Protein 5V75 (pdb70)

Secondary structure (DSSP, 8-state):
--EEEEESS--HHHHHHHHHH-SSSPP-TT-EEEEEEESSGGGHHHHHHHHHHHS--EEEEEEE-SS-EEEEEEESSHHHHHHHHHHHHHHHT--GGGSPPPEEEEEEEE-S--HHHHHHHHHT--SSPPPTT-EEEEEEEESGGGHHHHHHHHHHHSS-EEEEEE-SSSSEEEEEEE-HHHHHHHHHHHHHHHHT-/--EEEEESS--HHHHHHHHHH-SSS---TT-EEEEEEESSGGGHHHHHHHHHHHS--EEEEEEE-SS-EEEEEEESSHHHHHHHHHHHHHHHT--GGGSPPPEEEEEEEE-S--HHHHHHHHHT-SSSPPPTT-EEEEEEEESGGGHHHHHHHHHHHSS-EEEEEE-SSSSEEEEEEE-HHHHHHHHHHHHHHHHTS--/-EEEEEEEESS--HHHHHHHHHH-SSSPP-TT-EEEEEEEESGGGHHHHHHHHHHHS--EEEEEEE-SS-EEEEEEESSHHHHHHHHHHHHHHHT--GGGSPPPEEEEEEEE-S--HHHHHHHHHT-SSSPPPTTSEEEEEEEESGGGHHHHHHHHHHHSS-EEEEEE-SSSSEEEEEEE-HHHHHHHHHHHHHHHHT--/--EEEEESS--HHHHHHHHHH-SSS---TT-EEEEEEESSGGGHHHHHHHHHHHS--EEEEEEE-SS-EEEEEEESSHHHHHHHHHHHHHHHT--GGGSPPPEEEEEEEE-S--HHHHHHHHHT--SSPPPTT-EEEEEEEESGGGHHHHHHHHHHHS--EEEEEE--SSSEEEEEEE-HHHHHHHHHHHHHHHHT----/--EEEEESS--HHHHHHHHHH-SSS---TT-EEEEEEESSGGGHHHHHHHHHHHS--EEEEEEE-SS-EEEEEEESSHHHHHHHHHHHHHHHT--GGGSPPPEEEEEEEE-S--HHHHHHHHHT--SSPPPTT-EEEEEEEESSTTHHHHHHHHHHHS--EEEEEE--SSSEEEEEEE-HHHHHHHHHHHHHHHHH----/--EEEEESS--HHHHHHHHHH-SSS---TT-EEEEEEESSGGGHHHHHHHHHHHS--EEEEEEE-SS-EEEEEEESSHHHHHHHHHHHHHHHT--GGGSPPPEEEEEEEE-S--HHHHHHHHHT-SSSPPPTT-EEEEEEEESGGGHHHHHHHHHHHS--EEEEEE--SSSEEEEEEE-HHHHHHHHHHHHHHHHT----

Nearest PDB structures (foldseek):
  5lsr-assembly1_B  TM=9.954E-01  e=5.213E-28  Synechococcus elongatus PCC 7942 = FACHB-805
  5suh-assembly1_A-2  TM=9.629E-01  e=1.949E-21  Mycolicibacterium smegmatis MC2 155
  5l39-assembly1_C  TM=9.479E-01  e=2.916E-21  Mycolicibacterium smegmatis MC2 155
  5l39-assembly1_D  TM=9.718E-01  e=1.736E-20  Mycolicibacterium smegmatis MC2 155
  5suh-assembly1_C-2  TM=9.676E-01  e=3.669E-20  Mycolicibacterium smegmatis MC2 155

CATH classification: 3.30.70.1710 (+1 more: 3.30.70.1710)

GO terms:
  GO:0031469 bacterial microcompartment (C, EXP)

Sequence (1196 aa):
LRTYIFLDALQPQLATFIGKTARGFLPVPGQASLWVEIAPGIAINRVTDAALKATKVQPAVQVVERAYGLLEVHHFDQGEVLAAGSTILDKLEVREEGRLKPQVMTHQIIRAVEAYQTQIINRNSQGMMILPGESLFILETQPAGYAVLAANEAEKAANVHLVNVTPYGAFGRLYLAGSEAEIDAAAEAAEAAIRSVLRTYIFLDALQPQLATFIGKTARGFLPVPGQASLWVEIAPGIAINRVTDAALKATKVQPAVQVVERAYGLLEVHHFDQGEVLAAGSTILDKLEVREEGRLKPQVMTHQIIRAVEAYQTQIINRNSQGMMILPGESLFILETQPAGYAVLAANEAEKAANVHLVNVTPYGAFGRLYLAGSEAEIDAAAEAAEAAIRSVSGITLRTYIFLDALQPQLATFIGKTARGFLPVPGQASLWVEIAPGIAINRVTDAALKATKVQPAVQVVERAYGLLEVHHFDQGEVLAAGSTILDKLEVREEGRLKPQVMTHQIIRAVEAYQTQIINRNSQGMMILPGESLFILETQPAGYAVLAANEAEKAANVHLVNVTPYGAFGRLYLAGSEAEIDAAAEAAEAAIRSVSLRTYIFLDALQPQLATFIGKTARGFLPVPGQASLWVEIAPGIAINRVTDAALKATKVQPAVQVVERAYGLLEVHHFDQGEVLAAGSTILDKLEVREEGRLKPQVMTHQIIRAVEAYQTQIINRNSQGMMILPGESLFILETQPAGYAVLAANEAEKAANVHLVNVTPYGAFGRLYLAGSEAEIDAAAEAAEAAIRSVSGVLRTYIFLDALQPQLATFIGKTARGFLPVPGQASLWVEIAPGIAINRVTDAALKATKVQPAVQVVERAYGLLEVHHFDQGEVLAAGSTILDKLEVREEGRLKPQVMTHQIIRAVEAYQTQIINRNSQGMMILPGESLFILETQPAGYAVLAANEAEKAANVHLVNVTPYGAFGRLYLAGSEAEIDAAAEAAEAAIRSVSGVLRTYIFLDALQPQLATFIGKTARGFLPVPGQASLWVEIAPGIAINRVTDAALKATKVQPAVQVVERAYGLLEVHHFDQGEVLAAGSTILDKLEVREEGRLKPQVMTHQIIRAVEAYQTQIINRNSQGMMILPGESLFILETQPAGYAVLAANEAEKAANVHLVNVTPYGAFGRLYLAGSEAEIDAAAEAAEAAIRSVSGV

InterPro domains:
  IPR000249 Bacterial microcompartment domain [PF00936] (142-199)
  IPR000249 Bacterial microcompartment domain [SM00877] (138-208)
  IPR037233 CcmK-like superfamily [G3DSA:3.30.70.1710] (2-104)
  IPR037233 CcmK-like superfamily [G3DSA:3.30.70.1710] (105-212)
  IPR037233 CcmK-like superfamily [SSF143414] (138-201)
  IPR044870 Bacterial microcompartment (BMC) circularly permuted domain [PS51931] (4-106)
  IPR044870 Bacterial microcompartment (BMC) circularly permuted domain [PS51931] (107-211)
  IPR060394 CsoS1D-like, N-terminal domain [PF27545] (5-101)

Solvent-accessible surface area: 38196 Å² total; per-residue (Å²): 46,34,0,9,17,44,2,63,36,3,41,51,16,0,1,11,11,7,4,10,41,20,127,9,1,7,6,17,34,36,16,0,0,2,3,0,1,9,52,47,0,0,11,0,0,84,1,0,23,10,0,14,95,59,20,143,1,35,0,1,10,9,41,42,26,60,20,48,1,2,0,0,0,0,46,128,79,87,40,36,0,84,46,0,0,60,36,0,23,104,105,45,155,62,197,66,136,47,47,89,134,12,100,44,65,14,104,52,48,6,151,48,2,62,20,59,0,0,2,0,6,0,48,65,10,88,0,1,0,0,31,42,52,40,4,0,1,0,0,0,0,67,4,0,0,0,0,0,16,0,2,2,47,0,17,126,55,13,119,9,44,4,0,17,6,43,13,104,9,22,36,0,21,0,24,1,0,8,63,77,75,51,0,64,42,0,5,121,21,0,32,46,12,2,158,92,25,43,29,0,12,13,53,4,73,36,4,44,51,16,0,1,10,10,7,2,11,45,13,130,3,1,3,6,16,33,36,17,0,0,2,4,0,2,8,53,52,0,0,15,0,0,96,1,0,18,13,0,12,95,59,20,152,0,36,0,0,10,6,36,45,25,60,21,48,1,1,0,0,0,1,48,126,72,81,38,44,0,91,50,0,0,61,37,1,17,109,79,51,161,48,206,86,126,53,20,91,101,7,121,45,83,10,94,58,53,6,146,24,1,60,19,60,0,0,1,0,7,0,42,68,10,86,0,2,0,0,30,40,52,39,3,0,1,0,0,0,0,69,2,0,0,0,0,0,16,0,1,2,41,0,21,132,56,10,124,8,45,3,0,21,6,38,12,94,10,19,40,0,24,0,24,1,0,8,66,76,77,54,0,62,44,0,5,130,24,0,30,51,13,0,150,88,10,50,50,98,68,8,22,0,8,15,51,2,55,36,4,40,51,15,0,1,9,10,7,2,10,43,14,131,2,1,7,10,18,33,36,24,0,0,0,4,0,1,0,22,26,0,0,2,0,0,80,0,0,23,13,0,12,94,61,21,146,1,38,0,0,10,7,38,44,27,57,19,49,0,1,0,0,0,3,48,127,73,85,39,38,0,82,46,0,0,58,40,0,18,109,107,24,161,56,156,74,104,51,27,71,112,2,122,27,82,20,86,51,48,6,167,48,1,62,20,40,0,0,1,0,8,1,46,60,13,91,0,1,0,0,28,40,50,39,3,0,0,0,2,1,0,76,4,0,0,0,1,0,16,0,2,1,50,0,20,120,55,13,120,6,43,5,0,16,6,40,11,101,9,23,45,0,20,0,24,2,0,9,62,58,71,53,0,53,44,0,4,123,25,0,24,59,14,0,140,92,5,59,37,31,0,8,12,44,4,62,28,2,35,51,13,0,0,1,9,5,0,16,46,6,125,2,14,6,0,12,28,37,16,0,0,0,5,0,0,5,60,80,1,4,25,0,2,92,2,0,18,14,0,7,94,63,19,146,1,33,0,0,14,10,42,42,19,129,57,52,0,0,0,0,0,0,48,127,77,82,40,37,0,82,46,0,0,54,39,0,16,101,104,49,162,48,201,66,97,26,18,59,91,3,104,24,73,25,91,12,56,6,154,46,1,61,23,58,0,4,13,0,7,0,43,78,10,96,0,2,0,0,27,39,49,36,4,0,0,0,0,9,0,65,2,0,0,0,0,1,14,0,2,0,52,0,23,116,56,16,112,3,35,4,0,16,6,40,11,102,12,53,64,0,38,0,21,2,0,6,54,65,74,49,0,70,46,0,5,125,20,0,33,60,11,0,154,90,8,50,32,115,37,28,0,10,14,46,3,58,29,3,42,48,15,0,0,1,6,5,0,17,46,6,118,2,8,6,0,15,29,37,16,0,0,0,4,0,1,5,53,80,3,1,18,0,1,83,2,0,22,15,0,15,97,62,17,152,1,34,0,0,13,8,38,45,37,110,55,51,1,2,0,0,0,0,52,125,76,85,37,50,0,92,42,0,0,56,35,0,18,109,108,48,155,54,179,64,88,36,18,64,86,3,104,37,68,32,103,12,40,5,135,48,1,60,24,61,0,3,8,1,12,0,49,71,8,94,0,2,0,0,29,40,49,38,4,0,1,0,1,15,0,69,4,0,0,0,0,1,13,0,2,0,46,0,23,85,59,9,131,5,41,4,0,15,6,44,11,101,7,50,68,0,48,0,28,2,0,8,66,88,74,56,0,67,43,0,5,121,22,0,29,41,12,0,144,90,6,49,27,114,40,28,0,10,15,48,2,60,32,3,37,47,15,0,0,0,8,6,0,14,46,8,123,2,12,6,0,9,34,46,5,0,0,2,4,0,1,5,58,81,2,3,26,0,2,95,5,0,21,16,0,9,97,59,21,146,1,26,0,0,13,11,46,37,26,107,59,55,2,2,1,0,0,0,32,127,78,77,35,38,0,84,45,0,0,71,39,0,22,110,104,48,153,51,178,73,88,28,17,63,96,5,100,41,90,24,104,15,39,4,85,48,1,63,24,60,0,3,16,0,9,0,48,71,10,97,0,2,0,0,28,39,51,36,4,0,1,0,0,10,0,47,3,0,0,0,0,1,15,0,2,1,47,0,23,86,58,13,112,4,35,4,0,23,7,37,12,85,11,49,66,0,44,0,23,3,0,6,53,98,76,52,0,55,43,0,5,119,22,0,34,38,9,0,151,92,7,58,23,127

Radius of gyration: 29.25 Å; Cα contacts (8 Å, |Δi|>4): 3402; chains: 6; bounding box: 65×68×71 Å

Organism: Haliangium ochraceum (strain DSM 14365 / JCM 11303 / SMP-2) (NCBI:txid502025)

Structure (mmCIF, N/CA/C/O backbone):
data_5V75
#
_entry.id   5V75
#
_cell.length_a   68.117
_cell.length_b   126.106
_cell.length_c   139.841
_cell.angle_alpha   90.00
_cell.angle_beta   90.00
_cell.angle_gamma   90.00
#
_symmetry.space_group_name_H-M   'P 2 21 21'
#
loop_
_entity.id
_entity.type
_entity.pdbx_description
1 polymer 'Microcompartments protein'
2 water water
#
loop_
_atom_site.group_PDB
_atom_site.id
_atom_site.type_symbol
_atom_site.label_atom_id
_atom_site.label_alt_id
_atom_site.label_comp_id
_atom_site.label_asym_id
_atom_site.label_entity_id
_atom_site.label_seq_id
_atom_site.pdbx_PDB_ins_code
_atom_site.Cartn_x
_atom_site.Cartn_y
_atom_site.Cartn_z
_atom_site.occupancy
_atom_site.B_iso_or_equiv
_atom_site.auth_seq_id
_atom_site.auth_comp_id
_atom_site.auth_asym_id
_atom_site.auth_atom_id
_atom_site.pdbx_PDB_model_num
ATOM 1 N N . LEU A 1 5 ? 24.221 18.217 99.416 1.00 34.64 5 LEU A N 1
ATOM 2 C CA . LEU A 1 5 ? 25.050 17.147 98.875 1.00 35.74 5 LEU A CA 1
ATOM 3 C C . LEU A 1 5 ? 24.964 17.117 97.352 1.00 40.29 5 LEU A C 1
ATOM 4 O O . LEU A 1 5 ? 24.009 16.585 96.786 1.00 39.67 5 LEU A O 1
ATOM 20 N N . ARG A 1 6 ? 25.972 17.689 96.691 1.00 38.31 6 ARG A N 1
ATOM 21 C CA . ARG A 1 6 ? 25.959 17.779 95.235 1.00 33.79 6 ARG A CA 1
ATOM 22 C C . ARG A 1 6 ? 26.461 16.489 94.593 1.00 38.95 6 ARG A C 1
ATOM 23 O O . ARG A 1 6 ? 25.762 15.876 93.779 1.00 41.07 6 ARG A O 1
ATOM 44 N N . THR A 1 7 ? 27.671 16.061 94.945 1.00 37.44 7 THR A N 1
ATOM 45 C CA . THR A 1 7 ? 28.251 14.839 94.408 1.00 39.81 7 THR A CA 1
ATOM 46 C C . THR A 1 7 ? 28.584 13.877 95.537 1.00 36.23 7 THR A C 1
ATOM 47 O O . THR A 1 7 ? 29.105 14.280 96.582 1.00 28.55 7 THR A O 1
ATOM 58 N N . TYR A 1 8 ? 28.276 12.603 95.310 1.00 31.73 8 TYR A N 1
ATOM 59 C CA . TYR A 1 8 ? 28.726 11.518 96.173 1.00 33.12 8 TYR A CA 1
ATOM 60 C C . TYR A 1 8 ? 28.948 10.307 95.283 1.00 35.04 8 TYR A C 1
ATOM 61 O O . TYR A 1 8 ? 28.002 9.837 94.644 1.00 32.43 8 TYR A O 1
ATOM 79 N N . ILE A 1 9 ? 30.182 9.811 95.222 1.00 31.83 9 ILE A N 1
ATOM 80 C CA . ILE A 1 9 ? 30.486 8.680 94.351 1.00 31.42 9 ILE A CA 1
ATOM 81 C C . ILE A 1 9 ? 31.740 7.983 94.861 1.00 27.42 9 ILE A C 1
ATOM 82 O O . ILE A 1 9 ? 32.732 8.628 95.212 1.00 24.41 9 ILE A O 1
ATOM 98 N N . PHE A 1 10 ? 31.690 6.655 94.867 1.00 22.10 10 PHE A N 1
ATOM 99 C CA . PHE A 1 10 ? 32.765 5.804 95.357 1.00 22.01 10 PHE A CA 1
ATOM 100 C C . PHE A 1 10 ? 33.429 5.088 94.186 1.00 22.74 10 PHE A C 1
ATOM 101 O O . PHE A 1 10 ? 32.746 4.458 93.372 1.00 26.68 10 PHE A O 1
ATOM 118 N N . LEU A 1 11 ? 34.754 5.188 94.105 1.00 22.24 11 LEU A N 1
ATOM 119 C CA . LEU A 1 11 ? 35.548 4.481 93.106 1.00 23.45 11 LEU A CA 1
ATOM 120 C C . LEU A 1 11 ? 36.278 3.335 93.794 1.00 19.04 11 LEU A C 1
ATOM 121 O O . LEU A 1 11 ? 37.114 3.567 94.674 1.00 20.67 11 LEU A O 1
ATOM 137 N N . ASP A 1 12 ? 35.972 2.099 93.384 1.00 18.32 12 ASP A N 1
ATOM 138 C CA . ASP A 1 12 ? 36.500 0.937 94.095 1.00 18.02 12 ASP A CA 1
ATOM 139 C C . ASP A 1 12 ? 38.019 0.856 93.990 1.00 15.88 12 ASP A C 1
ATOM 140 O O . ASP A 1 12 ? 38.690 0.438 94.940 1.00 16.41 12 ASP A O 1
ATOM 149 N N . ALA A 1 13 ? 38.581 1.247 92.849 1.00 19.43 13 ALA A N 1
ATOM 150 C CA . ALA A 1 13 ? 40.029 1.252 92.683 1.00 18.18 13 ALA A CA 1
ATOM 151 C C . ALA A 1 13 ? 40.393 2.292 91.638 1.00 16.04 13 ALA A C 1
ATOM 152 O O . ALA A 1 13 ? 39.834 2.287 90.539 1.00 16.47 13 ALA A O 1
ATOM 159 N N . LEU A 1 14 ? 41.322 3.178 91.987 1.00 14.59 14 LEU A N 1
ATOM 160 C CA . LEU A 1 14 ? 41.742 4.217 91.057 1.00 13.91 14 LEU A CA 1
ATOM 161 C C . LEU A 1 14 ? 42.552 3.618 89.918 1.00 11.45 14 LEU A C 1
ATOM 162 O O . LEU A 1 14 ? 43.517 2.881 90.142 1.00 12.18 14 LEU A O 1
ATOM 178 N N . GLN A 1 15 ? 42.160 3.948 88.694 1.00 13.15 15 GLN A N 1
ATOM 179 C CA . GLN A 1 15 ? 42.926 3.547 87.535 1.00 14.17 15 GLN A CA 1
ATOM 180 C C . GLN A 1 15 ? 44.210 4.373 87.453 1.00 15.81 15 GLN A C 1
ATOM 181 O O . GLN A 1 15 ? 44.296 5.463 88.022 1.00 13.11 15 GLN A O 1
ATOM 195 N N . PRO A 1 16 ? 45.232 3.864 86.758 1.00 14.11 16 PRO A N 1
ATOM 196 C CA . PRO A 1 16 ? 46.555 4.511 86.847 1.00 13.34 16 PRO A CA 1
ATOM 197 C C . PRO A 1 16 ? 46.588 5.952 86.358 1.00 13.65 16 PRO A C 1
ATOM 198 O O . PRO A 1 16 ? 47.189 6.805 87.024 1.00 12.45 16 PRO A O 1
ATOM 209 N N . GLN A 1 17 ? 45.970 6.261 85.217 1.00 12.37 17 GLN A N 1
ATOM 210 C CA . GLN A 1 17 ? 46.061 7.624 84.698 1.00 10.62 17 GLN A CA 1
ATOM 211 C C . GLN A 1 17 ? 45.286 8.604 85.568 1.00 9.45 17 GLN A C 1
ATOM 212 O O . GLN A 1 17 ? 45.755 9.722 85.823 1.00 11.91 17 GLN A O 1
ATOM 226 N N . LEU A 1 18 ? 44.099 8.210 86.034 1.00 11.69 18 LEU A N 1
ATOM 227 C CA . LEU A 1 18 ? 43.327 9.088 86.905 1.00 14.35 18 LEU A CA 1
ATOM 228 C C . LEU A 1 18 ? 44.082 9.367 88.197 1.00 14.66 18 LEU A C 1
ATOM 229 O O . LEU A 1 18 ? 44.224 10.525 88.609 1.00 12.66 18 LEU A O 1
ATOM 245 N N . ALA A 1 19 ? 44.578 8.314 88.854 1.00 11.88 19 ALA A N 1
ATOM 246 C CA . ALA A 1 19 ? 45.375 8.508 90.060 1.00 12.80 19 ALA A CA 1
ATOM 247 C C . ALA A 1 19 ? 46.570 9.408 89.785 1.00 14.55 19 ALA A C 1
ATOM 248 O O . ALA A 1 19 ? 46.887 10.299 90.584 1.00 13.06 19 ALA A O 1
ATOM 255 N N . THR A 1 20 ? 47.249 9.188 88.657 1.00 12.48 20 THR A N 1
ATOM 256 C CA . THR A 1 20 ? 48.411 10.001 88.320 1.00 13.67 20 THR A CA 1
ATOM 257 C C . THR A 1 20 ? 48.005 11.438 88.030 1.00 14.35 20 THR A C 1
ATOM 258 O O . THR A 1 20 ? 48.701 12.379 88.433 1.00 12.66 20 THR A O 1
ATOM 269 N N . PHE A 1 21 ? 46.880 11.629 87.341 1.00 13.01 21 PHE A N 1
ATOM 270 C CA . PHE A 1 21 ? 46.396 12.977 87.069 1.00 16.84 21 PHE A CA 1
ATOM 271 C C . PHE A 1 21 ? 46.068 13.709 88.365 1.00 17.05 21 PHE A C 1
ATOM 272 O O . PHE A 1 21 ? 46.427 14.880 88.540 1.00 16.50 21 PHE A O 1
ATOM 289 N N . ILE A 1 22 ? 45.365 13.036 89.281 1.00 13.68 22 ILE A N 1
ATOM 290 C CA . ILE A 1 22 ? 45.119 13.612 90.600 1.00 18.33 22 ILE A CA 1
ATOM 291 C C . ILE A 1 22 ? 46.438 13.976 91.268 1.00 15.06 22 ILE A C 1
ATOM 292 O O . ILE A 1 22 ? 46.566 15.037 91.891 1.00 18.57 22 ILE A O 1
ATOM 308 N N . GLY A 1 23 ? 47.438 13.101 91.153 1.00 14.26 23 GLY A N 1
ATOM 309 C CA . GLY A 1 23 ? 48.713 13.360 91.799 1.00 15.65 23 GLY A CA 1
ATOM 310 C C . GLY A 1 23 ? 49.453 14.538 91.195 1.00 19.51 23 GLY A C 1
ATOM 311 O O . GLY A 1 23 ? 50.134 15.283 91.902 1.00 17.63 23 GLY A O 1
ATOM 315 N N . LYS A 1 24 ? 49.339 14.717 89.879 1.00 17.81 24 LYS A N 1
ATOM 316 C CA . LYS A 1 24 ? 50.046 15.807 89.218 1.00 19.18 24 LYS A CA 1
ATOM 317 C C . LYS A 1 24 ? 49.398 17.160 89.475 1.00 18.99 24 LYS A C 1
ATOM 318 O O . LYS A 1 24 ? 50.071 18.189 89.339 1.00 21.48 24 LYS A O 1
ATOM 337 N N . THR A 1 25 ? 48.121 17.188 89.843 1.00 17.02 25 THR A N 1
ATOM 338 C CA . THR A 1 25 ? 47.346 18.419 89.825 1.00 22.46 25 THR A CA 1
ATOM 339 C C . THR A 1 25 ? 46.721 18.790 91.161 1.00 22.69 25 THR A C 1
ATOM 340 O O . THR A 1 25 ? 46.590 19.983 91.444 1.00 22.85 25 THR A O 1
ATOM 351 N N . ALA A 1 26 ? 46.343 17.819 91.987 1.00 25.65 26 ALA A N 1
ATOM 352 C CA . ALA A 1 26 ? 45.619 18.113 93.213 1.00 22.89 26 ALA A CA 1
ATOM 353 C C . ALA A 1 26 ? 46.554 18.658 94.291 1.00 19.93 26 ALA A C 1
ATOM 354 O O . ALA A 1 26 ? 47.774 18.475 94.255 1.00 20.61 26 ALA A O 1
ATOM 361 N N . ARG A 1 27 ? 45.954 19.343 95.258 1.00 20.71 27 ARG A N 1
ATOM 362 C CA . ARG A 1 27 ? 46.660 19.869 96.421 1.00 24.34 27 ARG A CA 1
ATOM 363 C C . ARG A 1 27 ? 46.200 19.067 97.629 1.00 24.86 27 ARG A C 1
ATOM 364 O O . ARG A 1 27 ? 45.072 19.232 98.106 1.00 26.16 27 ARG A O 1
ATOM 385 N N . GLY A 1 28 ? 47.066 18.193 98.104 1.00 22.10 28 GLY A N 1
ATOM 386 C CA . GLY A 1 28 ? 46.722 17.287 99.183 1.00 23.91 28 GLY A CA 1
ATOM 387 C C . GLY A 1 28 ? 47.653 16.091 99.168 1.00 15.73 28 GLY A C 1
ATOM 388 O O . GLY A 1 28 ? 48.784 16.174 98.688 1.00 18.58 28 GLY A O 1
ATOM 392 N N . PHE A 1 29 ? 47.151 14.985 99.696 1.00 20.63 29 PHE A N 1
ATOM 393 C CA . PHE A 1 29 ? 47.942 13.775 99.849 1.00 19.30 29 PHE A CA 1
ATOM 394 C C . PHE A 1 29 ? 47.680 12.862 98.662 1.00 17.16 29 PHE A C 1
ATOM 395 O O . PHE A 1 29 ? 46.545 12.427 98.441 1.00 19.50 29 PHE A O 1
ATOM 412 N N . LEU A 1 30 ? 48.729 12.596 97.898 1.00 17.42 30 LEU A N 1
ATOM 413 C CA . LEU A 1 30 ? 48.565 11.970 96.598 1.00 22.44 30 LEU A CA 1
ATOM 414 C C . LEU A 1 30 ? 47.985 10.569 96.757 1.00 18.17 30 LEU A C 1
ATOM 415 O O . LEU A 1 30 ? 48.407 9.819 97.647 1.00 19.39 30 LEU A O 1
ATOM 431 N N . PRO A 1 31 ? 47.021 10.184 95.929 1.00 14.90 31 PRO A N 1
ATOM 432 C CA . PRO A 1 31 ? 46.640 8.777 95.840 1.00 15.22 31 PRO A CA 1
ATOM 433 C C . PRO A 1 31 ? 47.537 8.048 94.851 1.00 18.27 31 PRO A C 1
ATOM 434 O O . PRO A 1 31 ? 48.224 8.654 94.026 1.00 19.40 31 PRO A O 1
ATOM 445 N N . VAL A 1 32 ? 47.525 6.727 94.949 1.00 17.66 32 VAL A N 1
ATOM 446 C CA . VAL A 1 32 ? 48.269 5.892 94.013 1.00 15.40 32 VAL A CA 1
ATOM 447 C C . VAL A 1 32 ? 47.268 4.951 93.344 1.00 16.37 32 VAL A C 1
ATOM 448 O O . VAL A 1 32 ? 46.183 4.695 93.883 1.00 15.96 32 VAL A O 1
ATOM 461 N N . PRO A 1 33 ? 47.603 4.441 92.163 1.00 13.95 33 PRO A N 1
ATOM 462 C CA . PRO A 1 33 ? 46.684 3.517 91.486 1.00 16.93 33 PRO A CA 1
ATOM 463 C C . PRO A 1 33 ? 46.307 2.347 92.383 1.00 12.72 33 PRO A C 1
ATOM 464 O O . PRO A 1 33 ? 47.113 1.859 93.177 1.00 15.55 33 PRO A O 1
ATOM 475 N N . GLY A 1 34 ? 45.058 1.906 92.257 1.00 14.45 34 GLY A N 1
ATOM 476 C CA . GLY A 1 34 ? 44.560 0.776 93.005 1.00 15.15 34 GLY A CA 1
ATOM 477 C C . GLY A 1 34 ? 43.870 1.125 94.306 1.00 19.62 34 GLY A C 1
ATOM 478 O O . GLY A 1 34 ? 43.110 0.302 94.828 1.00 19.02 34 GLY A O 1
ATOM 482 N N . GLN A 1 35 ? 44.108 2.314 94.849 1.00 17.08 35 GLN A N 1
ATOM 483 C CA . GLN A 1 35 ? 43.441 2.712 96.078 1.00 13.14 35 GLN A CA 1
ATOM 484 C C . GLN A 1 35 ? 41.974 3.025 95.821 1.00 15.45 35 GLN A C 1
ATOM 485 O O . GLN A 1 35 ? 41.597 3.539 94.764 1.00 14.33 35 GLN A O 1
ATOM 499 N N . ALA A 1 36 ? 41.140 2.707 96.808 1.00 17.99 36 ALA A N 1
ATOM 500 C CA . ALA A 1 36 ? 39.751 3.134 96.779 1.00 13.30 36 ALA A CA 1
ATOM 501 C C . ALA A 1 36 ? 39.672 4.638 97.009 1.00 13.99 36 ALA A C 1
ATOM 502 O O . ALA A 1 36 ? 40.505 5.224 97.704 1.00 14.29 36 ALA A O 1
ATOM 509 N N . SER A 1 37 ? 38.657 5.265 96.417 1.00 14.84 37 SER A N 1
ATOM 510 C CA . SER A 1 37 ? 38.594 6.723 96.358 1.00 21.17 37 SER A CA 1
ATOM 511 C C . SER A 1 37 ? 37.143 7.177 96.402 1.00 20.31 37 SER A C 1
ATOM 512 O O . SER A 1 37 ? 36.343 6.790 95.545 1.00 19.72 37 SER A O 1
ATOM 520 N N . LEU A 1 38 ? 36.815 8.007 97.390 1.00 18.06 38 LEU A N 1
ATOM 521 C CA . LEU A 1 38 ? 35.476 8.556 97.564 1.00 19.57 38 LEU A CA 1
ATOM 522 C C . LEU A 1 38 ? 35.507 10.056 97.308 1.00 22.79 38 LEU A C 1
ATOM 523 O O . LEU A 1 38 ? 36.388 10.756 97.816 1.00 20.41 38 LEU A O 1
ATOM 539 N N . TRP A 1 39 ? 34.535 10.546 96.542 1.00 18.47 39 TRP A N 1
ATOM 540 C CA . TRP A 1 39 ? 34.446 11.954 96.177 1.00 25.63 39 TRP A CA 1
ATOM 541 C C . TRP A 1 39 ? 33.126 12.524 96.677 1.00 27.21 39 TRP A C 1
ATOM 542 O O . TRP A 1 39 ? 32.064 11.937 96.441 1.00 30.05 39 TRP A O 1
ATOM 563 N N . VAL A 1 40 ? 33.196 13.666 97.363 1.00 30.03 40 VAL A N 1
ATOM 564 C CA . VAL A 1 40 ? 32.027 14.312 97.954 1.00 27.45 40 VAL A CA 1
ATOM 565 C C . VAL A 1 40 ? 32.075 15.796 97.614 1.00 27.67 40 VAL A C 1
ATOM 566 O O . VAL A 1 40 ? 33.050 16.482 97.946 1.00 24.76 40 VAL A O 1
ATOM 579 N N . GLU A 1 41 ? 31.030 16.286 96.951 1.00 27.69 41 GLU A N 1
ATOM 580 C CA . GLU A 1 41 ? 30.861 17.702 96.663 1.00 35.03 41 GLU A CA 1
ATOM 581 C C . GLU A 1 41 ? 29.626 18.199 97.399 1.00 34.68 41 GLU A C 1
ATOM 582 O O . GLU A 1 41 ? 28.623 17.483 97.491 1.00 33.98 41 GLU A O 1
ATOM 594 N N . ILE A 1 42 ? 29.697 19.420 97.928 1.00 33.35 42 ILE A N 1
ATOM 595 C CA . ILE A 1 42 ? 28.586 20.018 98.661 1.00 32.71 42 ILE A CA 1
ATOM 596 C C . ILE A 1 42 ? 28.564 21.518 98.400 1.00 34.87 42 ILE A C 1
ATOM 597 O O . ILE A 1 42 ? 29.495 22.091 97.830 1.00 35.66 42 ILE A O 1
ATOM 613 N N . ALA A 1 43 ? 27.474 22.153 98.825 1.00 38.57 43 ALA A N 1
ATOM 614 C CA . ALA A 1 43 ? 27.377 23.593 98.958 1.00 38.16 43 ALA A CA 1
ATOM 615 C C . ALA A 1 43 ? 26.821 23.900 100.341 1.00 35.01 43 ALA A C 1
ATOM 616 O O . ALA A 1 43 ? 25.975 23.149 100.843 1.00 32.82 43 ALA A O 1
ATOM 623 N N . PRO A 1 44 ? 27.274 24.983 100.996 1.00 36.62 44 PRO A N 1
ATOM 624 C CA . PRO A 1 44 ? 28.268 25.963 100.542 1.00 39.34 44 PRO A CA 1
ATOM 625 C C . PRO A 1 44 ? 29.691 25.407 100.522 1.00 40.35 44 PRO A C 1
ATOM 626 O O . PRO A 1 44 ? 29.980 24.411 101.186 1.00 32.80 44 PRO A O 1
ATOM 637 N N . GLY A 1 45 ? 30.569 26.063 99.762 1.00 38.85 45 GLY A N 1
ATOM 638 C CA . GLY A 1 45 ? 31.897 25.515 99.536 1.00 37.51 45 GLY A CA 1
ATOM 639 C C . GLY A 1 45 ? 32.689 25.322 100.816 1.00 39.70 45 GLY A C 1
ATOM 640 O O . GLY A 1 45 ? 33.200 24.232 101.085 1.00 33.86 45 GLY A O 1
ATOM 644 N N . ILE A 1 46 ? 32.804 26.379 101.624 1.00 39.86 46 ILE A N 1
ATOM 645 C CA . ILE A 1 46 ? 33.679 26.323 102.790 1.00 39.58 46 ILE A CA 1
ATOM 646 C C . ILE A 1 46 ? 33.256 25.232 103.762 1.00 31.44 46 ILE A C 1
ATOM 647 O O . ILE A 1 46 ? 34.084 24.743 104.539 1.00 29.30 46 ILE A O 1
ATOM 663 N N . ALA A 1 47 ? 31.982 24.836 103.742 1.00 31.24 47 ALA A N 1
ATOM 664 C CA . ALA A 1 47 ? 31.475 23.849 104.688 1.00 28.78 47 ALA A CA 1
ATOM 665 C C . ALA A 1 47 ? 32.037 22.452 104.453 1.00 33.64 47 ALA A C 1
ATOM 666 O O . ALA A 1 47 ? 31.771 21.554 105.260 1.00 25.44 47 ALA A O 1
ATOM 673 N N . ILE A 1 48 ? 32.794 22.241 103.374 1.00 29.45 48 ILE A N 1
ATOM 674 C CA . ILE A 1 48 ? 33.394 20.931 103.139 1.00 26.97 48 ILE A CA 1
ATOM 675 C C . ILE A 1 48 ? 34.363 20.579 104.258 1.00 26.43 48 ILE A C 1
ATOM 676 O O . ILE A 1 48 ? 34.594 19.398 104.545 1.00 20.61 48 ILE A O 1
ATOM 692 N N . ASN A 1 49 ? 34.944 21.590 104.907 1.00 25.05 49 ASN A N 1
ATOM 693 C CA . ASN A 1 49 ? 35.872 21.334 106.003 1.00 22.87 49 ASN A CA 1
ATOM 694 C C . ASN A 1 49 ? 35.225 20.510 107.109 1.00 19.55 49 ASN A C 1
ATOM 695 O O . ASN A 1 49 ? 35.912 19.736 107.786 1.00 21.35 49 ASN A O 1
ATOM 706 N N . ARG A 1 50 ? 33.915 20.666 107.317 1.00 26.04 50 ARG A N 1
ATOM 707 C CA . ARG A 1 50 ? 33.222 19.850 108.310 1.00 21.39 50 ARG A CA 1
ATOM 708 C C . ARG A 1 50 ? 33.181 18.392 107.883 1.00 23.04 50 ARG A C 1
ATOM 709 O O . ARG A 1 50 ? 33.322 17.487 108.715 1.00 23.58 50 ARG A O 1
ATOM 730 N N . VAL A 1 51 ? 32.966 18.154 106.590 1.00 21.33 51 VAL A N 1
ATOM 731 C CA . VAL A 1 51 ? 32.940 16.796 106.061 1.00 25.13 51 VAL A CA 1
ATOM 732 C C . VAL A 1 51 ? 34.311 16.150 106.197 1.00 21.76 51 VAL A C 1
ATOM 733 O O . VAL A 1 51 ? 34.444 15.033 106.709 1.00 24.68 51 VAL A O 1
ATOM 746 N N . THR A 1 52 ? 35.351 16.845 105.736 1.00 22.02 52 THR A N 1
ATOM 747 C CA . THR A 1 52 ? 36.708 16.321 105.838 1.00 19.23 52 THR A CA 1
ATOM 748 C C . THR A 1 52 ? 37.032 15.929 107.274 1.00 20.52 52 THR A C 1
ATOM 749 O O . THR A 1 52 ? 37.480 14.809 107.542 1.00 17.51 52 THR A O 1
ATOM 760 N N . ASP A 1 53 ? 36.803 16.846 108.215 1.00 16.11 53 ASP A N 1
ATOM 761 C CA . ASP A 1 53 ? 37.139 16.579 109.609 1.00 21.62 53 ASP A CA 1
ATOM 762 C C . ASP A 1 53 ? 36.442 15.323 110.119 1.00 18.98 53 ASP A C 1
ATOM 763 O O . ASP A 1 53 ? 37.044 14.514 110.835 1.00 19.58 53 ASP A O 1
ATOM 772 N N . ALA A 1 54 ? 35.172 15.136 109.757 1.00 19.26 54 ALA A N 1
ATOM 773 C CA . ALA A 1 54 ? 34.441 13.961 110.217 1.00 20.28 54 ALA A CA 1
ATOM 774 C C . ALA A 1 54 ? 35.080 12.682 109.691 1.00 19.03 54 ALA A C 1
ATOM 775 O O . ALA A 1 54 ? 35.277 11.718 110.440 1.00 19.38 54 ALA A O 1
ATOM 782 N N . ALA A 1 55 ? 35.419 12.660 108.400 1.00 22.92 55 ALA A N 1
ATOM 783 C CA . ALA A 1 55 ? 36.006 11.462 107.808 1.00 20.75 55 ALA A CA 1
ATOM 784 C C . ALA A 1 55 ? 37.368 11.153 108.415 1.00 19.53 55 ALA A C 1
ATOM 785 O O . ALA A 1 55 ? 37.681 9.992 108.700 1.00 21.47 55 ALA A O 1
ATOM 792 N N . LEU A 1 56 ? 38.193 12.182 108.625 1.00 15.98 56 LEU A N 1
ATOM 793 C CA . LEU A 1 56 ? 39.550 11.956 109.109 1.00 14.63 56 LEU A CA 1
ATOM 794 C C . LEU A 1 56 ? 39.570 11.550 110.575 1.00 17.46 56 LEU A C 1
ATOM 795 O O . LEU A 1 56 ? 40.442 10.780 110.990 1.00 18.59 56 LEU A O 1
ATOM 811 N N . LYS A 1 57 ? 38.639 12.068 111.376 1.00 19.43 57 LYS A N 1
ATOM 812 C CA . LYS A 1 57 ? 38.582 11.694 112.782 1.00 20.55 57 LYS A CA 1
ATOM 813 C C . LYS A 1 57 ? 38.072 10.271 112.973 1.00 21.18 57 LYS A C 1
ATOM 814 O O . LYS A 1 57 ? 38.347 9.659 114.009 1.00 21.55 57 LYS A O 1
ATOM 833 N N . ALA A 1 58 ? 37.349 9.730 111.993 1.00 25.78 58 ALA A N 1
ATOM 834 C CA . ALA A 1 58 ? 36.710 8.428 112.132 1.00 22.84 58 ALA A CA 1
ATOM 835 C C . ALA A 1 58 ? 37.474 7.289 111.470 1.00 24.00 58 ALA A C 1
ATOM 836 O O . ALA A 1 58 ? 37.264 6.130 111.845 1.00 23.71 58 ALA A O 1
ATOM 843 N N . THR A 1 59 ? 38.344 7.576 110.501 1.00 21.09 59 THR A N 1
ATOM 844 C CA . THR A 1 59 ? 38.979 6.532 109.709 1.00 21.41 59 THR A CA 1
ATOM 845 C C . THR A 1 59 ? 40.437 6.896 109.458 1.00 23.34 59 THR A C 1
ATOM 846 O O . THR A 1 59 ? 40.921 7.955 109.869 1.00 21.95 59 THR A O 1
ATOM 857 N N . LYS A 1 60 ? 41.136 6.002 108.763 1.00 22.06 60 LYS A N 1
ATOM 858 C CA . LYS A 1 60 ? 42.529 6.204 108.399 1.00 20.95 60 LYS A CA 1
ATOM 859 C C . LYS A 1 60 ? 42.690 6.728 106.977 1.00 18.16 60 LYS A C 1
ATOM 860 O O . LYS A 1 60 ? 43.809 6.732 106.458 1.00 19.06 60 LYS A O 1
ATOM 879 N N . VAL A 1 61 ? 41.602 7.176 106.340 1.00 14.09 61 VAL A N 1
ATOM 880 C CA . VAL A 1 61 ? 41.701 7.653 104.965 1.00 15.27 61 VAL A CA 1
ATOM 881 C C . VAL A 1 61 ? 42.584 8.896 104.904 1.00 16.30 61 VAL A C 1
ATOM 882 O O . VAL A 1 61 ? 42.786 9.612 105.894 1.00 16.00 61 VAL A O 1
ATOM 895 N N . GLN A 1 62 ? 43.106 9.155 103.707 1.00 17.30 62 GLN A N 1
ATOM 896 C CA . GLN A 1 62 ? 43.886 10.339 103.421 1.00 17.95 62 GLN A CA 1
ATOM 897 C C . GLN A 1 62 ? 43.185 11.170 102.354 1.00 16.40 62 GLN A C 1
ATOM 898 O O . GLN A 1 62 ? 42.627 10.609 101.404 1.00 16.98 62 GLN A O 1
ATOM 912 N N . PRO A 1 63 ? 43.181 12.503 102.482 1.00 15.07 63 PRO A N 1
ATOM 913 C CA . PRO A 1 63 ? 42.494 13.323 101.481 1.00 17.31 63 PRO A CA 1
ATOM 914 C C . PRO A 1 63 ? 43.409 13.783 100.358 1.00 18.52 63 PRO A C 1
ATOM 915 O O . PRO A 1 63 ? 44.443 14.413 100.602 1.00 20.00 63 PRO A O 1
ATOM 926 N N . ALA A 1 64 ? 43.038 13.469 99.118 1.00 16.25 64 ALA A N 1
ATOM 927 C CA . ALA A 1 64 ? 43.762 13.989 97.968 1.00 15.12 64 ALA A CA 1
ATOM 928 C C . ALA A 1 64 ? 43.288 15.377 97.573 1.00 18.22 64 ALA A C 1
ATOM 929 O O . ALA A 1 64 ? 44.050 16.128 96.954 1.00 20.72 64 ALA A O 1
ATOM 936 N N . VAL A 1 65 ? 42.055 15.731 97.921 1.00 14.48 65 VAL A N 1
ATOM 937 C CA . VAL A 1 65 ? 41.412 16.930 97.398 1.00 18.84 65 VAL A CA 1
ATOM 938 C C . VAL A 1 65 ? 40.530 17.530 98.481 1.00 21.63 65 VAL A C 1
ATOM 939 O O . VAL A 1 65 ? 39.694 16.837 99.067 1.00 19.29 65 VAL A O 1
ATOM 952 N N . GLN A 1 66 ? 40.721 18.820 98.750 1.00 22.85 66 GLN A N 1
ATOM 953 C CA . GLN A 1 66 ? 39.683 19.641 99.373 1.00 21.62 66 GLN A CA 1
ATOM 954 C C . GLN A 1 66 ? 39.736 20.994 98.673 1.00 20.46 66 GLN A C 1
ATOM 955 O O . GLN A 1 66 ? 40.571 21.840 99.008 1.00 26.00 66 GLN A O 1
ATOM 969 N N . VAL A 1 67 ? 38.852 21.181 97.699 1.00 24.37 67 VAL A N 1
ATOM 970 C CA . VAL A 1 67 ? 38.775 22.403 96.910 1.00 27.73 67 VAL A CA 1
ATOM 971 C C . VAL A 1 67 ? 37.559 23.186 97.375 1.00 35.65 67 VAL A C 1
ATOM 972 O O . VAL A 1 67 ? 36.472 22.619 97.537 1.00 30.72 67 VAL A O 1
ATOM 985 N N . VAL A 1 68 ? 37.749 24.480 97.611 1.00 35.58 68 VAL A N 1
ATOM 986 C CA . VAL A 1 68 ? 36.654 25.422 97.806 1.00 36.21 68 VAL A CA 1
ATOM 987 C C . VAL A 1 68 ? 36.749 26.417 96.661 1.00 32.88 68 VAL A C 1
ATOM 988 O O . VAL A 1 68 ? 37.640 27.276 96.648 1.00 39.03 68 VAL A O 1
ATOM 1001 N N . GLU A 1 69 ? 35.853 26.292 95.692 1.00 33.75 69 GLU A N 1
ATOM 1002 C CA . GLU A 1 69 ? 35.880 27.136 94.511 1.00 42.06 69 GLU A CA 1
ATOM 1003 C C . GLU A 1 69 ? 34.849 28.256 94.673 1.00 38.33 69 GLU A C 1
ATOM 1004 O O . GLU A 1 69 ? 34.423 28.565 95.792 1.00 30.77 69 GLU A O 1
ATOM 1016 N N . ARG A 1 70 ? 34.449 28.875 93.560 1.00 35.75 70 ARG A N 1
ATOM 1017 C CA . ARG A 1 70 ? 33.566 30.036 93.626 1.00 33.07 70 ARG A CA 1
ATOM 1018 C C . ARG A 1 70 ? 32.346 29.764 94.499 1.00 33.08 70 ARG A C 1
ATOM 1019 O O . ARG A 1 70 ? 32.003 30.569 95.373 1.00 32.84 70 ARG A O 1
ATOM 1040 N N . ALA A 1 71 ? 31.683 28.628 94.283 1.00 34.25 71 ALA A N 1
ATOM 1041 C CA . ALA A 1 71 ? 30.416 28.340 94.945 1.00 33.74 71 ALA A CA 1
ATOM 1042 C C . ALA A 1 71 ? 30.369 27.012 95.684 1.00 36.41 71 ALA A C 1
ATOM 1043 O O . ALA A 1 71 ? 29.551 26.879 96.603 1.00 35.60 71 ALA A O 1
ATOM 1050 N N . TYR A 1 72 ? 31.202 26.034 95.334 1.00 36.68 72 TYR A N 1
ATOM 1051 C CA . TYR A 1 72 ? 31.052 24.678 95.841 1.00 34.40 72 TYR A CA 1
ATOM 1052 C C . TYR A 1 72 ? 32.357 24.196 96.458 1.00 35.36 72 TYR A C 1
ATOM 1053 O O . TYR A 1 72 ? 33.420 24.800 96.288 1.00 33.34 72 TYR A O 1
ATOM 1071 N N . GLY A 1 73 ? 32.254 23.097 97.187 1.00 30.94 73 GLY A N 1
ATOM 1072 C CA . GLY A 1 73 ? 33.415 22.471 97.798 1.00 27.93 73 GLY A CA 1
ATOM 1073 C C . GLY A 1 73 ? 33.434 20.987 97.509 1.00 30.82 73 GLY A C 1
ATOM 1074 O O . GLY A 1 73 ? 32.390 20.340 97.462 1.00 26.62 73 GLY A O 1
ATOM 1078 N N . LEU A 1 74 ? 34.638 20.453 97.320 1.00 27.86 74 LEU A N 1
ATOM 1079 C CA . LEU A 1 74 ? 34.822 19.071 96.897 1.00 24.38 74 LEU A CA 1
ATOM 1080 C C . LEU A 1 74 ? 35.883 18.404 97.758 1.00 23.85 74 LEU A C 1
ATOM 1081 O O . LEU A 1 74 ? 36.941 18.985 98.010 1.00 21.55 74 LEU A O 1
ATOM 1097 N N . LEU A 1 75 ? 35.603 17.175 98.190 1.00 23.06 75 LEU A N 1
ATOM 1098 C CA . LEU A 1 75 ? 36.540 16.375 98.966 1.00 19.96 75 LEU A CA 1
ATOM 1099 C C . LEU A 1 75 ? 36.786 15.040 98.276 1.00 18.01 75 LEU A C 1
ATOM 1100 O O . LEU A 1 75 ? 35.860 14.436 97.727 1.00 21.61 75 LEU A O 1
ATOM 1116 N N . GLU A 1 76 ? 38.034 14.581 98.318 1.00 17.01 76 GLU A N 1
ATOM 1117 C CA . GLU A 1 76 ? 38.372 13.199 98.003 1.00 16.74 76 GLU A CA 1
ATOM 1118 C C . GLU A 1 76 ? 39.110 12.604 99.189 1.00 18.23 76 GLU A C 1
ATOM 1119 O O . GLU A 1 76 ? 40.006 13.245 99.747 1.00 18.84 76 GLU A O 1
ATOM 1131 N N . VAL A 1 77 ? 38.730 11.388 99.572 1.00 15.21 77 VAL A N 1
ATOM 1132 C CA . VAL A 1 77 ? 39.479 10.602 100.542 1.00 16.29 77 VAL A CA 1
ATOM 1133 C C . VAL A 1 77 ? 39.737 9.232 99.935 1.00 15.10 77 VAL A C 1
ATOM 1134 O O . VAL A 1 77 ? 38.916 8.699 99.180 1.00 15.67 77 VAL A O 1
ATOM 1147 N N . HIS A 1 78 ? 40.890 8.660 100.268 1.00 14.77 78 HIS A N 1
ATOM 1148 C CA . HIS A 1 78 ? 41.302 7.398 99.678 1.00 15.70 78 HIS A CA 1
ATOM 1149 C C . HIS A 1 78 ? 42.036 6.550 100.705 1.00 15.26 78 HIS A C 1
ATOM 1150 O O . HIS A 1 78 ? 42.469 7.026 101.757 1.00 14.86 78 HIS A O 1
ATOM 1165 N N . HIS A 1 79 ? 42.169 5.274 100.366 1.00 16.62 79 HIS A N 1
ATOM 1166 C CA . HIS A 1 79 ? 42.860 4.281 101.171 1.00 16.55 79 HIS A CA 1
ATOM 1167 C C . HIS A 1 79 ? 42.909 3.011 100.340 1.00 13.64 79 HIS A C 1
ATOM 1168 O O . HIS A 1 79 ? 42.037 2.784 99.496 1.00 14.92 79 HIS A O 1
ATOM 1182 N N . PHE A 1 80 ? 43.943 2.202 100.556 1.00 17.36 80 PHE A N 1
ATOM 1183 C CA . PHE A 1 80 ? 44.026 0.950 99.813 1.00 15.94 80 PHE A CA 1
ATOM 1184 C C . PHE A 1 80 ? 42.920 -0.023 100.199 1.00 20.28 80 PHE A C 1
ATOM 1185 O O . PHE A 1 80 ? 42.610 -0.930 99.421 1.00 19.21 80 PHE A O 1
ATOM 1202 N N . ASP A 1 81 ? 42.301 0.164 101.358 1.00 19.47 81 ASP A N 1
ATOM 1203 C CA . ASP A 1 81 ? 41.270 -0.731 101.863 1.00 18.72 81 ASP A CA 1
ATOM 1204 C C . ASP A 1 81 ? 39.907 -0.125 101.559 1.00 16.87 81 ASP A C 1
ATOM 1205 O O . ASP A 1 81 ? 39.572 0.946 102.078 1.00 20.48 81 ASP A O 1
ATOM 1214 N N . GLN A 1 82 ? 39.123 -0.811 100.725 1.00 16.22 82 GLN A N 1
ATOM 1215 C CA . GLN A 1 82 ? 37.828 -0.277 100.312 1.00 16.39 82 GLN A CA 1
ATOM 1216 C C . GLN A 1 82 ? 36.947 0.028 101.516 1.00 19.11 82 GLN A C 1
ATOM 1217 O O . GLN A 1 82 ? 36.333 1.099 101.596 1.00 21.88 82 GLN A O 1
ATOM 1231 N N . GLY A 1 83 ? 36.861 -0.910 102.460 1.00 21.19 83 GLY A N 1
ATOM 1232 C CA . GLY A 1 83 ? 35.984 -0.718 103.601 1.00 24.30 83 GLY A CA 1
ATOM 1233 C C . GLY A 1 83 ? 36.379 0.467 104.458 1.00 21.27 83 GLY A C 1
ATOM 1234 O O . GLY A 1 83 ? 35.519 1.121 105.054 1.00 22.32 83 GLY A O 1
ATOM 1238 N N . GLU A 1 84 ? 37.679 0.760 104.538 1.00 22.99 84 GLU A N 1
ATOM 1239 C CA . GLU A 1 84 ? 38.123 1.940 105.271 1.00 21.39 84 GLU A CA 1
ATOM 1240 C C . GLU A 1 84 ? 37.602 3.212 104.613 1.00 20.56 84 GLU A C 1
ATOM 1241 O O . GLU A 1 84 ? 37.184 4.152 105.299 1.00 20.67 84 GLU A O 1
ATOM 1253 N N . VAL A 1 85 ? 37.616 3.256 103.280 1.00 20.67 85 VAL A N 1
ATOM 1254 C CA . VAL A 1 85 ? 37.035 4.386 102.561 1.00 21.08 85 VAL A CA 1
ATOM 1255 C C . VAL A 1 85 ? 35.523 4.403 102.741 1.00 20.97 85 VAL A C 1
ATOM 1256 O O . VAL A 1 85 ? 34.922 5.451 103.007 1.00 24.60 85 VAL A O 1
ATOM 1269 N N . LEU A 1 86 ? 34.885 3.242 102.599 1.00 22.27 86 LEU A N 1
ATOM 1270 C CA . LEU A 1 86 ? 33.437 3.173 102.758 1.00 22.00 86 LEU A CA 1
ATOM 1271 C C . LEU A 1 86 ? 33.024 3.556 104.175 1.00 20.71 86 LEU A C 1
ATOM 1272 O O . LEU A 1 86 ? 31.999 4.217 104.373 1.00 24.74 86 LEU A O 1
ATOM 1288 N N . ALA A 1 87 ? 33.818 3.159 105.171 1.00 22.33 87 ALA A N 1
ATOM 1289 C CA . ALA A 1 87 ? 33.572 3.611 106.536 1.00 19.27 87 ALA A CA 1
ATOM 1290 C C . ALA A 1 87 ? 33.597 5.132 106.623 1.00 27.47 87 ALA A C 1
ATOM 1291 O O . ALA A 1 87 ? 32.758 5.740 107.300 1.00 20.58 87 ALA A O 1
ATOM 1298 N N . ALA A 1 88 ? 34.552 5.769 105.940 1.00 20.34 88 ALA A N 1
ATOM 1299 C CA . ALA A 1 88 ? 34.601 7.226 105.927 1.00 21.89 88 ALA A CA 1
ATOM 1300 C C . ALA A 1 88 ? 33.370 7.808 105.243 1.00 24.56 88 ALA A C 1
ATOM 1301 O O . ALA A 1 88 ? 32.847 8.845 105.666 1.00 26.48 88 ALA A O 1
ATOM 1308 N N . GLY A 1 89 ? 32.890 7.154 104.185 1.00 23.48 89 GLY A N 1
ATOM 1309 C CA . GLY A 1 89 ? 31.704 7.646 103.504 1.00 22.01 89 GLY A CA 1
ATOM 1310 C C . GLY A 1 89 ? 30.468 7.594 104.381 1.00 27.28 89 GLY A C 1
ATOM 1311 O O . GLY A 1 89 ? 29.661 8.529 104.390 1.00 31.91 89 GLY A O 1
ATOM 1315 N N . SER A 1 90 ? 30.300 6.502 105.126 1.00 26.42 90 SER A N 1
ATOM 1316 C CA . SER A 1 90 ? 29.185 6.401 106.061 1.00 32.56 90 SER A CA 1
ATOM 1317 C C . SER A 1 90 ? 29.232 7.532 107.081 1.00 32.58 90 SER A C 1
ATOM 1318 O O . SER A 1 90 ? 28.230 8.218 107.316 1.00 35.18 90 SER A O 1
ATOM 1326 N N . THR A 1 91 ? 30.397 7.739 107.698 1.00 31.07 91 THR A N 1
ATOM 1327 C CA . THR A 1 91 ? 30.571 8.845 108.633 1.00 27.42 91 THR A CA 1
ATOM 1328 C C . THR A 1 91 ? 30.131 10.163 108.008 1.00 34.16 91 THR A C 1
ATOM 1329 O O . THR A 1 91 ? 29.403 10.948 108.626 1.00 33.69 91 THR A O 1
ATOM 1340 N N . ILE A 1 92 ? 30.572 10.422 106.776 1.00 30.28 92 ILE A N 1
ATOM 1341 C CA . ILE A 1 92 ? 30.223 11.668 106.101 1.00 34.20 92 ILE A CA 1
ATOM 1342 C C . ILE A 1 92 ? 28.712 11.796 105.963 1.00 37.60 92 ILE A C 1
ATOM 1343 O O . ILE A 1 92 ? 28.140 12.868 106.198 1.00 34.15 92 ILE A O 1
ATOM 1359 N N . LEU A 1 93 ? 28.041 10.711 105.572 1.00 33.84 93 LEU A N 1
ATOM 1360 C CA . LEU A 1 93 ? 26.598 10.773 105.375 1.00 39.62 93 LEU A CA 1
ATOM 1361 C C . LEU A 1 93 ? 25.860 10.943 106.697 1.00 37.27 93 LEU A C 1
ATOM 1362 O O . LEU A 1 93 ? 24.800 11.579 106.736 1.00 36.80 93 LEU A O 1
ATOM 1378 N N . ASP A 1 94 ? 26.400 10.392 107.785 1.00 37.88 94 ASP A N 1
ATOM 1379 C CA . ASP A 1 94 ? 25.810 10.621 109.099 1.00 38.23 94 ASP A CA 1
ATOM 1380 C C . ASP A 1 94 ? 25.940 12.083 109.503 1.00 40.55 94 ASP A C 1
ATOM 1381 O O . ASP A 1 94 ? 24.963 12.708 109.934 1.00 43.68 94 ASP A O 1
ATOM 1390 N N . LYS A 1 95 ? 27.143 12.648 109.369 1.00 37.74 95 LYS A N 1
ATOM 1391 C CA . LYS A 1 95 ? 27.337 14.062 109.672 1.00 39.14 95 LYS A CA 1
ATOM 1392 C C . LYS A 1 95 ? 26.396 14.934 108.849 1.00 38.42 95 LYS A C 1
ATOM 1393 O O . LYS A 1 95 ? 25.821 15.899 109.367 1.00 38.20 95 LYS A O 1
ATOM 1412 N N . LEU A 1 96 ? 26.227 14.612 107.566 1.00 35.96 96 LEU A N 1
ATOM 1413 C CA . LEU A 1 96 ? 25.344 15.380 106.697 1.00 44.82 96 LEU A CA 1
ATOM 1414 C C . LEU A 1 96 ? 23.873 15.047 106.903 1.00 47.34 96 LEU A C 1
ATOM 1415 O O . LEU A 1 96 ? 23.015 15.801 106.432 1.00 42.56 96 LEU A O 1
ATOM 1431 N N . GLU A 1 97 ? 23.563 13.946 107.588 1.00 39.94 97 GLU A N 1
ATOM 1432 C CA . GLU A 1 97 ? 22.180 13.555 107.854 1.00 46.83 97 GLU A CA 1
ATOM 1433 C C . GLU A 1 97 ? 21.404 13.349 106.554 1.00 51.67 97 GLU A C 1
ATOM 1434 O O . GLU A 1 97 ? 20.234 13.719 106.440 1.00 54.83 97 GLU A O 1
ATOM 1446 N N . VAL A 1 98 ? 22.070 12.758 105.562 1.00 51.99 98 VAL A N 1
ATOM 1447 C CA . VAL A 1 98 ? 21.445 12.376 104.303 1.00 43.37 98 VAL A CA 1
ATOM 1448 C C . VAL A 1 98 ? 21.985 11.006 103.917 1.00 42.19 98 VAL A C 1
ATOM 1449 O O . VAL A 1 98 ? 23.086 10.618 104.319 1.00 43.60 98 VAL A O 1
ATOM 1462 N N . ARG A 1 99 ? 21.198 10.263 103.147 1.00 45.15 99 ARG A N 1
ATOM 1463 C CA . ARG A 1 99 ? 21.645 8.979 102.633 1.00 45.43 99 ARG A CA 1
ATOM 1464 C C . ARG A 1 99 ? 22.335 9.153 101.283 1.00 41.17 99 ARG A C 1
ATOM 1465 O O . ARG A 1 99 ? 22.345 10.233 100.688 1.00 42.35 99 ARG A O 1
ATOM 1486 N N . GLU A 1 100 ? 22.918 8.057 100.796 1.00 43.97 100 GLU A N 1
ATOM 1487 C CA . GLU A 1 100 ? 23.652 8.104 99.537 1.00 49.33 100 GLU A CA 1
ATOM 1488 C C . GLU A 1 100 ? 22.765 8.585 98.395 1.00 47.39 100 GLU A C 1
ATOM 1489 O O . GLU A 1 100 ? 23.227 9.302 97.499 1.00 49.38 100 GLU A O 1
ATOM 1501 N N . GLU A 1 101 ? 21.483 8.219 98.418 1.00 51.37 101 GLU A N 1
ATOM 1502 C CA . GLU A 1 101 ? 20.576 8.545 97.324 1.00 49.12 101 GLU A CA 1
ATOM 1503 C C . GLU A 1 101 ? 20.115 9.998 97.336 1.00 46.82 101 GLU A C 1
ATOM 1504 O O . GLU A 1 101 ? 19.531 10.449 96.344 1.00 43.36 101 GLU A O 1
ATOM 1516 N N . GLY A 1 102 ? 20.353 10.737 98.419 1.00 44.57 102 GLY A N 1
ATOM 1517 C CA . GLY A 1 102 ? 20.010 12.148 98.454 1.00 42.63 102 GLY A CA 1
ATOM 1518 C C . GLY A 1 102 ? 20.896 13.037 97.610 1.00 50.55 102 GLY A C 1
ATOM 1519 O O . GLY A 1 102 ? 20.633 14.238 97.506 1.00 41.13 102 GLY A O 1
ATOM 1523 N N . ARG A 1 103 ? 21.941 12.476 97.010 1.00 54.57 103 ARG A N 1
ATOM 1524 C CA . ARG A 1 103 ? 22.835 13.234 96.150 1.00 46.25 103 ARG A CA 1
ATOM 1525 C C . ARG A 1 103 ? 22.121 13.682 94.880 1.00 43.99 103 ARG A C 1
ATOM 1526 O O . ARG A 1 103 ? 21.238 12.995 94.360 1.00 45.59 103 ARG A O 1
ATOM 1547 N N . LEU A 1 104 ? 22.515 14.851 94.377 1.00 50.75 104 LEU A N 1
ATOM 1548 C CA . LEU A 1 104 ? 22.042 15.294 93.073 1.00 45.27 104 LEU A CA 1
ATOM 1549 C C . LEU A 1 104 ? 22.402 14.255 92.019 1.00 48.35 104 LEU A C 1
ATOM 1550 O O . LEU A 1 104 ? 23.529 13.752 91.987 1.00 46.36 104 LEU A O 1
ATOM 1566 N N . LYS A 1 105 ? 21.447 13.933 91.161 1.00 52.20 105 LYS A N 1
ATOM 1567 C CA . LYS A 1 105 ? 21.704 12.939 90.126 1.00 57.95 105 LYS A CA 1
ATOM 1568 C C . LYS A 1 105 ? 22.506 13.576 88.995 1.00 55.06 105 LYS A C 1
ATOM 1569 O O . LYS A 1 105 ? 22.161 14.672 88.541 1.00 53.33 105 LYS A O 1
ATOM 1588 N N . PRO A 1 106 ? 23.571 12.933 88.517 1.00 50.04 106 PRO A N 1
ATOM 1589 C CA . PRO A 1 106 ? 24.402 13.568 87.487 1.00 53.09 106 PRO A CA 1
ATOM 1590 C C . PRO A 1 106 ? 23.656 13.717 86.172 1.00 45.91 106 PRO A C 1
ATOM 1591 O O . PRO A 1 106 ? 22.892 12.839 85.763 1.00 44.00 106 PRO A O 1
ATOM 1602 N N . GLN A 1 107 ? 23.889 14.848 85.511 1.00 49.51 107 GLN A N 1
ATOM 1603 C CA . GLN A 1 107 ? 23.340 15.132 84.194 1.00 54.70 107 GLN A CA 1
ATOM 1604 C C . GLN A 1 107 ? 24.485 15.356 83.218 1.00 56.08 107 GLN A C 1
ATOM 1605 O O . GLN A 1 107 ? 25.522 15.919 83.583 1.00 59.14 107 GLN A O 1
ATOM 1619 N N . VAL A 1 108 ? 24.294 14.917 81.979 1.00 52.23 108 VAL A N 1
ATOM 1620 C CA . VAL A 1 108 ? 25.318 15.005 80.944 1.00 38.27 108 VAL A CA 1
ATOM 1621 C C . VAL A 1 108 ? 25.006 16.222 80.084 1.00 40.86 108 VAL A C 1
ATOM 1622 O O . VAL A 1 108 ? 24.078 16.200 79.269 1.00 42.12 108 VAL A O 1
ATOM 1635 N N . MET A 1 109 ? 25.785 17.291 80.264 1.00 44.19 109 MET A N 1
ATOM 1636 C CA . MET A 1 109 ? 25.577 18.501 79.475 1.00 49.55 109 MET A CA 1
ATOM 1637 C C . MET A 1 109 ? 26.077 18.319 78.049 1.00 45.95 109 MET A C 1
ATOM 1638 O O . MET A 1 109 ? 25.473 18.834 77.101 1.00 38.72 109 MET A O 1
ATOM 1652 N N . THR A 1 110 ? 27.179 17.594 77.878 1.00 40.21 110 THR A N 1
ATOM 1653 C CA . THR A 1 110 ? 27.742 17.341 76.560 1.00 36.55 110 THR A CA 1
ATOM 1654 C C . THR A 1 110 ? 28.401 15.974 76.567 1.00 38.02 110 THR A C 1
ATOM 1655 O O . THR A 1 110 ? 29.124 15.637 77.509 1.00 36.99 110 THR A O 1
ATOM 1666 N N . HIS A 1 111 ? 28.135 15.188 75.528 1.00 34.86 111 HIS A N 1
ATOM 1667 C CA . HIS A 1 111 ? 28.919 13.995 75.237 1.00 29.95 111 HIS A CA 1
ATOM 1668 C C . HIS A 1 111 ? 29.096 13.931 73.730 1.00 28.05 111 HIS A C 1
ATOM 1669 O O . HIS A 1 111 ? 28.111 13.872 72.988 1.00 28.82 111 HIS A O 1
ATOM 1683 N N . GLN A 1 112 ? 30.346 13.978 73.282 1.00 23.35 112 GLN A N 1
ATOM 1684 C CA . GLN A 1 112 ? 30.644 14.048 71.863 1.00 23.13 112 GLN A CA 1
ATOM 1685 C C . GLN A 1 112 ? 31.974 13.366 71.603 1.00 20.40 112 GLN A C 1
ATOM 1686 O O . GLN A 1 112 ? 32.882 13.397 72.437 1.00 16.80 112 GLN A O 1
ATOM 1700 N N . ILE A 1 113 ? 32.075 12.748 70.434 1.00 17.06 113 ILE A N 1
ATOM 1701 C CA . ILE A 1 113 ? 33.327 12.204 69.932 1.00 17.36 113 ILE A CA 1
ATOM 1702 C C . ILE A 1 113 ? 33.707 13.020 68.708 1.00 19.22 113 ILE A C 1
ATOM 1703 O O . ILE A 1 113 ? 32.918 13.141 67.762 1.00 20.08 113 ILE A O 1
ATOM 1719 N N . ILE A 1 114 ? 34.909 13.583 68.729 1.00 16.10 114 ILE A N 1
ATOM 1720 C CA . ILE A 1 114 ? 35.460 14.304 67.590 1.00 16.03 114 ILE A CA 1
ATOM 1721 C C . ILE A 1 114 ? 36.565 13.442 67.001 1.00 18.31 114 ILE A C 1
ATOM 1722 O O . ILE A 1 114 ? 37.566 13.158 67.668 1.00 16.39 114 ILE A O 1
ATOM 1738 N N . ARG A 1 115 ? 36.378 13.019 65.758 1.00 17.54 115 ARG A N 1
ATOM 1739 C CA . ARG A 1 115 ? 37.334 12.138 65.110 1.00 16.52 115 ARG A CA 1
ATOM 1740 C C . ARG A 1 115 ? 38.464 12.935 64.471 1.00 17.82 115 ARG A C 1
ATOM 1741 O O . ARG A 1 115 ? 38.269 14.048 63.974 1.00 19.71 115 ARG A O 1
ATOM 1762 N N . ALA A 1 116 ? 39.662 12.355 64.509 1.00 15.17 116 ALA A N 1
ATOM 1763 C CA . ALA A 1 116 ? 40.820 12.873 63.785 1.00 18.24 116 ALA A CA 1
ATOM 1764 C C . ALA A 1 116 ? 41.013 14.368 64.043 1.00 18.51 116 ALA A C 1
ATOM 1765 O O . ALA A 1 116 ? 40.948 15.203 63.139 1.00 16.49 116 ALA A O 1
ATOM 1772 N N . VAL A 1 117 ? 41.270 14.695 65.309 1.00 16.43 117 VAL A N 1
ATOM 1773 C CA . VAL A 1 117 ? 41.404 16.092 65.699 1.00 17.14 117 VAL A CA 1
ATOM 1774 C C . VAL A 1 117 ? 42.608 16.707 64.999 1.00 16.98 117 VAL A C 1
ATOM 1775 O O . VAL A 1 117 ? 43.677 16.091 64.892 1.00 15.47 117 VAL A O 1
ATOM 1788 N N . GLU A 1 118 ? 42.434 17.935 64.519 1.00 15.99 118 GLU A N 1
ATOM 1789 C CA . GLU A 1 118 ? 43.479 18.627 63.781 1.00 16.85 118 GLU A CA 1
ATOM 1790 C C . GLU A 1 118 ? 44.549 19.152 64.728 1.00 14.47 118 GLU A C 1
ATOM 1791 O O . GLU A 1 118 ? 44.281 19.457 65.892 1.00 14.49 118 GLU A O 1
ATOM 1803 N N . ALA A 1 119 ? 45.771 19.276 64.201 1.00 16.24 119 ALA A N 1
ATOM 1804 C CA . ALA A 1 119 ? 46.901 19.706 65.019 1.00 14.68 119 ALA A CA 1
ATOM 1805 C C . ALA A 1 119 ? 46.634 21.050 65.685 1.00 15.30 119 ALA A C 1
ATOM 1806 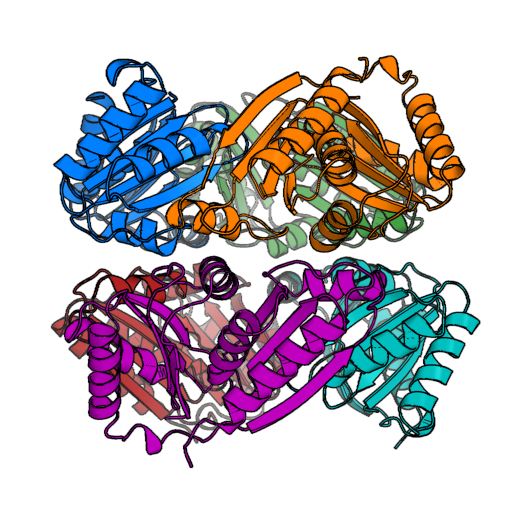O O . ALA A 1 119 ? 46.968 21.243 66.860 1.00 16.80 119 ALA A O 1
ATOM 1813 N N . TYR A 1 120 ? 46.042 22.001 64.954 1.00 16.58 120 TYR A N 1
ATOM 1814 C CA . TYR A 1 120 ? 45.747 23.294 65.562 1.00 15.99 120 TYR A CA 1
ATOM 1815 C C . TYR A 1 120 ? 44.880 23.128 66.800 1.00 14.56 120 TYR A C 1
ATOM 1816 O O . TYR A 1 120 ? 45.065 23.833 67.799 1.00 15.81 120 TYR A O 1
ATOM 1834 N N . GLN A 1 121 ? 43.918 22.210 66.748 1.00 13.88 121 GLN A N 1
ATOM 1835 C CA . GLN A 1 121 ? 43.015 22.029 67.875 1.00 14.97 121 GLN A CA 1
ATOM 1836 C C . GLN A 1 121 ? 43.685 21.278 69.020 1.00 13.86 121 GLN A C 1
ATOM 1837 O O . GLN A 1 121 ? 43.505 21.645 70.186 1.00 15.90 121 GLN A O 1
ATOM 1851 N N . THR A 1 122 ? 44.467 20.237 68.718 1.00 12.66 122 THR A N 1
ATOM 1852 C CA . THR A 1 122 ? 45.144 19.514 69.793 1.00 12.82 122 THR A CA 1
ATOM 1853 C C . THR A 1 122 ? 46.139 20.417 70.513 1.00 18.49 122 THR A C 1
ATOM 1854 O O . THR A 1 122 ? 46.293 20.331 71.737 1.00 15.77 122 THR A O 1
ATOM 1865 N N . GLN A 1 123 ? 46.815 21.304 69.776 1.00 17.27 123 GLN A N 1
ATOM 1866 C CA . GLN A 1 123 ? 47.788 22.188 70.409 1.00 17.07 123 GLN A CA 1
ATOM 1867 C C . GLN A 1 123 ? 47.131 23.055 71.477 1.00 16.89 123 GLN A C 1
ATOM 1868 O O . GLN A 1 123 ? 47.708 23.271 72.550 1.00 20.02 123 GLN A O 1
ATOM 1882 N N . ILE A 1 124 ? 45.925 23.559 71.208 1.00 18.25 124 ILE A N 1
ATOM 1883 C CA . ILE A 1 124 ? 45.241 24.385 72.198 1.00 18.29 124 ILE A CA 1
ATOM 1884 C C . ILE A 1 124 ? 44.698 23.527 73.333 1.00 22.78 124 ILE A C 1
ATOM 1885 O O . ILE A 1 124 ? 44.826 23.889 74.507 1.00 18.04 124 ILE A O 1
ATOM 1901 N N . ILE A 1 125 ? 44.068 22.394 73.010 1.00 18.03 125 ILE A N 1
ATOM 1902 C CA . ILE A 1 125 ? 43.618 21.478 74.056 1.00 17.15 125 ILE A CA 1
ATOM 1903 C C . ILE A 1 125 ? 44.779 21.152 74.986 1.00 16.23 125 ILE A C 1
ATOM 1904 O O . ILE A 1 125 ? 44.655 21.214 76.214 1.00 21.78 125 ILE A O 1
ATOM 1920 N N . ASN A 1 126 ? 45.932 20.818 74.405 1.00 14.84 126 ASN A N 1
ATOM 1921 C CA . ASN A 1 126 ? 47.062 20.355 75.201 1.00 14.65 126 ASN A CA 1
ATOM 1922 C C . ASN A 1 126 ? 47.667 21.479 76.029 1.00 19.78 126 ASN A C 1
ATOM 1923 O O . ASN A 1 126 ? 48.089 21.255 77.168 1.00 19.37 126 ASN A O 1
ATOM 1934 N N . ARG A 1 127 ? 47.726 22.693 75.484 1.00 18.30 127 ARG A N 1
ATOM 1935 C CA . ARG A 1 127 ? 48.274 23.790 76.269 1.00 20.88 127 ARG A CA 1
ATOM 1936 C C . ARG A 1 127 ? 47.406 24.097 77.481 1.00 22.38 127 ARG A C 1
ATOM 1937 O O . ARG A 1 127 ? 47.913 24.639 78.470 1.00 28.32 127 ARG A O 1
ATOM 1958 N N . ASN A 1 128 ? 46.122 23.741 77.434 1.00 21.07 128 ASN A N 1
ATOM 1959 C CA . ASN A 1 128 ? 45.196 23.933 78.543 1.00 21.00 128 ASN A CA 1
ATOM 1960 C C . ASN A 1 128 ? 45.036 22.690 79.413 1.00 27.27 128 ASN A C 1
ATOM 1961 O O . ASN A 1 128 ? 44.180 22.678 80.302 1.00 23.92 128 ASN A O 1
ATOM 1972 N N . SER A 1 129 ? 45.823 21.645 79.177 1.00 24.89 129 SER A N 1
ATOM 1973 C CA . SER A 1 129 ? 45.642 20.375 79.862 1.00 18.87 129 SER A CA 1
ATOM 1974 C C . SER A 1 129 ? 46.916 19.978 80.594 1.00 19.45 129 SER A C 1
ATOM 1975 O O . SER A 1 129 ? 48.021 20.402 80.246 1.00 24.26 129 SER A O 1
ATOM 1983 N N . GLN A 1 130 ? 46.744 19.136 81.614 1.00 20.59 130 GLN A N 1
ATOM 1984 C CA . GLN A 1 130 ? 47.854 18.636 82.410 1.00 21.54 130 GLN A CA 1
ATOM 1985 C C . GLN A 1 130 ? 47.963 17.119 82.398 1.00 18.06 130 GLN A C 1
ATOM 1986 O O . GLN A 1 130 ? 48.869 16.575 83.037 1.00 19.79 130 GLN A O 1
ATOM 2000 N N . GLY A 1 131 ? 47.075 16.424 81.702 1.00 15.96 131 GLY A N 1
ATOM 2001 C CA . GLY A 1 131 ? 47.142 14.984 81.568 1.00 14.51 131 GLY A CA 1
ATOM 2002 C C . GLY A 1 131 ? 47.965 14.566 80.371 1.00 16.36 131 GLY A C 1
ATOM 2003 O O . GLY A 1 131 ? 48.883 15.271 79.939 1.00 18.10 131 GLY A O 1
ATOM 2007 N N . MET A 1 132 ? 47.634 13.401 79.821 1.00 13.77 132 MET A N 1
ATOM 2008 C CA . MET A 1 132 ? 48.310 12.936 78.620 1.00 14.56 132 MET A CA 1
ATOM 2009 C C . MET A 1 132 ? 48.072 13.911 77.473 1.00 12.50 132 MET A C 1
ATOM 2010 O O . MET A 1 132 ? 47.072 14.633 77.442 1.00 15.35 132 MET A O 1
ATOM 2024 N N . MET A 1 133 ? 49.007 13.927 76.523 1.00 15.08 133 MET A N 1
ATOM 2025 C CA . MET A 1 133 ? 48.819 14.682 75.292 1.00 17.48 133 MET A CA 1
ATOM 2026 C C . MET A 1 133 ? 47.791 13.993 74.408 1.00 13.72 133 MET A C 1
ATOM 2027 O O . MET A 1 133 ? 47.813 12.769 74.248 1.00 18.33 133 MET A O 1
ATOM 2041 N N . ILE A 1 134 ? 46.899 14.778 73.809 1.00 15.59 134 ILE A N 1
ATOM 2042 C CA . ILE A 1 134 ? 46.175 14.318 72.630 1.00 13.98 134 ILE A CA 1
ATOM 2043 C C . ILE A 1 134 ? 47.010 14.670 71.410 1.00 13.84 134 ILE A C 1
ATOM 2044 O O . ILE A 1 134 ? 47.414 15.826 71.232 1.00 13.60 134 ILE A O 1
ATOM 2060 N N . LEU A 1 135 ? 47.288 13.698 70.615 1.00 14.50 135 LEU A N 1
ATOM 2061 C CA . LEU A 1 135 ? 48.113 13.921 69.445 1.00 13.52 135 LEU A CA 1
ATOM 2062 C C . LEU A 1 135 ? 47.240 14.096 68.209 1.00 15.21 135 LEU A C 1
ATOM 2063 O O . LEU A 1 135 ? 46.140 13.541 68.134 1.00 13.79 135 LEU A O 1
ATOM 2079 N N . PRO A 1 136 ? 47.695 14.872 67.229 1.00 16.29 136 PRO A N 1
ATOM 2080 C CA . PRO A 1 136 ? 46.893 15.070 66.017 1.00 14.33 136 PRO A CA 1
ATOM 2081 C C . PRO A 1 136 ? 46.503 13.742 65.385 1.00 15.76 136 PRO A C 1
ATOM 2082 O O . PRO A 1 136 ? 47.296 12.800 65.330 1.00 16.11 136 PRO A O 1
ATOM 2093 N N . GLY A 1 137 ? 45.262 13.673 64.907 1.00 19.56 137 GLY A N 1
ATOM 2094 C CA . GLY A 1 137 ? 44.740 12.478 64.291 1.00 17.99 137 GLY A CA 1
ATOM 2095 C C . GLY A 1 137 ? 44.053 11.525 65.243 1.00 15.90 137 GLY A C 1
ATOM 2096 O O . GLY A 1 137 ? 43.318 10.640 64.790 1.00 18.43 137 GLY A O 1
ATOM 2100 N N . GLU A 1 138 ? 44.276 11.671 66.545 1.00 16.04 138 GLU A N 1
ATOM 2101 C CA . GLU A 1 138 ? 43.563 10.860 67.515 1.00 15.32 138 GLU A CA 1
ATOM 2102 C C . GLU A 1 138 ? 42.125 11.347 67.642 1.00 14.19 138 GLU A C 1
ATOM 2103 O O . GLU A 1 138 ? 41.788 12.480 67.286 1.00 16.07 138 GLU A O 1
ATOM 2115 N N . SER A 1 139 ? 41.268 10.471 68.150 1.00 13.39 139 SER A N 1
ATOM 2116 C CA . SER A 1 139 ? 39.891 10.844 68.422 1.00 13.04 139 SER A CA 1
ATOM 2117 C C . SER A 1 139 ? 39.785 11.391 69.835 1.00 15.00 139 SER A C 1
ATOM 2118 O O . SER A 1 139 ? 40.561 11.028 70.723 1.00 11.73 139 SER A O 1
ATOM 2126 N N . LEU A 1 140 ? 38.823 12.283 70.029 1.00 14.43 140 LEU A N 1
ATOM 2127 C CA . LEU A 1 140 ? 38.644 12.981 71.291 1.00 11.69 140 LEU A CA 1
ATOM 2128 C C . LEU A 1 140 ? 37.239 12.725 71.811 1.00 13.29 140 LEU A C 1
ATOM 2129 O O . LEU A 1 140 ? 36.261 12.884 71.075 1.00 14.65 140 LEU A O 1
ATOM 2145 N N . PHE A 1 141 ? 37.146 12.310 73.069 1.00 15.02 141 PHE A N 1
ATOM 2146 C CA . PHE A 1 141 ? 35.878 12.232 73.775 1.00 12.08 141 PHE A CA 1
ATOM 2147 C C . PHE A 1 141 ? 35.794 13.405 74.737 1.00 16.30 141 PHE A C 1
ATOM 2148 O O . PHE A 1 141 ? 36.696 13.605 75.557 1.00 15.98 141 PHE A O 1
ATOM 2165 N N . ILE A 1 142 ? 34.726 14.183 74.622 1.00 16.98 142 ILE A N 1
ATOM 2166 C CA . ILE A 1 142 ? 34.459 15.289 75.532 1.00 17.75 142 ILE A CA 1
ATOM 2167 C C . ILE A 1 142 ? 33.159 14.991 76.259 1.00 20.64 142 ILE A C 1
ATOM 2168 O O . ILE A 1 142 ? 32.145 14.663 75.630 1.00 18.50 142 ILE A O 1
ATOM 2184 N N . LEU A 1 143 ? 33.201 15.082 77.584 1.00 23.68 143 LEU A N 1
ATOM 2185 C CA . LEU A 1 143 ? 32.052 14.816 78.432 1.00 24.97 143 LEU A CA 1
ATOM 2186 C C . LEU A 1 143 ? 31.933 15.948 79.437 1.00 30.41 143 LEU A C 1
ATOM 2187 O O . LEU A 1 143 ? 32.914 16.295 80.103 1.00 28.73 143 LEU A O 1
ATOM 2203 N N . GLU A 1 144 ? 30.743 16.530 79.535 1.00 35.14 144 GLU A N 1
ATOM 2204 C CA . GLU A 1 144 ? 30.466 17.590 80.495 1.00 36.80 144 GLU A CA 1
ATOM 2205 C C . GLU A 1 144 ? 29.313 17.141 81.377 1.00 38.33 144 GLU A C 1
ATOM 2206 O O . GLU A 1 144 ? 28.226 16.837 80.874 1.00 40.70 144 GLU A O 1
ATOM 2218 N N . THR A 1 145 ? 29.553 17.090 82.683 1.00 43.15 145 THR A N 1
ATOM 2219 C CA . THR A 1 145 ? 28.556 16.643 83.642 1.00 43.84 145 THR A CA 1
ATOM 2220 C C . THR A 1 145 ? 28.132 17.797 84.542 1.00 45.31 145 THR A C 1
ATOM 2221 O O . THR A 1 145 ? 28.755 18.862 84.577 1.00 43.03 145 THR A O 1
ATOM 2232 N N . GLN A 1 146 ? 27.051 17.564 85.275 1.00 49.36 146 GLN A N 1
ATOM 2233 C CA . GLN A 1 146 ? 26.529 18.533 86.227 1.00 54.54 146 GLN A CA 1
ATOM 2234 C C . GLN A 1 146 ? 25.804 17.773 87.332 1.00 52.20 146 GLN A C 1
ATOM 2235 O O . GLN A 1 146 ? 24.807 17.095 87.052 1.00 47.86 146 GLN A O 1
ATOM 2249 N N . PRO A 1 147 ? 26.267 17.841 88.595 1.00 49.96 147 PRO A N 1
ATOM 2250 C CA . PRO A 1 147 ? 27.398 18.636 89.088 1.00 46.07 147 PRO A CA 1
ATOM 2251 C C . PRO A 1 147 ? 28.752 18.090 88.637 1.00 45.18 147 PRO A C 1
ATOM 2252 O O . PRO A 1 147 ? 28.821 17.026 88.024 1.00 38.95 147 PRO A O 1
ATOM 2263 N N . ALA A 1 148 ? 29.820 18.821 88.958 1.00 37.61 148 ALA A N 1
ATOM 2264 C CA . ALA A 1 148 ? 31.125 18.538 88.374 1.00 33.70 148 ALA A CA 1
ATOM 2265 C C . ALA A 1 148 ? 31.795 17.313 88.982 1.00 36.37 148 ALA A C 1
ATOM 2266 O O . ALA A 1 148 ? 32.620 16.674 88.317 1.00 32.04 148 ALA A O 1
ATOM 2273 N N . GLY A 1 149 ? 31.462 16.967 90.226 1.00 32.91 149 GLY A N 1
ATOM 2274 C CA . GLY A 1 149 ? 32.197 15.921 90.917 1.00 32.69 149 GLY A CA 1
ATOM 2275 C C . GLY A 1 149 ? 32.151 14.575 90.220 1.00 30.96 149 GLY A C 1
ATOM 2276 O O . GLY A 1 149 ? 33.122 13.816 90.269 1.00 25.73 149 GLY A O 1
ATOM 2280 N N . TYR A 1 150 ? 31.035 14.259 89.563 1.00 34.62 150 TYR A N 1
ATOM 2281 C CA . TYR A 1 150 ? 30.864 12.937 88.970 1.00 32.25 150 TYR A CA 1
ATOM 2282 C C . TYR A 1 150 ? 31.800 12.679 87.796 1.00 24.68 150 TYR A C 1
ATOM 2283 O O . TYR A 1 150 ? 31.865 11.538 87.325 1.00 27.03 150 TYR A O 1
ATOM 2301 N N . ALA A 1 151 ? 32.520 13.696 87.316 1.00 29.37 151 ALA A N 1
ATOM 2302 C CA . ALA A 1 151 ? 33.423 13.492 86.187 1.00 25.25 151 ALA A CA 1
ATOM 2303 C C . ALA A 1 151 ? 34.453 12.405 86.475 1.00 26.00 151 ALA A C 1
ATOM 2304 O O . ALA A 1 151 ? 34.894 11.712 85.551 1.00 25.79 151 ALA A O 1
ATOM 2311 N N . VAL A 1 152 ? 34.844 12.234 87.742 1.00 22.36 152 VAL A N 1
ATOM 2312 C CA . VAL A 1 152 ? 35.872 11.249 88.066 1.00 26.10 152 VAL A CA 1
ATOM 2313 C C . VAL A 1 152 ? 35.368 9.833 87.824 1.00 20.72 152 VAL A C 1
ATOM 2314 O O . VAL A 1 152 ? 36.147 8.949 87.448 1.00 19.17 152 VAL A O 1
ATOM 2327 N N . LEU A 1 153 ? 34.076 9.582 88.045 1.00 24.69 153 LEU A N 1
ATOM 2328 C CA . LEU A 1 153 ? 33.528 8.258 87.771 1.00 24.01 153 LEU A CA 1
ATOM 2329 C C . LEU A 1 153 ? 33.598 7.946 86.282 1.00 23.35 153 LEU A C 1
ATOM 2330 O O . LEU A 1 153 ? 33.989 6.842 85.882 1.00 21.31 153 LEU A O 1
ATOM 2346 N N . ALA A 1 154 ? 33.211 8.911 85.447 1.00 22.71 154 ALA A N 1
ATOM 2347 C CA . ALA A 1 154 ? 33.352 8.750 84.004 1.00 22.66 154 ALA A CA 1
ATOM 2348 C C . ALA A 1 154 ? 34.802 8.473 83.631 1.00 21.90 154 ALA A C 1
ATOM 2349 O O . ALA A 1 154 ? 35.092 7.578 82.828 1.00 19.95 154 ALA A O 1
ATOM 2356 N N . ALA A 1 155 ? 35.730 9.231 84.216 1.00 21.93 155 ALA A N 1
ATOM 2357 C CA . ALA A 1 155 ? 37.143 9.061 83.897 1.00 19.48 155 ALA A CA 1
ATOM 2358 C C . ALA A 1 155 ? 37.637 7.677 84.301 1.00 18.41 155 ALA A C 1
ATOM 2359 O O . ALA A 1 155 ? 38.337 7.006 83.535 1.00 15.87 155 ALA A O 1
ATOM 2366 N N . ASN A 1 156 ? 37.287 7.231 85.509 1.00 17.85 156 ASN A N 1
ATOM 2367 C CA . ASN A 1 156 ? 37.814 5.963 86.001 1.00 15.69 156 ASN A CA 1
ATOM 2368 C C . ASN A 1 156 ? 37.240 4.785 85.224 1.00 17.40 156 ASN A C 1
ATOM 2369 O O . ASN A 1 156 ? 37.973 3.857 84.860 1.00 16.27 156 ASN A O 1
ATOM 2380 N N . GLU A 1 157 ? 35.931 4.801 84.965 1.00 18.93 157 GLU A N 1
ATOM 2381 C CA . GLU A 1 157 ? 35.304 3.691 84.258 1.00 20.31 157 GLU A CA 1
ATOM 2382 C C . GLU A 1 157 ? 35.697 3.668 82.788 1.00 19.63 157 GLU A C 1
ATOM 2383 O O . GLU A 1 157 ? 35.815 2.588 82.199 1.00 20.44 157 GLU A O 1
ATOM 2395 N N . ALA A 1 158 ? 35.908 4.836 82.182 1.00 16.26 158 ALA A N 1
ATOM 2396 C CA . ALA A 1 158 ? 36.402 4.880 80.810 1.00 18.65 158 ALA A CA 1
ATOM 2397 C C . ALA A 1 158 ? 37.793 4.263 80.712 1.00 18.70 158 ALA A C 1
ATOM 2398 O O . ALA A 1 158 ? 38.052 3.416 79.850 1.00 18.34 158 ALA A O 1
ATOM 2405 N N . GLU A 1 159 ? 38.706 4.679 81.594 1.00 16.10 159 GLU A N 1
ATOM 2406 C CA . GLU A 1 159 ? 40.063 4.144 81.552 1.00 15.18 159 GLU A CA 1
ATOM 2407 C C . GLU A 1 159 ? 40.064 2.642 81.794 1.00 16.66 159 GLU A C 1
ATOM 2408 O O . GLU A 1 159 ? 40.853 1.907 81.191 1.00 16.22 159 GLU A O 1
ATOM 2420 N N . LYS A 1 160 ? 39.185 2.171 82.681 1.00 16.13 160 LYS A N 1
ATOM 2421 C CA . LYS A 1 160 ? 39.066 0.744 82.952 1.00 19.71 160 LYS A CA 1
ATOM 2422 C C . LYS A 1 160 ? 38.592 -0.023 81.724 1.00 19.10 160 LYS A C 1
ATOM 2423 O O . LYS A 1 160 ? 39.001 -1.169 81.508 1.00 19.27 160 LYS A O 1
ATOM 2442 N N . ALA A 1 161 ? 37.745 0.597 80.903 1.00 14.89 161 ALA A N 1
ATOM 2443 C CA . ALA A 1 161 ? 37.039 -0.112 79.843 1.00 18.03 161 ALA A CA 1
ATOM 2444 C C . ALA A 1 161 ? 37.773 -0.121 78.510 1.00 18.91 161 ALA A C 1
ATOM 2445 O O . ALA A 1 161 ? 37.450 -0.952 77.651 1.00 17.07 161 ALA A O 1
ATOM 2452 N N . ALA A 1 162 ? 38.734 0.774 78.296 1.00 16.36 162 ALA A N 1
ATOM 2453 C CA . ALA A 1 162 ? 39.348 0.886 76.982 1.00 14.82 162 ALA A CA 1
ATOM 2454 C C . ALA A 1 162 ? 40.762 1.429 77.104 1.00 16.81 162 ALA A C 1
ATOM 2455 O O . ALA A 1 162 ? 41.158 1.979 78.135 1.00 15.93 162 ALA A O 1
ATOM 2462 N N . ASN A 1 163 ? 41.518 1.265 76.019 1.00 14.30 163 ASN A N 1
ATOM 2463 C CA . ASN A 1 163 ? 42.891 1.757 75.922 1.00 15.89 163 ASN A CA 1
ATOM 2464 C C . ASN A 1 163 ? 42.835 3.182 75.392 1.00 14.60 163 ASN A C 1
ATOM 2465 O O . ASN A 1 163 ? 42.920 3.423 74.187 1.00 12.58 163 ASN A O 1
ATOM 2476 N N . VAL A 1 164 ? 42.677 4.138 76.308 1.00 11.81 164 VAL A N 1
ATOM 2477 C CA . VAL A 1 164 ? 42.591 5.552 75.974 1.00 13.59 164 VAL A CA 1
ATOM 2478 C C . VAL A 1 164 ? 43.502 6.330 76.916 1.00 15.46 164 VAL A C 1
ATOM 2479 O O . VAL A 1 164 ? 44.024 5.800 77.898 1.00 14.29 164 VAL A O 1
ATOM 2492 N N . HIS A 1 165 ? 43.684 7.606 76.594 1.00 12.98 165 HIS A N 1
ATOM 2493 C CA . HIS A 1 165 ? 44.518 8.513 77.368 1.00 13.73 165 HIS A CA 1
ATOM 2494 C C . HIS A 1 165 ? 43.638 9.538 78.067 1.00 14.18 165 HIS A C 1
ATOM 2495 O O . HIS A 1 165 ? 42.735 10.114 77.450 1.00 12.03 165 HIS A O 1
ATOM 2509 N N . LEU A 1 166 ? 43.902 9.759 79.352 1.00 13.86 166 LEU A N 1
ATOM 2510 C CA . LEU A 1 166 ? 43.231 10.814 80.101 1.00 12.96 166 LEU A CA 1
ATOM 2511 C C . LEU A 1 166 ? 43.944 12.124 79.804 1.00 14.16 166 LEU A C 1
ATOM 2512 O O . LEU A 1 166 ? 45.085 12.328 80.232 1.00 12.59 166 LEU A O 1
ATOM 2528 N N . VAL A 1 167 ? 43.280 13.002 79.054 1.00 14.30 167 VAL A N 1
ATOM 2529 C CA . VAL A 1 167 ? 43.871 14.283 78.688 1.00 14.23 167 VAL A CA 1
ATOM 2530 C C . VAL A 1 167 ? 43.683 15.294 79.808 1.00 14.21 167 VAL A C 1
ATOM 2531 O O . VAL A 1 167 ? 44.612 16.025 80.171 1.00 13.98 167 VAL A O 1
ATOM 2544 N N . ASN A 1 168 ? 42.479 15.355 80.363 1.00 14.81 168 ASN A N 1
ATOM 2545 C CA . ASN A 1 168 ? 42.198 16.234 81.485 1.00 17.93 168 ASN A CA 1
ATOM 2546 C C . ASN A 1 168 ? 40.841 15.862 82.057 1.00 15.41 168 ASN A C 1
ATOM 2547 O O . ASN A 1 168 ? 39.973 15.347 81.347 1.00 18.34 168 ASN A O 1
ATOM 2558 N N . VAL A 1 169 ? 40.678 16.112 83.350 1.00 15.98 169 VAL A N 1
ATOM 2559 C CA . VAL A 1 169 ? 39.385 15.998 84.009 1.00 15.14 169 VAL A CA 1
ATOM 2560 C C . VAL A 1 169 ? 39.319 17.089 85.064 1.00 20.45 169 VAL A C 1
ATOM 2561 O O . VAL A 1 169 ? 40.285 17.301 85.805 1.00 18.97 169 VAL A O 1
ATOM 2574 N N . THR A 1 170 ? 38.197 17.797 85.112 1.00 23.99 170 THR A N 1
ATOM 2575 C CA . THR A 1 170 ? 37.990 18.880 86.073 1.00 25.92 170 THR A CA 1
ATOM 2576 C C . THR A 1 170 ? 36.727 18.569 86.858 1.00 26.12 170 THR A C 1
ATOM 2577 O O . THR A 1 170 ? 35.613 18.837 86.375 1.00 28.91 170 THR A O 1
ATOM 2588 N N . PRO A 1 171 ? 36.839 17.991 88.055 1.00 24.91 171 PRO A N 1
ATOM 2589 C CA . PRO A 1 171 ? 35.637 17.553 88.772 1.00 22.29 171 PRO A CA 1
ATOM 2590 C C . PRO A 1 171 ? 35.053 18.621 89.685 1.00 27.44 171 PRO A C 1
ATOM 2591 O O . PRO A 1 171 ? 34.236 18.313 90.557 1.00 24.60 171 PRO A O 1
ATOM 2602 N N . TYR A 1 172 ? 35.457 19.875 89.498 1.00 31.56 172 TYR A N 1
ATOM 2603 C CA . TYR A 1 172 ? 34.950 20.966 90.317 1.00 27.81 172 TYR A CA 1
ATOM 2604 C C . TYR A 1 172 ? 34.635 22.162 89.432 1.00 32.43 172 TYR A C 1
ATOM 2605 O O . TYR A 1 172 ? 35.139 22.289 88.313 1.00 30.58 172 TYR A O 1
ATOM 2623 N N . GLY A 1 173 ? 33.799 23.041 89.958 1.00 36.40 173 GLY A N 1
ATOM 2624 C CA . GLY A 1 173 ? 33.262 24.161 89.217 1.00 38.29 173 GLY A CA 1
ATOM 2625 C C . GLY A 1 173 ? 31.778 23.975 88.960 1.00 38.58 173 GLY A C 1
ATOM 2626 O O . GLY A 1 173 ? 31.118 23.100 89.527 1.00 35.64 173 GLY A O 1
ATOM 2630 N N . ALA A 1 174 ? 31.251 24.829 88.082 1.00 38.21 174 ALA A N 1
ATOM 2631 C CA . ALA A 1 174 ? 29.849 24.711 87.702 1.00 41.71 174 ALA A CA 1
ATOM 2632 C C . ALA A 1 174 ? 29.596 23.421 86.932 1.00 40.27 174 ALA A C 1
ATOM 2633 O O . ALA A 1 174 ? 28.540 22.796 87.087 1.00 42.41 174 ALA A O 1
ATOM 2640 N N . PHE A 1 175 ? 30.556 23.001 86.109 1.00 39.30 175 PHE A N 1
ATOM 2641 C CA . PHE A 1 175 ? 30.403 21.818 85.274 1.00 39.11 175 PHE A CA 1
ATOM 2642 C C . PHE A 1 175 ? 31.680 20.991 85.314 1.00 40.48 175 PHE A C 1
ATOM 2643 O O . PHE A 1 175 ? 32.786 21.541 85.289 1.00 38.64 175 PHE A O 1
ATOM 2660 N N . GLY A 1 176 ? 31.519 19.671 85.368 1.00 34.17 176 GLY A N 1
ATOM 2661 C CA . GLY A 1 176 ? 32.653 18.763 85.364 1.00 34.01 176 GLY A CA 1
ATOM 2662 C C . GLY A 1 176 ? 32.952 18.283 83.959 1.00 31.36 176 GLY A C 1
ATOM 2663 O O . GLY A 1 176 ? 32.078 17.740 83.279 1.00 34.21 176 GLY A O 1
ATOM 2667 N N . ARG A 1 177 ? 34.198 18.469 83.535 1.00 28.20 177 ARG A N 1
ATOM 2668 C CA . ARG A 1 177 ? 34.597 18.259 82.151 1.00 26.67 177 ARG A CA 1
ATOM 2669 C C . ARG A 1 177 ? 35.649 17.161 82.062 1.00 30.98 177 ARG A C 1
ATOM 2670 O O . ARG A 1 177 ? 36.520 17.048 82.929 1.00 22.46 177 ARG A O 1
ATOM 2691 N N . LEU A 1 178 ? 35.563 16.358 81.004 1.00 25.85 178 LEU A N 1
ATOM 2692 C CA . LEU A 1 178 ? 36.454 15.222 80.813 1.00 22.18 178 LEU A CA 1
ATOM 2693 C C . LEU A 1 178 ? 36.931 15.195 79.370 1.00 22.41 178 LEU A C 1
ATOM 2694 O O . LEU A 1 178 ? 36.127 15.334 78.444 1.00 23.13 178 LEU A O 1
ATOM 2710 N N . TYR A 1 179 ? 38.238 15.025 79.186 1.00 21.88 179 TYR A N 1
ATOM 2711 C CA . TYR A 1 179 ? 38.851 14.890 77.871 1.00 18.91 179 TYR A CA 1
ATOM 2712 C C . TYR A 1 179 ? 39.584 13.557 77.819 1.00 16.79 179 TYR A C 1
ATOM 2713 O O . TYR A 1 179 ? 40.468 13.305 78.644 1.00 13.84 179 TYR A O 1
ATOM 2731 N N . LEU A 1 180 ? 39.222 12.712 76.855 1.00 16.30 180 LEU A N 1
ATOM 2732 C CA . LEU A 1 180 ? 39.932 11.468 76.588 1.00 13.86 180 LEU A CA 1
ATOM 2733 C C . LEU A 1 180 ? 40.386 11.452 75.136 1.00 12.26 180 LEU A C 1
ATOM 2734 O O . LEU A 1 180 ? 39.749 12.053 74.269 1.00 11.99 180 LEU A O 1
ATOM 2750 N N . ALA A 1 181 ? 41.493 10.760 74.873 1.00 10.76 181 ALA A N 1
ATOM 2751 C CA . ALA A 1 181 ? 42.028 10.657 73.523 1.00 11.70 181 ALA A CA 1
ATOM 2752 C C . ALA A 1 181 ? 42.458 9.225 73.247 1.00 13.48 181 ALA A C 1
ATOM 2753 O O . ALA A 1 181 ? 42.880 8.502 74.151 1.00 11.83 181 ALA A O 1
ATOM 2760 N N . GLY A 1 182 ? 42.354 8.826 71.985 1.00 11.62 182 GLY A N 1
ATOM 2761 C CA . GLY A 1 182 ? 42.732 7.485 71.595 1.00 15.00 182 GLY A CA 1
ATOM 2762 C C . GLY A 1 182 ? 42.268 7.200 70.182 1.00 13.03 182 GLY A C 1
ATOM 2763 O O . GLY A 1 182 ? 41.819 8.095 69.463 1.00 13.08 182 GLY A O 1
ATOM 2767 N N . SER A 1 183 ? 42.392 5.933 69.798 1.00 12.26 183 SER A N 1
ATOM 2768 C CA . SER A 1 183 ? 41.852 5.509 68.517 1.00 13.35 183 SER A CA 1
ATOM 2769 C C . SER A 1 183 ? 40.332 5.624 68.545 1.00 11.87 183 SER A C 1
ATOM 2770 O O . SER A 1 183 ? 39.705 5.674 69.606 1.00 12.31 183 SER A O 1
ATOM 2778 N N . GLU A 1 184 ? 39.733 5.678 67.355 1.00 13.83 184 GLU A N 1
ATOM 2779 C CA . GLU A 1 184 ? 38.287 5.849 67.282 1.00 16.68 184 GLU A CA 1
ATOM 2780 C C . GLU A 1 184 ? 37.563 4.709 67.988 1.00 14.13 184 GLU A C 1
ATOM 2781 O O . GLU A 1 184 ? 36.604 4.942 68.733 1.00 15.07 184 GLU A O 1
ATOM 2793 N N . ALA A 1 185 ? 38.013 3.469 67.777 1.00 12.83 185 ALA A N 1
ATOM 2794 C CA . ALA A 1 185 ? 37.340 2.325 68.385 1.00 13.55 185 ALA A CA 1
ATOM 2795 C C . ALA A 1 185 ? 37.494 2.327 69.900 1.00 11.73 185 ALA A C 1
ATOM 2796 O O . ALA A 1 185 ? 36.541 2.020 70.627 1.00 11.38 185 ALA A O 1
ATOM 2803 N N . GLU A 1 186 ? 38.689 2.659 70.397 1.00 12.15 186 GLU A N 1
ATOM 2804 C CA . GLU A 1 186 ? 38.902 2.686 71.841 1.00 11.70 186 GLU A CA 1
ATOM 2805 C C . GLU A 1 186 ? 38.113 3.819 72.481 1.00 11.64 186 GLU A C 1
ATOM 2806 O O . GLU A 1 186 ? 37.566 3.662 73.580 1.00 13.05 186 GLU A O 1
ATOM 2818 N N . ILE A 1 187 ? 38.034 4.965 71.802 1.00 11.02 187 ILE A N 1
ATOM 2819 C CA . ILE A 1 187 ? 37.258 6.088 72.320 1.00 12.19 187 ILE A CA 1
ATOM 2820 C C . ILE A 1 187 ? 35.771 5.755 72.326 1.00 13.49 187 ILE A C 1
ATOM 2821 O O . ILE A 1 187 ? 35.046 6.125 73.256 1.00 14.07 187 ILE A O 1
ATOM 2837 N N . ASP A 1 188 ? 35.289 5.057 71.294 1.00 14.81 188 ASP A N 1
ATOM 2838 C CA . ASP A 1 188 ? 33.897 4.616 71.294 1.00 15.78 188 ASP A CA 1
ATOM 2839 C C . ASP A 1 188 ? 33.598 3.786 72.535 1.00 16.12 188 ASP A C 1
ATOM 2840 O O . ASP A 1 188 ? 32.582 3.992 73.207 1.00 15.77 188 ASP A O 1
ATOM 2849 N N . ALA A 1 189 ? 34.480 2.835 72.852 1.00 12.22 189 ALA A N 1
ATOM 2850 C CA . ALA A 1 189 ? 34.263 1.975 74.008 1.00 12.53 189 ALA A CA 1
ATOM 2851 C C . ALA A 1 189 ? 34.410 2.754 75.308 1.00 13.17 189 ALA A C 1
ATOM 2852 O O . ALA A 1 189 ? 33.652 2.533 76.261 1.00 15.60 189 ALA A O 1
ATOM 2859 N N . ALA A 1 190 ? 35.386 3.661 75.370 1.00 14.78 190 ALA A N 1
ATOM 2860 C CA . ALA A 1 190 ? 35.557 4.479 76.566 1.00 13.17 190 ALA A CA 1
ATOM 2861 C C . ALA A 1 190 ? 34.348 5.377 76.786 1.00 18.03 190 ALA A C 1
ATOM 2862 O O . ALA A 1 190 ? 33.893 5.554 77.922 1.00 17.25 190 ALA A O 1
ATOM 2869 N N . ALA A 1 191 ? 33.812 5.950 75.707 1.00 15.98 191 ALA A N 1
ATOM 2870 C CA . ALA A 1 191 ? 32.645 6.817 75.824 1.00 18.74 191 ALA A CA 1
ATOM 2871 C C . ALA A 1 191 ? 31.435 6.036 76.319 1.00 23.15 191 ALA A C 1
ATOM 2872 O O . ALA A 1 191 ? 30.732 6.472 77.238 1.00 21.28 191 ALA A O 1
ATOM 2879 N N . GLU A 1 192 ? 31.176 4.873 75.716 1.00 18.75 192 GLU A N 1
ATOM 2880 C CA . GLU A 1 192 ? 30.069 4.032 76.162 1.00 23.75 192 GLU A CA 1
ATOM 2881 C C . GLU A 1 192 ? 30.176 3.724 77.650 1.00 25.30 192 GLU A C 1
ATOM 2882 O O . GLU A 1 192 ? 29.181 3.789 78.381 1.00 25.08 192 GLU A O 1
ATOM 2894 N N . ALA A 1 193 ? 31.379 3.382 78.116 1.00 19.66 193 ALA A N 1
ATOM 2895 C CA . ALA A 1 193 ? 31.563 3.044 79.523 1.00 20.30 193 ALA A CA 1
ATOM 2896 C C . ALA A 1 193 ? 31.310 4.252 80.416 1.00 23.96 193 ALA A C 1
ATOM 2897 O O . ALA A 1 193 ? 30.616 4.150 81.434 1.00 28.51 193 ALA A O 1
ATOM 2904 N N . ALA A 1 194 ? 31.866 5.409 80.051 1.00 21.57 194 ALA A N 1
ATOM 2905 C CA . ALA A 1 194 ? 31.672 6.611 80.856 1.00 21.89 194 ALA A CA 1
ATOM 2906 C C . ALA A 1 194 ? 30.194 6.961 80.968 1.00 29.65 194 ALA A C 1
ATOM 2907 O O . ALA A 1 194 ? 29.688 7.243 82.060 1.00 27.62 194 ALA A O 1
ATOM 2914 N N . GLU A 1 195 ? 29.485 6.951 79.838 1.00 27.72 195 GLU A N 1
ATOM 2915 C CA . GLU A 1 195 ? 28.065 7.286 79.847 1.00 31.39 195 GLU A CA 1
ATOM 2916 C C . GLU A 1 195 ? 27.257 6.256 80.627 1.00 33.50 195 GLU A C 1
ATOM 2917 O O . GLU A 1 195 ? 26.376 6.619 81.414 1.00 35.78 195 GLU A O 1
ATOM 2929 N N . ALA A 1 196 ? 27.545 4.967 80.428 1.00 29.29 196 ALA A N 1
ATOM 2930 C CA . ALA A 1 196 ? 26.841 3.931 81.177 1.00 32.10 196 ALA A CA 1
ATOM 2931 C C . ALA A 1 196 ? 27.066 4.077 82.676 1.00 36.11 196 ALA A C 1
ATOM 2932 O O . ALA A 1 196 ? 26.211 3.675 83.473 1.00 36.65 196 ALA A O 1
ATOM 2939 N N . ALA A 1 197 ? 28.204 4.645 83.079 1.00 35.12 197 ALA A N 1
ATOM 2940 C CA . ALA A 1 197 ? 28.473 4.852 84.497 1.00 34.41 197 ALA A CA 1
ATOM 2941 C C . ALA A 1 197 ? 27.712 6.057 85.038 1.00 29.00 197 ALA A C 1
ATOM 2942 O O . ALA A 1 197 ? 27.135 5.990 86.129 1.00 41.43 197 ALA A O 1
ATOM 2949 N N . ILE A 1 198 ? 27.696 7.163 84.291 1.00 33.89 198 ILE A N 1
ATOM 2950 C CA . ILE A 1 198 ? 26.979 8.353 84.740 1.00 35.50 198 ILE A CA 1
ATOM 2951 C C . ILE A 1 198 ? 25.491 8.058 84.878 1.00 44.18 198 ILE A C 1
ATOM 2952 O O . ILE A 1 198 ? 24.837 8.514 85.825 1.00 45.24 198 ILE A O 1
ATOM 2968 N N . ARG A 1 199 ? 24.930 7.292 83.941 1.00 41.33 199 ARG A N 1
ATOM 2969 C CA . ARG A 1 199 ? 23.505 6.987 83.988 1.00 40.08 199 ARG A CA 1
ATOM 2970 C C . ARG A 1 199 ? 23.162 5.989 85.084 1.00 40.82 199 ARG A C 1
ATOM 2971 O O . ARG A 1 199 ? 21.996 5.912 85.489 1.00 42.33 199 ARG A O 1
ATOM 2992 N N . SER A 1 200 ? 24.139 5.226 85.573 1.00 42.57 200 SER A N 1
ATOM 2993 C CA . SER A 1 200 ? 23.904 4.261 86.639 1.00 38.49 200 SER A CA 1
ATOM 2994 C C . SER A 1 200 ? 23.907 4.896 88.024 1.00 37.82 200 SER A C 1
ATOM 2995 O O . SER A 1 200 ? 23.842 4.167 89.019 1.00 36.92 200 SER A O 1
ATOM 3003 N N . VAL A 1 201 ? 23.988 6.220 88.113 1.00 45.02 201 VAL A N 1
ATOM 3004 C CA . VAL A 1 201 ? 23.968 6.905 89.399 1.00 45.92 201 VAL A CA 1
ATOM 3005 C C . VAL A 1 201 ? 22.527 7.232 89.771 1.00 48.31 201 VAL A C 1
ATOM 3006 O O . VAL A 1 201 ? 21.943 8.181 89.249 1.00 54.91 201 VAL A O 1
ATOM 3019 N N . LEU B 1 5 ? 25.080 48.875 95.183 1.00 26.91 5 LEU B N 1
ATOM 3020 C CA . LEU B 1 5 ? 26.025 48.905 96.291 1.00 33.07 5 LEU B CA 1
ATOM 3021 C C . LEU B 1 5 ? 25.903 47.641 97.136 1.00 36.18 5 LEU B C 1
ATOM 3022 O O . LEU B 1 5 ? 25.033 47.539 98.000 1.00 36.17 5 LEU B O 1
ATOM 3038 N N . ARG B 1 6 ? 26.791 46.680 96.882 1.00 33.01 6 ARG B N 1
ATOM 3039 C CA . ARG B 1 6 ? 26.723 45.397 97.573 1.00 29.21 6 ARG B CA 1
ATOM 3040 C C . ARG B 1 6 ? 27.316 45.488 98.976 1.00 36.15 6 ARG B C 1
ATOM 3041 O O . ARG B 1 6 ? 26.652 45.142 99.959 1.00 41.50 6 ARG B O 1
ATOM 3062 N N . THR B 1 7 ? 28.560 45.951 99.091 1.00 29.78 7 THR B N 1
ATOM 3063 C CA . THR B 1 7 ? 29.213 46.122 100.382 1.00 31.29 7 THR B CA 1
ATOM 3064 C C . THR B 1 7 ? 29.611 47.577 100.577 1.00 31.66 7 THR B C 1
ATOM 3065 O O . THR B 1 7 ? 30.080 48.236 99.644 1.00 27.47 7 THR B O 1
ATOM 3076 N N . TYR B 1 8 ? 29.418 48.064 101.801 1.00 28.29 8 TYR B N 1
ATOM 3077 C CA . TYR B 1 8 ? 29.948 49.358 102.226 1.00 30.38 8 TYR B CA 1
ATOM 3078 C C . TYR B 1 8 ? 30.208 49.261 103.723 1.00 28.73 8 TYR B C 1
ATOM 3079 O O . TYR B 1 8 ? 29.258 49.284 104.511 1.00 3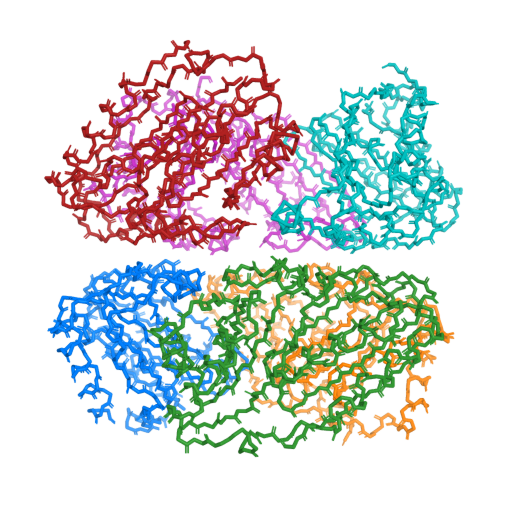1.31 8 TYR B O 1
ATOM 3097 N N . ILE B 1 9 ? 31.477 49.154 104.118 1.00 27.16 9 ILE B N 1
ATOM 3098 C CA . ILE B 1 9 ? 31.831 48.979 105.523 1.00 26.66 9 ILE B CA 1
ATOM 3099 C C . ILE B 1 9 ? 33.120 49.732 105.826 1.00 24.84 9 ILE B C 1
ATOM 3100 O O . ILE B 1 9 ? 34.076 49.697 105.044 1.00 24.07 9 ILE B O 1
ATOM 3116 N N . PHE B 1 10 ? 33.145 50.390 106.982 1.00 22.59 10 PHE B N 1
ATOM 3117 C CA . PHE B 1 10 ? 34.268 51.201 107.434 1.00 22.04 10 PHE B CA 1
ATOM 3118 C C . PHE B 1 10 ? 34.927 50.541 108.640 1.00 23.33 10 PHE B C 1
ATOM 3119 O O . PHE B 1 10 ? 34.245 50.173 109.603 1.00 26.81 10 PHE B O 1
ATOM 3136 N N . LEU B 1 11 ? 36.250 50.389 108.582 1.00 21.40 11 LEU B N 1
ATOM 3137 C CA . LEU B 1 11 ? 37.043 49.839 109.677 1.00 18.99 11 LEU B CA 1
ATOM 3138 C C . LEU B 1 11 ? 37.869 50.964 110.287 1.00 20.81 11 LEU B C 1
ATOM 3139 O O . LEU B 1 11 ? 38.684 51.585 109.596 1.00 18.36 11 LEU B O 1
ATOM 3155 N N . ASP B 1 12 ? 37.667 51.219 111.581 1.00 19.81 12 ASP B N 1
ATOM 3156 C CA . ASP B 1 12 ? 38.294 52.380 112.205 1.00 19.98 12 ASP B CA 1
ATOM 3157 C C . ASP B 1 12 ? 39.810 52.245 112.272 1.00 15.92 12 ASP B C 1
ATOM 3158 O O . ASP B 1 12 ? 40.521 53.248 112.151 1.00 16.45 12 ASP B O 1
ATOM 3167 N N . ALA B 1 13 ? 40.327 51.030 112.448 1.00 15.69 13 ALA B N 1
ATOM 3168 C CA . ALA B 1 13 ? 41.773 50.820 112.491 1.00 16.72 13 ALA B CA 1
ATOM 3169 C C . ALA B 1 13 ? 42.069 49.382 112.101 1.00 16.75 13 ALA B C 1
ATOM 3170 O O . ALA B 1 13 ? 41.547 48.453 112.726 1.00 15.21 13 ALA B O 1
ATOM 3177 N N . LEU B 1 14 ? 42.904 49.199 111.079 1.00 14.63 14 LEU B N 1
ATOM 3178 C CA . LEU B 1 14 ? 43.259 47.858 110.633 1.00 13.17 14 LEU B CA 1
ATOM 3179 C C . LEU B 1 14 ? 44.111 47.162 111.680 1.00 13.22 14 LEU B C 1
ATOM 3180 O O . LEU B 1 14 ? 45.141 47.692 112.108 1.00 12.78 14 LEU B O 1
ATOM 3196 N N . GLN B 1 15 ? 43.680 45.970 112.088 1.00 13.85 15 GLN B N 1
ATOM 3197 C CA . GLN B 1 15 ? 44.482 45.139 112.959 1.00 14.04 15 GLN B CA 1
ATOM 3198 C C . GLN B 1 15 ? 45.707 44.620 112.204 1.00 12.23 15 GLN B C 1
ATOM 3199 O O . GLN B 1 15 ? 45.727 44.605 110.971 1.00 13.75 15 GLN B O 1
ATOM 3213 N N . PRO B 1 16 ? 46.746 44.186 112.927 1.00 13.81 16 PRO B N 1
ATOM 3214 C CA . PRO B 1 16 ? 48.031 43.889 112.275 1.00 11.71 16 PRO B CA 1
ATOM 3215 C C . PRO B 1 16 ? 47.986 42.746 111.271 1.00 12.61 16 PRO B C 1
ATOM 3216 O O . PRO B 1 16 ? 48.528 42.870 110.170 1.00 11.74 16 PRO B O 1
ATOM 3227 N N . GLN B 1 17 ? 47.366 41.622 111.633 1.00 13.82 17 GLN B N 1
ATOM 3228 C CA . GLN B 1 17 ? 47.340 40.486 110.715 1.00 11.12 17 GLN B CA 1
ATOM 3229 C C . GLN B 1 17 ? 46.512 40.789 109.475 1.00 10.91 17 GLN B C 1
ATOM 3230 O O . GLN B 1 17 ? 46.901 40.424 108.358 1.00 13.56 17 GLN B O 1
ATOM 3244 N N . LEU B 1 18 ? 45.360 41.439 109.647 1.00 11.97 18 LEU B N 1
ATOM 3245 C CA . LEU B 1 18 ? 44.546 41.793 108.492 1.00 13.76 18 LEU B CA 1
ATOM 3246 C C . LEU B 1 18 ? 45.304 42.736 107.569 1.00 10.89 18 LEU B C 1
ATOM 3247 O O . LEU B 1 18 ? 45.374 42.514 106.355 1.00 10.75 18 LEU B O 1
ATOM 3263 N N . ALA B 1 19 ? 45.885 43.800 108.130 1.00 13.18 19 ALA B N 1
ATOM 3264 C CA . ALA B 1 19 ? 46.687 44.708 107.317 1.00 11.66 19 ALA B CA 1
ATOM 3265 C C . ALA B 1 19 ? 47.807 43.958 106.609 1.00 12.54 19 ALA B C 1
ATOM 3266 O O . ALA B 1 19 ? 48.068 44.186 105.422 1.00 11.51 19 ALA B O 1
ATOM 3273 N N . THR B 1 20 ? 48.478 43.056 107.325 1.00 11.58 20 THR B N 1
ATOM 3274 C CA . THR B 1 20 ? 49.583 42.307 106.739 1.00 14.22 20 THR B CA 1
ATOM 3275 C C . THR B 1 20 ? 49.089 41.358 105.655 1.00 12.38 20 THR B C 1
ATOM 3276 O O . THR B 1 20 ? 49.737 41.209 104.611 1.00 14.18 20 THR B O 1
ATOM 3287 N N . PHE B 1 21 ? 47.941 40.713 105.879 1.00 11.97 21 PHE B N 1
ATOM 3288 C CA . PHE B 1 21 ? 47.371 39.844 104.858 1.00 14.34 21 PHE B CA 1
ATOM 3289 C C . PHE B 1 21 ? 47.039 40.635 103.601 1.00 16.69 21 PHE B C 1
ATOM 3290 O O . PHE B 1 21 ? 47.343 40.204 102.484 1.00 14.58 21 PHE B O 1
ATOM 3307 N N . ILE B 1 22 ? 46.398 41.794 103.766 1.00 12.34 22 ILE B N 1
ATOM 3308 C CA . ILE B 1 22 ? 46.153 42.672 102.625 1.00 9.59 22 ILE B CA 1
ATOM 3309 C C . ILE B 1 22 ? 47.466 42.995 101.926 1.00 14.77 22 ILE B C 1
ATOM 3310 O O . ILE B 1 22 ? 47.557 42.957 100.693 1.00 15.11 22 ILE B O 1
ATOM 3326 N N . GLY B 1 23 ? 48.505 43.304 102.702 1.00 12.42 23 GLY B N 1
ATOM 3327 C CA . GLY B 1 23 ? 49.786 43.653 102.113 1.00 15.33 23 GLY B CA 1
ATOM 3328 C C . GLY B 1 23 ? 50.413 42.521 101.328 1.00 21.20 23 GLY B C 1
ATOM 3329 O O . GLY B 1 23 ? 51.103 42.757 100.332 1.00 18.30 23 GLY B O 1
ATOM 3333 N N . LYS B 1 24 ? 50.183 41.281 101.754 1.00 16.50 24 LYS B N 1
ATOM 3334 C CA . LYS B 1 24 ? 50.810 40.145 101.093 1.00 17.80 24 LYS B CA 1
ATOM 3335 C C . LYS B 1 24 ? 50.073 39.739 99.823 1.00 18.97 24 LYS B C 1
ATOM 3336 O O . LYS B 1 24 ? 50.688 39.160 98.919 1.00 22.60 24 LYS B O 1
ATOM 3355 N N . THR B 1 25 ? 48.778 40.041 99.725 1.00 15.97 25 THR B N 1
ATOM 3356 C CA . THR B 1 25 ? 47.935 39.502 98.668 1.00 21.17 25 THR B CA 1
ATOM 3357 C C . THR B 1 25 ? 47.341 40.545 97.733 1.00 21.27 25 THR B C 1
ATOM 3358 O O . THR B 1 25 ? 47.094 40.226 96.569 1.00 25.60 25 THR B O 1
ATOM 3369 N N . ALA B 1 26 ? 47.107 41.770 98.196 1.00 19.66 26 ALA B N 1
ATOM 3370 C CA . ALA B 1 26 ? 46.369 42.738 97.402 1.00 19.73 26 ALA B CA 1
ATOM 3371 C C . ALA B 1 26 ? 47.227 43.301 96.270 1.00 17.55 26 ALA B C 1
ATOM 3372 O O . ALA B 1 26 ? 48.461 43.264 96.303 1.00 17.00 26 ALA B O 1
ATOM 3379 N N . ARG B 1 27 ? 46.543 43.826 95.258 1.00 15.21 27 ARG B N 1
ATOM 3380 C CA . ARG B 1 27 ? 47.166 44.524 94.137 1.00 16.33 27 ARG B CA 1
ATOM 3381 C C . ARG B 1 27 ? 46.804 45.995 94.280 1.00 18.30 27 ARG B C 1
ATOM 3382 O O . ARG B 1 27 ? 45.710 46.420 93.899 1.00 26.59 27 ARG B O 1
ATOM 3403 N N . GLY B 1 28 ? 47.721 46.766 94.846 1.00 17.77 28 GLY B N 1
ATOM 3404 C CA . GLY B 1 28 ? 47.454 48.167 95.090 1.00 16.23 28 GLY B CA 1
ATOM 3405 C C . GLY B 1 28 ? 48.480 48.730 96.043 1.00 12.94 28 GLY B C 1
ATOM 3406 O O . GLY B 1 28 ? 49.598 48.225 96.143 1.00 15.99 28 GLY B O 1
ATOM 3410 N N . PHE B 1 29 ? 48.083 49.793 96.725 1.00 15.37 29 PHE B N 1
ATOM 3411 C CA . PHE B 1 29 ? 48.967 50.489 97.644 1.00 12.24 29 PHE B CA 1
ATOM 3412 C C . PHE B 1 29 ? 48.767 49.906 99.032 1.00 14.55 29 PHE B C 1
ATOM 3413 O O . PHE B 1 29 ? 47.681 50.006 99.611 1.00 13.81 29 PHE B O 1
ATOM 3430 N N . LEU B 1 30 ? 49.804 49.267 99.540 1.00 18.91 30 LEU B N 1
ATOM 3431 C CA . LEU B 1 30 ? 49.623 48.391 100.677 1.00 20.93 30 LEU B CA 1
ATOM 3432 C C . LEU B 1 30 ? 49.353 49.218 101.932 1.00 17.48 30 LEU B C 1
ATOM 3433 O O . LEU B 1 30 ? 50.005 50.245 102.157 1.00 18.39 30 LEU B O 1
ATOM 3449 N N . PRO B 1 31 ? 48.375 48.827 102.741 1.00 13.34 31 PRO B N 1
ATOM 3450 C CA . PRO B 1 31 ? 48.104 49.537 103.989 1.00 10.59 31 PRO B CA 1
ATOM 3451 C C . PRO B 1 31 ? 49.011 49.017 105.097 1.00 13.36 31 PRO B C 1
ATOM 3452 O O . PRO B 1 31 ? 49.720 48.022 104.941 1.00 15.62 31 PRO B O 1
ATOM 3463 N N . VAL B 1 32 ? 48.975 49.715 106.226 1.00 15.06 32 VAL B N 1
ATOM 3464 C CA . VAL B 1 32 ? 49.739 49.289 107.395 1.00 15.10 32 VAL B CA 1
ATOM 3465 C C . VAL B 1 32 ? 48.807 49.277 108.598 1.00 13.94 32 VAL B C 1
ATOM 3466 O O . VAL B 1 32 ? 47.757 49.939 108.602 1.00 13.76 32 VAL B O 1
ATOM 3479 N N . PRO B 1 33 ? 49.160 48.523 109.636 1.00 15.27 33 PRO B N 1
ATOM 3480 C CA . PRO B 1 33 ? 48.279 48.433 110.805 1.00 13.83 33 PRO B CA 1
ATOM 3481 C C . PRO B 1 33 ? 48.007 49.802 111.408 1.00 13.22 33 PRO B C 1
ATOM 3482 O O . PRO B 1 33 ? 48.888 50.661 111.476 1.00 15.40 33 PRO B O 1
ATOM 3493 N N . GLY B 1 34 ? 46.765 49.999 111.846 1.00 12.28 34 GLY B N 1
ATOM 3494 C CA . GLY B 1 34 ? 46.343 51.226 112.477 1.00 15.27 34 GLY B CA 1
ATOM 3495 C C . GLY B 1 34 ? 45.636 52.195 111.553 1.00 19.07 34 GLY B C 1
ATOM 3496 O O . GLY B 1 34 ? 44.928 53.086 112.036 1.00 17.17 34 GLY B O 1
ATOM 3500 N N . GLN B 1 35 ? 45.807 52.045 110.244 1.00 12.81 35 GLN B N 1
ATOM 3501 C CA . GLN B 1 35 ? 45.131 52.925 109.304 1.00 15.93 35 GLN B CA 1
ATOM 3502 C C . GLN B 1 35 ? 43.643 52.608 109.247 1.00 13.83 35 GLN B C 1
ATOM 3503 O O . GLN B 1 35 ? 43.230 51.451 109.362 1.00 15.16 35 GLN B O 1
ATOM 3517 N N . ALA B 1 36 ? 42.836 53.649 109.083 1.00 13.79 36 ALA B N 1
ATOM 3518 C CA . ALA B 1 36 ? 41.419 53.457 108.829 1.00 13.53 36 ALA B CA 1
ATOM 3519 C C . ALA B 1 36 ? 41.222 52.924 107.416 1.00 15.27 36 ALA B C 1
ATOM 3520 O O . ALA B 1 36 ? 42.000 53.217 106.505 1.00 11.73 36 ALA B O 1
ATOM 3527 N N . SER B 1 37 ? 40.169 52.131 107.236 1.00 15.27 37 SER B N 1
ATOM 3528 C CA . SER B 1 37 ? 40.028 51.331 106.025 1.00 16.58 37 SER B CA 1
ATOM 3529 C C . SER B 1 37 ? 38.556 51.209 105.666 1.00 16.49 37 SER B C 1
ATOM 3530 O O . SER B 1 37 ? 37.759 50.728 106.477 1.00 20.75 37 SER B O 1
ATOM 3538 N N . LEU B 1 38 ? 38.206 51.635 104.456 1.00 12.95 38 LEU B N 1
ATOM 3539 C CA . LEU B 1 38 ? 36.840 51.581 103.952 1.00 15.38 38 LEU B CA 1
ATOM 3540 C C . LEU B 1 38 ? 36.775 50.611 102.783 1.00 17.88 38 LEU B C 1
ATOM 3541 O O . LEU B 1 38 ? 37.624 50.655 101.888 1.00 13.93 38 LEU B O 1
ATOM 3557 N N . TRP B 1 39 ? 35.757 49.753 102.782 1.00 17.63 39 TRP B N 1
ATOM 3558 C CA . TRP B 1 39 ? 35.566 48.748 101.745 1.00 18.09 39 TRP B CA 1
ATOM 3559 C C . TRP B 1 39 ? 34.226 48.969 101.056 1.00 18.23 39 TRP B C 1
ATOM 3560 O O . TRP B 1 39 ? 33.200 49.129 101.725 1.00 25.68 39 TRP B O 1
ATOM 3581 N N . VAL B 1 40 ? 34.238 48.973 99.722 1.00 21.62 40 VAL B N 1
ATOM 3582 C CA . VAL B 1 40 ? 33.045 49.209 98.914 1.00 23.14 40 VAL B CA 1
ATOM 3583 C C . VAL B 1 40 ? 32.998 48.161 97.811 1.00 21.57 40 VAL B C 1
ATOM 3584 O O . VAL B 1 40 ? 33.940 48.050 97.016 1.00 21.77 40 VAL B O 1
ATOM 3597 N N . GLU B 1 41 ? 31.903 47.403 97.756 1.00 25.84 41 GLU B N 1
ATOM 3598 C CA . GLU B 1 41 ? 31.664 46.430 96.698 1.00 25.77 41 GLU B CA 1
ATOM 3599 C C . GLU B 1 41 ? 30.401 46.820 95.944 1.00 29.42 41 GLU B C 1
ATOM 3600 O O . GLU B 1 41 ? 29.404 47.214 96.555 1.00 29.06 41 GLU B O 1
ATOM 3612 N N . ILE B 1 42 ? 30.439 46.705 94.615 1.00 27.99 42 ILE B N 1
ATOM 3613 C CA . ILE B 1 42 ? 29.304 47.068 93.774 1.00 26.05 42 ILE B CA 1
ATOM 3614 C C . ILE B 1 42 ? 29.196 46.100 92.603 1.00 33.48 42 ILE B C 1
ATOM 3615 O O . ILE B 1 42 ? 30.089 45.292 92.340 1.00 32.79 42 ILE B O 1
ATOM 3631 N N . ALA B 1 43 ? 28.072 46.203 91.903 1.00 34.11 43 ALA B N 1
ATOM 3632 C CA . ALA B 1 43 ? 27.877 45.669 90.568 1.00 35.28 43 ALA B CA 1
ATOM 3633 C C . ALA B 1 43 ? 27.297 46.772 89.698 1.00 30.71 43 ALA B C 1
ATOM 3634 O O . ALA B 1 43 ? 26.541 47.615 90.192 1.00 30.37 43 ALA B O 1
ATOM 3641 N N . PRO B 1 44 ? 27.635 46.808 88.401 1.00 33.60 44 PRO B N 1
ATOM 3642 C CA . PRO B 1 44 ? 28.518 45.912 87.644 1.00 37.47 44 PRO B CA 1
ATOM 3643 C C . PRO B 1 44 ? 29.990 46.045 88.034 1.00 40.55 44 PRO B C 1
ATOM 3644 O O . PRO B 1 44 ? 30.445 47.130 88.400 1.00 33.19 44 PRO B O 1
ATOM 3655 N N . GLY B 1 45 ? 30.720 44.933 87.939 1.00 46.54 45 GLY B N 1
ATOM 3656 C CA . GLY B 1 45 ? 32.081 44.896 88.452 1.00 40.27 45 GLY B CA 1
ATOM 3657 C C . GLY B 1 45 ? 32.948 46.030 87.944 1.00 38.23 45 GLY B C 1
ATOM 3658 O O . GLY B 1 45 ? 33.601 46.727 88.725 1.00 25.67 45 GLY B O 1
ATOM 3662 N N . ILE B 1 46 ? 32.969 46.233 86.624 1.00 30.98 46 ILE B N 1
ATOM 3663 C CA . ILE B 1 46 ? 33.880 47.213 86.047 1.00 33.38 46 ILE B CA 1
ATOM 3664 C C . ILE B 1 46 ? 33.541 48.629 86.490 1.00 30.21 46 ILE B C 1
ATOM 3665 O O . ILE B 1 46 ? 34.386 49.525 86.383 1.00 25.59 46 ILE B O 1
ATOM 3681 N N . ALA B 1 47 ? 32.327 48.857 86.996 1.00 25.36 47 ALA B N 1
ATOM 3682 C CA . ALA B 1 47 ? 31.914 50.191 87.416 1.00 25.61 47 ALA B CA 1
ATOM 3683 C C . ALA B 1 47 ? 32.588 50.646 88.704 1.00 23.91 47 ALA B C 1
ATOM 3684 O O . ALA B 1 47 ? 32.396 51.799 89.107 1.00 19.42 47 ALA B O 1
ATOM 3691 N N . ILE B 1 48 ? 33.353 49.777 89.369 1.00 23.05 48 ILE B N 1
ATOM 3692 C CA . ILE B 1 48 ? 34.065 50.195 90.570 1.00 20.68 48 ILE B CA 1
ATOM 3693 C C . ILE B 1 48 ? 35.066 51.295 90.251 1.00 19.75 48 ILE B C 1
ATOM 3694 O O . ILE B 1 48 ? 35.440 52.071 91.135 1.00 16.55 48 ILE B O 1
ATOM 3710 N N . ASN B 1 49 ? 35.509 51.388 88.995 1.00 19.73 49 ASN B N 1
ATOM 3711 C CA . ASN B 1 49 ? 36.465 52.425 88.625 1.00 16.18 49 ASN B CA 1
ATOM 3712 C C . ASN B 1 49 ? 35.887 53.822 88.825 1.00 16.94 49 ASN B C 1
ATOM 3713 O O . ASN B 1 49 ? 36.632 54.760 89.132 1.00 16.01 49 ASN B O 1
ATOM 3724 N N . ARG B 1 50 ? 34.571 53.984 88.656 1.00 17.36 50 ARG B N 1
ATOM 3725 C CA . ARG B 1 50 ? 33.941 55.270 88.946 1.00 20.91 50 ARG B CA 1
ATOM 3726 C C . ARG B 1 50 ? 34.045 55.605 90.425 1.00 20.87 50 ARG B C 1
ATOM 3727 O O . ARG B 1 50 ? 34.337 56.749 90.795 1.00 21.32 50 ARG B O 1
ATOM 3748 N N . VAL B 1 51 ? 33.790 54.615 91.281 1.00 17.79 51 VAL B N 1
ATOM 3749 C CA . VAL B 1 51 ? 33.845 54.817 92.725 1.00 20.21 51 VAL B CA 1
ATOM 3750 C C . VAL B 1 51 ? 35.251 55.220 93.145 1.00 17.98 51 VAL B C 1
ATOM 3751 O O . VAL B 1 51 ? 35.449 56.198 93.877 1.00 17.81 51 VAL B O 1
ATOM 3764 N N . THR B 1 52 ? 36.248 54.462 92.688 1.00 16.88 52 THR B N 1
ATOM 3765 C CA . THR B 1 52 ? 37.638 54.766 93.007 1.00 13.30 52 THR B CA 1
ATOM 3766 C C . THR B 1 52 ? 37.993 56.192 92.604 1.00 13.36 52 THR B C 1
ATOM 3767 O O . THR B 1 52 ? 38.605 56.936 93.376 1.00 12.19 52 THR B O 1
ATOM 3778 N N . ASP B 1 53 ? 37.611 56.589 91.392 1.00 15.92 53 ASP B N 1
ATOM 3779 C CA . ASP B 1 53 ? 37.982 57.911 90.897 1.00 12.67 53 ASP B CA 1
ATOM 3780 C C . ASP B 1 53 ? 37.393 59.013 91.769 1.00 13.73 53 ASP B C 1
ATOM 3781 O O . ASP B 1 53 ? 38.071 60.001 92.082 1.00 16.15 53 ASP B O 1
ATOM 3790 N N . ALA B 1 54 ? 36.136 58.857 92.184 1.00 17.00 54 ALA B N 1
ATOM 3791 C CA . ALA B 1 54 ? 35.513 59.856 93.047 1.00 16.43 54 ALA B CA 1
ATOM 3792 C C . ALA B 1 54 ? 36.264 59.992 94.363 1.00 14.54 54 ALA B C 1
ATOM 3793 O O . ALA B 1 54 ? 36.548 61.106 94.819 1.00 17.43 54 ALA B O 1
ATOM 3800 N N . ALA B 1 55 ? 36.594 58.861 94.991 1.00 15.48 55 ALA B N 1
ATOM 3801 C CA . ALA B 1 55 ? 37.275 58.899 96.279 1.00 14.41 55 ALA B CA 1
ATOM 3802 C C . ALA B 1 55 ? 38.659 59.524 96.158 1.00 16.15 55 ALA B C 1
ATOM 3803 O O . ALA B 1 55 ? 39.069 60.313 97.017 1.00 15.59 55 ALA B O 1
ATOM 3810 N N . LEU B 1 56 ? 39.392 59.193 95.091 1.00 13.40 56 LEU B N 1
ATOM 3811 C CA . LEU B 1 56 ? 40.758 59.677 94.942 1.00 10.80 56 LEU B CA 1
ATOM 3812 C C . LEU B 1 56 ? 40.805 61.137 94.520 1.00 14.48 56 LEU B C 1
ATOM 3813 O O . LEU B 1 56 ? 41.722 61.861 94.921 1.00 16.45 56 LEU B O 1
ATOM 3829 N N . LYS B 1 57 ? 39.841 61.583 93.714 1.00 15.81 57 LYS B N 1
ATOM 3830 C CA . LYS B 1 57 ? 39.805 62.980 93.303 1.00 16.86 57 LYS B CA 1
ATOM 3831 C C . LYS B 1 57 ? 39.444 63.903 94.457 1.00 18.24 57 LYS B C 1
ATOM 3832 O O . LYS B 1 57 ? 39.775 65.092 94.409 1.00 20.27 57 LYS B O 1
ATOM 3851 N N . ALA B 1 58 ? 38.796 63.379 95.499 1.00 15.52 58 ALA B N 1
ATOM 3852 C CA . ALA B 1 58 ? 38.279 64.200 96.586 1.00 15.78 58 ALA B CA 1
ATOM 3853 C C . ALA B 1 58 ? 39.124 64.152 97.852 1.00 18.89 58 ALA B C 1
ATOM 3854 O O . ALA B 1 58 ? 39.015 65.064 98.680 1.00 17.67 58 ALA B O 1
ATOM 3861 N N . THR B 1 59 ? 39.953 63.126 98.030 1.00 13.35 59 THR B N 1
ATOM 3862 C CA . THR B 1 59 ? 40.660 62.919 99.286 1.00 11.94 59 THR B CA 1
ATOM 3863 C C . THR B 1 59 ? 42.065 62.399 99.005 1.00 16.05 59 THR B C 1
ATOM 3864 O O . THR B 1 59 ? 42.439 62.123 97.859 1.00 14.25 59 THR B O 1
ATOM 3875 N N . LYS B 1 60 ? 42.838 62.247 100.079 1.00 11.22 60 LYS B N 1
ATOM 3876 C CA . LYS B 1 60 ? 44.204 61.755 100.014 1.00 14.61 60 LYS B CA 1
ATOM 3877 C C . LYS B 1 60 ? 44.303 60.263 100.307 1.00 13.65 60 LYS B C 1
ATOM 3878 O O . LYS B 1 60 ? 45.408 59.760 100.527 1.00 14.02 60 LYS B O 1
ATOM 3897 N N . VAL B 1 61 ? 43.176 59.546 100.324 1.00 14.61 61 VAL B N 1
ATOM 3898 C CA . VAL B 1 61 ? 43.222 58.126 100.637 1.00 13.72 61 VAL B CA 1
ATOM 3899 C C . VAL B 1 61 ? 44.017 57.390 99.564 1.00 15.93 61 VAL B C 1
ATOM 3900 O O . VAL B 1 61 ? 44.155 57.847 98.424 1.00 10.91 61 VAL B O 1
ATOM 3913 N N . GLN B 1 62 ? 44.548 56.228 99.943 1.00 12.02 62 GLN B N 1
ATOM 3914 C CA . GLN B 1 62 ? 45.244 55.360 99.012 1.00 11.21 62 GLN B CA 1
ATOM 3915 C C . GLN B 1 62 ? 44.483 54.049 98.866 1.00 14.06 62 GLN B C 1
ATOM 3916 O O . GLN B 1 62 ? 43.987 53.512 99.864 1.00 12.01 62 GLN B O 1
ATOM 3930 N N . PRO B 1 63 ? 44.359 53.514 97.648 1.00 11.55 63 PRO B N 1
ATOM 3931 C CA . PRO B 1 63 ? 43.597 52.273 97.473 1.00 10.44 63 PRO B CA 1
ATOM 3932 C C . PRO B 1 63 ? 44.459 51.029 97.593 1.00 12.44 63 PRO B C 1
ATOM 3933 O O . PRO B 1 63 ? 45.437 50.877 96.855 1.00 14.37 63 PRO B O 1
ATOM 3944 N N . ALA B 1 64 ? 44.114 50.135 98.523 1.00 11.89 64 ALA B N 1
ATOM 3945 C CA . ALA B 1 64 ? 44.810 48.858 98.608 1.00 11.93 64 ALA B CA 1
ATOM 3946 C C . ALA B 1 64 ? 44.248 47.849 97.618 1.00 12.27 64 ALA B C 1
ATOM 3947 O O . ALA B 1 64 ? 44.964 46.936 97.195 1.00 19.20 64 ALA B O 1
ATOM 3954 N N . VAL B 1 65 ? 42.983 47.999 97.240 1.00 13.78 65 VAL B N 1
ATOM 3955 C CA . VAL B 1 65 ? 42.254 46.976 96.498 1.00 15.89 65 VAL B CA 1
ATOM 3956 C C . VAL B 1 65 ? 41.358 47.650 95.468 1.00 17.89 65 VAL B C 1
ATOM 3957 O O . VAL B 1 65 ? 40.597 48.562 95.804 1.00 14.34 65 VAL B O 1
ATOM 3970 N N . GLN B 1 66 ? 41.451 47.207 94.215 1.00 17.81 66 GLN B N 1
ATOM 3971 C CA . GLN B 1 66 ? 40.371 47.398 93.244 1.00 18.49 66 GLN B CA 1
ATOM 3972 C C . GLN B 1 66 ? 40.301 46.114 92.427 1.00 21.21 66 GLN B C 1
ATOM 3973 O O . GLN B 1 66 ? 41.058 45.934 91.467 1.00 21.28 66 GLN B O 1
ATOM 3987 N N . VAL B 1 67 ? 39.387 45.233 92.811 1.00 19.71 67 VAL B N 1
ATOM 3988 C CA . VAL B 1 67 ? 39.237 43.923 92.193 1.00 30.13 67 VAL B CA 1
ATOM 3989 C C . VAL B 1 67 ? 38.015 43.954 91.292 1.00 32.78 67 VAL B C 1
ATOM 3990 O O . VAL B 1 67 ? 36.943 44.412 91.704 1.00 22.49 67 VAL B O 1
ATOM 4003 N N . VAL B 1 68 ? 38.177 43.480 90.060 1.00 28.79 68 VAL B N 1
ATOM 4004 C CA . VAL B 1 68 ? 37.066 43.252 89.144 1.00 33.97 68 VAL B CA 1
ATOM 4005 C C . VAL B 1 68 ? 37.067 41.756 88.860 1.00 34.46 68 VAL B C 1
ATOM 4006 O O . VAL B 1 68 ? 37.861 41.268 88.046 1.00 33.20 68 VAL B O 1
ATOM 4019 N N . GLU B 1 69 ? 36.195 41.024 89.537 1.00 31.69 69 GLU B N 1
ATOM 4020 C CA . GLU B 1 69 ? 36.143 39.579 89.418 1.00 40.14 69 GLU B CA 1
ATOM 4021 C C . GLU B 1 69 ? 35.079 39.203 88.384 1.00 40.08 69 GLU B C 1
ATOM 4022 O O . GLU B 1 69 ? 34.726 40.011 87.516 1.00 34.00 69 GLU B O 1
ATOM 4034 N N . ARG B 1 70 ? 34.564 37.975 88.463 1.00 36.16 70 ARG B N 1
ATOM 4035 C CA . ARG B 1 70 ? 33.617 37.504 87.457 1.00 36.24 70 ARG B CA 1
ATOM 4036 C C . ARG B 1 70 ? 32.429 38.451 87.323 1.00 33.94 70 ARG B C 1
ATOM 4037 O O . ARG B 1 70 ? 32.026 38.806 86.210 1.00 28.66 70 ARG B O 1
ATOM 4058 N N . ALA B 1 71 ? 31.862 38.879 88.451 1.00 30.29 71 ALA B N 1
ATOM 4059 C CA . ALA B 1 71 ? 30.619 39.638 88.446 1.00 36.86 71 ALA B CA 1
ATOM 4060 C C . ALA B 1 71 ? 30.698 40.987 89.144 1.00 40.84 71 ALA B C 1
ATOM 4061 O O . ALA B 1 71 ? 30.044 41.929 88.693 1.00 39.49 71 ALA B O 1
ATOM 4068 N N . TYR B 1 72 ? 31.472 41.113 90.218 1.00 43.28 72 TYR B N 1
ATOM 4069 C CA . TYR B 1 72 ? 31.405 42.278 91.088 1.00 39.80 72 TYR B CA 1
ATOM 4070 C C . TYR B 1 72 ? 32.750 42.991 91.147 1.00 37.33 72 TYR B C 1
ATOM 4071 O O . TYR B 1 72 ? 33.771 42.500 90.659 1.00 33.47 72 TYR B O 1
ATOM 4089 N N . GLY B 1 73 ? 32.727 44.168 91.752 1.00 36.85 73 GLY B N 1
ATOM 4090 C CA . GLY B 1 73 ? 33.933 44.962 91.932 1.00 29.58 73 GLY B CA 1
ATOM 4091 C C . GLY B 1 73 ? 34.052 45.434 93.363 1.00 25.20 73 GLY B C 1
ATOM 4092 O O . GLY B 1 73 ? 33.056 45.753 94.007 1.00 21.42 73 GLY B O 1
ATOM 4096 N N . LEU B 1 74 ? 35.287 45.474 93.857 1.00 23.22 74 LEU B N 1
ATOM 4097 C CA . LEU B 1 74 ? 35.554 45.775 95.258 1.00 21.81 74 LEU B CA 1
ATOM 4098 C C . LEU B 1 74 ? 36.649 46.824 95.360 1.00 17.78 74 LEU B C 1
ATOM 4099 O O . LEU B 1 74 ? 37.679 46.714 94.690 1.00 16.22 74 LEU B O 1
ATOM 4115 N N . LEU B 1 75 ? 36.437 47.818 96.220 1.00 18.97 75 LEU B N 1
ATOM 4116 C CA . LEU B 1 75 ? 37.418 48.860 96.492 1.00 16.11 75 LEU B CA 1
ATOM 4117 C C . LEU B 1 75 ? 37.745 48.899 97.978 1.00 16.54 75 LEU B C 1
ATOM 4118 O O . LEU B 1 75 ? 36.859 48.750 98.825 1.00 17.40 75 LEU B O 1
ATOM 4134 N N . GLU B 1 76 ? 39.023 49.099 98.286 1.00 13.42 76 GLU B N 1
ATOM 4135 C CA . GLU B 1 76 ? 39.457 49.501 99.615 1.00 13.38 76 GLU B CA 1
ATOM 4136 C C . GLU B 1 76 ? 40.225 50.805 99.487 1.00 12.14 76 GLU B C 1
ATOM 4137 O O . GLU B 1 76 ? 41.058 50.950 98.587 1.00 14.74 76 GLU B O 1
ATOM 4149 N N . VAL B 1 77 ? 39.932 51.754 100.372 1.00 13.87 77 VAL B N 1
ATOM 4150 C CA . VAL B 1 77 ? 40.734 52.959 100.520 1.00 11.55 77 VAL B CA 1
ATOM 4151 C C . VAL B 1 77 ? 41.090 53.104 101.991 1.00 11.46 77 VAL B C 1
ATOM 4152 O O . VAL B 1 77 ? 40.321 52.719 102.877 1.00 13.09 77 VAL B O 1
ATOM 4165 N N . HIS B 1 78 ? 42.276 53.646 102.250 1.00 10.84 78 HIS B N 1
ATOM 4166 C CA . HIS B 1 78 ? 42.757 53.759 103.615 1.00 12.97 78 HIS B CA 1
ATOM 4167 C C . HIS B 1 78 ? 43.583 55.024 103.781 1.00 11.91 78 HIS B C 1
ATOM 4168 O O . HIS B 1 78 ? 44.059 55.622 102.812 1.00 12.00 78 HIS B O 1
ATOM 4183 N N . HIS B 1 79 ? 43.755 55.405 105.041 1.00 12.15 79 HIS B N 1
ATOM 4184 C CA . HIS B 1 79 ? 44.536 56.557 105.456 1.00 14.40 79 HIS B CA 1
ATOM 4185 C C . HIS B 1 79 ? 44.624 56.498 106.972 1.00 13.47 79 HIS B C 1
ATOM 4186 O O . HIS B 1 79 ? 43.725 55.965 107.626 1.00 14.06 79 HIS B O 1
ATOM 4200 N N . PHE B 1 80 ? 45.717 57.026 107.524 1.00 15.48 80 PHE B N 1
ATOM 4201 C CA . PHE B 1 80 ? 45.824 57.090 108.978 1.00 17.80 80 PHE B CA 1
ATOM 4202 C C . PHE B 1 80 ? 44.784 58.028 109.573 1.00 18.58 80 PHE B C 1
ATOM 4203 O O . PHE B 1 80 ? 44.365 57.839 110.720 1.00 17.38 80 PHE B O 1
ATOM 4220 N N . ASP B 1 81 ? 44.355 59.031 108.814 1.00 17.14 81 ASP B N 1
ATOM 4221 C CA . ASP B 1 81 ? 43.352 59.988 109.265 1.00 19.24 81 ASP B CA 1
ATOM 4222 C C . ASP B 1 81 ? 41.972 59.423 108.947 1.00 21.45 81 ASP B C 1
ATOM 4223 O O . ASP B 1 81 ? 41.580 59.343 107.776 1.00 17.04 81 ASP B O 1
ATOM 4232 N N . GLN B 1 82 ? 41.235 59.027 109.989 1.00 17.33 82 GLN B N 1
ATOM 4233 C CA . GLN B 1 82 ? 39.875 58.542 109.781 1.00 18.28 82 GLN B CA 1
ATOM 4234 C C . GLN B 1 82 ? 39.047 59.553 109.007 1.00 18.94 82 GLN B C 1
ATOM 4235 O O . GLN B 1 82 ? 38.124 59.172 108.278 1.00 18.77 82 GLN B O 1
ATOM 4249 N N . GLY B 1 83 ? 39.363 60.841 109.152 1.00 20.88 83 GLY B N 1
ATOM 4250 C CA . GLY B 1 83 ? 38.604 61.868 108.458 1.00 20.96 83 GLY B CA 1
ATOM 4251 C C . GLY B 1 83 ? 38.712 61.760 106.949 1.00 18.36 83 GLY B C 1
ATOM 4252 O O . GLY B 1 83 ? 37.716 61.905 106.236 1.00 19.63 83 GLY B O 1
ATOM 4256 N N . GLU B 1 84 ? 39.921 61.514 106.441 1.00 19.83 84 GLU B N 1
ATOM 4257 C CA . GLU B 1 84 ? 40.087 61.322 105.003 1.00 20.21 84 GLU B CA 1
ATOM 4258 C C . GLU B 1 84 ? 39.250 60.151 104.509 1.00 17.14 84 GLU B C 1
ATOM 4259 O O . GLU B 1 84 ? 38.587 60.246 103.471 1.00 13.94 84 GLU B O 1
ATOM 4271 N N . VAL B 1 85 ? 39.260 59.040 105.248 1.00 14.20 85 VAL B N 1
ATOM 4272 C CA . VAL B 1 85 ? 38.530 57.855 104.816 1.00 14.85 85 VAL B CA 1
ATOM 4273 C C . VAL B 1 85 ? 37.028 58.102 104.874 1.00 15.22 85 VAL B C 1
ATOM 4274 O O . VAL B 1 85 ? 36.288 57.727 103.957 1.00 17.14 85 VAL B O 1
ATOM 4287 N N . LEU B 1 86 ? 36.550 58.736 105.947 1.00 18.19 86 LEU B N 1
ATOM 4288 C CA . LEU B 1 86 ? 35.124 59.027 106.051 1.00 15.94 86 LEU B CA 1
ATOM 4289 C C . LEU B 1 86 ? 34.691 60.024 104.983 1.00 15.54 86 LEU B C 1
ATOM 4290 O O . LEU B 1 86 ? 33.598 59.905 104.417 1.00 15.62 86 LEU B O 1
ATOM 4306 N N . ALA B 1 87 ? 35.537 61.012 104.690 1.00 13.49 87 ALA B N 1
ATOM 4307 C CA . ALA B 1 87 ? 35.229 61.949 103.616 1.00 16.33 87 ALA B CA 1
ATOM 4308 C C . ALA B 1 87 ? 35.189 61.241 102.268 1.00 16.74 87 ALA B C 1
ATOM 4309 O O . ALA B 1 87 ? 34.336 61.541 101.424 1.00 19.02 87 ALA B O 1
ATOM 4316 N N . ALA B 1 88 ? 36.102 60.291 102.049 1.00 16.38 88 ALA B N 1
ATOM 4317 C CA . ALA B 1 88 ? 36.098 59.531 100.803 1.00 16.48 88 ALA B CA 1
ATOM 4318 C C . ALA B 1 88 ? 34.832 58.694 100.676 1.00 15.41 88 ALA B C 1
ATOM 4319 O O . ALA B 1 88 ? 34.255 58.587 99.588 1.00 16.33 88 ALA B O 1
ATOM 4326 N N . GLY B 1 89 ? 34.383 58.095 101.780 1.00 15.67 89 GLY B N 1
ATOM 4327 C CA . GLY B 1 89 ? 33.174 57.289 101.734 1.00 21.21 89 GLY B CA 1
ATOM 4328 C C . GLY B 1 89 ? 31.947 58.107 101.378 1.00 21.14 89 GLY B C 1
ATOM 4329 O O . GLY B 1 89 ? 31.174 57.740 100.491 1.00 20.90 89 GLY B O 1
ATOM 4333 N N . SER B 1 90 ? 31.752 59.231 102.070 1.00 19.80 90 SER B N 1
ATOM 4334 C CA . SER B 1 90 ? 30.592 60.072 101.794 1.00 23.14 90 SER B CA 1
ATOM 4335 C C . SER B 1 90 ? 30.625 60.602 100.366 1.00 20.64 90 SER B C 1
ATOM 4336 O O . SER B 1 90 ? 29.578 60.737 99.721 1.00 18.68 90 SER B O 1
ATOM 4344 N N . THR B 1 91 ? 31.818 60.906 99.854 1.00 21.23 91 THR B N 1
ATOM 4345 C CA . THR B 1 91 ? 31.953 61.253 98.442 1.00 18.34 91 THR B CA 1
ATOM 4346 C C . THR B 1 91 ? 31.426 60.127 97.560 1.00 21.49 91 THR B C 1
ATOM 4347 O O . THR B 1 91 ? 30.668 60.362 96.611 1.00 16.93 91 THR B O 1
ATOM 4358 N N . ILE B 1 92 ? 31.823 58.891 97.866 1.00 19.23 92 ILE B N 1
ATOM 4359 C CA . ILE B 1 92 ? 31.358 57.735 97.105 1.00 20.21 92 ILE B CA 1
ATOM 4360 C C . ILE B 1 92 ? 29.839 57.647 97.149 1.00 21.71 92 ILE B C 1
ATOM 4361 O O . ILE B 1 92 ? 29.173 57.532 96.114 1.00 28.54 92 ILE B O 1
ATOM 4377 N N . LEU B 1 93 ? 29.268 57.688 98.355 1.00 23.52 93 LEU B N 1
ATOM 4378 C CA . LEU B 1 93 ? 27.818 57.611 98.490 1.00 25.89 93 LEU B CA 1
ATOM 4379 C C . LEU B 1 93 ? 27.137 58.771 97.775 1.00 24.80 93 LEU B C 1
ATOM 4380 O O . LEU B 1 93 ? 26.104 58.585 97.119 1.00 27.53 93 LEU B O 1
ATOM 4396 N N . ASP B 1 94 ? 27.700 59.977 97.889 1.00 24.90 94 ASP B N 1
ATOM 4397 C CA . ASP B 1 94 ? 27.153 61.120 97.166 1.00 25.13 94 ASP B CA 1
ATOM 4398 C C . ASP B 1 94 ? 27.140 60.866 95.664 1.00 26.85 94 ASP B C 1
ATOM 4399 O O . ASP B 1 94 ? 26.150 61.165 94.986 1.00 26.84 94 ASP B O 1
ATOM 4408 N N . LYS B 1 95 ? 28.232 60.318 95.125 1.00 26.68 95 LYS B N 1
ATOM 4409 C CA . LYS B 1 95 ? 28.281 60.041 93.693 1.00 28.12 95 LYS B CA 1
ATOM 4410 C C . LYS B 1 95 ? 27.287 58.954 93.309 1.00 31.17 95 LYS B C 1
ATOM 4411 O O . LYS B 1 95 ? 26.674 59.015 92.237 1.00 30.44 95 LYS B O 1
ATOM 4430 N N . LEU B 1 96 ? 27.134 57.938 94.156 1.00 31.76 96 LEU B N 1
ATOM 4431 C CA . LEU B 1 96 ? 26.142 56.902 93.914 1.00 33.40 96 LEU B CA 1
ATOM 4432 C C . LEU B 1 96 ? 24.727 57.368 94.224 1.00 35.11 96 LEU B C 1
ATOM 4433 O O . LEU B 1 96 ? 23.773 56.655 93.897 1.00 43.04 96 LEU B O 1
ATOM 4449 N N . GLU B 1 97 ? 24.569 58.545 94.831 1.00 36.89 97 GLU B N 1
ATOM 4450 C CA . GLU B 1 97 ? 23.260 59.032 95.255 1.00 36.36 97 GLU B CA 1
ATOM 4451 C C . GLU B 1 97 ? 22.569 58.022 96.165 1.00 41.07 97 GLU B C 1
ATOM 4452 O O . GLU B 1 97 ? 21.340 57.919 96.187 1.00 41.66 97 GLU B O 1
ATOM 4464 N N . VAL B 1 98 ? 23.370 57.272 96.917 1.00 41.33 98 VAL B N 1
ATOM 4465 C CA . VAL B 1 98 ? 22.895 56.267 97.856 1.00 36.37 98 VAL B CA 1
ATOM 4466 C C . VAL B 1 98 ? 23.291 56.710 99.256 1.00 40.49 98 VAL B C 1
ATOM 4467 O O . VAL B 1 98 ? 24.247 57.470 99.438 1.00 42.49 98 VAL B O 1
ATOM 4480 N N . ARG B 1 99 ? 22.539 56.247 100.246 1.00 41.37 99 ARG B N 1
ATOM 4481 C CA . ARG B 1 99 ? 22.896 56.441 101.642 1.00 43.61 99 ARG B CA 1
ATOM 4482 C C . ARG B 1 99 ? 23.449 55.145 102.223 1.00 46.08 99 ARG B C 1
ATOM 4483 O O . ARG B 1 99 ? 23.225 54.052 101.698 1.00 44.04 99 ARG B O 1
ATOM 4504 N N . GLU B 1 100 ? 24.181 55.287 103.329 1.00 51.12 100 GLU B N 1
ATOM 4505 C CA . GLU B 1 100 ? 24.885 54.151 103.913 1.00 48.26 100 GLU B CA 1
ATOM 4506 C C . GLU B 1 100 ? 23.976 52.941 104.094 1.00 49.48 100 GLU B C 1
ATOM 4507 O O . GLU B 1 100 ? 24.438 51.798 104.001 1.00 47.04 100 GLU B O 1
ATOM 4519 N N . GLU B 1 101 ? 22.682 53.166 104.337 1.00 44.14 101 GLU B N 1
ATOM 4520 C CA . GLU B 1 101 ? 21.769 52.071 104.637 1.00 47.62 101 GLU B CA 1
ATOM 4521 C C . GLU B 1 101 ? 21.263 51.351 103.393 1.00 47.53 101 GLU B C 1
ATOM 4522 O O . GLU B 1 101 ? 20.721 50.248 103.515 1.00 48.99 101 GLU B O 1
ATOM 4534 N N . GLY B 1 102 ? 21.421 51.940 102.208 1.00 42.96 102 GLY B N 1
ATOM 4535 C CA . GLY B 1 102 ? 21.020 51.276 100.980 1.00 41.04 102 GLY B CA 1
ATOM 4536 C C . GLY B 1 102 ? 21.851 50.069 100.610 1.00 39.36 102 GLY B C 1
ATOM 4537 O O . GLY B 1 102 ? 21.547 49.403 99.616 1.00 43.42 102 GLY B O 1
ATOM 4541 N N . ARG B 1 103 ? 22.892 49.773 101.381 1.00 43.80 103 ARG B N 1
ATOM 4542 C CA . ARG B 1 103 ? 23.741 48.620 101.123 1.00 42.75 103 ARG B CA 1
ATOM 4543 C C . ARG B 1 103 ? 23.017 47.325 101.475 1.00 39.53 103 ARG B C 1
ATOM 4544 O O . ARG B 1 103 ? 22.186 47.278 102.385 1.00 42.75 103 ARG B O 1
ATOM 4565 N N . LEU B 1 104 ? 23.346 46.261 100.744 1.00 38.42 104 LEU B N 1
ATOM 4566 C CA . LEU B 1 104 ? 22.839 44.939 101.088 1.00 33.06 104 LEU B CA 1
ATOM 4567 C C . LEU B 1 104 ? 23.337 44.537 102.470 1.00 41.24 104 LEU B C 1
ATOM 4568 O O . LEU B 1 104 ? 24.536 44.606 102.755 1.00 44.40 104 LEU B O 1
ATOM 4584 N N . LYS B 1 105 ? 22.417 44.123 103.333 1.00 46.13 105 LYS B N 1
ATOM 4585 C CA . LYS B 1 105 ? 22.816 43.617 104.641 1.00 45.61 105 LYS B CA 1
ATOM 4586 C C . LYS B 1 105 ? 23.513 42.272 104.464 1.00 49.65 105 LYS B C 1
ATOM 4587 O O . LYS B 1 105 ? 23.018 41.418 103.719 1.00 43.81 105 LYS B O 1
ATOM 4606 N N . PRO B 1 106 ? 24.650 42.042 105.120 1.00 53.37 106 PRO B N 1
ATOM 4607 C CA . PRO B 1 106 ? 25.351 40.766 104.939 1.00 53.56 106 PRO B CA 1
ATOM 4608 C C . PRO B 1 106 ? 24.638 39.625 105.644 1.00 55.87 106 PRO B C 1
ATOM 4609 O O . PRO B 1 106 ? 24.123 39.778 106.755 1.00 46.84 106 PRO B O 1
ATOM 4620 N N . GLN B 1 107 ? 24.618 38.472 104.987 1.00 59.70 107 GLN B N 1
ATOM 4621 C CA . GLN B 1 107 ? 24.107 37.247 105.580 1.00 68.96 107 GLN B CA 1
ATOM 4622 C C . GLN B 1 107 ? 25.262 36.381 106.069 1.00 64.71 107 GLN B C 1
ATOM 4623 O O . GLN B 1 107 ? 26.431 36.615 105.756 1.00 66.73 107 GLN B O 1
ATOM 4637 N N . VAL B 1 108 ? 24.913 35.367 106.848 1.00 64.84 108 VAL B N 1
ATOM 4638 C CA . VAL B 1 108 ? 25.885 34.481 107.484 1.00 48.83 108 VAL B CA 1
ATOM 4639 C C . VAL B 1 108 ? 25.528 33.069 107.039 1.00 53.40 108 VAL B C 1
ATOM 4640 O O . VAL B 1 108 ? 24.788 32.347 107.714 1.00 59.91 108 VAL B O 1
ATOM 4653 N N . MET B 1 109 ? 26.063 32.662 105.887 1.00 55.49 109 MET B N 1
ATOM 4654 C CA . MET B 1 109 ? 25.668 31.398 105.277 1.00 66.16 109 MET B CA 1
ATOM 4655 C C . MET B 1 109 ? 26.325 30.211 105.972 1.00 59.04 109 MET B C 1
ATOM 4656 O O . MET B 1 109 ? 25.674 29.185 106.200 1.00 62.56 109 MET B O 1
ATOM 4670 N N . THR B 1 110 ? 27.606 30.329 106.311 1.00 48.22 110 THR B N 1
ATOM 4671 C CA . THR B 1 110 ? 28.320 29.298 107.050 1.00 40.50 110 THR B CA 1
ATOM 4672 C C . THR B 1 110 ? 29.070 29.948 108.199 1.00 41.79 110 THR B C 1
ATOM 4673 O O . THR B 1 110 ? 29.770 30.946 108.004 1.00 37.64 110 THR B O 1
ATOM 4684 N N . HIS B 1 111 ? 28.914 29.385 109.394 1.00 38.08 111 HIS B N 1
ATOM 4685 C CA . HIS B 1 111 ? 29.733 29.769 110.540 1.00 33.25 111 HIS B CA 1
ATOM 4686 C C . HIS B 1 111 ? 29.928 28.513 111.374 1.00 34.87 111 HIS B C 1
ATOM 4687 O O . HIS B 1 111 ? 28.966 27.977 111.931 1.00 33.29 111 HIS B O 1
ATOM 4701 N N . GLN B 1 112 ? 31.166 28.035 111.441 1.00 29.04 112 GLN B N 1
ATOM 4702 C CA . GLN B 1 112 ? 31.441 26.753 112.065 1.00 27.24 112 GLN B CA 1
ATOM 4703 C C . GLN B 1 112 ? 32.811 26.793 112.717 1.00 26.05 112 GLN B C 1
ATOM 4704 O O . GLN B 1 112 ? 33.741 27.431 112.214 1.00 26.25 112 GLN B O 1
ATOM 4718 N N . ILE B 1 113 ? 32.921 26.098 113.843 1.00 20.38 113 ILE B N 1
ATOM 4719 C CA . ILE B 1 113 ? 34.190 25.883 114.521 1.00 22.07 113 ILE B CA 1
ATOM 4720 C C . ILE B 1 113 ? 34.507 24.399 114.430 1.00 24.83 113 ILE B C 1
ATOM 4721 O O . ILE B 1 113 ? 33.706 23.556 114.851 1.00 23.09 113 ILE B O 1
ATOM 4737 N N . ILE B 1 114 ? 35.665 24.084 113.866 1.00 24.44 114 ILE B N 1
ATOM 4738 C CA . ILE B 1 114 ? 36.152 22.716 113.760 1.00 23.93 114 ILE B CA 1
ATOM 4739 C C . ILE B 1 114 ? 37.302 22.587 114.746 1.00 21.98 114 ILE B C 1
ATOM 4740 O O . ILE B 1 114 ? 38.340 23.243 114.596 1.00 18.32 114 ILE B O 1
ATOM 4756 N N . ARG B 1 115 ? 37.114 21.759 115.769 1.00 21.80 115 ARG B N 1
ATOM 4757 C CA . ARG B 1 115 ? 38.098 21.632 116.832 1.00 19.67 115 ARG B CA 1
ATOM 4758 C C . ARG B 1 115 ? 39.176 20.631 116.447 1.00 19.34 115 ARG B C 1
ATOM 4759 O O . ARG B 1 115 ? 38.895 19.603 115.824 1.00 20.30 115 ARG B O 1
ATOM 4780 N N . ALA B 1 116 ? 40.412 20.943 116.829 1.00 18.70 116 ALA B N 1
ATOM 4781 C CA . ALA B 1 116 ? 41.549 20.034 116.700 1.00 18.51 116 ALA B CA 1
ATOM 4782 C C . ALA B 1 116 ? 41.614 19.433 115.295 1.00 17.60 116 ALA B C 1
ATOM 4783 O O . ALA B 1 116 ? 41.447 18.234 115.082 1.00 16.72 116 ALA B O 1
ATOM 4790 N N . VAL B 1 117 ? 41.877 20.320 114.332 1.00 17.31 117 VAL B N 1
ATOM 4791 C CA . VAL B 1 117 ? 41.938 19.903 112.938 1.00 15.60 117 VAL B CA 1
ATOM 4792 C C . VAL B 1 117 ? 43.104 18.944 112.741 1.00 15.45 117 VAL B C 1
ATOM 4793 O O . VAL B 1 117 ? 44.203 19.147 113.274 1.00 14.96 117 VAL B O 1
ATOM 4806 N N . GLU B 1 118 ? 42.863 17.885 111.971 1.00 15.96 118 GLU B N 1
ATOM 4807 C CA . GLU B 1 118 ? 43.879 16.876 111.720 1.00 18.05 118 GLU B CA 1
ATOM 4808 C C . GLU B 1 118 ? 44.927 17.399 110.744 1.00 15.56 118 GLU B C 1
ATOM 4809 O O . GLU B 1 118 ? 44.646 18.242 109.887 1.00 18.00 118 GLU B O 1
ATOM 4821 N N . ALA B 1 119 ? 46.144 16.866 110.869 1.00 17.05 119 ALA B N 1
ATOM 4822 C CA . ALA B 1 119 ? 47.253 17.340 110.047 1.00 17.89 119 ALA B CA 1
ATOM 4823 C C . ALA B 1 119 ? 46.953 17.193 108.560 1.00 16.56 119 ALA B C 1
ATOM 4824 O O . ALA B 1 119 ? 47.376 18.027 107.752 1.00 13.83 119 ALA B O 1
ATOM 4831 N N . TYR B 1 120 ? 46.238 16.137 108.169 1.00 19.69 120 TYR B N 1
ATOM 4832 C CA . TYR B 1 120 ? 45.894 15.995 106.757 1.00 14.95 120 TYR B CA 1
ATOM 4833 C C . TYR B 1 120 ? 45.098 17.196 106.266 1.00 17.33 120 TYR B C 1
ATOM 4834 O O . TYR B 1 120 ? 45.320 17.687 105.152 1.00 16.64 120 TYR B O 1
ATOM 4852 N N . GLN B 1 121 ? 44.172 17.689 107.087 1.00 15.62 121 GLN B N 1
ATOM 4853 C CA . GLN B 1 121 ? 43.301 18.773 106.654 1.00 15.47 121 GLN B CA 1
ATOM 4854 C C . GLN B 1 121 ? 44.011 20.122 106.704 1.00 16.32 121 GLN B C 1
ATOM 4855 O O . GLN B 1 121 ? 43.826 20.950 105.805 1.00 16.13 121 GLN B O 1
ATOM 4869 N N . THR B 1 122 ? 44.833 20.362 107.730 1.00 16.19 122 THR B N 1
ATOM 4870 C CA . THR B 1 122 ? 45.557 21.629 107.800 1.00 17.85 122 THR B CA 1
ATOM 4871 C C . THR B 1 122 ? 46.516 21.776 106.626 1.00 17.14 122 THR B C 1
ATOM 4872 O O . THR B 1 122 ? 46.675 22.874 106.078 1.00 15.74 122 THR B O 1
ATOM 4883 N N . GLN B 1 123 ? 47.165 20.681 106.221 1.00 17.06 123 GLN B N 1
ATOM 4884 C CA . GLN B 1 123 ? 48.108 20.761 105.110 1.00 16.78 123 GLN B CA 1
ATOM 4885 C C . GLN B 1 123 ? 47.428 21.284 103.851 1.00 19.86 123 GLN B C 1
ATOM 4886 O O . GLN B 1 123 ? 48.024 22.059 103.094 1.00 20.55 123 GLN B O 1
ATOM 4900 N N . ILE B 1 124 ? 46.176 20.883 103.613 1.00 18.86 124 ILE B N 1
ATOM 4901 C CA . ILE B 1 124 ? 45.461 21.346 102.426 1.00 21.46 124 ILE B CA 1
ATOM 4902 C C . ILE B 1 124 ? 45.009 22.790 102.600 1.00 24.04 124 ILE B C 1
ATOM 4903 O O . ILE B 1 124 ? 45.224 23.632 101.720 1.00 19.74 124 ILE B O 1
ATOM 4919 N N . ILE B 1 125 ? 44.357 23.094 103.725 1.00 18.70 125 ILE B N 1
ATOM 4920 C CA . ILE B 1 125 ? 43.991 24.478 104.022 1.00 15.96 125 ILE B CA 1
ATOM 4921 C C . ILE B 1 125 ? 45.194 25.386 103.813 1.00 16.37 125 ILE B C 1
ATOM 4922 O O . ILE B 1 125 ? 45.108 26.429 103.154 1.00 21.57 125 ILE B O 1
ATOM 4938 N N . ASN B 1 126 ? 46.340 24.993 104.368 1.00 14.97 126 ASN B N 1
ATOM 4939 C CA . ASN B 1 126 ? 47.521 25.844 104.314 1.00 14.69 126 ASN B CA 1
ATOM 4940 C C . ASN B 1 126 ? 48.045 25.983 102.891 1.00 21.62 126 ASN B C 1
ATOM 4941 O O . ASN B 1 126 ? 48.412 27.084 102.468 1.00 21.83 126 ASN B O 1
ATOM 4952 N N . ARG B 1 127 ? 48.085 24.889 102.129 1.00 22.02 127 ARG B N 1
ATOM 4953 C CA . ARG B 1 127 ? 48.558 25.003 100.754 1.00 26.60 127 ARG B CA 1
ATOM 4954 C C . ARG B 1 127 ? 47.663 25.914 99.922 1.00 29.06 127 ARG B C 1
ATOM 4955 O O . ARG B 1 127 ? 48.103 26.413 98.880 1.00 37.16 127 ARG B O 1
ATOM 4976 N N . ASN B 1 128 ? 46.428 26.150 100.364 1.00 26.13 128 ASN B N 1
ATOM 4977 C CA . ASN B 1 128 ? 45.494 27.042 99.690 1.00 29.65 128 ASN B CA 1
ATOM 4978 C C . ASN B 1 128 ? 45.396 28.417 100.347 1.00 32.26 128 ASN B C 1
ATOM 4979 O O . ASN B 1 128 ? 44.491 29.186 100.006 1.00 33.16 128 ASN B O 1
ATOM 4990 N N . SER B 1 129 ? 46.297 28.747 101.274 1.00 25.98 129 SER B N 1
ATOM 4991 C CA . SER B 1 129 ? 46.187 29.968 102.062 1.00 24.86 129 SER B CA 1
ATOM 4992 C C . SER B 1 129 ? 47.484 30.762 102.006 1.00 22.53 129 SER B C 1
ATOM 4993 O O . SER B 1 129 ? 48.568 30.205 101.817 1.00 22.76 129 SER B O 1
ATOM 5001 N N . GLN B 1 130 ? 47.357 32.077 102.197 1.00 20.24 130 GLN B N 1
ATOM 5002 C CA . GLN B 1 130 ? 48.499 32.977 102.210 1.00 19.98 130 GLN B CA 1
ATOM 5003 C C . GLN B 1 130 ? 48.663 33.721 103.525 1.00 21.67 130 GLN B C 1
ATOM 5004 O O . GLN B 1 130 ? 49.602 34.516 103.653 1.00 17.76 130 GLN B O 1
ATOM 5018 N N . GLY B 1 131 ? 47.785 33.502 104.494 1.00 17.45 131 GLY B N 1
ATOM 5019 C CA . GLY B 1 131 ? 47.911 34.099 105.808 1.00 14.43 131 GLY B CA 1
ATOM 5020 C C . GLY B 1 131 ? 48.766 33.250 106.719 1.00 17.44 131 GLY B C 1
ATOM 5021 O O . GLY B 1 131 ? 49.634 32.493 106.271 1.00 15.82 131 GLY B O 1
ATOM 5025 N N . MET B 1 132 ? 48.519 33.373 108.019 1.00 12.97 132 MET B N 1
ATOM 5026 C CA . MET B 1 132 ? 49.176 32.493 108.969 1.00 14.61 132 MET B CA 1
ATOM 5027 C C . MET B 1 132 ? 48.811 31.048 108.657 1.00 16.61 132 MET B C 1
ATOM 5028 O O . MET B 1 132 ? 47.761 30.758 108.074 1.00 12.82 132 MET B O 1
ATOM 5042 N N . MET B 1 133 ? 49.689 30.131 109.038 1.00 18.57 133 MET B N 1
ATOM 5043 C CA . MET B 1 133 ? 49.379 28.720 108.871 1.00 19.70 133 MET B CA 1
ATOM 5044 C C . MET B 1 133 ? 48.552 28.254 110.058 1.00 13.19 133 MET B C 1
ATOM 5045 O O . MET B 1 133 ? 48.749 28.709 111.187 1.00 18.23 133 MET B O 1
ATOM 5059 N N . ILE B 1 134 ? 47.587 27.383 109.788 1.00 16.10 134 ILE B N 1
ATOM 5060 C CA . ILE B 1 134 ? 46.907 26.650 110.848 1.00 15.08 134 ILE B CA 1
ATOM 5061 C C . ILE B 1 134 ? 47.720 25.398 111.129 1.00 14.70 134 ILE B C 1
ATOM 5062 O O . ILE B 1 134 ? 48.107 24.678 110.203 1.00 13.85 134 ILE B O 1
ATOM 5078 N N . LEU B 1 135 ? 48.004 25.163 112.379 1.00 13.32 135 LEU B N 1
ATOM 5079 C CA . LEU B 1 135 ? 48.810 24.009 112.729 1.00 13.99 135 LEU B CA 1
ATOM 5080 C C . LEU B 1 135 ? 47.922 22.864 113.194 1.00 16.74 135 LEU B C 1
ATOM 5081 O O . LEU B 1 135 ? 46.850 23.094 113.762 1.00 16.41 135 LEU B O 1
ATOM 5097 N N . PRO B 1 136 ? 48.330 21.620 112.954 1.00 14.20 136 PRO B N 1
ATOM 5098 C CA . PRO B 1 136 ? 47.534 20.483 113.426 1.00 15.96 136 PRO B CA 1
ATOM 5099 C C . PRO B 1 136 ? 47.215 20.608 114.909 1.00 13.68 136 PRO B C 1
ATOM 5100 O O . PRO B 1 136 ? 48.073 20.957 115.724 1.00 15.40 136 PRO B O 1
ATOM 5111 N N . GLY B 1 137 ? 45.963 20.319 115.254 1.00 15.38 137 GLY B N 1
ATOM 5112 C CA . GLY B 1 137 ? 45.505 20.384 116.622 1.00 17.75 137 GLY B CA 1
ATOM 5113 C C . GLY B 1 137 ? 44.867 21.699 117.008 1.00 16.27 137 GLY B C 1
ATOM 5114 O O . GLY B 1 137 ? 44.197 21.767 118.045 1.00 20.25 137 GLY B O 1
ATOM 5118 N N . GLU B 1 138 ? 45.061 22.744 116.211 1.00 14.89 138 GLU B N 1
ATOM 5119 C CA . GLU B 1 138 ? 44.376 24.002 116.440 1.00 18.51 138 GLU B CA 1
ATOM 5120 C C . GLU B 1 138 ? 42.930 23.909 115.968 1.00 15.96 138 GLU B C 1
ATOM 5121 O O . GLU B 1 138 ? 42.561 23.045 115.167 1.00 17.90 138 GLU B O 1
ATOM 5133 N N . SER B 1 139 ? 42.108 24.810 116.486 1.00 13.24 139 SER B N 1
ATOM 5134 C CA . SER B 1 139 ? 40.722 24.915 116.063 1.00 14.18 139 SER B CA 1
ATOM 5135 C C . SER B 1 139 ? 40.607 25.899 114.909 1.00 15.03 139 SER B C 1
ATOM 5136 O O . SER B 1 139 ? 41.388 26.846 114.795 1.00 14.30 139 SER B O 1
ATOM 5144 N N . LEU B 1 140 ? 39.621 25.661 114.052 1.00 16.11 140 LEU B N 1
ATOM 5145 C CA . LEU B 1 140 ? 39.421 26.433 112.836 1.00 15.47 140 LEU B CA 1
ATOM 5146 C C . LEU B 1 140 ? 38.043 27.073 112.876 1.00 17.87 140 LEU B C 1
ATOM 5147 O O . LEU B 1 140 ? 37.041 26.385 113.094 1.00 19.34 140 LEU B O 1
ATOM 5163 N N . PHE B 1 141 ? 37.996 28.386 112.679 1.00 16.35 141 PHE B N 1
ATOM 5164 C CA . PHE B 1 141 ? 36.744 29.092 112.463 1.00 16.52 141 PHE B CA 1
ATOM 5165 C C . PHE B 1 141 ? 36.593 29.363 110.975 1.00 19.27 141 PHE B C 1
ATOM 5166 O O . PHE B 1 141 ? 37.491 29.938 110.351 1.00 20.43 141 PHE B O 1
ATOM 5183 N N . ILE B 1 142 ? 35.471 28.936 110.409 1.00 22.06 142 ILE B N 1
ATOM 5184 C CA . ILE B 1 142 ? 35.162 29.166 109.004 1.00 22.78 142 ILE B CA 1
ATOM 5185 C C . ILE B 1 142 ? 33.882 29.980 108.937 1.00 28.91 142 ILE B C 1
ATOM 5186 O O . ILE B 1 142 ? 32.894 29.652 109.604 1.00 24.73 142 ILE B O 1
ATOM 5202 N N . LEU B 1 143 ? 33.909 31.050 108.148 1.00 24.90 143 LEU B N 1
ATOM 5203 C CA . LEU B 1 143 ? 32.780 31.960 108.043 1.00 34.77 143 LEU B CA 1
ATOM 5204 C C . LEU B 1 143 ? 32.599 32.346 106.585 1.00 35.24 143 LEU B C 1
ATOM 5205 O O . LEU B 1 143 ? 33.573 32.682 105.906 1.00 31.92 143 LEU B O 1
ATOM 5221 N N . GLU B 1 144 ? 31.361 32.279 106.108 1.00 39.18 144 GLU B N 1
ATOM 5222 C CA . GLU B 1 144 ? 31.005 32.752 104.780 1.00 36.33 144 GLU B CA 1
ATOM 5223 C C . GLU B 1 144 ? 29.998 33.883 104.906 1.00 40.78 144 GLU B C 1
ATOM 5224 O O . GLU B 1 144 ? 29.069 33.812 105.717 1.00 42.82 144 GLU B O 1
ATOM 5236 N N . THR B 1 145 ? 30.195 34.932 104.112 1.00 42.67 145 THR B N 1
ATOM 5237 C CA . THR B 1 145 ? 29.287 36.066 104.078 1.00 43.70 145 THR B CA 1
ATOM 5238 C C . THR B 1 145 ? 28.844 36.321 102.647 1.00 40.09 145 THR B C 1
ATOM 5239 O O . THR B 1 145 ? 29.577 36.046 101.692 1.00 38.93 145 THR B O 1
ATOM 5250 N N . GLN B 1 146 ? 27.627 36.841 102.510 1.00 44.18 146 GLN B N 1
ATOM 5251 C CA . GLN B 1 146 ? 27.130 37.342 101.235 1.00 52.81 146 GLN B CA 1
ATOM 5252 C C . GLN B 1 146 ? 26.523 38.713 101.503 1.00 51.28 146 GLN B C 1
ATOM 5253 O O . GLN B 1 146 ? 25.609 38.824 102.346 1.00 45.70 146 GLN B O 1
ATOM 5267 N N . PRO B 1 147 ? 26.985 39.783 100.833 1.00 49.73 147 PRO B N 1
ATOM 5268 C CA . PRO B 1 147 ? 28.047 39.783 99.820 1.00 46.88 147 PRO B CA 1
ATOM 5269 C C . PRO B 1 147 ? 29.435 39.601 100.437 1.00 39.51 147 PRO B C 1
ATOM 5270 O O . PRO B 1 147 ? 29.587 39.697 101.652 1.00 33.19 147 PRO B O 1
ATOM 5281 N N . ALA B 1 148 ? 30.436 39.349 99.592 1.00 34.54 148 ALA B N 1
ATOM 5282 C CA . ALA B 1 148 ? 31.738 38.918 100.091 1.00 27.88 148 ALA B CA 1
ATOM 5283 C C . ALA B 1 148 ? 32.481 40.028 100.827 1.00 29.99 148 ALA B C 1
ATOM 5284 O O . ALA B 1 148 ? 33.257 39.743 101.746 1.00 30.11 148 ALA B O 1
ATOM 5291 N N . GLY B 1 149 ? 32.264 41.286 100.444 1.00 28.76 149 GLY B N 1
ATOM 5292 C CA . GLY B 1 149 ? 33.068 42.371 100.987 1.00 29.35 149 GLY B CA 1
ATOM 5293 C C . GLY B 1 149 ? 33.107 42.417 102.502 1.00 30.24 149 GLY B C 1
ATOM 5294 O O . GLY B 1 149 ? 34.132 42.774 103.091 1.00 24.48 149 GLY B O 1
ATOM 5298 N N . TYR B 1 150 ? 32.004 42.054 103.158 1.00 32.09 150 TYR B N 1
ATOM 5299 C CA . TYR B 1 150 ? 31.900 42.214 104.603 1.00 30.24 150 TYR B CA 1
ATOM 5300 C C . TYR B 1 150 ? 32.819 41.283 105.386 1.00 26.56 150 TYR B C 1
ATOM 5301 O O . TYR B 1 150 ? 32.960 41.467 106.600 1.00 22.58 150 TYR B O 1
ATOM 5319 N N . ALA B 1 151 ? 33.451 40.304 104.734 1.00 25.04 151 ALA B N 1
ATOM 5320 C CA . ALA B 1 151 ? 34.354 39.406 105.447 1.00 19.12 151 ALA B CA 1
ATOM 5321 C C . ALA B 1 151 ? 35.437 40.169 106.203 1.00 19.95 151 ALA B C 1
ATOM 5322 O O . ALA B 1 151 ? 35.894 39.714 107.257 1.00 18.57 151 ALA B O 1
ATOM 5329 N N . VAL B 1 152 ? 35.860 41.329 105.689 1.00 20.08 152 VAL B N 1
ATOM 5330 C CA . VAL B 1 152 ? 36.947 42.068 106.330 1.00 15.58 152 VAL B CA 1
ATOM 5331 C C . VAL B 1 152 ? 36.522 42.594 107.694 1.00 16.83 152 VAL B C 1
ATOM 5332 O O . VAL B 1 152 ? 37.356 42.744 108.596 1.00 16.49 152 VAL B O 1
ATOM 5345 N N . LEU B 1 153 ? 35.237 42.902 107.872 1.00 19.87 153 LEU B N 1
ATOM 5346 C CA . LEU B 1 153 ? 34.771 43.334 109.184 1.00 17.72 153 LEU B CA 1
ATOM 5347 C C . LEU B 1 153 ? 34.877 42.198 110.192 1.00 15.84 153 LEU B C 1
ATOM 5348 O O . LEU B 1 153 ? 35.321 42.404 111.327 1.00 16.55 153 LEU B O 1
ATOM 5364 N N . ALA B 1 154 ? 34.485 40.991 109.786 1.00 22.50 154 ALA B N 1
ATOM 5365 C CA . ALA B 1 154 ? 34.614 39.833 110.664 1.00 17.83 154 ALA B CA 1
ATOM 5366 C C . ALA B 1 154 ? 36.072 39.579 111.024 1.00 17.10 154 ALA B C 1
ATOM 5367 O O . ALA B 1 154 ? 36.394 39.292 112.183 1.00 18.25 154 ALA B O 1
ATOM 5374 N N . ALA B 1 155 ? 36.969 39.682 110.042 1.00 16.57 155 ALA B N 1
ATOM 5375 C CA . ALA B 1 155 ? 38.388 39.457 110.302 1.00 16.42 155 ALA B CA 1
ATOM 5376 C C . ALA B 1 155 ? 38.935 40.485 111.284 1.00 14.99 155 ALA B C 1
ATOM 5377 O O . ALA B 1 155 ? 39.621 40.138 112.252 1.00 12.70 155 ALA B O 1
ATOM 5384 N N . ASN B 1 156 ? 38.649 41.764 111.043 1.00 15.46 156 ASN B N 1
ATOM 5385 C CA . ASN B 1 156 ? 39.225 42.812 111.877 1.00 12.92 156 ASN B CA 1
ATOM 5386 C C . ASN B 1 156 ? 38.706 42.722 113.307 1.00 13.06 156 ASN B C 1
ATOM 5387 O O . ASN B 1 156 ? 39.480 42.811 114.265 1.00 14.99 156 ASN B O 1
ATOM 5398 N N . GLU B 1 157 ? 37.393 42.547 113.468 1.00 15.16 157 GLU B N 1
ATOM 5399 C CA . GLU B 1 157 ? 36.814 42.487 114.806 1.00 16.45 157 GLU B CA 1
ATOM 5400 C C . GLU B 1 157 ? 37.214 41.205 115.525 1.00 17.01 157 GLU B C 1
ATOM 5401 O O . GLU B 1 157 ? 37.415 41.207 116.745 1.00 18.55 157 GLU B O 1
ATOM 5413 N N . ALA B 1 158 ? 37.340 40.101 114.786 1.00 16.04 158 ALA B N 1
ATOM 5414 C CA . ALA B 1 158 ? 37.806 38.860 115.392 1.00 14.70 158 ALA B CA 1
ATOM 5415 C C . ALA B 1 158 ? 39.214 39.025 115.952 1.00 18.47 158 ALA B C 1
ATOM 5416 O O . ALA B 1 158 ? 39.491 38.650 117.097 1.00 16.34 158 ALA B O 1
ATOM 5423 N N . GLU B 1 159 ? 40.120 39.589 115.150 1.00 15.41 159 GLU B N 1
ATOM 5424 C CA . GLU B 1 159 ? 41.501 39.761 115.583 1.00 16.77 159 GLU B CA 1
ATOM 5425 C C . GLU B 1 159 ? 41.601 40.732 116.751 1.00 18.35 159 GLU B C 1
ATOM 5426 O O . GLU B 1 159 ? 42.458 40.566 117.627 1.00 17.59 159 GLU B O 1
ATOM 5438 N N . LYS B 1 160 ? 40.741 41.748 116.775 1.00 17.53 160 LYS B N 1
ATOM 5439 C CA . LYS B 1 160 ? 40.726 42.698 117.879 1.00 19.47 160 LYS B CA 1
ATOM 5440 C C . LYS B 1 160 ? 40.321 42.029 119.187 1.00 22.54 160 LYS B C 1
ATOM 5441 O O . LYS B 1 160 ? 40.831 42.392 120.253 1.00 25.18 160 LYS B O 1
ATOM 5460 N N . ALA B 1 161 ? 39.433 41.038 119.122 1.00 21.94 161 ALA B N 1
ATOM 5461 C CA . ALA B 1 161 ? 38.800 40.485 120.311 1.00 20.55 161 ALA B CA 1
ATOM 5462 C C . ALA B 1 161 ? 39.521 39.278 120.895 1.00 25.64 161 ALA B C 1
ATOM 5463 O O . ALA B 1 161 ? 39.337 38.987 122.083 1.00 25.29 161 ALA B O 1
ATOM 5470 N N . ALA B 1 162 ? 40.323 38.563 120.108 1.00 19.66 162 ALA B N 1
ATOM 5471 C CA . ALA B 1 162 ? 40.901 37.315 120.583 1.00 21.58 162 ALA B CA 1
ATOM 5472 C C . ALA B 1 162 ? 42.284 37.112 119.987 1.00 25.13 162 ALA B C 1
ATOM 5473 O O . ALA B 1 162 ? 42.618 37.654 118.930 1.00 25.83 162 ALA B O 1
ATOM 5480 N N . ASN B 1 163 ? 43.081 36.309 120.688 1.00 22.28 163 ASN B N 1
ATOM 5481 C CA . ASN B 1 163 ? 44.402 35.894 120.224 1.00 25.59 163 ASN B CA 1
ATOM 5482 C C . ASN B 1 163 ? 44.204 34.725 119.269 1.00 21.08 163 ASN B C 1
ATOM 5483 O O . ASN B 1 163 ? 44.219 33.559 119.662 1.00 20.48 163 ASN B O 1
ATOM 5494 N N . VAL B 1 164 ? 43.994 35.046 117.994 1.00 16.48 164 VAL B N 1
ATOM 5495 C CA . VAL B 1 164 ? 43.825 34.047 116.952 1.00 15.17 164 VAL B CA 1
ATOM 5496 C C . VAL B 1 164 ? 44.710 34.429 115.774 1.00 15.81 164 VAL B C 1
ATOM 5497 O O . VAL B 1 164 ? 45.310 35.504 115.735 1.00 14.88 164 VAL B O 1
ATOM 5510 N N . HIS B 1 165 ? 44.785 33.523 114.808 1.00 14.36 165 HIS B N 1
ATOM 5511 C CA . HIS B 1 165 ? 45.609 33.698 113.621 1.00 13.83 165 HIS B CA 1
ATOM 5512 C C . HIS B 1 165 ? 44.716 33.821 112.396 1.00 15.44 165 HIS B C 1
ATOM 5513 O O . HIS B 1 165 ? 43.799 33.014 112.207 1.00 11.97 165 HIS B O 1
ATOM 5527 N N . LEU B 1 166 ? 44.984 34.830 111.573 1.00 12.27 166 LEU B N 1
ATOM 5528 C CA . LEU B 1 166 ? 44.268 35.006 110.315 1.00 10.29 166 LEU B CA 1
ATOM 5529 C C . LEU B 1 166 ? 44.893 34.083 109.278 1.00 10.64 166 LEU B C 1
ATOM 5530 O O . LEU B 1 166 ? 46.043 34.282 108.875 1.00 11.27 166 LEU B O 1
ATOM 5546 N N . VAL B 1 167 ? 44.144 33.069 108.856 1.00 13.51 167 VAL B N 1
ATOM 5547 C CA . VAL B 1 167 ? 44.643 32.100 107.883 1.00 14.72 167 VAL B CA 1
ATOM 5548 C C . VAL B 1 167 ? 44.360 32.562 106.465 1.00 14.92 167 VAL B C 1
ATOM 5549 O O . VAL B 1 167 ? 45.225 32.497 105.586 1.00 15.31 167 VAL B O 1
ATOM 5562 N N . ASN B 1 168 ? 43.141 33.026 106.225 1.00 15.56 168 ASN B N 1
ATOM 5563 C CA . ASN B 1 168 ? 42.799 33.592 104.934 1.00 17.84 168 ASN B CA 1
ATOM 5564 C C . ASN B 1 168 ? 41.499 34.358 105.068 1.00 16.91 168 ASN B C 1
ATOM 5565 O O . ASN B 1 168 ? 40.654 34.039 105.908 1.00 18.31 168 ASN B O 1
ATOM 5576 N N . VAL B 1 169 ? 41.366 35.389 104.242 1.00 15.38 169 VAL B N 1
ATOM 5577 C CA . VAL B 1 169 ? 40.109 36.101 104.071 1.00 17.07 169 VAL B CA 1
ATOM 5578 C C . VAL B 1 169 ? 40.002 36.465 102.599 1.00 19.47 169 VAL B C 1
ATOM 5579 O O . VAL B 1 169 ? 40.974 36.931 101.997 1.00 20.68 169 VAL B O 1
ATOM 5592 N N . THR B 1 170 ? 38.839 36.214 102.011 1.00 22.06 170 THR B N 1
ATOM 5593 C CA . THR B 1 170 ? 38.594 36.482 100.598 1.00 23.32 170 THR B CA 1
ATOM 5594 C C . THR B 1 170 ? 37.321 37.320 100.534 1.00 26.74 170 THR B C 1
ATOM 5595 O O . THR B 1 170 ? 36.214 36.760 100.478 1.00 28.97 170 THR B O 1
ATOM 5606 N N . PRO B 1 171 ? 37.436 38.632 100.557 1.00 22.80 171 PRO B N 1
ATOM 5607 C CA . PRO B 1 171 ? 36.246 39.504 100.570 1.00 23.57 171 PRO B CA 1
ATOM 5608 C C . PRO B 1 171 ? 35.652 39.797 99.200 1.00 26.00 171 PRO B C 1
ATOM 5609 O O . PRO B 1 171 ? 34.818 40.702 99.097 1.00 25.91 171 PRO B O 1
ATOM 5620 N N . TYR B 1 172 ? 36.056 39.075 98.160 1.00 31.43 172 TYR B N 1
ATOM 5621 C CA . TYR B 1 172 ? 35.500 39.251 96.830 1.00 28.52 172 TYR B CA 1
ATOM 5622 C C . TYR B 1 172 ? 35.101 37.893 96.272 1.00 33.46 172 TYR B C 1
ATOM 5623 O O . TYR B 1 172 ? 35.611 36.849 96.688 1.00 27.39 172 TYR B O 1
ATOM 5641 N N . GLY B 1 173 ? 34.179 37.926 95.324 1.00 32.67 173 GLY B N 1
ATOM 5642 C CA . GLY B 1 173 ? 33.594 36.732 94.754 1.00 35.20 173 GLY B CA 1
ATOM 5643 C C . GLY B 1 173 ? 32.125 36.621 95.117 1.00 37.34 173 GLY B C 1
ATOM 5644 O O . GLY B 1 173 ? 31.525 37.521 95.711 1.00 29.65 173 GLY B O 1
ATOM 5648 N N . ALA B 1 174 ? 31.542 35.483 94.739 1.00 37.57 174 ALA B N 1
ATOM 5649 C CA . ALA B 1 174 ? 30.157 35.212 95.103 1.00 38.68 174 ALA B CA 1
ATOM 5650 C C . ALA B 1 174 ? 29.976 35.231 96.616 1.00 40.30 174 ALA B C 1
ATOM 5651 O O . ALA B 1 174 ? 28.949 35.700 97.120 1.00 40.13 174 ALA B O 1
ATOM 5658 N N . PHE B 1 175 ? 30.969 34.736 97.355 1.00 37.30 175 PHE B N 1
ATOM 5659 C CA . PHE B 1 175 ? 30.874 34.604 98.801 1.00 36.78 175 PHE B CA 1
ATOM 5660 C C . PHE B 1 175 ? 32.187 35.019 99.446 1.00 34.40 175 PHE B C 1
ATOM 5661 O O . PHE B 1 175 ? 33.267 34.700 98.940 1.00 34.26 175 PHE B O 1
ATOM 5678 N N . GLY B 1 176 ? 32.087 35.733 100.564 1.00 31.51 176 GLY B N 1
ATOM 5679 C CA . GLY B 1 176 ? 33.259 36.151 101.307 1.00 34.17 176 GLY B CA 1
ATOM 5680 C C . GLY B 1 176 ? 33.630 35.157 102.386 1.00 33.39 176 GLY B C 1
ATOM 5681 O O . GLY B 1 176 ? 32.834 34.894 103.293 1.00 34.68 176 GLY B O 1
ATOM 5685 N N . ARG B 1 177 ? 34.839 34.611 102.310 1.00 30.12 177 ARG B N 1
ATOM 5686 C CA . ARG B 1 177 ? 35.254 33.498 103.151 1.00 29.49 177 ARG B CA 1
ATOM 5687 C C . ARG B 1 177 ? 36.336 33.944 104.125 1.00 27.39 177 ARG B C 1
ATOM 5688 O O . ARG B 1 177 ? 37.210 34.743 103.775 1.00 25.98 177 ARG B O 1
ATOM 5709 N N . LEU B 1 178 ? 36.268 33.424 105.350 1.00 22.10 178 LEU B N 1
ATOM 5710 C CA . LEU B 1 178 ? 37.213 33.774 106.402 1.00 22.13 178 LEU B CA 1
ATOM 5711 C C . LEU B 1 178 ? 37.650 32.509 107.123 1.00 22.68 178 LEU B C 1
ATOM 5712 O O . LEU B 1 178 ? 36.807 31.708 107.534 1.00 26.41 178 LEU B O 1
ATOM 5728 N N . TYR B 1 179 ? 38.961 32.338 107.276 1.00 20.17 179 TYR B N 1
ATOM 5729 C CA . TYR B 1 179 ? 39.538 31.234 108.036 1.00 20.30 179 TYR B CA 1
ATOM 5730 C C . TYR B 1 179 ? 40.363 31.810 109.178 1.00 17.27 179 TYR B C 1
ATOM 5731 O O . TYR B 1 179 ? 41.329 32.543 108.938 1.00 14.78 179 TYR B O 1
ATOM 5749 N N . LEU B 1 180 ? 39.993 31.470 110.412 1.00 16.69 180 LEU B N 1
ATOM 5750 C CA . LEU B 1 180 ? 40.791 31.788 111.586 1.00 14.65 180 LEU B CA 1
ATOM 5751 C C . LEU B 1 180 ? 41.205 30.503 112.285 1.00 11.78 180 LEU B C 1
ATOM 5752 O O . LEU B 1 180 ? 40.464 29.517 112.286 1.00 15.64 180 LEU B O 1
ATOM 5768 N N . ALA B 1 181 ? 42.395 30.524 112.882 1.00 13.69 181 ALA B N 1
ATOM 5769 C CA . ALA B 1 181 ? 42.909 29.385 113.631 1.00 16.63 181 ALA B CA 1
ATOM 5770 C C . ALA B 1 181 ? 43.428 29.839 114.988 1.00 16.40 181 ALA B C 1
ATOM 5771 O O . ALA B 1 181 ? 43.877 30.975 115.156 1.00 13.70 181 ALA B O 1
ATOM 5778 N N . GLY B 1 182 ? 43.361 28.931 115.951 1.00 14.15 182 GLY B N 1
ATOM 5779 C CA . GLY B 1 182 ? 43.826 29.205 117.293 1.00 17.84 182 GLY B CA 1
ATOM 5780 C C . GLY B 1 182 ? 43.274 28.165 118.248 1.00 17.00 182 GLY B C 1
ATOM 5781 O O . GLY B 1 182 ? 42.714 27.150 117.834 1.00 16.54 182 GLY B O 1
ATOM 5785 N N . SER B 1 183 ? 43.450 28.438 119.536 1.00 19.41 183 SER B N 1
ATOM 5786 C CA . SER B 1 183 ? 42.851 27.574 120.540 1.00 18.56 183 SER B CA 1
ATOM 5787 C C . SER B 1 183 ? 41.331 27.674 120.464 1.00 22.83 183 SER B C 1
ATOM 5788 O O . SER B 1 183 ? 40.769 28.663 119.986 1.00 21.30 183 SER B O 1
ATOM 5796 N N . GLU B 1 184 ? 40.658 26.626 120.941 1.00 16.47 184 GLU B N 1
ATOM 5797 C CA . GLU B 1 184 ? 39.207 26.561 120.795 1.00 21.74 184 GLU B CA 1
ATOM 5798 C C . GLU B 1 184 ? 38.532 27.742 121.481 1.00 19.67 184 GLU B C 1
ATOM 5799 O O . GLU B 1 184 ? 37.626 28.365 120.918 1.00 22.15 184 GLU B O 1
ATOM 5811 N N . ALA B 1 185 ? 38.954 28.058 122.707 1.00 18.72 185 ALA B N 1
ATOM 5812 C CA . ALA B 1 185 ? 38.320 29.143 123.450 1.00 21.81 185 ALA B CA 1
ATOM 5813 C C . ALA B 1 185 ? 38.578 30.489 122.783 1.00 20.64 185 ALA B C 1
ATOM 5814 O O . ALA B 1 185 ? 37.660 31.303 122.628 1.00 19.28 185 ALA B O 1
ATOM 5821 N N . GLU B 1 186 ? 39.828 30.746 122.392 1.00 18.42 186 GLU B N 1
ATOM 5822 C CA . GLU B 1 186 ? 40.137 31.976 121.669 1.00 20.91 186 GLU B CA 1
ATOM 5823 C C . GLU B 1 186 ? 39.369 32.044 120.356 1.00 18.26 186 GLU B C 1
ATOM 5824 O O . GLU B 1 186 ? 38.847 33.102 119.987 1.00 19.02 186 GLU B O 1
ATOM 5836 N N . ILE B 1 187 ? 39.292 30.924 119.633 1.00 16.63 187 ILE B N 1
ATOM 5837 C CA . ILE B 1 187 ? 38.498 30.880 118.409 1.00 19.03 187 ILE B CA 1
ATOM 5838 C C . ILE B 1 187 ? 37.035 31.174 118.716 1.00 20.27 187 ILE B C 1
ATOM 5839 O O . ILE B 1 187 ? 36.348 31.852 117.942 1.00 20.45 187 ILE B O 1
ATOM 5855 N N . ASP B 1 188 ? 36.534 30.676 119.848 1.00 21.22 188 ASP B N 1
ATOM 5856 C CA . ASP B 1 188 ? 35.153 30.963 120.219 1.00 20.39 188 ASP B CA 1
ATOM 5857 C C . ASP B 1 188 ? 34.956 32.451 120.481 1.00 17.21 188 ASP B C 1
ATOM 5858 O O . ASP B 1 188 ? 33.947 33.033 120.067 1.00 20.19 188 ASP B O 1
ATOM 5867 N N . ALA B 1 189 ? 35.915 33.085 121.162 1.00 16.70 189 ALA B N 1
ATOM 5868 C CA . ALA B 1 189 ? 35.828 34.522 121.396 1.00 19.64 189 ALA B CA 1
ATOM 5869 C C . ALA B 1 189 ? 35.939 35.295 120.089 1.00 23.25 189 ALA B C 1
ATOM 5870 O O . ALA B 1 189 ? 35.238 36.294 119.888 1.00 18.20 189 ALA B O 1
ATOM 5877 N N . ALA B 1 190 ? 36.812 34.842 119.187 1.00 20.95 190 ALA B N 1
ATOM 5878 C CA . ALA B 1 190 ? 36.932 35.476 117.879 1.00 19.96 190 ALA B CA 1
ATOM 5879 C C . ALA B 1 190 ? 35.641 35.332 117.082 1.00 19.33 190 ALA B C 1
ATOM 5880 O O . ALA B 1 190 ? 35.159 36.297 116.477 1.00 21.60 190 ALA B O 1
ATOM 5887 N N . ALA B 1 191 ? 35.070 34.125 117.064 1.00 19.30 191 ALA B N 1
ATOM 5888 C CA . ALA B 1 191 ? 33.814 33.910 116.352 1.00 22.36 191 ALA B CA 1
ATOM 5889 C C . ALA B 1 191 ? 32.688 34.726 116.971 1.00 24.58 191 ALA B C 1
ATOM 5890 O O . ALA B 1 191 ? 31.823 35.250 116.258 1.00 24.84 191 ALA B O 1
ATOM 5897 N N . GLU B 1 192 ? 32.678 34.836 118.301 1.00 23.26 192 GLU B N 1
ATOM 5898 C CA . GLU B 1 192 ? 31.677 35.650 118.980 1.00 26.05 192 GLU B CA 1
ATOM 5899 C C . GLU B 1 192 ? 31.733 37.093 118.493 1.00 27.20 192 GLU B C 1
ATOM 5900 O O . GLU B 1 192 ? 30.706 37.686 118.144 1.00 28.40 192 GLU B O 1
ATOM 5912 N N . ALA B 1 193 ? 32.936 37.672 118.462 1.00 25.97 193 ALA B N 1
ATOM 5913 C CA . ALA B 1 193 ? 33.081 39.069 118.065 1.00 25.24 193 ALA B CA 1
ATOM 5914 C C . ALA B 1 193 ? 32.806 39.255 116.578 1.00 27.37 193 ALA B C 1
ATOM 5915 O O . ALA B 1 193 ? 32.195 40.252 116.173 1.00 27.53 193 ALA B O 1
ATOM 5922 N N . ALA B 1 194 ? 33.250 38.310 115.748 1.00 25.36 194 ALA B N 1
ATOM 5923 C CA . ALA B 1 194 ? 33.026 38.420 114.310 1.00 25.22 194 ALA B CA 1
ATOM 5924 C C . ALA B 1 194 ? 31.540 38.366 113.981 1.00 31.61 194 ALA B C 1
ATOM 5925 O O . ALA B 1 194 ? 31.021 39.216 113.248 1.00 29.74 194 ALA B O 1
ATOM 5932 N N . GLU B 1 195 ? 30.837 37.367 114.517 1.00 35.22 195 GLU B N 1
ATOM 5933 C CA . GLU B 1 195 ? 29.420 37.207 114.207 1.00 31.50 195 GLU B CA 1
ATOM 5934 C C . GLU B 1 195 ? 28.610 38.396 114.705 1.00 31.03 195 GLU B C 1
ATOM 5935 O O . GLU B 1 195 ? 27.707 38.877 114.009 1.00 34.14 195 GLU B O 1
ATOM 5947 N N . ALA B 1 196 ? 28.916 38.887 115.907 1.00 31.85 196 ALA B N 1
ATOM 5948 C CA . ALA B 1 196 ? 28.236 40.075 116.408 1.00 32.64 196 ALA B CA 1
ATOM 5949 C C . ALA B 1 196 ? 28.440 41.255 115.469 1.00 35.77 196 ALA B C 1
ATOM 5950 O O . ALA B 1 196 ? 27.511 42.032 115.221 1.00 41.87 196 ALA B O 1
ATOM 5957 N N . ALA B 1 197 ? 29.650 41.399 114.926 1.00 34.24 197 ALA B N 1
ATOM 5958 C CA . ALA B 1 197 ? 29.938 42.515 114.033 1.00 32.43 197 ALA B CA 1
ATOM 5959 C C . ALA B 1 197 ? 29.108 42.431 112.758 1.00 31.27 197 ALA B C 1
ATOM 5960 O O . ALA B 1 197 ? 28.523 43.427 112.319 1.00 41.50 197 ALA B O 1
ATOM 5967 N N . ILE B 1 198 ? 29.040 41.244 112.150 1.00 33.77 198 ILE B N 1
ATOM 5968 C CA . ILE B 1 198 ? 28.348 41.103 110.870 1.00 30.94 198 ILE B CA 1
ATOM 5969 C C . ILE B 1 198 ? 26.872 41.448 111.020 1.00 38.75 198 ILE B C 1
ATOM 5970 O O . ILE B 1 198 ? 26.331 42.272 110.273 1.00 40.19 198 ILE B O 1
ATOM 5986 N N . ARG B 1 199 ? 26.193 40.823 111.982 1.00 44.31 199 ARG B N 1
ATOM 5987 C CA . ARG B 1 199 ? 24.762 41.069 112.131 1.00 46.57 199 ARG B CA 1
ATOM 5988 C C . ARG B 1 199 ? 24.453 42.444 112.706 1.00 47.74 199 ARG B C 1
ATOM 5989 O O . ARG B 1 199 ? 23.272 42.795 112.806 1.00 51.52 199 ARG B O 1
ATOM 6010 N N . SER B 1 200 ? 25.464 43.229 113.077 1.00 46.46 200 SER B N 1
ATOM 6011 C CA . SER B 1 200 ? 25.255 44.555 113.641 1.00 50.03 200 SER B CA 1
ATOM 6012 C C . SER B 1 200 ? 25.358 45.663 112.600 1.00 42.54 200 SER B C 1
ATOM 6013 O O . SER B 1 200 ? 25.423 46.839 112.971 1.00 48.52 200 SER B O 1
ATOM 6021 N N . VAL B 1 201 ? 25.380 45.323 111.313 1.00 43.59 201 VAL B N 1
ATOM 6022 C CA . VAL B 1 201 ? 25.418 46.308 110.238 1.00 45.76 201 VAL B CA 1
ATOM 6023 C C . VAL B 1 201 ? 24.064 46.298 109.543 1.00 49.16 201 VAL B C 1
ATOM 6024 O O . VAL B 1 201 ? 23.541 45.231 109.198 1.00 46.67 201 VAL B O 1
ATOM 6037 N N . SER B 1 202 ? 23.495 47.483 109.349 1.00 47.72 202 SER B N 1
ATOM 6038 C CA . SER B 1 202 ? 22.198 47.609 108.708 1.00 47.04 202 SER B CA 1
ATOM 6039 C C . SER B 1 202 ? 22.331 47.444 107.196 1.00 49.97 202 SER B C 1
ATOM 6040 O O . SER B 1 202 ? 23.431 47.369 106.642 1.00 49.13 202 SER B O 1
ATOM 6048 N N . GLY B 1 203 ? 21.184 47.392 106.526 1.00 52.18 203 GLY B N 1
ATOM 6049 C CA . GLY B 1 203 ? 21.152 47.258 105.082 1.00 49.64 203 GLY B CA 1
ATOM 6050 C C . GLY B 1 203 ? 19.873 46.621 104.575 1.00 44.28 203 GLY B C 1
ATOM 6051 O O . GLY B 1 203 ? 19.005 46.244 105.361 1.00 44.83 203 GLY B O 1
ATOM 6055 N N . ILE C 1 3 ? 23.005 23.418 71.723 1.00 34.81 3 ILE C N 1
ATOM 6056 C CA . ILE C 1 3 ? 24.017 24.466 71.658 1.00 40.08 3 ILE C CA 1
ATOM 6057 C C . ILE C 1 3 ? 23.355 25.832 71.540 1.00 44.31 3 ILE C C 1
ATOM 6058 O O . ILE C 1 3 ? 22.439 26.024 70.741 1.00 42.86 3 ILE C O 1
ATOM 6073 N N . THR C 1 4 ? 23.833 26.781 72.340 1.00 43.18 4 THR C N 1
ATOM 6074 C CA . THR C 1 4 ? 23.398 28.171 72.275 1.00 46.36 4 THR C CA 1
ATOM 6075 C C . THR C 1 4 ? 24.537 29.001 71.698 1.00 37.05 4 THR C C 1
ATOM 6076 O O . THR C 1 4 ? 25.642 29.009 72.251 1.00 31.88 4 THR C O 1
ATOM 6087 N N . LEU C 1 5 ? 24.269 29.693 70.594 1.00 31.44 5 LEU C N 1
ATOM 6088 C CA . LEU C 1 5 ? 25.268 30.552 69.962 1.00 34.31 5 LEU C CA 1
ATOM 6089 C C . LEU C 1 5 ? 25.250 31.904 70.661 1.00 36.39 5 LEU C C 1
ATOM 6090 O O . LEU C 1 5 ? 24.424 32.767 70.353 1.00 35.95 5 LEU C O 1
ATOM 6106 N N . ARG C 1 6 ? 26.172 32.097 71.604 1.00 33.89 6 ARG C N 1
ATOM 6107 C CA . ARG C 1 6 ? 26.203 33.339 72.367 1.00 31.20 6 ARG C CA 1
ATOM 6108 C C . ARG C 1 6 ? 26.813 34.478 71.555 1.00 36.02 6 ARG C C 1
ATOM 6109 O O . ARG C 1 6 ? 26.219 35.556 71.449 1.00 36.96 6 ARG C O 1
ATOM 6130 N N . THR C 1 7 ? 27.985 34.258 70.960 1.00 37.63 7 THR C N 1
ATOM 6131 C CA . THR C 1 7 ? 28.652 35.288 70.174 1.00 36.02 7 THR C CA 1
ATOM 6132 C C . THR C 1 7 ? 29.020 34.759 68.797 1.00 32.62 7 THR C C 1
ATOM 6133 O O . THR C 1 7 ? 29.478 33.622 68.656 1.00 31.66 7 THR C O 1
ATOM 6144 N N . TYR C 1 8 ? 28.814 35.602 67.786 1.00 30.34 8 TYR C N 1
ATOM 6145 C CA . TYR C 1 8 ? 29.324 35.364 66.438 1.00 31.66 8 TYR C CA 1
ATOM 6146 C C . TYR C 1 8 ? 29.588 36.729 65.820 1.00 32.47 8 TYR C C 1
ATOM 6147 O O . TYR C 1 8 ? 28.643 37.487 65.582 1.00 35.66 8 TYR C O 1
ATOM 6165 N N . ILE C 1 9 ? 30.855 37.050 65.569 1.00 33.65 9 ILE C N 1
ATOM 6166 C CA . ILE C 1 9 ? 31.207 38.363 65.037 1.00 26.94 9 ILE C CA 1
ATOM 6167 C C . ILE C 1 9 ? 32.457 38.238 64.179 1.00 22.81 9 ILE C C 1
ATOM 6168 O O . ILE C 1 9 ? 33.428 37.577 64.558 1.00 23.67 9 ILE C O 1
ATOM 6184 N N . PHE C 1 10 ? 32.431 38.903 63.029 1.00 23.94 10 PHE C N 1
ATOM 6185 C CA . PHE C 1 10 ? 33.518 38.875 62.061 1.00 21.33 10 PHE C CA 1
ATOM 6186 C C . PHE C 1 10 ? 34.235 40.218 62.054 1.00 24.30 10 PHE C C 1
ATOM 6187 O O . PHE C 1 10 ? 33.602 41.265 61.879 1.00 23.38 10 PHE C O 1
ATOM 6204 N N . LEU C 1 11 ? 35.553 40.184 62.240 1.00 22.65 11 LEU C N 1
ATOM 6205 C CA . LEU C 1 11 ? 36.395 41.370 62.159 1.00 22.56 11 LEU C CA 1
ATOM 6206 C C . LEU C 1 11 ? 37.160 41.330 60.843 1.00 21.15 11 LEU C C 1
ATOM 6207 O O . LEU C 1 11 ? 37.947 40.408 60.606 1.00 19.28 11 LEU C O 1
ATOM 6223 N N . ASP C 1 12 ? 36.933 42.331 59.991 1.00 21.32 12 ASP C N 1
ATOM 6224 C CA . ASP C 1 12 ? 37.522 42.305 58.657 1.00 23.08 12 ASP C CA 1
ATOM 6225 C C . ASP C 1 12 ? 39.044 42.327 58.709 1.00 20.80 12 ASP C C 1
ATOM 6226 O O . ASP C 1 12 ? 39.702 41.711 57.864 1.00 19.86 12 ASP C O 1
ATOM 6235 N N . ALA C 1 13 ? 39.622 43.019 59.687 1.00 16.38 13 ALA C N 1
ATOM 6236 C CA . ALA C 1 13 ? 41.075 43.112 59.791 1.00 17.40 13 ALA C CA 1
ATOM 6237 C C . ALA C 1 13 ? 41.429 43.464 61.225 1.00 14.54 13 ALA C C 1
ATOM 6238 O O . ALA C 1 13 ? 40.955 44.480 61.745 1.00 13.12 13 ALA C O 1
ATOM 6245 N N . LEU C 1 14 ? 42.253 42.637 61.861 1.00 14.65 14 LEU C N 1
ATOM 6246 C CA . LEU C 1 14 ? 42.661 42.902 63.234 1.00 15.48 14 LEU C CA 1
ATOM 6247 C C . LEU C 1 14 ? 43.540 44.140 63.294 1.00 15.18 14 LEU C C 1
ATOM 6248 O O . LEU C 1 14 ? 44.538 44.245 62.575 1.00 14.78 14 LEU C O 1
ATOM 6264 N N . GLN C 1 15 ? 43.171 45.077 64.159 1.00 15.49 15 GLN C N 1
ATOM 6265 C CA . GLN C 1 15 ? 43.996 46.245 64.380 1.00 17.67 15 GLN C CA 1
ATOM 6266 C C . GLN C 1 15 ? 45.262 45.857 65.144 1.00 14.21 15 GLN C C 1
ATOM 6267 O O . GLN C 1 15 ? 45.308 44.815 65.804 1.00 14.25 15 GLN C O 1
ATOM 6281 N N . PRO C 1 16 ? 46.306 46.688 65.075 1.00 14.22 16 PRO C N 1
ATOM 6282 C CA . PRO C 1 16 ? 47.608 46.259 65.620 1.00 16.64 16 PRO C CA 1
ATOM 6283 C C . PRO C 1 16 ? 47.586 45.929 67.104 1.00 13.26 16 PRO C C 1
ATOM 6284 O O . PRO C 1 16 ? 48.109 44.885 67.506 1.00 12.55 16 PRO C O 1
ATOM 6295 N N . GLN C 1 17 ? 47.009 46.793 67.942 1.00 12.49 17 GLN C N 1
ATOM 6296 C CA . GLN C 1 17 ? 47.070 46.545 69.381 1.00 8.92 17 GLN C CA 1
ATOM 6297 C C . GLN C 1 17 ? 46.227 45.340 69.771 1.00 12.14 17 GLN C C 1
ATOM 6298 O O . GLN C 1 17 ? 46.629 44.552 70.636 1.00 11.51 17 GLN C O 1
ATOM 6312 N N . LEU C 1 18 ? 45.055 45.176 69.152 1.00 12.09 18 LEU C N 1
ATOM 6313 C CA . LEU C 1 18 ? 44.220 44.020 69.461 1.00 14.39 18 LEU C CA 1
ATOM 6314 C C . LEU C 1 18 ? 44.933 42.725 69.098 1.00 13.43 18 LEU C C 1
ATOM 6315 O O . LEU C 1 18 ? 44.994 41.789 69.904 1.00 10.99 18 LEU C O 1
ATOM 6331 N N . ALA C 1 19 ? 45.487 42.651 67.885 1.00 13.02 19 ALA C N 1
ATOM 6332 C CA . ALA C 1 19 ? 46.215 41.451 67.484 1.00 12.56 19 ALA C CA 1
ATOM 6333 C C . ALA C 1 19 ? 47.386 41.187 68.419 1.00 12.86 19 ALA C C 1
ATOM 6334 O O . ALA C 1 19 ? 47.659 40.037 68.784 1.00 12.28 19 ALA C O 1
ATOM 6341 N N . THR C 1 20 ? 48.093 42.246 68.815 1.00 14.09 20 THR C N 1
ATOM 6342 C CA . THR C 1 20 ? 49.221 42.100 69.728 1.00 15.02 20 THR C CA 1
ATOM 6343 C C . THR C 1 20 ? 48.754 41.651 71.105 1.00 15.76 20 THR C C 1
ATOM 6344 O O . THR C 1 20 ? 49.401 40.815 71.746 1.00 15.44 20 THR C O 1
ATOM 6355 N N . PHE C 1 21 ? 47.629 42.192 71.577 1.00 14.84 21 PHE C N 1
ATOM 6356 C CA . PHE C 1 21 ? 47.089 41.758 72.860 1.00 11.33 21 PHE C CA 1
ATOM 6357 C C . PHE C 1 21 ? 46.682 40.292 72.816 1.00 15.30 21 PHE C C 1
ATOM 6358 O O . PHE C 1 21 ? 46.937 39.539 73.763 1.00 16.92 21 PHE C O 1
ATOM 6375 N N . ILE C 1 22 ? 46.032 39.871 71.730 1.00 13.65 22 ILE C N 1
ATOM 6376 C CA . ILE C 1 22 ? 45.708 38.457 71.563 1.00 13.24 22 ILE C CA 1
ATOM 6377 C C . ILE C 1 22 ? 46.982 37.625 71.599 1.00 13.17 22 ILE C C 1
ATOM 6378 O O . ILE C 1 22 ? 47.050 36.585 72.266 1.00 17.11 22 ILE C O 1
ATOM 6394 N N . GLY C 1 23 ? 48.015 38.077 70.886 1.00 14.79 23 GLY C N 1
ATOM 6395 C CA . GLY C 1 23 ? 49.255 37.326 70.830 1.00 16.79 23 GLY C CA 1
ATOM 6396 C C . GLY C 1 23 ? 49.985 37.289 72.154 1.00 19.81 23 GLY C C 1
ATOM 6397 O O . GLY C 1 23 ? 50.728 36.344 72.433 1.00 20.55 23 GLY C O 1
ATOM 6401 N N . LYS C 1 24 ? 49.788 38.307 72.987 1.00 17.89 24 LYS C N 1
ATOM 6402 C CA . LYS C 1 24 ? 50.433 38.348 74.289 1.00 19.46 24 LYS C CA 1
ATOM 6403 C C . LYS C 1 24 ? 49.720 37.485 75.322 1.00 19.14 24 LYS C C 1
ATOM 6404 O O . LYS C 1 24 ? 50.358 37.047 76.287 1.00 24.61 24 LYS C O 1
ATOM 6423 N N . THR C 1 25 ? 48.429 37.206 75.133 1.00 16.55 25 THR C N 1
ATOM 6424 C CA . THR C 1 25 ? 47.608 36.600 76.174 1.00 22.06 25 THR C CA 1
ATOM 6425 C C . THR C 1 25 ? 46.975 35.272 75.792 1.00 19.86 25 THR C C 1
ATOM 6426 O O . THR C 1 25 ? 46.744 34.447 76.678 1.00 23.86 25 THR C O 1
ATOM 6437 N N . ALA C 1 26 ? 46.691 35.037 74.515 1.00 19.70 26 ALA C N 1
ATOM 6438 C CA . ALA C 1 26 ? 45.877 33.894 74.137 1.00 16.82 26 ALA C CA 1
ATOM 6439 C C . ALA C 1 26 ? 46.700 32.608 74.107 1.00 18.20 26 ALA C C 1
ATOM 6440 O O . ALA C 1 26 ? 47.931 32.621 74.011 1.00 17.68 26 ALA C O 1
ATOM 6447 N N . ARG C 1 27 ? 45.992 31.487 74.202 1.00 19.28 27 ARG C N 1
ATOM 6448 C CA . ARG C 1 27 ? 46.581 30.152 74.133 1.00 16.29 27 ARG C CA 1
ATOM 6449 C C . ARG C 1 27 ? 46.162 29.544 72.803 1.00 20.00 27 ARG C C 1
ATOM 6450 O O . ARG C 1 27 ? 45.069 28.986 72.677 1.00 28.50 27 ARG C O 1
ATOM 6471 N N . GLY C 1 28 ? 47.033 29.661 71.813 1.00 16.25 28 GLY C N 1
ATOM 6472 C CA . GLY C 1 28 ? 46.729 29.136 70.494 1.00 17.45 28 GLY C CA 1
ATOM 6473 C C . GLY C 1 28 ? 47.703 29.672 69.478 1.00 15.71 28 GLY C C 1
ATOM 6474 O O . GLY C 1 28 ? 48.832 30.048 69.813 1.00 15.85 28 GLY C O 1
ATOM 6478 N N . PHE C 1 29 ? 47.252 29.707 68.233 1.00 19.50 29 PHE C N 1
ATOM 6479 C CA . PHE C 1 29 ? 48.082 30.162 67.130 1.00 17.76 29 PHE C CA 1
ATOM 6480 C C . PHE C 1 29 ? 47.844 31.643 66.936 1.00 16.43 29 PHE C C 1
ATOM 6481 O O . PHE C 1 29 ? 46.725 32.067 66.638 1.00 15.55 29 PHE C O 1
ATOM 6498 N N . LEU C 1 30 ? 48.888 32.417 67.110 1.00 19.37 30 LEU C N 1
ATOM 6499 C CA . LEU C 1 30 ? 48.474 33.756 67.437 1.00 23.50 30 LEU C CA 1
ATOM 6500 C C . LEU C 1 30 ? 48.600 34.674 66.235 1.00 22.01 30 LEU C C 1
ATOM 6501 O O . LEU C 1 30 ? 49.515 34.522 65.419 1.00 32.38 30 LEU C O 1
ATOM 6517 N N . PRO C 1 31 ? 47.637 35.578 66.127 1.00 17.86 31 PRO C N 1
ATOM 6518 C CA . PRO C 1 31 ? 47.426 36.300 64.875 1.00 15.86 31 PRO C CA 1
ATOM 6519 C C . PRO C 1 31 ? 48.425 37.436 64.719 1.00 21.38 31 PRO C C 1
ATOM 6520 O O . PRO C 1 31 ? 49.204 37.751 65.618 1.00 21.53 31 PRO C O 1
ATOM 6531 N N . VAL C 1 32 ? 48.387 38.048 63.542 1.00 17.59 32 VAL C N 1
ATOM 6532 C CA . VAL C 1 32 ? 49.156 39.263 63.292 1.00 18.83 32 VAL C CA 1
ATOM 6533 C C . VAL C 1 32 ? 48.198 40.326 62.775 1.00 18.53 32 VAL C C 1
ATOM 6534 O O . VAL C 1 32 ? 47.094 40.015 62.303 1.00 17.35 32 VAL C O 1
ATOM 6547 N N . PRO C 1 33 ? 48.579 41.596 62.875 1.00 16.45 33 PRO C N 1
ATOM 6548 C CA . PRO C 1 33 ? 47.685 42.658 62.403 1.00 17.46 33 PRO C CA 1
ATOM 6549 C C . PRO C 1 33 ? 47.330 42.479 60.936 1.00 18.38 33 PRO C C 1
ATOM 6550 O O . PRO C 1 33 ? 48.131 42.000 60.132 1.00 21.56 33 PRO C O 1
ATOM 6561 N N . GLY C 1 34 ? 46.101 42.863 60.598 1.00 18.67 34 GLY C N 1
ATOM 6562 C CA . GLY C 1 34 ? 45.615 42.787 59.241 1.00 21.92 34 GLY C CA 1
ATOM 6563 C C . GLY C 1 34 ? 44.859 41.520 58.904 1.00 20.32 34 GLY C C 1
ATOM 6564 O O . GLY C 1 34 ? 44.130 41.497 57.907 1.00 20.66 34 GLY C O 1
ATOM 6568 N N . GLN C 1 35 ? 45.011 40.464 59.697 1.00 17.61 35 GLN C N 1
ATOM 6569 C CA . GLN C 1 35 ? 44.291 39.231 59.421 1.00 13.75 35 GLN C CA 1
ATOM 6570 C C . GLN C 1 35 ? 42.820 39.384 59.779 1.00 14.53 35 GLN C C 1
ATOM 6571 O O . GLN C 1 35 ? 42.461 40.064 60.746 1.00 15.54 35 GLN C O 1
ATOM 6585 N N . ALA C 1 36 ? 41.965 38.755 58.980 1.00 16.18 36 ALA C N 1
ATOM 6586 C CA . ALA C 1 36 ? 40.555 38.665 59.318 1.00 14.42 36 ALA C CA 1
ATOM 6587 C C . ALA C 1 36 ? 40.373 37.726 60.502 1.00 16.23 36 ALA C C 1
ATOM 6588 O O . ALA C 1 36 ? 41.130 36.769 60.683 1.00 13.91 36 ALA C O 1
ATOM 6595 N N . SER C 1 37 ? 39.357 38.006 61.314 1.00 14.92 37 SER C N 1
ATOM 6596 C CA . SER C 1 37 ? 39.191 37.336 62.596 1.00 16.06 37 SER C CA 1
ATOM 6597 C C . SER C 1 37 ? 37.715 37.094 62.871 1.00 18.57 37 SER C C 1
ATOM 6598 O O . SER C 1 37 ? 36.914 38.031 62.853 1.00 22.96 37 SER C O 1
ATOM 6606 N N . LEU C 1 38 ? 37.367 35.839 63.142 1.00 12.58 38 LEU C N 1
ATOM 6607 C CA . LEU C 1 38 ? 36.007 35.444 63.484 1.00 16.73 38 LEU C CA 1
ATOM 6608 C C . LEU C 1 38 ? 35.982 34.915 64.911 1.00 17.37 38 LEU C C 1
ATOM 6609 O O . LEU C 1 38 ? 36.804 34.069 65.277 1.00 17.96 38 LEU C O 1
ATOM 6625 N N . TRP C 1 39 ? 35.029 35.398 65.706 1.00 16.89 39 TRP C N 1
ATOM 6626 C CA . TRP C 1 39 ? 34.890 35.009 67.103 1.00 17.68 39 TRP C CA 1
ATOM 6627 C C . TRP C 1 39 ? 33.544 34.330 67.311 1.00 20.72 39 TRP C C 1
ATOM 6628 O O . TRP C 1 39 ? 32.509 34.862 66.897 1.00 25.58 39 TRP C O 1
ATOM 6649 N N . VAL C 1 40 ? 33.562 33.163 67.954 1.00 22.23 40 VAL C N 1
ATOM 6650 C CA . VAL C 1 40 ? 32.364 32.359 68.181 1.00 23.97 40 VAL C CA 1
ATOM 6651 C C . VAL C 1 40 ? 32.349 31.918 69.639 1.00 19.88 40 VAL C C 1
ATOM 6652 O O . VAL C 1 40 ? 33.285 31.252 70.098 1.00 23.11 40 VAL C O 1
ATOM 6665 N N . GLU C 1 41 ? 31.287 32.279 70.360 1.00 28.68 41 GLU C N 1
ATOM 6666 C CA . GLU C 1 41 ? 31.075 31.852 71.737 1.00 28.22 41 GLU C CA 1
ATOM 6667 C C . GLU C 1 41 ? 29.787 31.048 71.813 1.00 29.13 41 GLU C C 1
ATOM 6668 O O . GLU C 1 41 ? 28.783 31.411 71.193 1.00 28.56 41 GLU C O 1
ATOM 6680 N N . ILE C 1 42 ? 29.811 29.951 72.572 1.00 30.78 42 ILE C N 1
ATOM 6681 C CA . ILE C 1 42 ? 28.650 29.079 72.704 1.00 30.44 42 ILE C CA 1
ATOM 6682 C C . ILE C 1 42 ? 28.581 28.522 74.120 1.00 33.55 42 ILE C C 1
ATOM 6683 O O . ILE C 1 42 ? 29.518 28.633 74.913 1.00 36.34 42 ILE C O 1
ATOM 6699 N N . ALA C 1 43 ? 27.438 27.914 74.420 1.00 33.51 43 ALA C N 1
ATOM 6700 C CA . ALA C 1 43 ? 27.238 27.052 75.570 1.00 34.61 43 ALA C CA 1
ATOM 6701 C C . ALA C 1 43 ? 26.599 25.759 75.088 1.00 30.14 43 ALA C C 1
ATOM 6702 O O . ALA C 1 43 ? 25.812 25.777 74.137 1.00 28.86 43 ALA C O 1
ATOM 6709 N N . PRO C 1 44 ? 26.922 24.615 75.712 1.00 29.66 44 PRO C N 1
ATOM 6710 C CA . PRO C 1 44 ? 27.848 24.386 76.830 1.00 33.30 44 PRO C CA 1
ATOM 6711 C C . PRO C 1 44 ? 29.314 24.612 76.459 1.00 36.40 44 PRO C C 1
ATOM 6712 O O . PRO C 1 44 ? 29.686 24.510 75.290 1.00 29.90 44 PRO C O 1
ATOM 6723 N N . GLY C 1 45 ? 30.135 24.907 77.467 1.00 42.51 45 GLY C N 1
ATOM 6724 C CA . GLY C 1 45 ? 31.495 25.354 77.203 1.00 40.43 45 GLY C CA 1
ATOM 6725 C C . GLY C 1 45 ? 32.292 24.379 76.358 1.00 35.51 45 GLY C C 1
ATOM 6726 O O . GLY C 1 45 ? 32.890 24.759 75.347 1.00 25.97 45 GLY C O 1
ATOM 6730 N N . ILE C 1 46 ? 32.317 23.106 76.761 1.00 33.44 46 ILE C N 1
ATOM 6731 C CA . ILE C 1 46 ? 33.201 22.147 76.112 1.00 30.79 46 ILE C CA 1
ATOM 6732 C C . ILE C 1 46 ? 32.791 21.882 74.670 1.00 28.51 46 ILE C C 1
ATOM 6733 O O . ILE C 1 46 ? 33.612 21.408 73.877 1.00 26.22 46 ILE C O 1
ATOM 6749 N N . ALA C 1 47 ? 31.542 22.182 74.305 1.00 24.33 47 ALA C N 1
ATOM 6750 C CA . ALA C 1 47 ? 31.062 21.941 72.950 1.00 24.15 47 ALA C CA 1
ATOM 6751 C C . ALA C 1 47 ? 31.738 22.824 71.910 1.00 24.64 47 ALA C C 1
ATOM 6752 O O . ALA C 1 47 ? 31.557 22.585 70.711 1.00 24.46 47 ALA C O 1
ATOM 6759 N N . ILE C 1 48 ? 32.496 23.841 72.327 1.00 24.91 48 ILE C N 1
ATOM 6760 C CA . ILE C 1 48 ? 33.220 24.660 71.364 1.00 21.99 48 ILE C CA 1
ATOM 6761 C C . ILE C 1 48 ? 34.170 23.806 70.537 1.00 20.87 48 ILE C C 1
ATOM 6762 O O . ILE C 1 48 ? 34.538 24.188 69.422 1.00 17.50 48 ILE C O 1
ATOM 6778 N N . ASN C 1 49 ? 34.569 22.640 71.052 1.00 19.59 49 ASN C N 1
ATOM 6779 C CA . ASN C 1 49 ? 35.476 21.775 70.306 1.00 18.91 49 ASN C CA 1
ATOM 6780 C C . ASN C 1 49 ? 34.845 21.279 69.011 1.00 18.55 49 ASN C C 1
ATOM 6781 O O . ASN C 1 49 ? 35.548 21.101 68.010 1.00 19.36 49 ASN C O 1
ATOM 6792 N N . ARG C 1 50 ? 33.529 21.050 69.004 1.00 19.72 50 ARG C N 1
ATOM 6793 C CA . ARG C 1 50 ? 32.856 20.673 67.764 1.00 22.45 50 ARG C CA 1
ATOM 6794 C C . ARG C 1 50 ? 32.909 21.804 66.749 1.00 21.46 50 ARG C C 1
ATOM 6795 O O . ARG C 1 50 ? 33.168 21.572 65.563 1.00 18.67 50 ARG C O 1
ATOM 6816 N N . VAL C 1 51 ? 32.651 23.034 67.201 1.00 19.00 51 VAL C N 1
ATOM 6817 C CA . VAL C 1 51 ? 32.727 24.198 66.323 1.00 18.98 51 VAL C CA 1
ATOM 6818 C C . VAL C 1 51 ? 34.124 24.320 65.729 1.00 16.80 51 VAL C C 1
ATOM 6819 O O . VAL C 1 51 ? 34.295 24.461 64.512 1.00 18.24 51 VAL C O 1
ATOM 6832 N N . THR C 1 52 ? 35.145 24.279 66.587 1.00 15.88 52 THR C N 1
ATOM 6833 C CA . THR C 1 52 ? 36.522 24.382 66.116 1.00 15.33 52 THR C CA 1
ATOM 6834 C C . THR C 1 52 ? 36.821 23.318 65.068 1.00 15.47 52 THR C C 1
ATOM 6835 O O . THR C 1 52 ? 37.346 23.619 63.991 1.00 14.83 52 THR C O 1
ATOM 6846 N N . ASP C 1 53 ? 36.488 22.062 65.369 1.00 16.79 53 ASP C N 1
ATOM 6847 C CA . ASP C 1 53 ? 36.767 20.973 64.438 1.00 15.74 53 ASP C CA 1
ATOM 6848 C C . ASP C 1 53 ? 36.149 21.245 63.072 1.00 15.34 53 ASP C C 1
ATOM 6849 O O . ASP C 1 53 ? 36.795 21.051 62.035 1.00 15.92 53 ASP C O 1
ATOM 6858 N N . ALA C 1 54 ? 34.893 21.697 63.052 1.00 17.05 54 ALA C N 1
ATOM 6859 C CA . ALA C 1 54 ? 34.210 21.923 61.783 1.00 17.73 54 ALA C CA 1
ATOM 6860 C C . ALA C 1 54 ? 34.909 23.000 60.964 1.00 14.81 54 ALA C C 1
ATOM 6861 O O . ALA C 1 54 ? 35.043 22.872 59.741 1.00 19.45 54 ALA C O 1
ATOM 6868 N N . ALA C 1 55 ? 35.360 24.073 61.619 1.00 15.75 55 ALA C N 1
ATOM 6869 C CA . ALA C 1 55 ? 36.021 25.158 60.901 1.00 16.72 55 ALA C CA 1
ATOM 6870 C C . ALA C 1 55 ? 37.388 24.729 60.382 1.00 16.52 55 ALA C C 1
ATOM 6871 O O . ALA C 1 55 ? 37.779 25.095 59.268 1.00 15.17 55 ALA C O 1
ATOM 6878 N N . LEU C 1 56 ? 38.134 23.960 61.177 1.00 14.74 56 LEU C N 1
ATOM 6879 C CA . LEU C 1 56 ? 39.485 23.576 60.778 1.00 15.32 56 LEU C CA 1
ATOM 6880 C C . LEU C 1 56 ? 39.464 22.545 59.661 1.00 13.60 56 LEU C C 1
ATOM 6881 O O . LEU C 1 56 ? 40.300 22.592 58.752 1.00 17.01 56 LEU C O 1
ATOM 6897 N N . LYS C 1 57 ? 38.524 21.604 59.714 1.00 16.32 57 LYS C N 1
ATOM 6898 C CA . LYS C 1 57 ? 38.451 20.566 58.697 1.00 14.95 57 LYS C CA 1
ATOM 6899 C C . LYS C 1 57 ? 38.026 21.116 57.341 1.00 16.23 57 LYS C C 1
ATOM 6900 O O . LYS C 1 57 ? 38.309 20.488 56.315 1.00 19.07 57 LYS C O 1
ATOM 6919 N N . ALA C 1 58 ? 37.373 22.278 57.311 1.00 17.37 58 ALA C N 1
ATOM 6920 C CA . ALA C 1 58 ? 36.825 22.821 56.073 1.00 15.75 58 ALA C CA 1
ATOM 6921 C C . ALA C 1 58 ? 37.653 23.949 55.473 1.00 22.74 58 ALA C C 1
ATOM 6922 O O . ALA C 1 58 ? 37.502 24.231 54.279 1.00 18.90 58 ALA C O 1
ATOM 6929 N N . THR C 1 59 ? 38.519 24.596 56.254 1.00 15.58 59 THR C N 1
ATOM 6930 C CA . THR C 1 59 ? 39.233 25.778 55.794 1.00 16.43 59 THR C CA 1
ATOM 6931 C C . THR C 1 59 ? 40.677 25.723 56.273 1.00 15.21 59 THR C C 1
ATOM 6932 O O . THR C 1 59 ? 41.093 24.792 56.970 1.00 19.39 59 THR C O 1
ATOM 6943 N N . LYS C 1 60 ? 41.436 26.753 55.903 1.00 13.92 60 LYS C N 1
ATOM 6944 C CA . LYS C 1 60 ? 42.828 26.903 56.295 1.00 19.07 60 LYS C CA 1
ATOM 6945 C C . LYS C 1 60 ? 43.004 27.851 57.473 1.00 14.75 60 LYS C C 1
ATOM 6946 O O . LYS C 1 60 ? 44.137 28.227 57.784 1.00 14.94 60 LYS C O 1
ATOM 6965 N N . VAL C 1 61 ? 41.913 28.249 58.132 1.00 14.02 61 VAL C N 1
ATOM 6966 C CA . VAL C 1 61 ? 42.024 29.191 59.236 1.00 12.32 61 VAL C CA 1
ATOM 6967 C C . VAL C 1 61 ? 42.847 28.574 60.357 1.00 15.34 61 VAL C C 1
ATOM 6968 O O . VAL C 1 61 ? 42.928 27.347 60.504 1.00 12.23 61 VAL C O 1
ATOM 6981 N N . GLN C 1 62 ? 43.460 29.437 61.157 1.00 14.17 62 GLN C N 1
ATOM 6982 C CA . GLN C 1 62 ? 44.173 29.024 62.346 1.00 12.65 62 GLN C CA 1
ATOM 6983 C C . GLN C 1 62 ? 43.469 29.577 63.578 1.00 11.39 62 GLN C C 1
ATOM 6984 O O . GLN C 1 62 ? 42.964 30.703 63.542 1.00 11.36 62 GLN C O 1
ATOM 6998 N N . PRO C 1 63 ? 43.401 28.819 64.674 1.00 15.00 63 PRO C N 1
ATOM 6999 C CA . PRO C 1 63 ? 42.677 29.306 65.853 1.00 14.34 63 PRO C CA 1
ATOM 7000 C C . PRO C 1 63 ? 43.585 29.994 66.858 1.00 15.51 63 PRO C C 1
ATOM 7001 O O . PRO C 1 63 ? 44.546 29.392 67.346 1.00 15.25 63 PRO C O 1
ATOM 7012 N N . ALA C 1 64 ? 43.290 31.252 67.180 1.00 15.18 64 ALA C N 1
ATOM 7013 C CA . ALA C 1 64 ? 44.046 31.943 68.217 1.00 16.25 64 ALA C CA 1
ATOM 7014 C C . ALA C 1 64 ? 43.517 31.625 69.605 1.00 15.78 64 ALA C C 1
ATOM 7015 O O . ALA C 1 64 ? 44.267 31.701 70.583 1.00 18.77 64 ALA C O 1
ATOM 7022 N N . VAL C 1 65 ? 42.242 31.265 69.706 1.00 13.56 65 VAL C N 1
ATOM 7023 C CA . VAL C 1 65 ? 41.560 31.148 70.988 1.00 15.79 65 VAL C CA 1
ATOM 7024 C C . VAL C 1 65 ? 40.629 29.948 70.945 1.00 19.59 65 VAL C C 1
ATOM 7025 O O . VAL C 1 65 ? 39.834 29.806 70.012 1.00 16.95 65 VAL C O 1
ATOM 7038 N N . GLN C 1 66 ? 40.730 29.085 71.953 1.00 17.70 66 GLN C N 1
ATOM 7039 C CA . GLN C 1 66 ? 39.639 28.184 72.317 1.00 15.72 66 GLN C CA 1
ATOM 7040 C C . GLN C 1 66 ? 39.635 28.123 73.839 1.00 16.54 66 GLN C C 1
ATOM 7041 O O . GLN C 1 66 ? 40.376 27.340 74.438 1.00 20.69 66 GLN C O 1
ATOM 7055 N N . VAL C 1 67 ? 38.812 28.963 74.453 1.00 22.63 67 VAL C N 1
ATOM 7056 C CA . VAL C 1 67 ? 38.738 29.084 75.903 1.00 23.88 67 VAL C CA 1
ATOM 7057 C C . VAL C 1 67 ? 37.482 28.372 76.376 1.00 29.03 67 VAL C C 1
ATOM 7058 O O . VAL C 1 67 ? 36.378 28.663 75.900 1.00 27.86 67 VAL C O 1
ATOM 7071 N N . VAL C 1 68 ? 37.649 27.433 77.297 1.00 26.31 68 VAL C N 1
ATOM 7072 C CA . VAL C 1 68 ? 36.537 26.790 77.980 1.00 31.99 68 VAL C CA 1
ATOM 7073 C C . VAL C 1 68 ? 36.606 27.265 79.424 1.00 30.61 68 VAL C C 1
ATOM 7074 O O . VAL C 1 68 ? 37.412 26.767 80.218 1.00 34.16 68 VAL C O 1
ATOM 7087 N N . GLU C 1 69 ? 35.781 28.245 79.763 1.00 32.66 69 GLU C N 1
ATOM 7088 C CA . GLU C 1 69 ? 35.819 28.859 81.076 1.00 41.20 69 GLU C CA 1
ATOM 7089 C C . GLU C 1 69 ? 34.756 28.210 81.965 1.00 40.29 69 GLU C C 1
ATOM 7090 O O . GLU C 1 69 ? 34.338 27.071 81.726 1.00 30.98 69 GLU C O 1
ATOM 7102 N N . ARG C 1 70 ? 34.316 28.929 82.999 1.00 36.91 70 ARG C N 1
ATOM 7103 C CA . ARG C 1 70 ? 33.383 28.352 83.960 1.00 34.53 70 ARG C CA 1
ATOM 7104 C C . ARG C 1 70 ? 32.149 27.777 83.276 1.00 36.53 70 ARG C C 1
ATOM 7105 O O . ARG C 1 70 ? 31.713 26.666 83.600 1.00 34.96 70 ARG C O 1
ATOM 7126 N N . ALA C 1 71 ? 31.579 28.510 82.318 1.00 35.01 71 ALA C N 1
ATOM 7127 C CA . ALA C 1 71 ? 30.289 28.135 81.750 1.00 37.83 71 ALA C CA 1
ATOM 7128 C C . ALA C 1 71 ? 30.309 28.042 80.229 1.00 41.44 71 ALA C C 1
ATOM 7129 O O . ALA C 1 71 ? 29.624 27.192 79.652 1.00 35.04 71 ALA C O 1
ATOM 7136 N N . TYR C 1 72 ? 31.079 28.902 79.569 1.00 36.42 72 TYR C N 1
ATOM 7137 C CA . TYR C 1 72 ? 30.979 29.078 78.127 1.00 38.08 72 TYR C CA 1
ATOM 7138 C C . TYR C 1 72 ? 32.286 28.715 77.438 1.00 32.87 72 TYR C C 1
ATOM 7139 O O . TYR C 1 72 ? 33.333 28.546 78.071 1.00 31.32 72 TYR C O 1
ATOM 7157 N N . GLY C 1 73 ? 32.198 28.598 76.123 1.00 33.81 73 GLY C N 1
ATOM 7158 C CA . GLY C 1 73 ? 33.366 28.350 75.294 1.00 25.75 73 GLY C CA 1
ATOM 7159 C C . GLY C 1 73 ? 33.443 29.365 74.175 1.00 24.82 73 GLY C C 1
ATOM 7160 O O . GLY C 1 73 ? 32.425 29.763 73.614 1.00 23.61 73 GLY C O 1
ATOM 7164 N N . LEU C 1 74 ? 34.667 29.779 73.856 1.00 21.57 74 LEU C N 1
ATOM 7165 C CA . LEU C 1 74 ? 34.911 30.846 72.892 1.00 22.51 74 LEU C CA 1
ATOM 7166 C C . LEU C 1 74 ? 35.969 30.396 71.897 1.00 17.37 74 LEU C C 1
ATOM 7167 O O . LEU C 1 74 ? 37.010 29.865 72.294 1.00 16.85 74 LEU C O 1
ATOM 7183 N N . LEU C 1 75 ? 35.710 30.631 70.612 1.00 17.51 75 LEU C N 1
ATOM 7184 C CA . LEU C 1 75 ? 36.640 30.308 69.539 1.00 17.49 75 LEU C CA 1
ATOM 7185 C C . LEU C 1 75 ? 36.991 31.564 68.758 1.00 15.91 75 LEU C C 1
ATOM 7186 O O . LEU C 1 75 ? 36.118 32.386 68.464 1.00 18.98 75 LEU C O 1
ATOM 7202 N N . GLU C 1 76 ? 38.271 31.707 68.423 1.00 13.57 76 GLU C N 1
ATOM 7203 C CA . GLU C 1 76 ? 38.712 32.655 67.407 1.00 14.16 76 GLU C CA 1
ATOM 7204 C C . GLU C 1 76 ? 39.405 31.882 66.299 1.00 13.62 76 GLU C C 1
ATOM 7205 O O . GLU C 1 76 ? 40.213 30.992 66.577 1.00 14.18 76 GLU C O 1
ATOM 7217 N N . VAL C 1 77 ? 39.084 32.218 65.051 1.00 12.93 77 VAL C N 1
ATOM 7218 C CA . VAL C 1 77 ? 39.814 31.723 63.892 1.00 13.14 77 VAL C CA 1
ATOM 7219 C C . VAL C 1 77 ? 40.176 32.916 63.022 1.00 13.41 77 VAL C C 1
ATOM 7220 O O . VAL C 1 77 ? 39.441 33.906 62.955 1.00 14.31 77 VAL C O 1
ATOM 7233 N N . HIS C 1 78 ? 41.322 32.821 62.352 1.00 12.23 78 HIS C N 1
ATOM 7234 C CA . HIS C 1 78 ? 41.821 33.946 61.576 1.00 14.30 78 HIS C CA 1
ATOM 7235 C C . HIS C 1 78 ? 42.591 33.453 60.359 1.00 14.66 78 HIS C C 1
ATOM 7236 O O . HIS C 1 78 ? 43.006 32.293 60.278 1.00 12.57 78 HIS C O 1
ATOM 7250 N N . HIS C 1 79 ? 42.783 34.373 59.419 1.00 15.34 79 HIS C N 1
ATOM 7251 C CA . HIS C 1 79 ? 43.509 34.153 58.177 1.00 18.11 79 HIS C CA 1
ATOM 7252 C C . HIS C 1 79 ? 43.583 35.493 57.462 1.00 16.21 79 HIS C C 1
ATOM 7253 O O . HIS C 1 79 ? 42.695 36.338 57.619 1.00 16.79 79 HIS C O 1
ATOM 7267 N N . PHE C 1 80 ? 44.654 35.691 56.692 1.00 19.51 80 PHE C N 1
ATOM 7268 C CA . PHE C 1 80 ? 44.756 36.922 55.915 1.00 19.68 80 PHE C CA 1
ATOM 7269 C C . PHE C 1 80 ? 43.666 37.003 54.856 1.00 22.98 80 PHE C C 1
ATOM 7270 O O . PHE C 1 80 ? 43.189 38.098 54.539 1.00 21.98 80 PHE C O 1
ATOM 7287 N N . ASP C 1 81 ? 43.265 35.866 54.298 1.00 23.31 81 ASP C N 1
ATOM 7288 C CA . ASP C 1 81 ? 42.199 35.816 53.306 1.00 22.24 81 ASP C CA 1
ATOM 7289 C C . ASP C 1 81 ? 40.859 35.826 54.027 1.00 18.99 81 ASP C C 1
ATOM 7290 O O . ASP C 1 81 ? 40.493 34.847 54.688 1.00 19.70 81 ASP C O 1
ATOM 7299 N N . GLN C 1 82 ? 40.127 36.936 53.904 1.00 16.27 82 GLN C N 1
ATOM 7300 C CA . GLN C 1 82 ? 38.787 37.012 54.472 1.00 24.32 82 GLN C CA 1
ATOM 7301 C C . GLN C 1 82 ? 37.920 35.850 54.011 1.00 25.12 82 GLN C C 1
ATOM 7302 O O . GLN C 1 82 ? 37.015 35.424 54.737 1.00 21.73 82 GLN C O 1
ATOM 7316 N N . GLY C 1 83 ? 38.178 35.329 52.809 1.00 23.46 83 GLY C N 1
ATOM 7317 C CA . GLY C 1 83 ? 37.372 34.233 52.298 1.00 23.09 83 GLY C CA 1
ATOM 7318 C C . GLY C 1 83 ? 37.505 32.974 53.131 1.00 21.02 83 GLY C C 1
ATOM 7319 O O . GLY C 1 83 ? 36.519 32.274 53.374 1.00 18.54 83 GLY C O 1
ATOM 7323 N N . GLU C 1 84 ? 38.725 32.665 53.576 1.00 19.49 84 GLU C N 1
ATOM 7324 C CA . GLU C 1 84 ? 38.923 31.520 54.460 1.00 17.89 84 GLU C CA 1
ATOM 7325 C C . GLU C 1 84 ? 38.129 31.685 55.747 1.00 16.29 84 GLU C C 1
ATOM 7326 O O . GLU C 1 84 ? 37.476 30.741 56.210 1.00 17.81 84 GLU C O 1
ATOM 7338 N N . VAL C 1 85 ? 38.166 32.884 56.334 1.00 17.18 85 VAL C N 1
ATOM 7339 C CA . VAL C 1 85 ? 37.514 33.112 57.620 1.00 14.42 85 VAL C CA 1
ATOM 7340 C C . VAL C 1 85 ? 36.000 33.042 57.471 1.00 16.71 85 VAL C C 1
ATOM 7341 O O . VAL C 1 85 ? 35.309 32.411 58.280 1.00 17.99 85 VAL C O 1
ATOM 7354 N N . LEU C 1 86 ? 35.460 33.693 56.438 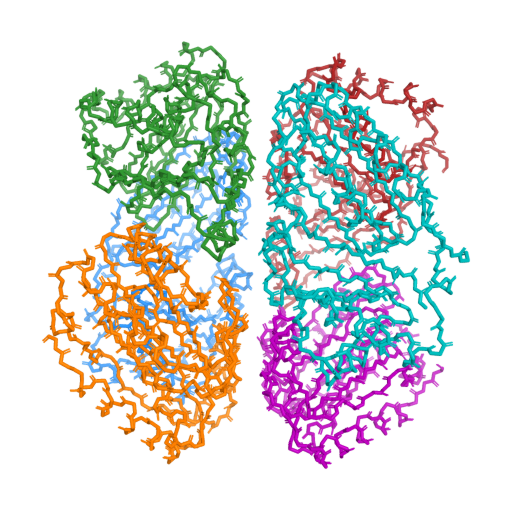1.00 17.75 86 LEU C N 1
ATOM 7355 C CA . LEU C 1 86 ? 34.018 33.663 56.228 1.00 17.54 86 LEU C CA 1
ATOM 7356 C C . LEU C 1 86 ? 33.550 32.279 55.800 1.00 15.50 86 LEU C C 1
ATOM 7357 O O . LEU C 1 86 ? 32.449 31.858 56.171 1.00 18.10 86 LEU C O 1
ATOM 7373 N N . ALA C 1 87 ? 34.371 31.557 55.037 1.00 15.93 87 ALA C N 1
ATOM 7374 C CA . ALA C 1 87 ? 34.061 30.161 54.747 1.00 17.27 87 ALA C CA 1
ATOM 7375 C C . ALA C 1 87 ? 33.984 29.349 56.033 1.00 21.30 87 ALA C C 1
ATOM 7376 O O . ALA C 1 87 ? 33.088 28.514 56.198 1.00 18.23 87 ALA C O 1
ATOM 7383 N N . ALA C 1 88 ? 34.913 29.586 56.962 1.00 16.76 88 ALA C N 1
ATOM 7384 C CA . ALA C 1 88 ? 34.857 28.900 58.248 1.00 17.77 88 ALA C CA 1
ATOM 7385 C C . ALA C 1 88 ? 33.599 29.283 59.017 1.00 18.39 88 ALA C C 1
ATOM 7386 O O . ALA C 1 88 ? 32.956 28.429 59.639 1.00 17.89 88 ALA C O 1
ATOM 7393 N N . GLY C 1 89 ? 33.233 30.565 58.988 1.00 17.98 89 GLY C N 1
ATOM 7394 C CA . GLY C 1 89 ? 32.032 30.998 59.683 1.00 20.31 89 GLY C CA 1
ATOM 7395 C C . GLY C 1 89 ? 30.773 30.389 59.100 1.00 20.34 89 GLY C C 1
ATOM 7396 O O . GLY C 1 89 ? 29.891 29.937 59.834 1.00 22.27 89 GLY C O 1
ATOM 7400 N N . SER C 1 90 ? 30.668 30.373 57.770 1.00 21.25 90 SER C N 1
ATOM 7401 C CA . SER C 1 90 ? 29.526 29.732 57.129 1.00 23.99 90 SER C CA 1
ATOM 7402 C C . SER C 1 90 ? 29.459 28.254 57.492 1.00 21.79 90 SER C C 1
ATOM 7403 O O . SER C 1 90 ? 28.378 27.724 57.774 1.00 24.83 90 SER C O 1
ATOM 7411 N N . THR C 1 91 ? 30.608 27.574 57.492 1.00 20.18 91 THR C N 1
ATOM 7412 C CA . THR C 1 91 ? 30.650 26.180 57.920 1.00 20.96 91 THR C CA 1
ATOM 7413 C C . THR C 1 91 ? 30.128 26.029 59.343 1.00 22.00 91 THR C C 1
ATOM 7414 O O . THR C 1 91 ? 29.341 25.120 59.631 1.00 23.34 91 THR C O 1
ATOM 7425 N N . ILE C 1 92 ? 30.550 26.919 60.244 1.00 23.48 92 ILE C N 1
ATOM 7426 C CA . ILE C 1 92 ? 30.130 26.832 61.641 1.00 23.97 92 ILE C CA 1
ATOM 7427 C C . ILE C 1 92 ? 28.621 27.003 61.753 1.00 22.61 92 ILE C C 1
ATOM 7428 O O . ILE C 1 92 ? 27.940 26.239 62.447 1.00 28.49 92 ILE C O 1
ATOM 7444 N N . LEU C 1 93 ? 28.078 28.023 61.088 1.00 26.57 93 LEU C N 1
ATOM 7445 C CA . LEU C 1 93 ? 26.646 28.285 61.177 1.00 29.67 93 LEU C CA 1
ATOM 7446 C C . LEU C 1 93 ? 25.846 27.135 60.582 1.00 33.78 93 LEU C C 1
ATOM 7447 O O . LEU C 1 93 ? 24.867 26.671 61.177 1.00 34.59 93 LEU C O 1
ATOM 7463 N N . ASP C 1 94 ? 26.249 26.659 59.402 1.00 34.26 94 ASP C N 1
ATOM 7464 C CA . ASP C 1 94 ? 25.605 25.484 58.826 1.00 31.88 94 ASP C CA 1
ATOM 7465 C C . ASP C 1 94 ? 25.700 24.292 59.771 1.00 33.32 94 ASP C C 1
ATOM 7466 O O . ASP C 1 94 ? 24.738 23.530 59.922 1.00 41.72 94 ASP C O 1
ATOM 7475 N N . LYS C 1 95 ? 26.852 24.120 60.424 1.00 34.93 95 LYS C N 1
ATOM 7476 C CA . LYS C 1 95 ? 27.008 23.033 61.385 1.00 37.53 95 LYS C CA 1
ATOM 7477 C C . LYS C 1 95 ? 26.036 23.192 62.548 1.00 40.48 95 LYS C C 1
ATOM 7478 O O . LYS C 1 95 ? 25.259 22.281 62.854 1.00 40.37 95 LYS C O 1
ATOM 7497 N N . LEU C 1 96 ? 26.066 24.351 63.209 1.00 40.85 96 LEU C N 1
ATOM 7498 C CA . LEU C 1 96 ? 25.149 24.612 64.312 1.00 43.79 96 LEU C CA 1
ATOM 7499 C C . LEU C 1 96 ? 23.692 24.629 63.872 1.00 49.98 96 LEU C C 1
ATOM 7500 O O . LEU C 1 96 ? 22.804 24.639 64.732 1.00 50.13 96 LEU C O 1
ATOM 7516 N N . GLU C 1 97 ? 23.426 24.630 62.567 1.00 48.59 97 GLU C N 1
ATOM 7517 C CA . GLU C 1 97 ? 22.071 24.673 62.027 1.00 56.55 97 GLU C CA 1
ATOM 7518 C C . GLU C 1 97 ? 21.360 25.976 62.374 1.00 51.38 97 GLU C C 1
ATOM 7519 O O . GLU C 1 97 ? 20.129 26.053 62.311 1.00 59.22 97 GLU C O 1
ATOM 7531 N N . VAL C 1 98 ? 22.120 27.003 62.742 1.00 48.22 98 VAL C N 1
ATOM 7532 C CA . VAL C 1 98 ? 21.577 28.328 62.996 1.00 54.72 98 VAL C CA 1
ATOM 7533 C C . VAL C 1 98 ? 22.109 29.273 61.928 1.00 44.22 98 VAL C C 1
ATOM 7534 O O . VAL C 1 98 ? 23.084 28.984 61.228 1.00 43.22 98 VAL C O 1
ATOM 7547 N N . ARG C 1 99 ? 21.451 30.418 61.804 1.00 42.90 99 ARG C N 1
ATOM 7548 C CA . ARG C 1 99 ? 21.895 31.474 60.910 1.00 44.07 99 ARG C CA 1
ATOM 7549 C C . ARG C 1 99 ? 22.593 32.565 61.712 1.00 42.47 99 ARG C C 1
ATOM 7550 O O . ARG C 1 99 ? 22.486 32.633 62.939 1.00 37.73 99 ARG C O 1
ATOM 7571 N N . GLU C 1 100 ? 23.327 33.419 60.996 1.00 42.88 100 GLU C N 1
ATOM 7572 C CA . GLU C 1 100 ? 24.118 34.459 61.646 1.00 44.57 100 GLU C CA 1
ATOM 7573 C C . GLU C 1 100 ? 23.289 35.248 62.654 1.00 44.19 100 GLU C C 1
ATOM 7574 O O . GLU C 1 100 ? 23.740 35.504 63.777 1.00 43.81 100 GLU C O 1
ATOM 7586 N N . GLU C 1 101 ? 22.068 35.626 62.279 1.00 45.00 101 GLU C N 1
ATOM 7587 C CA . GLU C 1 101 ? 21.231 36.466 63.127 1.00 44.43 101 GLU C CA 1
ATOM 7588 C C . GLU C 1 101 ? 20.621 35.717 64.308 1.00 42.29 101 GLU C C 1
ATOM 7589 O O . GLU C 1 101 ? 19.921 36.338 65.115 1.00 41.18 101 GLU C O 1
ATOM 7601 N N . GLY C 1 102 ? 20.862 34.411 64.434 1.00 41.47 102 GLY C N 1
ATOM 7602 C CA . GLY C 1 102 ? 20.403 33.672 65.596 1.00 35.55 102 GLY C CA 1
ATOM 7603 C C . GLY C 1 102 ? 21.262 33.839 66.829 1.00 34.46 102 GLY C C 1
ATOM 7604 O O . GLY C 1 102 ? 20.893 33.357 67.905 1.00 34.54 102 GLY C O 1
ATOM 7608 N N . ARG C 1 103 ? 22.405 34.504 66.690 1.00 39.09 103 ARG C N 1
ATOM 7609 C CA . ARG C 1 103 ? 23.266 34.809 67.821 1.00 41.78 103 ARG C CA 1
ATOM 7610 C C . ARG C 1 103 ? 22.535 35.681 68.837 1.00 37.44 103 ARG C C 1
ATOM 7611 O O . ARG C 1 103 ? 21.597 36.412 68.509 1.00 40.42 103 ARG C O 1
ATOM 7632 N N . LEU C 1 104 ? 22.982 35.602 70.089 1.00 38.28 104 LEU C N 1
ATOM 7633 C CA . LEU C 1 104 ? 22.497 36.525 71.106 1.00 34.16 104 LEU C CA 1
ATOM 7634 C C . LEU C 1 104 ? 22.928 37.941 70.752 1.00 37.22 104 LEU C C 1
ATOM 7635 O O . LEU C 1 104 ? 24.102 38.193 70.466 1.00 39.12 104 LEU C O 1
ATOM 7651 N N . LYS C 1 105 ? 21.978 38.864 70.766 1.00 40.84 105 LYS C N 1
ATOM 7652 C CA . LYS C 1 105 ? 22.289 40.242 70.414 1.00 45.06 105 LYS C CA 1
ATOM 7653 C C . LYS C 1 105 ? 23.086 40.891 71.541 1.00 48.59 105 LYS C C 1
ATOM 7654 O O . LYS C 1 105 ? 22.659 40.842 72.702 1.00 42.33 105 LYS C O 1
ATOM 7673 N N . PRO C 1 106 ? 24.230 41.507 71.255 1.00 47.72 106 PRO C N 1
ATOM 7674 C CA . PRO C 1 106 ? 24.993 42.159 72.320 1.00 43.40 106 PRO C CA 1
ATOM 7675 C C . PRO C 1 106 ? 24.351 43.467 72.742 1.00 49.17 106 PRO C C 1
ATOM 7676 O O . PRO C 1 106 ? 23.712 44.164 71.950 1.00 51.25 106 PRO C O 1
ATOM 7687 N N . GLN C 1 107 ? 24.532 43.796 74.016 1.00 49.71 107 GLN C N 1
ATOM 7688 C CA . GLN C 1 107 ? 24.017 45.037 74.573 1.00 53.71 107 GLN C CA 1
ATOM 7689 C C . GLN C 1 107 ? 25.127 45.742 75.331 1.00 52.61 107 GLN C C 1
ATOM 7690 O O . GLN C 1 107 ? 25.843 45.116 76.120 1.00 48.23 107 GLN C O 1
ATOM 7704 N N . VAL C 1 108 ? 25.273 47.041 75.080 1.00 49.80 108 VAL C N 1
ATOM 7705 C CA . VAL C 1 108 ? 26.156 47.881 75.877 1.00 47.26 108 VAL C CA 1
ATOM 7706 C C . VAL C 1 108 ? 25.615 47.897 77.299 1.00 40.67 108 VAL C C 1
ATOM 7707 O O . VAL C 1 108 ? 24.560 48.482 77.566 1.00 49.50 108 VAL C O 1
ATOM 7720 N N . MET C 1 109 ? 26.322 47.245 78.218 1.00 42.72 109 MET C N 1
ATOM 7721 C CA . MET C 1 109 ? 25.914 47.247 79.617 1.00 44.43 109 MET C CA 1
ATOM 7722 C C . MET C 1 109 ? 26.464 48.487 80.308 1.00 44.79 109 MET C C 1
ATOM 7723 O O . MET C 1 109 ? 25.821 49.543 80.300 1.00 57.78 109 MET C O 1
ATOM 7737 N N . THR C 1 110 ? 27.647 48.375 80.908 1.00 39.34 110 THR C N 1
ATOM 7738 C CA . THR C 1 110 ? 28.340 49.529 81.461 1.00 33.64 110 THR C CA 1
ATOM 7739 C C . THR C 1 110 ? 29.182 50.173 80.370 1.00 34.24 110 THR C C 1
ATOM 7740 O O . THR C 1 110 ? 29.968 49.495 79.701 1.00 28.56 110 THR C O 1
ATOM 7751 N N . HIS C 1 111 ? 29.007 51.477 80.188 1.00 28.64 111 HIS C N 1
ATOM 7752 C CA . HIS C 1 111 ? 29.919 52.264 79.375 1.00 28.58 111 HIS C CA 1
ATOM 7753 C C . HIS C 1 111 ? 30.152 53.578 80.098 1.00 28.22 111 HIS C C 1
ATOM 7754 O O . HIS C 1 111 ? 29.195 54.253 80.488 1.00 30.08 111 HIS C O 1
ATOM 7768 N N . GLN C 1 112 ? 31.420 53.920 80.300 1.00 21.84 112 GLN C N 1
ATOM 7769 C CA . GLN C 1 112 ? 31.760 55.092 81.089 1.00 21.10 112 GLN C CA 1
ATOM 7770 C C . GLN C 1 112 ? 33.139 55.590 80.692 1.00 23.23 112 GLN C C 1
ATOM 7771 O O . GLN C 1 112 ? 34.031 54.799 80.377 1.00 17.26 112 GLN C O 1
ATOM 7785 N N . ILE C 1 113 ? 33.299 56.908 80.712 1.00 19.15 113 ILE C N 1
ATOM 7786 C CA . ILE C 1 113 ? 34.588 57.557 80.533 1.00 17.28 113 ILE C CA 1
ATOM 7787 C C . ILE C 1 113 ? 34.975 58.182 81.863 1.00 20.09 113 ILE C C 1
ATOM 7788 O O . ILE C 1 113 ? 34.204 58.959 82.438 1.00 21.26 113 ILE C O 1
ATOM 7804 N N . ILE C 1 114 ? 36.161 57.842 82.350 1.00 17.62 114 ILE C N 1
ATOM 7805 C CA . ILE C 1 114 ? 36.703 58.422 83.571 1.00 16.19 114 ILE C CA 1
ATOM 7806 C C . ILE C 1 114 ? 37.844 59.339 83.156 1.00 18.31 114 ILE C C 1
ATOM 7807 O O . ILE C 1 114 ? 38.882 58.876 82.668 1.00 15.76 114 ILE C O 1
ATOM 7823 N N . ARG C 1 115 ? 37.641 60.643 83.337 1.00 13.84 115 ARG C N 1
ATOM 7824 C CA . ARG C 1 115 ? 38.608 61.641 82.907 1.00 18.51 115 ARG C CA 1
ATOM 7825 C C . ARG C 1 115 ? 39.777 61.717 83.879 1.00 16.98 115 ARG C C 1
ATOM 7826 O O . ARG C 1 115 ? 39.596 61.618 85.097 1.00 16.37 115 ARG C O 1
ATOM 7847 N N . ALA C 1 116 ? 40.977 61.893 83.330 1.00 13.00 116 ALA C N 1
ATOM 7848 C CA . ALA C 1 116 ? 42.178 62.202 84.103 1.00 15.21 116 ALA C CA 1
ATOM 7849 C C . ALA C 1 116 ? 42.307 61.278 85.317 1.00 17.62 116 ALA C C 1
ATOM 7850 O O . ALA C 1 116 ? 42.193 61.690 86.470 1.00 15.13 116 ALA C O 1
ATOM 7857 N N . VAL C 1 117 ? 42.568 60.005 85.018 1.00 15.96 117 VAL C N 1
ATOM 7858 C CA . VAL C 1 117 ? 42.623 58.990 86.064 1.00 15.92 117 VAL C CA 1
ATOM 7859 C C . VAL C 1 117 ? 43.832 59.233 86.958 1.00 18.24 117 VAL C C 1
ATOM 7860 O O . VAL C 1 117 ? 44.932 59.544 86.482 1.00 15.01 117 VAL C O 1
ATOM 7873 N N . GLU C 1 118 ? 43.629 59.090 88.268 1.00 14.44 118 GLU C N 1
ATOM 7874 C CA . GLU C 1 118 ? 44.683 59.336 89.242 1.00 17.92 118 GLU C CA 1
ATOM 7875 C C . GLU C 1 118 ? 45.722 58.222 89.216 1.00 15.68 118 GLU C C 1
ATOM 7876 O O . GLU C 1 118 ? 45.432 57.075 88.865 1.00 15.10 118 GLU C O 1
ATOM 7888 N N . ALA C 1 119 ? 46.942 58.563 89.636 1.00 15.95 119 ALA C N 1
ATOM 7889 C CA . ALA C 1 119 ? 48.040 57.602 89.587 1.00 14.90 119 ALA C CA 1
ATOM 7890 C C . ALA C 1 119 ? 47.760 56.381 90.455 1.00 15.20 119 ALA C C 1
ATOM 7891 O O . ALA C 1 119 ? 48.077 55.251 90.064 1.00 14.66 119 ALA C O 1
ATOM 7898 N N . TYR C 1 120 ? 47.166 56.577 91.633 1.00 13.99 120 TYR C N 1
ATOM 7899 C CA . TYR C 1 120 ? 46.839 55.425 92.467 1.00 15.56 120 TYR C CA 1
ATOM 7900 C C . TYR C 1 120 ? 45.961 54.433 91.715 1.00 13.91 120 TYR C C 1
ATOM 7901 O O . TYR C 1 120 ? 46.121 53.215 91.858 1.00 14.31 120 TYR C O 1
ATOM 7919 N N . GLN C 1 121 ? 45.023 54.936 90.914 1.00 11.72 121 GLN C N 1
ATOM 7920 C CA . GLN C 1 121 ? 44.089 54.059 90.220 1.00 12.91 121 GLN C CA 1
ATOM 7921 C C . GLN C 1 121 ? 44.725 53.419 88.991 1.00 13.27 121 GLN C C 1
ATOM 7922 O O . GLN C 1 121 ? 44.522 52.225 88.740 1.00 13.22 121 GLN C O 1
ATOM 7936 N N . THR C 1 122 ? 45.500 54.183 88.216 1.00 14.67 122 THR C N 1
ATOM 7937 C CA . THR C 1 122 ? 46.169 53.593 87.060 1.00 14.71 122 THR C CA 1
ATOM 7938 C C . THR C 1 122 ? 47.126 52.490 87.493 1.00 15.91 122 THR C C 1
ATOM 7939 O O . THR C 1 122 ? 47.229 51.452 86.829 1.00 15.30 122 THR C O 1
ATOM 7950 N N . GLN C 1 123 ? 47.825 52.689 88.613 1.00 17.11 123 GLN C N 1
ATOM 7951 C CA . GLN C 1 123 ? 48.758 51.670 89.080 1.00 16.25 123 GLN C CA 1
ATOM 7952 C C . GLN C 1 123 ? 48.045 50.349 89.338 1.00 15.37 123 GLN C C 1
ATOM 7953 O O . GLN C 1 123 ? 48.590 49.278 89.046 1.00 18.62 123 GLN C O 1
ATOM 7967 N N . ILE C 1 124 ? 46.820 50.398 89.872 1.00 18.87 124 ILE C N 1
ATOM 7968 C CA . ILE C 1 124 ? 46.076 49.164 90.118 1.00 17.08 124 ILE C CA 1
ATOM 7969 C C . ILE C 1 124 ? 45.566 48.580 88.807 1.00 19.39 124 ILE C C 1
ATOM 7970 O O . ILE C 1 124 ? 45.733 47.386 88.537 1.00 22.01 124 ILE C O 1
ATOM 7986 N N . ILE C 1 125 ? 44.918 49.406 87.980 1.00 16.30 125 ILE C N 1
ATOM 7987 C CA . ILE C 1 125 ? 44.449 48.933 86.678 1.00 13.96 125 ILE C CA 1
ATOM 7988 C C . ILE C 1 125 ? 45.585 48.245 85.935 1.00 16.13 125 ILE C C 1
ATOM 7989 O O . ILE C 1 125 ? 45.423 47.151 85.384 1.00 19.01 125 ILE C O 1
ATOM 8005 N N . ASN C 1 126 ? 46.754 48.886 85.909 1.00 15.11 126 ASN C N 1
ATOM 8006 C CA . ASN C 1 126 ? 47.878 48.349 85.151 1.00 15.73 126 ASN C CA 1
ATOM 8007 C C . ASN C 1 126 ? 48.359 47.030 85.732 1.00 21.81 126 ASN C C 1
ATOM 8008 O O . ASN C 1 126 ? 48.658 46.089 84.988 1.00 21.06 126 ASN C O 1
ATOM 8019 N N . ARG C 1 127 ? 48.442 46.932 87.058 1.00 20.40 127 ARG C N 1
ATOM 8020 C CA . ARG C 1 127 ? 48.894 45.681 87.648 1.00 20.08 127 ARG C CA 1
ATOM 8021 C C . ARG C 1 127 ? 47.932 44.537 87.354 1.00 26.28 127 ARG C C 1
ATOM 8022 O O . ARG C 1 127 ? 48.324 43.370 87.460 1.00 35.87 127 ARG C O 1
ATOM 8043 N N . ASN C 1 128 ? 46.691 44.845 86.976 1.00 25.79 128 ASN C N 1
ATOM 8044 C CA . ASN C 1 128 ? 45.694 43.844 86.625 1.00 20.89 128 ASN C CA 1
ATOM 8045 C C . ASN C 1 128 ? 45.526 43.676 85.118 1.00 24.71 128 ASN C C 1
ATOM 8046 O O . ASN C 1 128 ? 44.574 43.019 84.685 1.00 24.79 128 ASN C O 1
ATOM 8057 N N . SER C 1 129 ? 46.418 44.250 84.313 1.00 23.58 129 SER C N 1
ATOM 8058 C CA . SER C 1 129 ? 46.244 44.290 82.868 1.00 19.81 129 SER C CA 1
ATOM 8059 C C . SER C 1 129 ? 47.492 43.769 82.172 1.00 22.77 129 SER C C 1
ATOM 8060 O O . SER C 1 129 ? 48.589 43.756 82.738 1.00 27.38 129 SER C O 1
ATOM 8068 N N . GLN C 1 130 ? 47.309 43.343 80.921 1.00 21.37 130 GLN C N 1
ATOM 8069 C CA . GLN C 1 130 ? 48.400 42.833 80.104 1.00 24.52 130 GLN C CA 1
ATOM 8070 C C . GLN C 1 130 ? 48.602 43.613 78.813 1.00 20.55 130 GLN C C 1
ATOM 8071 O O . GLN C 1 130 ? 49.512 43.280 78.046 1.00 20.25 130 GLN C O 1
ATOM 8085 N N . GLY C 1 131 ? 47.796 44.632 78.550 1.00 19.52 131 GLY C N 1
ATOM 8086 C CA . GLY C 1 131 ? 47.933 45.446 77.358 1.00 15.40 131 GLY C CA 1
ATOM 8087 C C . GLY C 1 131 ? 48.819 46.651 77.580 1.00 18.22 131 GLY C C 1
ATOM 8088 O O . GLY C 1 131 ? 49.757 46.626 78.386 1.00 18.33 131 GLY C O 1
ATOM 8092 N N . MET C 1 132 ? 48.518 47.723 76.853 1.00 15.25 132 MET C N 1
ATOM 8093 C CA . MET C 1 132 ? 49.242 48.973 77.023 1.00 16.40 132 MET C CA 1
ATOM 8094 C C . MET C 1 132 ? 49.030 49.520 78.428 1.00 18.83 132 MET C C 1
ATOM 8095 O O . MET C 1 132 ? 48.067 49.181 79.116 1.00 13.86 132 MET C O 1
ATOM 8109 N N . MET C 1 133 ? 49.946 50.391 78.844 1.00 18.01 133 MET C N 1
ATOM 8110 C CA . MET C 1 133 ? 49.788 51.117 80.095 1.00 20.52 133 MET C CA 1
ATOM 8111 C C . MET C 1 133 ? 48.751 52.216 79.940 1.00 15.27 133 MET C C 1
ATOM 8112 O O . MET C 1 133 ? 48.679 52.881 78.903 1.00 19.60 133 MET C O 1
ATOM 8126 N N . ILE C 1 134 ? 47.962 52.425 80.988 1.00 18.28 134 ILE C N 1
ATOM 8127 C CA . ILE C 1 134 ? 47.278 53.697 81.174 1.00 17.35 134 ILE C CA 1
ATOM 8128 C C . ILE C 1 134 ? 48.149 54.555 82.077 1.00 15.55 134 ILE C C 1
ATOM 8129 O O . ILE C 1 134 ? 48.592 54.103 83.140 1.00 13.70 134 ILE C O 1
ATOM 8145 N N . LEU C 1 135 ? 48.414 55.745 81.651 1.00 16.54 135 LEU C N 1
ATOM 8146 C CA . LEU C 1 135 ? 49.273 56.617 82.427 1.00 15.18 135 LEU C CA 1
ATOM 8147 C C . LEU C 1 135 ? 48.438 57.640 83.188 1.00 15.14 135 LEU C C 1
ATOM 8148 O O . LEU C 1 135 ? 47.372 58.053 82.719 1.00 17.91 135 LEU C O 1
ATOM 8164 N N . PRO C 1 136 ? 48.879 58.058 84.371 1.00 19.21 136 PRO C N 1
ATOM 8165 C CA . PRO C 1 136 ? 48.125 59.070 85.118 1.00 20.24 136 PRO C CA 1
ATOM 8166 C C . PRO C 1 136 ? 47.808 60.274 84.244 1.00 19.01 136 PRO C C 1
ATOM 8167 O O . PRO C 1 136 ? 48.637 60.728 83.454 1.00 18.27 136 PRO C O 1
ATOM 8178 N N . GLY C 1 137 ? 46.585 60.783 84.383 1.00 17.94 137 GLY C N 1
ATOM 8179 C CA . GLY C 1 137 ? 46.126 61.914 83.615 1.00 21.50 137 GLY C CA 1
ATOM 8180 C C . GLY C 1 137 ? 45.392 61.556 82.342 1.00 18.45 137 GLY C C 1
ATOM 8181 O O . GLY C 1 137 ? 44.616 62.377 81.839 1.00 21.34 137 GLY C O 1
ATOM 8185 N N . GLU C 1 138 ? 45.619 60.363 81.801 1.00 17.75 138 GLU C N 1
ATOM 8186 C CA . GLU C 1 138 ? 44.870 59.917 80.641 1.00 15.62 138 GLU C CA 1
ATOM 8187 C C . GLU C 1 138 ? 43.443 59.563 81.045 1.00 15.46 138 GLU C C 1
ATOM 8188 O O . GLU C 1 138 ? 43.149 59.281 82.210 1.00 17.36 138 GLU C O 1
ATOM 8200 N N . SER C 1 139 ? 42.549 59.591 80.065 1.00 16.15 139 SER C N 1
ATOM 8201 C CA . SER C 1 139 ? 41.172 59.181 80.285 1.00 14.63 139 SER C CA 1
ATOM 8202 C C . SER C 1 139 ? 41.039 57.681 80.059 1.00 17.44 139 SER C C 1
ATOM 8203 O O . SER C 1 139 ? 41.799 57.074 79.300 1.00 15.18 139 SER C O 1
ATOM 8211 N N . LEU C 1 140 ? 40.064 57.089 80.737 1.00 16.56 140 LEU C N 1
ATOM 8212 C CA . LEU C 1 140 ? 39.824 55.656 80.688 1.00 14.68 140 LEU C CA 1
ATOM 8213 C C . LEU C 1 140 ? 38.417 55.411 80.171 1.00 14.72 140 LEU C C 1
ATOM 8214 O O . LEU C 1 140 ? 37.452 55.961 80.711 1.00 15.98 140 LEU C O 1
ATOM 8230 N N . PHE C 1 141 ? 38.302 54.595 79.129 1.00 10.96 141 PHE C N 1
ATOM 8231 C CA . PHE C 1 141 ? 37.015 54.090 78.680 1.00 12.65 141 PHE C CA 1
ATOM 8232 C C . PHE C 1 141 ? 36.840 52.679 79.217 1.00 15.63 141 PHE C C 1
ATOM 8233 O O . PHE C 1 141 ? 37.703 51.821 79.006 1.00 12.40 141 PHE C O 1
ATOM 8250 N N . ILE C 1 142 ? 35.736 52.449 79.921 1.00 13.79 142 ILE C N 1
ATOM 8251 C CA . ILE C 1 142 ? 35.383 51.129 80.426 1.00 12.95 142 ILE C CA 1
ATOM 8252 C C . ILE C 1 142 ? 34.076 50.712 79.772 1.00 18.68 142 ILE C C 1
ATOM 8253 O O . ILE C 1 142 ? 33.107 51.478 79.759 1.00 16.40 142 ILE C O 1
ATOM 8269 N N . LEU C 1 143 ? 34.060 49.506 79.214 1.00 20.07 143 LEU C N 1
ATOM 8270 C CA . LEU C 1 143 ? 32.897 48.983 78.517 1.00 22.44 143 LEU C CA 1
ATOM 8271 C C . LEU C 1 143 ? 32.668 47.552 78.968 1.00 27.90 143 LEU C C 1
ATOM 8272 O O . LEU C 1 143 ? 33.616 46.763 79.037 1.00 21.91 143 LEU C O 1
ATOM 8288 N N . GLU C 1 144 ? 31.422 47.229 79.294 1.00 29.94 144 GLU C N 1
ATOM 8289 C CA . GLU C 1 144 ? 31.020 45.860 79.576 1.00 34.29 144 GLU C CA 1
ATOM 8290 C C . GLU C 1 144 ? 30.016 45.417 78.524 1.00 38.53 144 GLU C C 1
ATOM 8291 O O . GLU C 1 144 ? 29.132 46.186 78.131 1.00 33.70 144 GLU C O 1
ATOM 8303 N N . THR C 1 145 ? 30.171 44.181 78.056 1.00 38.57 145 THR C N 1
ATOM 8304 C CA . THR C 1 145 ? 29.319 43.625 77.018 1.00 41.76 145 THR C CA 1
ATOM 8305 C C . THR C 1 145 ? 28.835 42.250 77.449 1.00 40.10 145 THR C C 1
ATOM 8306 O O . THR C 1 145 ? 29.515 41.540 78.195 1.00 37.85 145 THR C O 1
ATOM 8317 N N . GLN C 1 146 ? 27.646 41.881 76.972 1.00 44.90 146 GLN C N 1
ATOM 8318 C CA . GLN C 1 146 ? 27.080 40.573 77.255 1.00 45.07 146 GLN C CA 1
ATOM 8319 C C . GLN C 1 146 ? 26.388 40.088 75.984 1.00 45.31 146 GLN C C 1
ATOM 8320 O O . GLN C 1 146 ? 25.528 40.806 75.442 1.00 46.25 146 GLN C O 1
ATOM 8334 N N . PRO C 1 147 ? 26.736 38.896 75.466 1.00 42.19 147 PRO C N 1
ATOM 8335 C CA . PRO C 1 147 ? 27.791 37.994 75.947 1.00 40.09 147 PRO C CA 1
ATOM 8336 C C . PRO C 1 147 ? 29.183 38.602 75.799 1.00 30.75 147 PRO C C 1
ATOM 8337 O O . PRO C 1 147 ? 29.350 39.598 75.101 1.00 28.74 147 PRO C O 1
ATOM 8348 N N . ALA C 1 148 ? 30.172 37.997 76.459 1.00 31.14 148 ALA C N 1
ATOM 8349 C CA . ALA C 1 148 ? 31.496 38.604 76.525 1.00 25.86 148 ALA C CA 1
ATOM 8350 C C . ALA C 1 148 ? 32.187 38.635 75.167 1.00 30.98 148 ALA C C 1
ATOM 8351 O O . ALA C 1 148 ? 33.003 39.529 74.912 1.00 25.59 148 ALA C O 1
ATOM 8358 N N . GLY C 1 149 ? 31.878 37.682 74.288 1.00 26.72 149 GLY C N 1
ATOM 8359 C CA . GLY C 1 149 ? 32.621 37.562 73.041 1.00 28.25 149 GLY C CA 1
ATOM 8360 C C . GLY C 1 149 ? 32.654 38.840 72.225 1.00 24.18 149 GLY C C 1
ATOM 8361 O O . GLY C 1 149 ? 33.662 39.153 71.586 1.00 25.08 149 GLY C O 1
ATOM 8365 N N . TYR C 1 150 ? 31.558 39.599 72.230 1.00 30.29 150 TYR C N 1
ATOM 8366 C CA . TYR C 1 150 ? 31.468 40.790 71.391 1.00 25.34 150 TYR C CA 1
ATOM 8367 C C . TYR C 1 150 ? 32.399 41.915 71.833 1.00 24.04 150 TYR C C 1
ATOM 8368 O O . TYR C 1 150 ? 32.460 42.940 71.144 1.00 24.35 150 TYR C O 1
ATOM 8386 N N . ALA C 1 151 ? 33.119 41.764 72.946 1.00 24.34 151 ALA C N 1
ATOM 8387 C CA . ALA C 1 151 ? 34.028 42.819 73.380 1.00 20.65 151 ALA C CA 1
ATOM 8388 C C . ALA C 1 151 ? 35.124 43.074 72.352 1.00 20.00 151 ALA C C 1
ATOM 8389 O O . ALA C 1 151 ? 35.624 44.198 72.243 1.00 15.29 151 ALA C O 1
ATOM 8396 N N . VAL C 1 152 ? 35.507 42.051 71.586 1.00 16.28 152 VAL C N 1
ATOM 8397 C CA . VAL C 1 152 ? 36.574 42.217 70.606 1.00 16.39 152 VAL C CA 1
ATOM 8398 C C . VAL C 1 152 ? 36.146 43.151 69.484 1.00 15.25 152 VAL C C 1
ATOM 8399 O O . VAL C 1 152 ? 36.984 43.838 68.890 1.00 15.52 152 VAL C O 1
ATOM 8412 N N . LEU C 1 153 ? 34.853 43.180 69.156 1.00 20.95 153 LEU C N 1
ATOM 8413 C CA . LEU C 1 153 ? 34.377 44.107 68.136 1.00 18.72 153 LEU C CA 1
ATOM 8414 C C . LEU C 1 153 ? 34.536 45.545 68.606 1.00 19.17 153 LEU C C 1
ATOM 8415 O O . LEU C 1 153 ? 35.027 46.404 67.866 1.00 18.20 153 LEU C O 1
ATOM 8431 N N . ALA C 1 154 ? 34.121 45.820 69.843 1.00 19.31 154 ALA C N 1
ATOM 8432 C CA . ALA C 1 154 ? 34.312 47.146 70.415 1.00 19.48 154 ALA C CA 1
ATOM 8433 C C . ALA C 1 154 ? 35.784 47.534 70.415 1.00 17.98 154 ALA C C 1
ATOM 8434 O O . ALA C 1 154 ? 36.136 48.667 70.070 1.00 19.01 154 ALA C O 1
ATOM 8441 N N . ALA C 1 155 ? 36.659 46.604 70.798 1.00 16.45 155 ALA C N 1
ATOM 8442 C CA . ALA C 1 155 ? 38.090 46.889 70.813 1.00 13.95 155 ALA C CA 1
ATOM 8443 C C . ALA C 1 155 ? 38.596 47.239 69.419 1.00 15.02 155 ALA C C 1
ATOM 8444 O O . ALA C 1 155 ? 39.284 48.248 69.228 1.00 13.83 155 ALA C O 1
ATOM 8451 N N . ASN C 1 156 ? 38.269 46.410 68.428 1.00 15.40 156 ASN C N 1
ATOM 8452 C CA . ASN C 1 156 ? 38.814 46.616 67.091 1.00 13.92 156 ASN C CA 1
ATOM 8453 C C . ASN C 1 156 ? 38.319 47.928 66.496 1.00 14.02 156 ASN C C 1
ATOM 8454 O O . ASN C 1 156 ? 39.103 48.708 65.944 1.00 15.30 156 ASN C O 1
ATOM 8465 N N . GLU C 1 157 ? 37.016 48.193 66.606 1.00 18.39 157 GLU C N 1
ATOM 8466 C CA . GLU C 1 157 ? 36.458 49.407 66.016 1.00 18.88 157 GLU C CA 1
ATOM 8467 C C . GLU C 1 157 ? 36.907 50.648 66.777 1.00 19.59 157 GLU C C 1
ATOM 8468 O O . GLU C 1 157 ? 37.146 51.700 66.173 1.00 19.92 157 GLU C O 1
ATOM 8480 N N . ALA C 1 158 ? 37.031 50.548 68.100 1.00 19.89 158 ALA C N 1
ATOM 8481 C CA . ALA C 1 158 ? 37.572 51.660 68.872 1.00 17.80 158 ALA C CA 1
ATOM 8482 C C . ALA C 1 158 ? 38.987 51.992 68.420 1.00 17.03 158 ALA C C 1
ATOM 8483 O O . ALA C 1 158 ? 39.329 53.161 68.211 1.00 16.25 158 ALA C O 1
ATOM 8490 N N . GLU C 1 159 ? 39.828 50.969 68.258 1.00 14.21 159 GLU C N 1
ATOM 8491 C CA . GLU C 1 159 ? 41.195 51.206 67.812 1.00 13.08 159 GLU C CA 1
ATOM 8492 C C . GLU C 1 159 ? 41.220 51.756 66.393 1.00 16.72 159 GLU C C 1
ATOM 8493 O O . GLU C 1 159 ? 42.055 52.607 66.066 1.00 16.45 159 GLU C O 1
ATOM 8505 N N . LYS C 1 160 ? 40.315 51.277 65.537 1.00 17.84 160 LYS C N 1
ATOM 8506 C CA . LYS C 1 160 ? 40.239 51.776 64.170 1.00 22.32 160 LYS C CA 1
ATOM 8507 C C . LYS C 1 160 ? 39.820 53.240 64.128 1.00 24.70 160 LYS C C 1
ATOM 8508 O O . LYS C 1 160 ? 40.240 53.979 63.230 1.00 22.53 160 LYS C O 1
ATOM 8527 N N . ALA C 1 161 ? 39.012 53.680 65.093 1.00 22.88 161 ALA C N 1
ATOM 8528 C CA . ALA C 1 161 ? 38.383 54.993 65.031 1.00 20.52 161 ALA C CA 1
ATOM 8529 C C . ALA C 1 161 ? 39.189 56.098 65.699 1.00 23.60 161 ALA C C 1
ATOM 8530 O O . ALA C 1 161 ? 38.968 57.274 65.386 1.00 28.63 161 ALA C O 1
ATOM 8537 N N . ALA C 1 162 ? 40.108 55.771 66.605 1.00 21.71 162 ALA C N 1
ATOM 8538 C CA . ALA C 1 162 ? 40.785 56.803 67.376 1.00 24.27 162 ALA C CA 1
ATOM 8539 C C . ALA C 1 162 ? 42.166 56.324 67.790 1.00 22.57 162 ALA C C 1
ATOM 8540 O O . ALA C 1 162 ? 42.468 55.128 67.769 1.00 20.68 162 ALA C O 1
ATOM 8547 N N . ASN C 1 163 ? 43.000 57.286 68.181 1.00 20.73 163 ASN C N 1
ATOM 8548 C CA . ASN C 1 163 ? 44.348 57.009 68.674 1.00 17.02 163 ASN C CA 1
ATOM 8549 C C . ASN C 1 163 ? 44.255 56.789 70.179 1.00 20.66 163 ASN C C 1
ATOM 8550 O O . ASN C 1 163 ? 44.404 57.713 70.979 1.00 18.21 163 ASN C O 1
ATOM 8561 N N . VAL C 1 164 ? 43.993 55.540 70.564 1.00 15.58 164 VAL C N 1
ATOM 8562 C CA . VAL C 1 164 ? 43.878 55.139 71.958 1.00 17.28 164 VAL C CA 1
ATOM 8563 C C . VAL C 1 164 ? 44.765 53.920 72.178 1.00 15.87 164 VAL C C 1
ATOM 8564 O O . VAL C 1 164 ? 45.310 53.340 71.239 1.00 16.07 164 VAL C O 1
ATOM 8577 N N . HIS C 1 165 ? 44.895 53.533 73.441 1.00 13.38 165 HIS C N 1
ATOM 8578 C CA . HIS C 1 165 ? 45.693 52.382 73.837 1.00 11.32 165 HIS C CA 1
ATOM 8579 C C . HIS C 1 165 ? 44.784 51.295 74.389 1.00 14.36 165 HIS C C 1
ATOM 8580 O O . HIS C 1 165 ? 43.933 51.565 75.242 1.00 12.58 165 HIS C O 1
ATOM 8594 N N . LEU C 1 166 ? 44.970 50.071 73.903 1.00 10.85 166 LEU C N 1
ATOM 8595 C CA . LEU C 1 166 ? 44.243 48.922 74.428 1.00 11.25 166 LEU C CA 1
ATOM 8596 C C . LEU C 1 166 ? 44.893 48.491 75.737 1.00 11.24 166 LEU C C 1
ATOM 8597 O O . LEU C 1 166 ? 45.994 47.929 75.738 1.00 12.64 166 LEU C O 1
ATOM 8613 N N . VAL C 1 167 ? 44.219 48.758 76.856 1.00 11.14 167 VAL C N 1
ATOM 8614 C CA . VAL C 1 167 ? 44.763 48.386 78.157 1.00 12.42 167 VAL C CA 1
ATOM 8615 C C . VAL C 1 167 ? 44.453 46.930 78.467 1.00 14.61 167 VAL C C 1
ATOM 8616 O O . VAL C 1 167 ? 45.324 46.180 78.924 1.00 13.92 167 VAL C O 1
ATOM 8629 N N . ASN C 1 168 ? 43.217 46.507 78.227 1.00 13.50 168 ASN C N 1
ATOM 8630 C CA . ASN C 1 168 ? 42.856 45.109 78.397 1.00 13.93 168 ASN C CA 1
ATOM 8631 C C . ASN C 1 168 ? 41.514 44.861 77.730 1.00 15.00 168 ASN C C 1
ATOM 8632 O O . ASN C 1 168 ? 40.677 45.762 77.631 1.00 12.24 168 ASN C O 1
ATOM 8643 N N . VAL C 1 169 ? 41.329 43.635 77.253 1.00 12.35 169 VAL C N 1
ATOM 8644 C CA . VAL C 1 169 ? 40.034 43.175 76.771 1.00 15.22 169 VAL C CA 1
ATOM 8645 C C . VAL C 1 169 ? 39.878 41.723 77.192 1.00 17.04 169 VAL C C 1
ATOM 8646 O O . VAL C 1 169 ? 40.794 40.915 77.012 1.00 14.63 169 VAL C O 1
ATOM 8659 N N . THR C 1 170 ? 38.728 41.398 77.773 1.00 15.37 170 THR C N 1
ATOM 8660 C CA . THR C 1 170 ? 38.433 40.041 78.227 1.00 17.91 170 THR C CA 1
ATOM 8661 C C . THR C 1 170 ? 37.128 39.617 77.571 1.00 22.01 170 THR C C 1
ATOM 8662 O O . THR C 1 170 ? 36.042 39.975 78.059 1.00 24.55 170 THR C O 1
ATOM 8673 N N . PRO C 1 171 ? 37.189 38.885 76.455 1.00 20.85 171 PRO C N 1
ATOM 8674 C CA . PRO C 1 171 ? 35.964 38.557 75.719 1.00 22.60 171 PRO C CA 1
ATOM 8675 C C . PRO C 1 171 ? 35.359 37.226 76.134 1.00 29.25 171 PRO C C 1
ATOM 8676 O O . PRO C 1 171 ? 34.550 36.651 75.399 1.00 25.02 171 PRO C O 1
ATOM 8687 N N . TYR C 1 172 ? 35.752 36.721 77.299 1.00 29.57 172 TYR C N 1
ATOM 8688 C CA . TYR C 1 172 ? 35.196 35.489 77.835 1.00 33.78 172 TYR C CA 1
ATOM 8689 C C . TYR C 1 172 ? 34.823 35.698 79.294 1.00 33.70 172 TYR C C 1
ATOM 8690 O O . TYR C 1 172 ? 35.343 36.589 79.971 1.00 30.88 172 TYR C O 1
ATOM 8708 N N . GLY C 1 173 ? 33.912 34.864 79.766 1.00 32.85 173 GLY C N 1
ATOM 8709 C CA . GLY C 1 173 ? 33.351 34.989 81.092 1.00 37.02 173 GLY C CA 1
ATOM 8710 C C . GLY C 1 173 ? 31.894 35.406 81.033 1.00 34.84 173 GLY C C 1
ATOM 8711 O O . GLY C 1 173 ? 31.263 35.444 79.973 1.00 26.31 173 GLY C O 1
ATOM 8715 N N . ALA C 1 174 ? 31.356 35.721 82.212 1.00 35.99 174 ALA C N 1
ATOM 8716 C CA . ALA C 1 174 ? 29.978 36.188 82.289 1.00 38.11 174 ALA C CA 1
ATOM 8717 C C . ALA C 1 174 ? 29.805 37.507 81.548 1.00 39.24 174 ALA C C 1
ATOM 8718 O O . ALA C 1 174 ? 28.784 37.730 80.886 1.00 37.99 174 ALA C O 1
ATOM 8725 N N . PHE C 1 175 ? 30.797 38.391 81.640 1.00 37.85 175 PHE C N 1
ATOM 8726 C CA . PHE C 1 175 ? 30.725 39.715 81.042 1.00 43.09 175 PHE C CA 1
ATOM 8727 C C . PHE C 1 175 ? 32.025 40.029 80.319 1.00 36.25 175 PHE C C 1
ATOM 8728 O O . PHE C 1 175 ? 33.115 39.774 80.838 1.00 29.80 175 PHE C O 1
ATOM 8745 N N . GLY C 1 176 ? 31.898 40.584 79.111 1.00 33.05 176 GLY C N 1
ATOM 8746 C CA . GLY C 1 176 ? 33.055 40.983 78.334 1.00 30.07 176 GLY C CA 1
ATOM 8747 C C . GLY C 1 176 ? 33.420 42.418 78.644 1.00 31.39 176 GLY C C 1
ATOM 8748 O O . GLY C 1 176 ? 32.560 43.302 78.634 1.00 32.41 176 GLY C O 1
ATOM 8752 N N . ARG C 1 177 ? 34.701 42.647 78.911 1.00 22.26 177 ARG C N 1
ATOM 8753 C CA . ARG C 1 177 ? 35.161 43.920 79.443 1.00 24.68 177 ARG C CA 1
ATOM 8754 C C . ARG C 1 177 ? 36.259 44.500 78.566 1.00 20.29 177 ARG C C 1
ATOM 8755 O O . ARG C 1 177 ? 37.130 43.776 78.075 1.00 18.86 177 ARG C O 1
ATOM 8776 N N . LEU C 1 178 ? 36.210 45.814 78.377 1.00 18.72 178 LEU C N 1
ATOM 8777 C CA . LEU C 1 178 ? 37.184 46.531 77.566 1.00 17.33 178 LEU C CA 1
ATOM 8778 C C . LEU C 1 178 ? 37.691 47.731 78.350 1.00 16.13 178 LEU C C 1
ATOM 8779 O O . LEU C 1 178 ? 36.895 48.470 78.936 1.00 17.25 178 LEU C O 1
ATOM 8795 N N . TYR C 1 179 ? 39.009 47.909 78.373 1.00 13.13 179 TYR C N 1
ATOM 8796 C CA . TYR C 1 179 ? 39.641 49.088 78.951 1.00 14.38 179 TYR C CA 1
ATOM 8797 C C . TYR C 1 179 ? 40.486 49.760 77.881 1.00 11.34 179 TYR C C 1
ATOM 8798 O O . TYR C 1 179 ? 41.349 49.117 77.277 1.00 11.79 179 TYR C O 1
ATOM 8816 N N . LEU C 1 180 ? 40.242 51.049 77.656 1.00 11.05 180 LEU C N 1
ATOM 8817 C CA . LEU C 1 180 ? 41.032 51.847 76.731 1.00 11.80 180 LEU C CA 1
ATOM 8818 C C . LEU C 1 180 ? 41.531 53.093 77.446 1.00 10.63 180 LEU C C 1
ATOM 8819 O O . LEU C 1 180 ? 40.846 53.640 78.314 1.00 11.27 180 LEU C O 1
ATOM 8835 N N . ALA C 1 181 ? 42.725 53.547 77.062 1.00 12.14 181 ALA C N 1
ATOM 8836 C CA . ALA C 1 181 ? 43.319 54.755 77.617 1.00 11.39 181 ALA C CA 1
ATOM 8837 C C . ALA C 1 181 ? 43.734 55.701 76.497 1.00 19.51 181 ALA C C 1
ATOM 8838 O O . ALA C 1 181 ? 44.101 55.272 75.400 1.00 16.38 181 ALA C O 1
ATOM 8845 N N . GLY C 1 182 ? 43.670 56.995 76.786 1.00 13.37 182 GLY C N 1
ATOM 8846 C CA . GLY C 1 182 ? 44.084 57.996 75.824 1.00 16.66 182 GLY C CA 1
ATOM 8847 C C . GLY C 1 182 ? 43.625 59.375 76.254 1.00 16.71 182 GLY C C 1
ATOM 8848 O O . GLY C 1 182 ? 43.126 59.567 77.364 1.00 15.90 182 GLY C O 1
ATOM 8852 N N . SER C 1 183 ? 43.810 60.334 75.352 1.00 20.76 183 SER C N 1
ATOM 8853 C CA . SER C 1 183 ? 43.324 61.679 75.613 1.00 16.70 183 SER C CA 1
ATOM 8854 C C . SER C 1 183 ? 41.802 61.671 75.700 1.00 18.45 183 SER C C 1
ATOM 8855 O O . SER C 1 183 ? 41.126 60.785 75.174 1.00 17.13 183 SER C O 1
ATOM 8863 N N . GLU C 1 184 ? 41.263 62.681 76.382 1.00 19.39 184 GLU C N 1
ATOM 8864 C CA . GLU C 1 184 ? 39.814 62.806 76.507 1.00 25.44 184 GLU C CA 1
ATOM 8865 C C . GLU C 1 184 ? 39.131 62.708 75.147 1.00 19.34 184 GLU C C 1
ATOM 8866 O O . GLU C 1 184 ? 38.155 61.969 74.980 1.00 17.61 184 GLU C O 1
ATOM 8878 N N . ALA C 1 185 ? 39.628 63.458 74.160 1.00 22.27 185 ALA C N 1
ATOM 8879 C CA . ALA C 1 185 ? 38.960 63.499 72.862 1.00 21.46 185 ALA C CA 1
ATOM 8880 C C . ALA C 1 185 ? 39.095 62.174 72.122 1.00 17.92 185 ALA C C 1
ATOM 8881 O O . ALA C 1 185 ? 38.125 61.687 71.531 1.00 17.94 185 ALA C O 1
ATOM 8888 N N . GLU C 1 186 ? 40.291 61.581 72.131 1.00 20.66 186 GLU C N 1
ATOM 8889 C CA . GLU C 1 186 ? 40.473 60.297 71.463 1.00 16.83 186 GLU C CA 1
ATOM 8890 C C . GLU C 1 186 ? 39.621 59.221 72.122 1.00 17.51 186 GLU C C 1
ATOM 8891 O O . GLU C 1 186 ? 39.040 58.370 71.438 1.00 17.26 186 GLU C O 1
ATOM 8903 N N . ILE C 1 187 ? 39.525 59.252 73.452 1.00 15.51 187 ILE C N 1
ATOM 8904 C CA . ILE C 1 187 ? 38.679 58.299 74.161 1.00 17.08 187 ILE C CA 1
ATOM 8905 C C . ILE C 1 187 ? 37.213 58.520 73.810 1.00 14.56 187 ILE C C 1
ATOM 8906 O O . ILE C 1 187 ? 36.456 57.559 73.624 1.00 18.57 187 ILE C O 1
ATOM 8922 N N . ASP C 1 188 ? 36.786 59.781 73.703 1.00 18.55 188 ASP C N 1
ATOM 8923 C CA . ASP C 1 188 ? 35.413 60.062 73.297 1.00 21.36 188 ASP C CA 1
ATOM 8924 C C . ASP C 1 188 ? 35.097 59.407 71.957 1.00 15.08 188 ASP C C 1
ATOM 8925 O O . ASP C 1 188 ? 34.050 58.771 71.793 1.00 19.89 188 ASP C O 1
ATOM 8934 N N . ALA C 1 189 ? 35.994 59.559 70.983 1.00 17.35 189 ALA C N 1
ATOM 8935 C CA . ALA C 1 189 ? 35.763 58.978 69.664 1.00 16.95 189 ALA C CA 1
ATOM 8936 C C . ALA C 1 189 ? 35.779 57.458 69.724 1.00 22.01 189 ALA C C 1
ATOM 8937 O O . ALA C 1 189 ? 34.925 56.795 69.121 1.00 19.87 189 ALA C O 1
ATOM 8944 N N . ALA C 1 190 ? 36.743 56.890 70.450 1.00 21.18 190 ALA C N 1
ATOM 8945 C CA . ALA C 1 190 ? 36.814 55.443 70.599 1.00 16.01 190 ALA C CA 1
ATOM 8946 C C . ALA C 1 190 ? 35.542 54.899 71.232 1.00 17.95 190 ALA C C 1
ATOM 8947 O O . ALA C 1 190 ? 34.986 53.893 70.774 1.00 19.56 190 ALA C O 1
ATOM 8954 N N . ALA C 1 191 ? 35.062 55.557 72.291 1.00 16.36 191 ALA C N 1
ATOM 8955 C CA . ALA C 1 191 ? 33.848 55.104 72.962 1.00 21.02 191 ALA C CA 1
ATOM 8956 C C . ALA C 1 191 ? 32.652 55.127 72.018 1.00 22.14 191 ALA C C 1
ATOM 8957 O O . ALA C 1 191 ? 31.850 54.187 72.000 1.00 23.27 191 ALA C O 1
ATOM 8964 N N . GLU C 1 192 ? 32.506 56.200 71.236 1.00 23.21 192 GLU C N 1
ATOM 8965 C CA . GLU C 1 192 ? 31.397 56.277 70.291 1.00 27.58 192 GLU C CA 1
ATOM 8966 C C . GLU C 1 192 ? 31.476 55.151 69.269 1.00 27.28 192 GLU C C 1
ATOM 8967 O O . GLU C 1 192 ? 30.482 54.466 69.002 1.00 31.42 192 GLU C O 1
ATOM 8979 N N . ALA C 1 193 ? 32.659 54.944 68.689 1.00 24.61 193 ALA C N 1
ATOM 8980 C CA . ALA C 1 193 ? 32.827 53.885 67.700 1.00 23.14 193 ALA C CA 1
ATOM 8981 C C . ALA C 1 193 ? 32.546 52.516 68.305 1.00 25.30 193 ALA C C 1
ATOM 8982 O O . ALA C 1 193 ? 31.919 51.662 67.666 1.00 27.27 193 ALA C O 1
ATOM 8989 N N . ALA C 1 194 ? 32.997 52.290 69.540 1.00 20.84 194 ALA C N 1
ATOM 8990 C CA . ALA C 1 194 ? 32.768 51.005 70.191 1.00 22.28 194 ALA C CA 1
ATOM 8991 C C . ALA C 1 194 ? 31.287 50.775 70.453 1.00 29.95 194 ALA C C 1
ATOM 8992 O O . ALA C 1 194 ? 30.770 49.676 70.218 1.00 27.90 194 ALA C O 1
ATOM 8999 N N . GLU C 1 195 ? 30.588 51.798 70.945 1.00 29.93 195 GLU C N 1
ATOM 9000 C CA . GLU C 1 195 ? 29.169 51.649 71.246 1.00 32.12 195 GLU C CA 1
ATOM 9001 C C . GLU C 1 195 ? 28.352 51.455 69.975 1.00 32.67 195 GLU C C 1
ATOM 9002 O O . GLU C 1 195 ? 27.476 50.585 69.921 1.00 35.61 195 GLU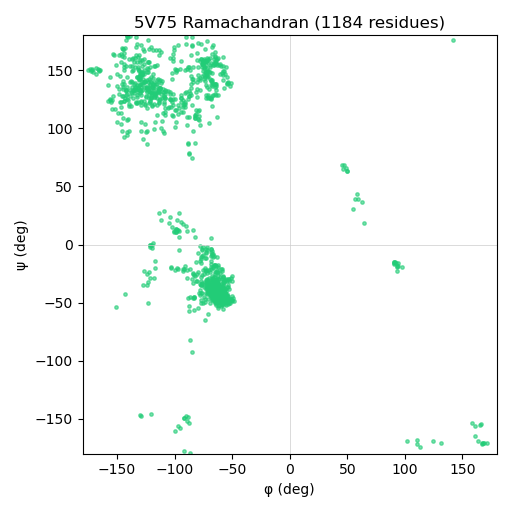 C O 1
ATOM 9014 N N . ALA C 1 196 ? 28.631 52.246 68.937 1.00 28.75 196 ALA C N 1
ATOM 9015 C CA . ALA C 1 196 ? 27.891 52.115 67.686 1.00 31.37 196 ALA C CA 1
ATOM 9016 C C . ALA C 1 196 ? 28.003 50.704 67.123 1.00 37.13 196 ALA C C 1
ATOM 9017 O O . ALA C 1 196 ? 27.011 50.135 66.652 1.00 39.47 196 ALA C O 1
ATOM 9024 N N . ALA C 1 197 ? 29.203 50.122 67.166 1.00 36.02 197 ALA C N 1
ATOM 9025 C CA . ALA C 1 197 ? 29.398 48.777 66.635 1.00 33.57 197 ALA C CA 1
ATOM 9026 C C . ALA C 1 197 ? 28.550 47.761 67.391 1.00 35.77 197 ALA C C 1
ATOM 9027 O O . ALA C 1 197 ? 27.871 46.925 66.783 1.00 38.02 197 ALA C O 1
ATOM 9034 N N . ILE C 1 198 ? 28.578 47.817 68.724 1.00 31.92 198 ILE C N 1
ATOM 9035 C CA . ILE C 1 198 ? 27.801 46.875 69.525 1.00 36.05 198 ILE C CA 1
ATOM 9036 C C . ILE C 1 198 ? 26.313 47.034 69.241 1.00 43.44 198 ILE C C 1
ATOM 9037 O O . ILE C 1 198 ? 25.582 46.044 69.108 1.00 44.86 198 ILE C O 1
ATOM 9053 N N . ARG C 1 199 ? 25.839 48.278 69.147 1.00 42.19 199 ARG C N 1
ATOM 9054 C CA . ARG C 1 199 ? 24.422 48.508 68.890 1.00 45.00 199 ARG C CA 1
ATOM 9055 C C . ARG C 1 199 ? 24.010 47.993 67.517 1.00 47.51 199 ARG C C 1
ATOM 9056 O O . ARG C 1 199 ? 22.839 47.655 67.308 1.00 53.97 199 ARG C O 1
ATOM 9077 N N . SER C 1 200 ? 24.950 47.918 66.576 1.00 42.22 200 SER C N 1
ATOM 9078 C CA . SER C 1 200 ? 24.647 47.559 65.197 1.00 43.95 200 SER C CA 1
ATOM 9079 C C . SER C 1 200 ? 24.712 46.056 64.942 1.00 47.72 200 SER C C 1
ATOM 9080 O O . SER C 1 200 ? 24.684 45.638 63.779 1.00 47.78 200 SER C O 1
ATOM 9088 N N . VAL C 1 201 ? 24.793 45.239 65.988 1.00 47.85 201 VAL C N 1
ATOM 9089 C CA . VAL C 1 201 ? 24.828 43.788 65.841 1.00 49.99 201 VAL C CA 1
ATOM 9090 C C . VAL C 1 201 ? 23.411 43.250 65.980 1.00 56.92 201 VAL C C 1
ATOM 9091 O O . VAL C 1 201 ? 22.726 43.526 66.972 1.00 63.45 201 VAL C O 1
ATOM 9104 N N . SER C 1 202 ? 22.973 42.479 64.990 1.00 53.72 202 SER C N 1
ATOM 9105 C CA . SER C 1 202 ? 21.630 41.909 64.997 1.00 45.78 202 SER C CA 1
ATOM 9106 C C . SER C 1 202 ? 21.605 40.572 65.729 1.00 45.59 202 SER C C 1
ATOM 9107 O O . SER C 1 202 ? 22.570 39.810 65.683 1.00 52.77 202 SER C O 1
ATOM 9115 N N . LEU D 1 5 ? 78.329 30.756 68.671 1.00 38.08 5 LEU D N 1
ATOM 9116 C CA . LEU D 1 5 ? 77.354 29.731 68.316 1.00 30.56 5 LEU D CA 1
ATOM 9117 C C . LEU D 1 5 ? 77.523 28.501 69.199 1.00 37.18 5 LEU D C 1
ATOM 9118 O O . LEU D 1 5 ? 78.469 27.729 69.031 1.00 40.82 5 LEU D O 1
ATOM 9134 N N . ARG D 1 6 ? 76.602 28.324 70.144 1.00 31.71 6 ARG D N 1
ATOM 9135 C CA . ARG D 1 6 ? 76.620 27.160 71.020 1.00 34.04 6 ARG D CA 1
ATOM 9136 C C . ARG D 1 6 ? 75.875 25.980 70.404 1.00 35.44 6 ARG D C 1
ATOM 9137 O O . ARG D 1 6 ? 76.426 24.879 70.304 1.00 33.20 6 ARG D O 1
ATOM 9158 N N . THR D 1 7 ? 74.630 26.194 69.988 1.00 33.77 7 THR D N 1
ATOM 9159 C CA . THR D 1 7 ? 73.815 25.156 69.374 1.00 25.12 7 THR D CA 1
ATOM 9160 C C . THR D 1 7 ? 73.326 25.635 68.017 1.00 27.56 7 THR D C 1
ATOM 9161 O O . THR D 1 7 ? 72.846 26.765 67.888 1.00 28.77 7 THR D O 1
ATOM 9172 N N . TYR D 1 8 ? 73.461 24.774 67.013 1.00 28.81 8 TYR D N 1
ATOM 9173 C CA . TYR D 1 8 ? 72.830 24.963 65.706 1.00 29.73 8 TYR D CA 1
ATOM 9174 C C . TYR D 1 8 ? 72.437 23.562 65.253 1.00 31.78 8 TYR D C 1
ATOM 9175 O O . TYR D 1 8 ? 73.241 22.847 64.649 1.00 38.89 8 TYR D O 1
ATOM 9193 N N . ILE D 1 9 ? 71.207 23.167 65.566 1.00 29.09 9 ILE D N 1
ATOM 9194 C CA . ILE D 1 9 ? 70.731 21.828 65.253 1.00 27.87 9 ILE D CA 1
ATOM 9195 C C . ILE D 1 9 ? 69.452 21.940 64.436 1.00 22.32 9 ILE D C 1
ATOM 9196 O O . ILE D 1 9 ? 68.505 22.626 64.838 1.00 21.80 9 ILE D O 1
ATOM 9212 N N . PHE D 1 10 ? 69.439 21.271 63.290 1.00 23.00 10 PHE D N 1
ATOM 9213 C CA . PHE D 1 10 ? 68.300 21.252 62.385 1.00 19.30 10 PHE D CA 1
ATOM 9214 C C . PHE D 1 10 ? 67.557 19.933 62.560 1.00 22.13 10 PHE D C 1
ATOM 9215 O O . PHE D 1 10 ? 68.150 18.860 62.412 1.00 20.31 10 PHE D O 1
ATOM 9232 N N . LEU D 1 11 ? 66.272 20.014 62.890 1.00 18.39 11 LEU D N 1
ATOM 9233 C CA . LEU D 1 11 ? 65.409 18.844 62.970 1.00 17.09 11 LEU D CA 1
ATOM 9234 C C . LEU D 1 11 ? 64.592 18.767 61.687 1.00 16.43 11 LEU D C 1
ATOM 9235 O O . LEU D 1 11 ? 63.785 19.661 61.409 1.00 15.42 11 LEU D O 1
ATOM 9251 N N . ASP D 1 12 ? 64.805 17.704 60.905 1.00 14.93 12 ASP D N 1
ATOM 9252 C CA . ASP D 1 12 ? 64.167 17.622 59.596 1.00 18.03 12 ASP D CA 1
ATOM 9253 C C . ASP D 1 12 ? 62.649 17.599 59.712 1.00 14.86 12 ASP D C 1
ATOM 9254 O O . ASP D 1 12 ? 61.955 18.156 58.854 1.00 15.19 12 ASP D O 1
ATOM 9263 N N . ALA D 1 13 ? 62.115 16.985 60.767 1.00 14.16 13 ALA D N 1
ATOM 9264 C CA . ALA D 1 13 ? 60.672 16.923 60.959 1.00 14.70 13 ALA D CA 1
ATOM 9265 C C . ALA D 1 13 ? 60.382 16.730 62.440 1.00 12.08 13 ALA D C 1
ATOM 9266 O O 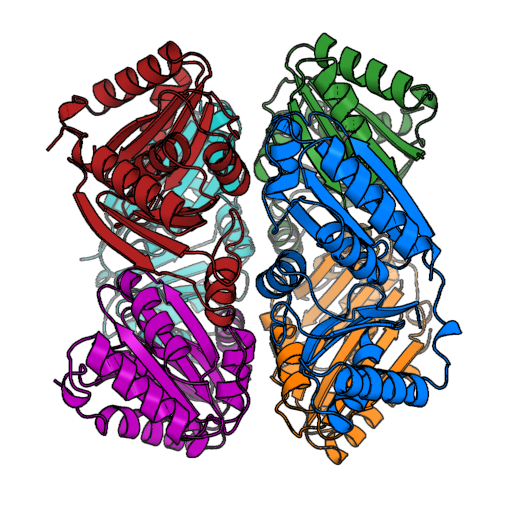. ALA D 1 13 ? 60.897 15.792 63.056 1.00 12.47 13 ALA D O 1
ATOM 9273 N N . LEU D 1 14 ? 59.564 17.617 63.005 1.00 12.90 14 LEU D N 1
ATOM 9274 C CA . LEU D 1 14 ? 59.185 17.498 64.406 1.00 10.65 14 LEU D CA 1
ATOM 9275 C C . LEU D 1 14 ? 58.276 16.294 64.605 1.00 11.09 14 LEU D C 1
ATOM 9276 O O . LEU D 1 14 ? 57.244 16.162 63.940 1.00 13.30 14 LEU D O 1
ATOM 9292 N N . GLN D 1 15 ? 58.656 15.420 65.529 1.00 9.50 15 GLN D N 1
ATOM 9293 C CA . GLN D 1 15 ? 57.802 14.303 65.880 1.00 10.39 15 GLN D CA 1
ATOM 9294 C C . GLN D 1 15 ? 56.605 14.793 66.700 1.00 12.32 15 GLN D C 1
ATOM 9295 O O . GLN D 1 15 ? 56.654 15.864 67.310 1.00 11.10 15 GLN D O 1
ATOM 9309 N N . PRO D 1 16 ? 55.513 14.021 66.724 1.00 11.32 16 PRO D N 1
ATOM 9310 C CA . PRO D 1 16 ? 54.249 14.560 67.261 1.00 11.66 16 PRO D CA 1
ATOM 9311 C C . PRO D 1 16 ? 54.322 15.014 68.710 1.00 8.69 16 PRO D C 1
ATOM 9312 O O . PRO D 1 16 ? 53.793 16.081 69.044 1.00 9.85 16 PRO D O 1
ATOM 9323 N N . GLN D 1 17 ? 54.943 14.231 69.592 1.00 8.39 17 GLN D N 1
ATOM 9324 C CA . GLN D 1 17 ? 54.954 14.604 71.003 1.00 10.28 17 GLN D CA 1
ATOM 9325 C C . GLN D 1 17 ? 55.831 15.822 71.246 1.00 12.15 17 GLN D C 1
ATOM 9326 O O . GLN D 1 17 ? 55.470 16.708 72.030 1.00 11.81 17 GLN D O 1
ATOM 9340 N N . LEU D 1 18 ? 56.992 15.884 70.593 1.00 11.84 18 LEU D N 1
ATOM 9341 C CA . LEU D 1 18 ? 57.853 17.051 70.752 1.00 9.12 18 LEU D CA 1
ATOM 9342 C C . LEU D 1 18 ? 57.149 18.306 70.256 1.00 11.15 18 LEU D C 1
ATOM 9343 O O . LEU D 1 18 ? 57.156 19.345 70.926 1.00 9.65 18 LEU D O 1
ATOM 9359 N N . ALA D 1 19 ? 56.527 18.226 69.078 1.00 10.48 19 ALA D N 1
ATOM 9360 C CA . ALA D 1 19 ? 55.760 19.358 68.573 1.00 9.64 19 ALA D CA 1
ATOM 9361 C C . ALA D 1 19 ? 54.660 19.750 69.552 1.00 9.26 19 ALA D C 1
ATOM 9362 O O . ALA D 1 19 ? 54.427 20.941 69.796 1.00 11.75 19 ALA D O 1
ATOM 9369 N N . THR D 1 20 ? 53.975 18.760 70.125 1.00 10.98 20 THR D N 1
ATOM 9370 C CA . THR D 1 20 ? 52.929 19.052 71.101 1.00 15.14 20 THR D CA 1
ATOM 9371 C C . THR D 1 20 ? 53.511 19.688 72.355 1.00 15.19 20 THR D C 1
ATOM 9372 O O . THR D 1 20 ? 52.926 20.625 72.912 1.00 13.96 20 THR D O 1
ATOM 9383 N N . PHE D 1 21 ? 54.659 19.188 72.821 1.00 12.52 21 PHE D N 1
ATOM 9384 C CA . PHE D 1 21 ? 55.283 19.762 74.008 1.00 14.56 21 PHE D CA 1
ATOM 9385 C C . PHE D 1 21 ? 55.684 21.210 73.771 1.00 14.87 21 PHE D C 1
ATOM 9386 O O . PHE D 1 21 ? 55.505 22.064 74.649 1.00 15.69 21 PHE D O 1
ATOM 9403 N N . ILE D 1 22 ? 56.245 21.504 72.597 1.00 11.89 22 ILE D N 1
ATOM 9404 C CA . ILE D 1 22 ? 56.526 22.891 72.239 1.00 13.81 22 ILE D CA 1
ATOM 9405 C C . ILE D 1 22 ? 55.234 23.695 72.241 1.00 14.94 22 ILE D C 1
ATOM 9406 O O . ILE D 1 22 ? 55.191 24.829 72.731 1.00 14.46 22 ILE D O 1
ATOM 9422 N N . GLY D 1 23 ? 54.161 23.118 71.697 1.00 12.22 23 GLY D N 1
ATOM 9423 C CA . GLY D 1 23 ? 52.873 23.787 71.732 1.00 15.20 23 GLY D CA 1
ATOM 9424 C C . GLY D 1 23 ? 52.417 24.113 73.140 1.00 16.75 23 GLY D C 1
ATOM 9425 O O . GLY D 1 23 ? 51.674 25.075 73.348 1.00 19.36 23 GLY D O 1
ATOM 9429 N N . LYS D 1 24 ? 52.854 23.321 74.124 1.00 17.79 24 LYS D N 1
ATOM 9430 C CA . LYS D 1 24 ? 52.440 23.517 75.511 1.00 15.74 24 LYS D CA 1
ATOM 9431 C C . LYS D 1 24 ? 53.251 24.589 76.229 1.00 17.10 24 LYS D C 1
ATOM 9432 O O . LYS D 1 24 ? 52.752 25.203 77.179 1.00 20.68 24 LYS D O 1
ATOM 9451 N N . THR D 1 25 ? 54.496 24.815 75.815 1.00 18.48 25 THR D N 1
ATOM 9452 C CA . THR D 1 25 ? 55.443 25.589 76.604 1.00 17.41 25 THR D CA 1
ATOM 9453 C C . THR D 1 25 ? 56.010 26.801 75.886 1.00 21.31 25 THR D C 1
ATOM 9454 O O . THR D 1 25 ? 56.438 27.749 76.557 1.00 22.85 25 THR D O 1
ATOM 9465 N N . ALA D 1 26 ? 56.022 26.808 74.561 1.00 16.84 26 ALA D N 1
ATOM 9466 C CA . ALA D 1 26 ? 56.614 27.910 73.833 1.00 19.73 26 ALA D CA 1
ATOM 9467 C C . ALA D 1 26 ? 55.775 29.174 74.000 1.00 16.00 26 ALA D C 1
ATOM 9468 O O . ALA D 1 26 ? 54.571 29.125 74.260 1.00 19.56 26 ALA D O 1
ATOM 9475 N N . ARG D 1 27 ? 56.437 30.321 73.851 1.00 21.76 27 ARG D N 1
ATOM 9476 C CA . ARG D 1 27 ? 55.786 31.621 73.943 1.00 21.20 27 ARG D CA 1
ATOM 9477 C C . ARG D 1 27 ? 55.793 32.350 72.605 1.00 21.85 27 ARG D C 1
ATOM 9478 O O . ARG D 1 27 ? 55.763 33.582 72.557 1.00 23.03 27 ARG D O 1
ATOM 9499 N N . GLY D 1 28 ? 55.823 31.600 71.512 1.00 21.68 28 GLY D N 1
ATOM 9500 C CA . GLY D 1 28 ? 55.795 32.167 70.184 1.00 19.84 28 GLY D CA 1
ATOM 9501 C C . GLY D 1 28 ? 54.741 31.498 69.325 1.00 17.71 28 GLY D C 1
ATOM 9502 O O . GLY D 1 28 ? 53.681 31.087 69.799 1.00 16.03 28 GLY D O 1
ATOM 9506 N N . PHE D 1 29 ? 55.050 31.408 68.036 1.00 16.61 29 PHE D N 1
ATOM 9507 C CA . PHE D 1 29 ? 54.149 30.800 67.067 1.00 18.65 29 PHE D CA 1
ATOM 9508 C C . PHE D 1 29 ? 54.252 29.285 67.178 1.00 20.51 29 PHE D C 1
ATOM 9509 O O . PHE D 1 29 ? 55.311 28.706 66.913 1.00 15.52 29 PHE D O 1
ATOM 9526 N N . LEU D 1 30 ? 53.164 28.641 67.579 1.00 16.83 30 LEU D N 1
ATOM 9527 C CA . LEU D 1 30 ? 53.235 27.223 67.880 1.00 17.40 30 LEU D CA 1
ATOM 9528 C C . LEU D 1 30 ? 53.485 26.425 66.602 1.00 17.08 30 LEU D C 1
ATOM 9529 O O . LEU D 1 30 ? 52.951 26.764 65.539 1.00 18.42 30 LEU D O 1
ATOM 9545 N N . PRO D 1 31 ? 54.310 25.378 66.663 1.00 13.73 31 PRO D N 1
ATOM 9546 C CA . PRO D 1 31 ? 54.508 24.528 65.485 1.00 12.74 31 PRO D CA 1
ATOM 9547 C C . PRO D 1 31 ? 53.463 23.431 65.404 1.00 17.34 31 PRO D C 1
ATOM 9548 O O . PRO D 1 31 ? 52.584 23.339 66.266 1.00 16.50 31 PRO D O 1
ATOM 9559 N N . VAL D 1 32 ? 53.552 22.595 64.375 1.00 13.27 32 VAL D N 1
ATOM 9560 C CA . VAL D 1 32 ? 52.753 21.374 64.302 1.00 13.31 32 VAL D CA 1
ATOM 9561 C C . VAL D 1 32 ? 53.671 20.237 63.866 1.00 14.68 32 VAL D C 1
ATOM 9562 O O . VAL D 1 32 ? 54.759 20.475 63.320 1.00 14.15 32 VAL D O 1
ATOM 9575 N N . PRO D 1 33 ? 53.270 18.992 64.116 1.00 13.38 33 PRO D N 1
ATOM 9576 C CA . PRO D 1 33 ? 54.140 17.870 63.749 1.00 13.27 33 PRO D CA 1
ATOM 9577 C C . PRO D 1 33 ? 54.436 17.857 62.258 1.00 15.27 33 PRO D C 1
ATOM 9578 O O . PRO D 1 33 ? 53.615 18.261 61.433 1.00 16.26 33 PRO D O 1
ATOM 9589 N N . GLY D 1 34 ? 55.636 17.392 61.923 1.00 14.43 34 GLY D N 1
ATOM 9590 C CA . GLY D 1 34 ? 56.070 17.286 60.549 1.00 17.84 34 GLY D CA 1
ATOM 9591 C C . GLY D 1 34 ? 56.833 18.485 60.027 1.00 15.97 34 GLY D C 1
ATOM 9592 O O . GLY D 1 34 ? 57.525 18.368 59.009 1.00 16.08 34 GLY D O 1
ATOM 9596 N N . GLN D 1 35 ? 56.721 19.636 60.684 1.00 13.71 35 GLN D N 1
ATOM 9597 C CA . GLN D 1 35 ? 57.469 20.806 60.259 1.00 12.45 35 GLN D CA 1
ATOM 9598 C C . GLN D 1 35 ? 58.949 20.643 60.574 1.00 12.59 35 GLN D C 1
ATOM 9599 O O . GLN D 1 35 ? 59.335 20.027 61.570 1.00 12.36 35 GLN D O 1
ATOM 9613 N N . ALA D 1 36 ? 59.779 21.202 59.703 1.00 12.50 36 ALA D N 1
ATOM 9614 C CA . ALA D 1 36 ? 61.198 21.320 59.989 1.00 11.55 36 ALA D CA 1
ATOM 9615 C C . ALA D 1 36 ? 61.415 22.401 61.039 1.00 12.49 36 ALA D C 1
ATOM 9616 O O . ALA D 1 36 ? 60.693 23.401 61.089 1.00 14.49 36 ALA D O 1
ATOM 9623 N N . SER D 1 37 ? 62.424 22.196 61.882 1.00 12.27 37 SER D N 1
ATOM 9624 C CA . SER D 1 37 ? 62.613 23.016 63.074 1.00 14.21 37 SER D CA 1
ATOM 9625 C C . SER D 1 37 ? 64.100 23.221 63.318 1.00 16.73 37 SER D C 1
ATOM 9626 O O . SER D 1 37 ? 64.850 22.250 63.452 1.00 16.95 37 SER D O 1
ATOM 9634 N N . LEU D 1 38 ? 64.520 24.482 63.377 1.00 15.74 38 LEU D N 1
ATOM 9635 C CA . LEU D 1 38 ? 65.901 24.851 63.651 1.00 13.94 38 LEU D CA 1
ATOM 9636 C C . LEU D 1 38 ? 65.987 25.485 65.032 1.00 18.93 38 LEU D C 1
ATOM 9637 O O . LEU D 1 38 ? 65.198 26.377 65.363 1.00 12.23 38 LEU D O 1
ATOM 9653 N N . TRP D 1 39 ? 66.943 25.025 65.831 1.00 14.30 39 TRP D N 1
ATOM 9654 C CA . TRP D 1 39 ? 67.180 25.558 67.164 1.00 17.85 39 TRP D CA 1
ATOM 9655 C C . TRP D 1 39 ? 68.572 26.164 67.210 1.00 18.57 39 TRP D C 1
ATOM 9656 O O . TRP D 1 39 ? 69.553 25.503 66.853 1.00 19.99 39 TRP D O 1
ATOM 9677 N N . VAL D 1 40 ? 68.653 27.418 67.642 1.00 21.54 40 VAL D N 1
ATOM 9678 C CA . VAL D 1 40 ? 69.911 28.151 67.691 1.00 23.69 40 VAL D CA 1
ATOM 9679 C C . VAL D 1 40 ? 70.093 28.682 69.104 1.00 20.97 40 VAL D C 1
ATOM 9680 O O . VAL D 1 40 ? 69.247 29.434 69.604 1.00 22.93 40 VAL D O 1
ATOM 9693 N N . GLU D 1 41 ? 71.188 28.285 69.745 1.00 25.51 41 GLU D N 1
ATOM 9694 C CA . GLU D 1 41 ? 71.571 28.798 71.051 1.00 28.42 41 GLU D CA 1
ATOM 9695 C C . GLU D 1 41 ? 72.867 29.578 70.895 1.00 26.81 41 GLU D C 1
ATOM 9696 O O . GLU D 1 41 ? 73.815 29.091 70.268 1.00 30.98 41 GLU D O 1
ATOM 9708 N N . ILE D 1 42 ? 72.906 30.785 71.454 1.00 29.83 42 ILE D N 1
ATOM 9709 C CA . ILE D 1 42 ? 74.037 31.680 71.265 1.00 30.19 42 ILE D CA 1
ATOM 9710 C C . ILE D 1 42 ? 74.499 32.220 72.610 1.00 34.11 42 ILE D C 1
ATOM 9711 O O . ILE D 1 42 ? 73.791 32.158 73.617 1.00 32.75 42 ILE D O 1
ATOM 9727 N N . ALA D 1 43 ? 75.715 32.759 72.604 1.00 37.40 43 ALA D N 1
ATOM 9728 C CA . ALA D 1 43 ? 76.235 33.559 73.699 1.00 36.48 43 ALA D CA 1
ATOM 9729 C C . ALA D 1 43 ? 76.768 34.851 73.092 1.00 27.83 43 ALA D C 1
ATOM 9730 O O . ALA D 1 43 ? 77.545 34.798 72.122 1.00 35.16 43 ALA D O 1
ATOM 9737 N N . PRO D 1 44 ? 76.375 36.030 73.604 1.00 27.22 44 PRO D N 1
ATOM 9738 C CA . PRO D 1 44 ? 75.461 36.329 74.712 1.00 26.60 44 PRO D CA 1
ATOM 9739 C C . PRO D 1 44 ? 73.993 36.236 74.316 1.00 33.97 44 PRO D C 1
ATOM 9740 O O . PRO D 1 44 ? 73.656 36.456 73.152 1.00 34.19 44 PRO D O 1
ATOM 9751 N N . GLY D 1 45 ? 73.128 35.933 75.285 1.00 33.12 45 GLY D N 1
ATOM 9752 C CA . GLY D 1 45 ? 71.716 35.760 74.998 1.00 36.43 45 GLY D CA 1
ATOM 9753 C C . GLY D 1 45 ? 71.017 37.021 74.541 1.00 40.16 45 GLY D C 1
ATOM 9754 O O . GLY D 1 45 ? 69.924 36.938 73.972 1.00 39.31 45 GLY D O 1
ATOM 9758 N N . ILE D 1 46 ? 71.620 38.190 74.775 1.00 37.34 46 ILE D N 1
ATOM 9759 C CA . ILE D 1 46 ? 70.966 39.436 74.400 1.00 41.62 46 ILE D CA 1
ATOM 9760 C C . ILE D 1 46 ? 70.961 39.633 72.891 1.00 35.63 46 ILE D C 1
ATOM 9761 O O . ILE D 1 46 ? 70.101 40.350 72.365 1.00 38.81 46 ILE D O 1
ATOM 9777 N N . ALA D 1 47 ? 71.899 39.016 72.175 1.00 26.70 47 ALA D N 1
ATOM 9778 C CA . ALA D 1 47 ? 71.956 39.130 70.726 1.00 32.26 47 ALA D CA 1
ATOM 9779 C C . ALA D 1 47 ? 70.906 38.281 70.023 1.00 25.68 47 ALA D C 1
ATOM 9780 O O . ALA D 1 47 ? 70.797 38.360 68.795 1.00 27.78 47 ALA D O 1
ATOM 9787 N N . ILE D 1 48 ? 70.129 37.484 70.761 1.00 29.01 48 ILE D N 1
ATOM 9788 C CA . ILE D 1 48 ? 69.190 36.570 70.118 1.00 28.51 48 ILE D CA 1
ATOM 9789 C C . ILE D 1 48 ? 68.137 37.340 69.335 1.00 25.62 48 ILE D C 1
ATOM 9790 O O . ILE D 1 48 ? 67.666 36.876 68.290 1.00 21.47 48 ILE D O 1
ATOM 9806 N N . ASN D 1 49 ? 67.749 38.523 69.817 1.00 24.11 49 ASN D N 1
ATOM 9807 C CA . ASN D 1 49 ? 66.743 39.309 69.109 1.00 21.29 49 ASN D CA 1
ATOM 9808 C C . ASN D 1 49 ? 67.240 39.732 67.731 1.00 22.22 49 ASN D C 1
ATOM 9809 O O . ASN D 1 49 ? 66.460 39.786 66.773 1.00 22.65 49 ASN D O 1
ATOM 9820 N N . ARG D 1 50 ? 68.534 40.038 67.610 1.00 20.97 50 ARG D N 1
ATOM 9821 C CA . ARG D 1 50 ? 69.083 40.399 66.306 1.00 27.01 50 ARG D CA 1
ATOM 9822 C C . ARG D 1 50 ? 69.161 39.191 65.383 1.00 24.38 50 ARG D C 1
ATOM 9823 O O . ARG D 1 50 ? 69.013 39.331 64.165 1.00 27.74 50 ARG D O 1
ATOM 9844 N N . VAL D 1 51 ? 69.394 38.005 65.944 1.00 24.16 51 VAL D N 1
ATOM 9845 C CA . VAL D 1 51 ? 69.406 36.785 65.145 1.00 27.86 51 VAL D CA 1
ATOM 9846 C C . VAL D 1 51 ? 67.997 36.457 64.667 1.00 25.56 51 VAL D C 1
ATOM 9847 O O . VAL D 1 51 ? 67.768 36.202 63.478 1.00 20.99 51 VAL D O 1
ATOM 9860 N N . THR D 1 52 ? 67.037 36.445 65.593 1.00 21.97 52 THR D N 1
ATOM 9861 C CA . THR D 1 52 ? 65.638 36.247 65.231 1.00 21.77 52 THR D CA 1
ATOM 9862 C C . THR D 1 52 ? 65.225 37.198 64.116 1.00 20.09 52 THR D C 1
ATOM 9863 O O . THR D 1 52 ? 64.606 36.791 63.127 1.00 16.12 52 THR D O 1
ATOM 9874 N N . ASP D 1 53 ? 65.567 38.481 64.259 1.00 20.99 53 ASP D N 1
ATOM 9875 C CA . ASP D 1 53 ? 65.170 39.467 63.261 1.00 18.34 53 ASP D CA 1
ATOM 9876 C C . ASP D 1 53 ? 65.755 39.138 61.892 1.00 19.51 53 ASP D C 1
ATOM 9877 O O . ASP D 1 53 ? 65.062 39.229 60.872 1.00 19.01 53 ASP D O 1
ATOM 9886 N N . ALA D 1 54 ? 67.030 38.749 61.849 1.00 23.19 54 ALA D N 1
ATOM 9887 C CA . ALA D 1 54 ? 67.653 38.390 60.579 1.00 23.23 54 ALA D CA 1
ATOM 9888 C C . ALA D 1 54 ? 66.905 37.244 59.909 1.00 20.25 54 ALA D C 1
ATOM 9889 O O . ALA D 1 54 ? 66.596 37.303 58.713 1.00 17.93 54 ALA D O 1
ATOM 9896 N N . ALA D 1 55 ? 66.597 36.193 60.672 1.00 20.96 55 ALA D N 1
ATOM 9897 C CA . ALA D 1 55 ? 65.924 35.031 60.102 1.00 19.50 55 ALA D CA 1
ATOM 9898 C C . ALA D 1 55 ? 64.524 35.380 59.609 1.00 21.64 55 ALA D C 1
ATOM 9899 O O . ALA D 1 55 ? 64.110 34.939 58.531 1.00 17.57 55 ALA D O 1
ATOM 9906 N N . LEU D 1 56 ? 63.777 36.173 60.380 1.00 16.61 56 LEU D N 1
ATOM 9907 C CA . LEU D 1 56 ? 62.385 36.438 60.028 1.00 14.93 56 LEU D CA 1
ATOM 9908 C C . LEU D 1 56 ? 62.274 37.343 58.808 1.00 16.56 56 LEU D C 1
ATOM 9909 O O . LEU D 1 56 ? 61.383 37.159 57.972 1.00 18.78 56 LEU D O 1
ATOM 9925 N N . LYS D 1 57 ? 63.157 38.332 58.689 1.00 18.53 57 LYS D N 1
ATOM 9926 C CA . LYS D 1 57 ? 63.078 39.232 57.546 1.00 17.34 57 LYS D CA 1
ATOM 9927 C C . LYS D 1 57 ? 63.548 38.569 56.262 1.00 15.59 57 LYS D C 1
ATOM 9928 O O . LYS D 1 57 ? 63.150 39.002 55.176 1.00 20.01 57 LYS D O 1
ATOM 9947 N N . ALA D 1 58 ? 64.358 37.515 56.363 1.00 17.18 58 ALA D N 1
ATOM 9948 C CA . ALA D 1 58 ? 64.869 36.832 55.182 1.00 17.56 58 ALA D CA 1
ATOM 9949 C C . ALA D 1 58 ? 63.968 35.704 54.702 1.00 20.75 58 ALA D C 1
ATOM 9950 O O . ALA D 1 58 ? 63.954 35.409 53.501 1.00 19.71 58 ALA D O 1
ATOM 9957 N N . THR D 1 59 ? 63.216 35.068 55.598 1.00 17.97 59 THR D N 1
ATOM 9958 C CA . THR D 1 59 ? 62.485 33.850 55.274 1.00 19.99 59 THR D CA 1
ATOM 9959 C C . THR D 1 59 ? 61.056 33.939 55.798 1.00 20.78 59 THR D C 1
ATOM 9960 O O . THR D 1 59 ? 60.653 34.920 56.429 1.00 19.32 59 THR D O 1
ATOM 9971 N N . LYS D 1 60 ? 60.292 32.882 55.530 1.00 17.55 60 LYS D N 1
ATOM 9972 C CA . LYS D 1 60 ? 58.911 32.766 55.973 1.00 17.86 60 LYS D CA 1
ATOM 9973 C C . LYS D 1 60 ? 58.775 31.915 57.228 1.00 15.56 60 LYS D C 1
ATOM 9974 O O . LYS D 1 60 ? 57.659 31.517 57.577 1.00 16.80 60 LYS D O 1
ATOM 9993 N N . VAL D 1 61 ? 59.883 31.616 57.906 1.00 15.88 61 VAL D N 1
ATOM 9994 C CA . VAL D 1 61 ? 59.819 30.759 59.078 1.00 13.76 61 VAL D CA 1
ATOM 9995 C C . VAL D 1 61 ? 59.040 31.463 60.177 1.00 15.40 61 VAL D C 1
ATOM 9996 O O . VAL D 1 61 ? 58.964 32.698 60.232 1.00 13.80 61 VAL D O 1
ATOM 10009 N N . GLN D 1 62 ? 58.456 30.670 61.053 1.00 14.78 62 GLN D N 1
ATOM 10010 C CA . GLN D 1 62 ? 57.748 31.173 62.210 1.00 15.69 62 GLN D CA 1
ATOM 10011 C C . GLN D 1 62 ? 58.490 30.774 63.476 1.00 17.35 62 GLN D C 1
ATOM 10012 O O . GLN D 1 62 ? 58.929 29.624 63.592 1.00 12.29 62 GLN D O 1
ATOM 10026 N N . PRO D 1 63 ? 58.672 31.692 64.427 1.00 13.30 63 PRO D N 1
ATOM 10027 C CA . PRO D 1 63 ? 59.444 31.351 65.625 1.00 14.22 63 PRO D CA 1
ATOM 10028 C C . PRO D 1 63 ? 58.573 30.810 66.744 1.00 16.36 63 PRO D C 1
ATOM 10029 O O . PRO D 1 63 ? 57.683 31.508 67.237 1.00 18.15 63 PRO D O 1
ATOM 10040 N N . ALA D 1 64 ? 58.815 29.566 67.153 1.00 14.10 64 ALA D N 1
ATOM 10041 C CA . ALA D 1 64 ? 58.115 29.043 68.315 1.00 15.19 64 ALA D CA 1
ATOM 10042 C C . ALA D 1 64 ? 58.714 29.576 69.607 1.00 13.21 64 ALA D C 1
ATOM 10043 O O . ALA D 1 64 ? 57.981 29.815 70.571 1.00 18.78 64 ALA D O 1
ATOM 10050 N N . VAL D 1 65 ? 60.025 29.799 69.639 1.00 13.83 65 VAL D N 1
ATOM 10051 C CA . VAL D 1 65 ? 60.734 30.054 70.887 1.00 18.93 65 VAL D CA 1
ATOM 10052 C C . VAL D 1 65 ? 61.724 31.192 70.694 1.00 17.42 65 VAL D C 1
ATOM 10053 O O . VAL D 1 65 ? 62.450 31.241 69.697 1.00 15.26 65 VAL D O 1
ATOM 10066 N N . GLN D 1 66 ? 61.755 32.105 71.662 1.00 17.42 66 GLN D N 1
ATOM 10067 C CA . GLN D 1 66 ? 62.903 32.984 71.855 1.00 19.89 66 GLN D CA 1
ATOM 10068 C C . GLN D 1 66 ? 63.037 33.198 73.354 1.00 23.00 66 GLN D C 1
ATOM 10069 O O . GLN D 1 66 ? 62.204 33.882 73.954 1.00 22.75 66 GLN D O 1
ATOM 10083 N N . VAL D 1 67 ? 64.067 32.605 73.953 1.00 26.90 67 VAL D N 1
ATOM 10084 C CA . VAL D 1 67 ? 64.317 32.704 75.386 1.00 31.85 67 VAL D CA 1
ATOM 10085 C C . VAL D 1 67 ? 65.631 33.442 75.592 1.00 38.15 67 VAL D C 1
ATOM 10086 O O . VAL D 1 67 ? 66.663 33.052 75.033 1.00 33.31 67 VAL D O 1
ATOM 10099 N N . VAL D 1 68 ? 65.591 34.504 76.391 1.00 45.57 68 VAL D N 1
ATOM 10100 C CA . VAL D 1 68 ? 66.788 35.211 76.827 1.00 51.09 68 VAL D CA 1
ATOM 10101 C C . VAL D 1 68 ? 67.073 34.760 78.253 1.00 51.98 68 VAL D C 1
ATOM 10102 O O . VAL D 1 68 ? 66.324 35.085 79.180 1.00 47.39 68 VAL D O 1
ATOM 10115 N N . GLU D 1 69 ? 68.151 34.001 78.430 1.00 52.68 69 GLU D N 1
ATOM 10116 C CA . GLU D 1 69 ? 68.502 33.453 79.728 1.00 64.28 69 GLU D CA 1
ATOM 10117 C C . GLU D 1 69 ? 69.447 34.405 80.458 1.00 71.72 69 GLU D C 1
ATOM 10118 O O . GLU D 1 69 ? 69.785 35.486 79.968 1.00 68.56 69 GLU D O 1
ATOM 10130 N N . ARG D 1 70 ? 69.884 33.997 81.651 1.00 70.49 70 ARG D N 1
ATOM 10131 C CA . ARG D 1 70 ? 70.854 34.794 82.391 1.00 65.84 70 ARG D CA 1
ATOM 10132 C C . ARG D 1 70 ? 72.144 34.996 81.606 1.00 64.88 70 ARG D C 1
ATOM 10133 O O . ARG D 1 70 ? 72.885 35.944 81.888 1.00 72.08 70 ARG D O 1
ATOM 10154 N N . ALA D 1 71 ? 72.427 34.133 80.628 1.00 59.18 71 ALA D N 1
ATOM 10155 C CA . ALA D 1 71 ? 73.643 34.255 79.833 1.00 54.36 71 ALA D CA 1
ATOM 10156 C C . ALA D 1 71 ? 73.404 33.883 78.374 1.00 55.99 71 ALA D C 1
ATOM 10157 O O . ALA D 1 71 ? 73.888 34.570 77.468 1.00 58.86 71 ALA D O 1
ATOM 10164 N N . TYR D 1 72 ? 72.663 32.806 78.135 1.00 55.30 72 TYR D N 1
ATOM 10165 C CA . TYR D 1 72 ? 72.484 32.264 76.796 1.00 48.65 72 TYR D CA 1
ATOM 10166 C C . TYR D 1 72 ? 71.136 32.675 76.213 1.00 44.23 72 TYR D C 1
ATOM 10167 O O . TYR D 1 72 ? 70.194 33.017 76.932 1.00 42.74 72 TYR D O 1
ATOM 10185 N N . GLY D 1 73 ? 71.059 32.630 74.892 1.00 36.55 73 GLY D N 1
ATOM 10186 C CA . GLY D 1 73 ? 69.819 32.914 74.187 1.00 33.16 73 GLY D CA 1
ATOM 10187 C C . GLY D 1 73 ? 69.473 31.790 73.237 1.00 20.70 73 GLY D C 1
ATOM 10188 O O . GLY D 1 73 ? 70.344 31.240 72.567 1.00 26.08 73 GLY D O 1
ATOM 10192 N N . LEU D 1 74 ? 68.184 31.460 73.182 1.00 23.27 74 LEU D N 1
ATOM 10193 C CA . LEU D 1 74 ? 67.698 30.323 72.411 1.00 21.99 74 LEU D CA 1
ATOM 10194 C C . LEU D 1 74 ? 66.595 30.766 71.461 1.00 20.12 74 LEU D C 1
ATOM 10195 O O . LEU D 1 74 ? 65.691 31.509 71.850 1.00 20.56 74 LEU D O 1
ATOM 10211 N N . LEU D 1 75 ? 66.667 30.294 70.219 1.00 19.08 75 LEU D N 1
ATOM 10212 C CA . LEU D 1 75 ? 65.648 30.562 69.214 1.00 17.12 75 LEU D CA 1
ATOM 10213 C C . LEU D 1 75 ? 65.239 29.261 68.542 1.00 15.80 75 LEU D C 1
ATOM 10214 O O . LEU D 1 75 ? 66.080 28.391 68.295 1.00 16.20 75 LEU D O 1
ATOM 10230 N N . GLU D 1 76 ? 63.945 29.138 68.247 1.00 16.83 76 GLU D N 1
ATOM 10231 C CA . GLU D 1 76 ? 63.427 28.087 67.379 1.00 14.51 76 GLU D CA 1
ATOM 10232 C C . GLU D 1 76 ? 62.683 28.737 66.226 1.00 14.82 76 GLU D C 1
ATOM 10233 O O . GLU D 1 76 ? 61.871 29.642 66.441 1.00 12.65 76 GLU D O 1
ATOM 10245 N N . VAL D 1 77 ? 62.964 28.281 65.009 1.00 12.13 77 VAL D N 1
ATOM 10246 C CA . VAL D 1 77 ? 62.195 28.668 63.836 1.00 11.55 77 VAL D CA 1
ATOM 10247 C C . VAL D 1 77 ? 61.796 27.398 63.102 1.00 12.12 77 VAL D C 1
ATOM 10248 O O . VAL D 1 77 ? 62.536 26.410 63.082 1.00 13.18 77 VAL D O 1
ATOM 10261 N N . HIS D 1 78 ? 60.609 27.422 62.504 1.00 11.19 78 HIS D N 1
ATOM 10262 C CA . HIS D 1 78 ? 60.086 26.237 61.844 1.00 12.40 78 HIS D CA 1
ATOM 10263 C C . HIS D 1 78 ? 59.307 26.621 60.597 1.00 12.74 78 HIS D C 1
ATOM 10264 O O . HIS D 1 78 ? 58.880 27.765 60.420 1.00 13.82 78 HIS D O 1
ATOM 10278 N N . HIS D 1 79 ? 59.132 25.625 59.736 1.00 12.37 79 HIS D N 1
ATOM 10279 C CA . HIS D 1 79 ? 58.371 25.726 58.503 1.00 16.20 79 HIS D CA 1
ATOM 10280 C C . HIS D 1 79 ? 58.239 24.316 57.952 1.00 13.12 79 HIS D C 1
ATOM 10281 O O . HIS D 1 79 ? 59.118 23.476 58.168 1.00 14.43 79 HIS D O 1
ATOM 10295 N N . PHE D 1 80 ? 57.129 24.056 57.262 1.00 15.40 80 PHE D N 1
ATOM 10296 C CA . PHE D 1 80 ? 56.974 22.762 56.608 1.00 18.04 80 PHE D CA 1
ATOM 10297 C C . PHE D 1 80 ? 58.021 22.560 55.520 1.00 17.55 80 PHE D C 1
ATOM 10298 O O . PHE D 1 80 ? 58.431 21.427 55.256 1.00 16.17 80 PHE D O 1
ATOM 10315 N N . ASP D 1 81 ? 58.470 23.641 54.893 1.00 18.48 81 ASP D N 1
ATOM 10316 C CA . ASP D 1 81 ? 59.456 23.581 53.819 1.00 20.33 81 ASP D CA 1
ATOM 10317 C C . ASP D 1 81 ? 60.849 23.657 54.434 1.00 18.89 81 ASP D C 1
ATOM 10318 O O . ASP D 1 81 ? 61.253 24.706 54.949 1.00 19.37 81 ASP D O 1
ATOM 10327 N N . GLN D 1 82 ? 61.583 22.542 54.382 1.00 20.81 82 GLN D N 1
ATOM 10328 C CA . GLN D 1 82 ? 62.945 22.520 54.904 1.00 21.13 82 GLN D CA 1
ATOM 10329 C C . GLN D 1 82 ? 63.789 23.635 54.307 1.00 18.68 82 GLN D C 1
ATOM 10330 O O . GLN D 1 82 ? 64.689 24.158 54.974 1.00 18.44 82 GLN D O 1
ATOM 10344 N N . GLY D 1 83 ? 63.515 24.016 53.059 1.00 19.98 83 GLY D N 1
ATOM 10345 C CA . GLY D 1 83 ? 64.287 25.077 52.432 1.00 19.93 83 GLY D CA 1
ATOM 10346 C C . GLY D 1 83 ? 64.159 26.404 53.157 1.00 17.91 83 GLY D C 1
ATOM 10347 O O . GLY D 1 83 ? 65.131 27.154 53.274 1.00 17.75 83 GLY D O 1
ATOM 10351 N N . GLU D 1 84 ? 62.953 26.721 53.637 1.00 15.84 84 GLU D N 1
ATOM 10352 C CA . GLU D 1 84 ? 62.767 27.944 54.413 1.00 17.02 84 GLU D CA 1
ATOM 10353 C C . GLU D 1 84 ? 63.586 27.902 55.695 1.00 19.60 84 GLU D C 1
ATOM 10354 O O . GLU D 1 84 ? 64.204 28.901 56.081 1.00 18.73 84 GLU D O 1
ATOM 10366 N N . VAL D 1 85 ? 63.603 26.748 56.365 1.00 19.65 85 VAL D N 1
ATOM 10367 C CA . VAL D 1 85 ? 64.308 26.635 57.637 1.00 14.71 85 VAL D CA 1
ATOM 10368 C C . VAL D 1 85 ? 65.815 26.684 57.423 1.00 15.63 85 VAL D C 1
ATOM 10369 O O . VAL D 1 85 ? 66.542 27.321 58.194 1.00 17.87 85 VAL D O 1
ATOM 10382 N N . LEU D 1 86 ? 66.315 26.015 56.381 1.00 15.52 86 LEU D N 1
ATOM 10383 C CA . LEU D 1 86 ? 67.747 26.069 56.110 1.00 16.22 86 LEU D CA 1
ATOM 10384 C C . LEU D 1 86 ? 68.163 27.438 55.587 1.00 13.02 86 LEU D C 1
ATOM 10385 O O . LEU D 1 86 ? 69.269 27.902 55.884 1.00 19.06 86 LEU D O 1
ATOM 10401 N N . ALA D 1 87 ? 67.296 28.102 54.820 1.00 14.69 87 ALA D N 1
ATOM 10402 C CA . ALA D 1 87 ? 67.567 29.484 54.439 1.00 13.87 87 ALA D CA 1
ATOM 10403 C C . ALA D 1 87 ? 67.712 30.364 55.674 1.00 19.37 87 ALA D C 1
ATOM 10404 O O . ALA D 1 87 ? 68.626 31.193 55.756 1.00 17.48 87 ALA D O 1
ATOM 10411 N N . ALA D 1 88 ? 66.822 30.186 56.653 1.00 17.03 88 ALA D N 1
ATOM 10412 C CA . ALA D 1 88 ? 66.925 30.945 57.893 1.00 14.81 88 ALA D CA 1
ATOM 10413 C C . ALA D 1 88 ? 68.209 30.605 58.635 1.00 16.97 88 ALA D C 1
ATOM 10414 O O . ALA D 1 88 ? 68.886 31.496 59.162 1.00 18.06 88 ALA D O 1
ATOM 10421 N N . GLY D 1 89 ? 68.566 29.321 58.685 1.00 17.10 89 GLY D N 1
ATOM 10422 C CA . GLY D 1 89 ? 69.793 28.934 59.360 1.00 18.92 89 GLY D CA 1
ATOM 10423 C C . GLY D 1 89 ? 71.024 29.536 58.710 1.00 20.12 89 GLY D C 1
ATOM 10424 O O . GLY D 1 89 ? 71.891 30.093 59.386 1.00 21.75 89 GLY D O 1
ATOM 10428 N N . SER D 1 90 ? 71.115 29.432 57.382 1.00 19.92 90 SER D N 1
ATOM 10429 C CA . SER D 1 90 ? 72.224 30.049 56.661 1.00 24.35 90 SER D CA 1
ATOM 10430 C C . SER D 1 90 ? 72.322 31.536 56.978 1.00 21.11 90 SER D C 1
ATOM 10431 O O . SER D 1 90 ? 73.408 32.057 57.257 1.00 23.58 90 SER D O 1
ATOM 10439 N N . THR D 1 91 ? 71.187 32.237 56.932 1.00 19.69 91 THR D N 1
ATOM 10440 C CA . THR D 1 91 ? 71.170 33.656 57.274 1.00 21.53 91 THR D CA 1
ATOM 10441 C C . THR D 1 91 ? 71.772 33.891 58.653 1.00 22.99 91 THR D C 1
ATOM 10442 O O . THR D 1 91 ? 72.579 34.809 58.843 1.00 23.17 91 THR D O 1
ATOM 10453 N N . ILE D 1 92 ? 71.401 33.056 59.625 1.00 19.32 92 ILE D N 1
ATOM 10454 C CA . ILE D 1 92 ? 71.901 33.217 60.987 1.00 19.96 92 ILE D CA 1
ATOM 10455 C C . ILE D 1 92 ? 73.409 33.010 61.026 1.00 24.47 92 ILE D C 1
ATOM 10456 O O . ILE D 1 92 ? 74.156 33.844 61.552 1.00 26.29 92 ILE D O 1
ATOM 10472 N N . LEU D 1 93 ? 73.880 31.891 60.471 1.00 25.52 93 LEU D N 1
ATOM 10473 C CA . LEU D 1 93 ? 75.302 31.572 60.538 1.00 27.59 93 LEU D CA 1
ATOM 10474 C C . LEU D 1 93 ? 76.136 32.622 59.817 1.00 31.73 93 LEU D C 1
ATOM 10475 O O . LEU D 1 93 ? 77.227 32.981 60.275 1.00 34.53 93 LEU D O 1
ATOM 10491 N N . ASP D 1 94 ? 75.640 33.127 58.686 1.00 29.33 94 ASP D N 1
ATOM 10492 C CA . ASP D 1 94 ? 76.369 34.165 57.967 1.00 29.02 94 ASP D CA 1
ATOM 10493 C C . ASP D 1 94 ? 76.430 35.454 58.778 1.00 31.09 94 ASP D C 1
ATOM 10494 O O . ASP D 1 94 ? 77.448 36.156 58.761 1.00 33.44 94 ASP D O 1
ATOM 10503 N N . LYS D 1 95 ? 75.355 35.780 59.500 1.00 33.37 95 LYS D N 1
ATOM 10504 C CA . LYS D 1 95 ? 75.366 36.973 60.340 1.00 34.39 95 LYS D CA 1
ATOM 10505 C C . LYS D 1 95 ? 76.336 36.811 61.503 1.00 40.68 95 LYS D C 1
ATOM 10506 O O . LYS D 1 95 ? 77.142 37.706 61.783 1.00 43.05 95 LYS D O 1
ATOM 10525 N N . LEU D 1 96 ? 76.271 35.674 62.197 1.00 35.25 96 LEU D N 1
ATOM 10526 C CA . LEU D 1 96 ? 77.238 35.387 63.248 1.00 39.44 96 LEU D CA 1
ATOM 10527 C C . LEU D 1 96 ? 78.647 35.195 62.703 1.00 41.91 96 LEU D C 1
ATOM 10528 O O . LEU D 1 96 ? 79.591 35.098 63.493 1.00 49.06 96 LEU D O 1
ATOM 10544 N N . GLU D 1 97 ? 78.809 35.141 61.380 1.00 40.39 97 GLU D N 1
ATOM 10545 C CA . GLU D 1 97 ? 80.114 34.925 60.759 1.00 41.04 97 GLU D CA 1
ATOM 10546 C C . GLU D 1 97 ? 80.744 33.628 61.257 1.00 45.36 97 GLU D C 1
ATOM 10547 O O . GLU D 1 97 ? 81.952 33.545 61.489 1.00 45.47 97 GLU D O 1
ATOM 10559 N N . VAL D 1 98 ? 79.907 32.604 61.420 1.00 42.09 98 VAL D N 1
ATOM 10560 C CA . VAL D 1 98 ? 80.348 31.271 61.798 1.00 44.26 98 VAL D CA 1
ATOM 10561 C C . VAL D 1 98 ? 79.791 30.292 60.777 1.00 41.29 98 VAL D C 1
ATOM 10562 O O . VAL D 1 98 ? 78.786 30.553 60.113 1.00 42.62 98 VAL D O 1
ATOM 10575 N N . ARG D 1 99 ? 80.466 29.158 60.647 1.00 46.13 99 ARG D N 1
ATOM 10576 C CA . ARG D 1 99 ? 79.935 28.046 59.879 1.00 48.31 99 ARG D CA 1
ATOM 10577 C C . ARG D 1 99 ? 79.203 27.087 60.811 1.00 43.31 99 ARG D C 1
ATOM 10578 O O . ARG D 1 99 ? 79.428 27.068 62.023 1.00 41.78 99 ARG D O 1
ATOM 10599 N N . GLU D 1 100 ? 78.303 26.294 60.227 1.00 46.59 100 GLU D N 1
ATOM 10600 C CA . GLU D 1 100 ? 77.562 25.312 61.012 1.00 45.46 100 GLU D CA 1
ATOM 10601 C C . GLU D 1 100 ? 78.505 24.484 61.873 1.00 45.97 100 GLU D C 1
ATOM 10602 O O . GLU D 1 100 ? 78.262 24.281 63.068 1.00 41.39 100 GLU D O 1
ATOM 10614 N N . GLU D 1 101 ? 79.602 24.010 61.280 1.00 49.22 101 GLU D N 1
ATOM 10615 C CA . GLU D 1 101 ? 80.565 23.204 62.019 1.00 49.54 101 GLU D CA 1
ATOM 10616 C C . GLU D 1 101 ? 81.204 23.980 63.163 1.00 48.32 101 GLU D C 1
ATOM 10617 O O . GLU D 1 101 ? 81.772 23.365 64.072 1.00 52.68 101 GLU D O 1
ATOM 10629 N N . GLY D 1 102 ? 81.126 25.310 63.142 1.00 47.71 102 GLY D N 1
ATOM 10630 C CA . GLY D 1 102 ? 81.640 26.109 64.240 1.00 43.19 102 GLY D CA 1
ATOM 10631 C C . GLY D 1 102 ? 80.859 25.972 65.529 1.00 44.10 102 GLY D C 1
ATOM 10632 O O . GLY D 1 102 ? 81.350 26.402 66.579 1.00 38.51 102 GLY D O 1
ATOM 10636 N N . ARG D 1 103 ? 79.662 25.392 65.473 1.00 42.37 103 ARG D N 1
ATOM 10637 C CA . ARG D 1 103 ? 78.883 25.152 66.678 1.00 38.72 103 ARG D CA 1
ATOM 10638 C C . ARG D 1 103 ? 79.672 24.288 67.656 1.00 40.32 103 ARG D C 1
ATOM 10639 O O . ARG D 1 103 ? 80.544 23.507 67.266 1.00 44.32 103 ARG D O 1
ATOM 10660 N N . LEU D 1 104 ? 79.360 24.437 68.940 1.00 33.84 104 LEU D N 1
ATOM 10661 C CA . LEU D 1 104 ? 79.917 23.543 69.945 1.00 39.78 104 LEU D CA 1
ATOM 10662 C C . LEU D 1 104 ? 79.423 22.123 69.703 1.00 43.68 104 LEU D C 1
ATOM 10663 O O . LEU D 1 104 ? 78.229 21.896 69.488 1.00 39.37 104 LEU D O 1
ATOM 10679 N N . LYS D 1 105 ? 80.342 21.169 69.731 1.00 46.50 105 LYS D N 1
ATOM 10680 C CA . LYS D 1 105 ? 79.949 19.771 69.626 1.00 45.00 105 LYS D CA 1
ATOM 10681 C C . LYS D 1 105 ? 79.243 19.358 70.913 1.00 41.35 105 LYS D C 1
ATOM 10682 O O . LYS D 1 105 ? 79.803 19.534 72.001 1.00 41.57 105 LYS D O 1
ATOM 10701 N N . PRO D 1 106 ? 78.030 18.813 70.843 1.00 42.47 106 PRO D N 1
ATOM 10702 C CA . PRO D 1 106 ? 77.328 18.450 72.076 1.00 39.26 106 PRO D CA 1
ATOM 10703 C C . PRO D 1 106 ? 77.917 17.205 72.718 1.00 40.03 106 PRO D C 1
ATOM 10704 O O . PRO D 1 106 ? 78.433 16.307 72.046 1.00 32.52 106 PRO D O 1
ATOM 10715 N N . GLN D 1 107 ? 77.834 17.165 74.044 1.00 35.61 107 GLN D N 1
ATOM 10716 C CA . GLN D 1 107 ? 78.304 16.041 74.837 1.00 47.04 107 GLN D CA 1
ATOM 10717 C C . GLN D 1 107 ? 77.151 15.484 75.658 1.00 47.13 107 GLN D C 1
ATOM 10718 O O . GLN D 1 107 ? 76.323 16.241 76.175 1.00 42.15 107 GLN D O 1
ATOM 10732 N N . VAL D 1 108 ? 77.098 14.158 75.773 1.00 42.60 108 VAL D N 1
ATOM 10733 C CA . VAL D 1 108 ? 76.174 13.504 76.696 1.00 35.92 108 VAL D CA 1
ATOM 10734 C C . VAL D 1 108 ? 76.780 13.638 78.090 1.00 40.24 108 VAL D C 1
ATOM 10735 O O . VAL D 1 108 ? 77.723 12.927 78.441 1.00 47.39 108 VAL D O 1
ATOM 10748 N N . MET D 1 109 ? 76.244 14.561 78.889 1.00 36.29 109 MET D N 1
ATOM 10749 C CA . MET D 1 109 ? 76.738 14.742 80.250 1.00 35.46 109 MET D CA 1
ATOM 10750 C C . MET D 1 109 ? 76.339 13.570 81.135 1.00 39.48 109 MET D C 1
ATOM 10751 O O . MET D 1 109 ? 77.193 12.872 81.693 1.00 54.94 109 MET D O 1
ATOM 10765 N N . THR D 1 110 ? 75.036 13.341 81.269 1.00 41.48 110 THR D N 1
ATOM 10766 C CA . THR D 1 110 ? 74.495 12.348 82.181 1.00 37.47 110 THR D CA 1
ATOM 10767 C C . THR D 1 110 ? 73.373 11.602 81.479 1.00 32.78 110 THR D C 1
ATOM 10768 O O . THR D 1 110 ? 72.586 12.202 80.744 1.00 31.88 110 THR D O 1
ATOM 10779 N N . HIS D 1 111 ? 73.308 10.293 81.706 1.00 28.11 111 HIS D N 1
ATOM 10780 C CA . HIS D 1 111 ? 72.256 9.474 81.119 1.00 25.25 111 HIS D CA 1
ATOM 10781 C C . HIS D 1 111 ? 71.941 8.340 82.077 1.00 24.61 111 HIS D C 1
ATOM 10782 O O . HIS D 1 111 ? 72.851 7.647 82.543 1.00 25.19 111 HIS D O 1
ATOM 10796 N N . GLN D 1 112 ? 70.657 8.162 82.374 1.00 20.20 112 GLN D N 1
ATOM 10797 C CA . GLN D 1 112 ? 70.233 7.193 83.371 1.00 19.12 112 GLN D CA 1
ATOM 10798 C C . GLN D 1 112 ? 68.912 6.573 82.949 1.00 17.31 112 GLN D C 1
ATOM 10799 O O . GLN D 1 112 ? 68.001 7.275 82.504 1.00 15.61 112 GLN D O 1
ATOM 10813 N N . ILE D 1 113 ? 68.819 5.256 83.091 1.00 16.77 113 ILE D N 1
ATOM 10814 C CA . ILE D 1 113 ? 67.558 4.538 82.976 1.00 16.32 113 ILE D CA 1
ATOM 10815 C C . ILE D 1 113 ? 67.175 4.066 84.368 1.00 16.95 113 ILE D C 1
ATOM 10816 O O . ILE D 1 113 ? 67.973 3.410 85.049 1.00 18.15 113 ILE D O 1
ATOM 10832 N N . ILE D 1 114 ? 65.962 4.400 84.789 1.00 19.04 114 ILE D N 1
ATOM 10833 C CA . ILE D 1 114 ? 65.431 3.981 86.080 1.00 17.87 114 ILE D CA 1
ATOM 10834 C C . ILE D 1 114 ? 64.248 3.073 85.790 1.00 20.52 114 ILE D C 1
ATOM 10835 O O . ILE D 1 114 ? 63.219 3.529 85.277 1.00 13.38 114 ILE D O 1
ATOM 10851 N N . ARG D 1 115 ? 64.399 1.789 86.104 1.00 16.29 115 ARG D N 1
ATOM 10852 C CA . ARG D 1 115 ? 63.375 0.803 85.800 1.00 18.12 115 ARG D CA 1
ATOM 10853 C C . ARG D 1 115 ? 62.236 0.876 86.806 1.00 15.32 115 ARG D C 1
ATOM 10854 O O . ARG D 1 115 ? 62.457 1.102 87.999 1.00 15.98 115 ARG D O 1
ATOM 10875 N N . ALA D 1 116 ? 61.015 0.672 86.314 1.00 14.75 116 ALA D N 1
ATOM 10876 C CA . ALA D 1 116 ? 59.831 0.471 87.148 1.00 16.67 116 ALA D CA 1
ATOM 10877 C C . ALA D 1 116 ? 59.779 1.490 88.288 1.00 18.92 116 ALA D C 1
ATOM 10878 O O . ALA D 1 116 ? 59.922 1.162 89.467 1.00 14.59 116 ALA D O 1
ATOM 10885 N N . VAL D 1 117 ? 59.553 2.744 87.892 1.00 13.85 117 VAL D N 1
ATOM 10886 C CA . VAL D 1 117 ? 59.523 3.835 88.857 1.00 13.64 117 VAL D CA 1
ATOM 10887 C C . VAL D 1 117 ? 58.324 3.670 89.783 1.00 11.84 117 VAL D C 1
ATOM 10888 O O . VAL D 1 117 ? 57.215 3.329 89.351 1.00 14.88 117 VAL D O 1
ATOM 10901 N N . GLU D 1 118 ? 58.542 3.917 91.071 1.00 11.09 118 GLU D N 1
ATOM 10902 C CA . GLU D 1 118 ? 57.479 3.788 92.052 1.00 14.98 118 GLU D CA 1
ATOM 10903 C C . GLU D 1 118 ? 56.508 4.963 91.952 1.00 15.07 118 GLU D C 1
ATOM 10904 O O . GLU D 1 118 ? 56.857 6.059 91.503 1.00 13.22 118 GLU D O 1
ATOM 10916 N N . ALA D 1 119 ? 55.273 4.718 92.400 1.00 13.11 119 ALA D N 1
ATOM 10917 C CA . ALA D 1 119 ? 54.219 5.718 92.277 1.00 11.89 119 ALA D CA 1
ATOM 10918 C C . ALA D 1 119 ? 54.602 7.026 92.958 1.00 14.18 119 ALA D C 1
ATOM 10919 O O . ALA D 1 119 ? 54.345 8.109 92.422 1.00 15.54 119 ALA D O 1
ATOM 10926 N N . TYR D 1 120 ? 55.208 6.950 94.145 1.00 16.33 120 TYR D N 1
ATOM 10927 C CA . TYR D 1 120 ? 55.603 8.172 94.839 1.00 15.74 120 TYR D CA 1
ATOM 10928 C C . TYR D 1 120 ? 56.505 9.034 93.967 1.00 15.07 120 TYR D C 1
ATOM 10929 O O . TYR D 1 120 ? 56.362 10.264 93.935 1.00 17.79 120 TYR D O 1
ATOM 10947 N N . GLN D 1 121 ? 57.448 8.410 93.259 1.00 12.91 121 GLN D N 1
ATOM 10948 C CA . GLN D 1 121 ? 58.401 9.174 92.465 1.00 14.97 121 GLN D CA 1
ATOM 10949 C C . GLN D 1 121 ? 57.783 9.702 91.175 1.00 15.33 121 GLN D C 1
ATOM 10950 O O . GLN D 1 121 ? 58.157 10.786 90.716 1.00 14.42 121 GLN D O 1
ATOM 10964 N N . THR D 1 122 ? 56.842 8.971 90.575 1.00 15.48 122 THR D N 1
ATOM 10965 C CA . THR D 1 122 ? 56.204 9.494 89.372 1.00 15.64 122 THR D CA 1
ATOM 10966 C C . THR D 1 122 ? 55.417 10.768 89.656 1.00 16.31 122 THR D C 1
ATOM 10967 O O . THR D 1 122 ? 55.220 11.575 88.742 1.00 16.71 122 THR D O 1
ATOM 10978 N N . GLN D 1 123 ? 54.983 10.989 90.901 1.00 18.11 123 GLN D N 1
ATOM 10979 C CA . GLN D 1 123 ? 54.235 12.209 91.205 1.00 16.65 123 GLN D CA 1
ATOM 10980 C C . GLN D 1 123 ? 55.136 13.436 91.165 1.00 20.58 123 GLN D C 1
ATOM 10981 O O . GLN D 1 123 ? 54.770 14.466 90.588 1.00 19.50 123 GLN D O 1
ATOM 10995 N N . ILE D 1 124 ? 56.309 13.363 91.794 1.00 17.06 124 ILE D N 1
ATOM 10996 C CA . ILE D 1 124 ? 57.182 14.532 91.807 1.00 20.76 124 ILE D CA 1
ATOM 10997 C C . ILE D 1 124 ? 57.671 14.831 90.397 1.00 20.13 124 ILE D C 1
ATOM 10998 O O . ILE D 1 124 ? 57.757 15.995 89.988 1.00 19.45 124 ILE D O 1
ATOM 11014 N N . ILE D 1 125 ? 58.004 13.789 89.634 1.00 18.79 125 ILE D N 1
ATOM 11015 C CA . ILE D 1 125 ? 58.350 13.985 88.229 1.00 13.54 125 ILE D CA 1
ATOM 11016 C C . ILE D 1 125 ? 57.216 14.702 87.511 1.00 14.90 125 ILE D C 1
ATOM 11017 O O . ILE D 1 125 ? 57.422 15.728 86.851 1.00 17.42 125 ILE D O 1
ATOM 11033 N N . ASN D 1 126 ? 55.997 14.179 87.642 1.00 13.46 126 ASN D N 1
ATOM 11034 C CA . ASN D 1 126 ? 54.873 14.723 86.889 1.00 17.39 126 ASN D CA 1
ATOM 11035 C C . ASN D 1 126 ? 54.575 16.163 87.288 1.00 19.45 126 ASN D C 1
ATOM 11036 O O . ASN D 1 126 ? 54.287 17.003 86.430 1.00 18.69 126 ASN D O 1
ATOM 11047 N N . ARG D 1 127 ? 54.643 16.475 88.585 1.00 20.50 127 ARG D N 1
ATOM 11048 C CA . ARG D 1 127 ? 54.346 17.837 89.019 1.00 18.58 127 ARG D CA 1
ATOM 11049 C C . ARG D 1 127 ? 55.398 18.837 88.559 1.00 24.18 127 ARG D C 1
ATOM 11050 O O . ARG D 1 127 ? 55.139 20.045 88.583 1.00 28.16 127 ARG D O 1
ATOM 11071 N N . ASN D 1 128 ? 56.575 18.368 88.151 1.00 18.51 128 ASN D N 1
ATOM 11072 C CA . ASN D 1 128 ? 57.600 19.221 87.569 1.00 20.18 128 ASN D CA 1
ATOM 11073 C C . ASN D 1 128 ? 57.658 19.103 86.053 1.00 20.36 128 ASN D C 1
ATOM 11074 O O . ASN D 1 128 ? 58.638 19.547 85.445 1.00 22.35 128 ASN D O 1
ATOM 11085 N N . SER D 1 129 ? 56.633 18.523 85.433 1.00 19.14 129 SER D N 1
ATOM 11086 C CA . SER D 1 129 ? 56.643 18.213 84.011 1.00 17.76 129 SER D CA 1
ATOM 11087 C C . SER D 1 129 ? 55.357 18.699 83.362 1.00 15.59 129 SER D C 1
ATOM 11088 O O . SER D 1 129 ? 54.309 18.783 84.006 1.00 21.07 129 SER D O 1
ATOM 11096 N N . GLN D 1 130 ? 55.444 19.005 82.065 1.00 20.87 130 GLN D N 1
ATOM 11097 C CA . GLN D 1 130 ? 54.295 19.463 81.297 1.00 20.04 130 GLN D CA 1
ATOM 11098 C C . GLN D 1 130 ? 53.974 18.581 80.098 1.00 18.84 130 GLN D C 1
ATOM 11099 O O . GLN D 1 130 ? 52.995 18.852 79.395 1.00 20.02 130 GLN D O 1
ATOM 11113 N N . GLY D 1 131 ? 54.756 17.543 79.844 1.00 18.58 131 GLY D N 1
ATOM 11114 C CA . GLY D 1 131 ? 54.490 16.615 78.762 1.00 14.82 131 GLY D CA 1
ATOM 11115 C C . GLY D 1 131 ? 53.589 15.479 79.188 1.00 15.69 131 GLY D C 1
ATOM 11116 O O . GLY D 1 131 ? 52.717 15.630 80.050 1.00 16.01 131 GLY D O 1
ATOM 11120 N N . MET D 1 132 ? 53.799 14.322 78.568 1.00 12.98 132 MET D N 1
ATOM 11121 C CA . MET D 1 132 ? 53.095 13.117 78.975 1.00 12.30 132 MET D CA 1
ATOM 11122 C C . MET D 1 132 ? 53.356 12.833 80.449 1.00 14.28 132 MET D C 1
ATOM 11123 O O . MET D 1 132 ? 54.411 13.169 80.992 1.00 15.88 132 MET D O 1
ATOM 11137 N N . MET D 1 133 ? 52.379 12.217 81.100 1.00 15.18 133 MET D N 1
ATOM 11138 C CA . MET D 1 133 ? 52.577 11.729 82.454 1.00 18.43 133 MET D CA 1
ATOM 11139 C C . MET D 1 133 ? 53.316 10.401 82.406 1.00 14.42 133 MET D C 1
ATOM 11140 O O . MET D 1 133 ? 53.055 9.564 81.538 1.00 18.60 133 MET D O 1
ATOM 11154 N N . ILE D 1 134 ? 54.244 10.212 83.336 1.00 14.49 134 ILE D N 1
ATOM 11155 C CA . ILE D 1 134 ? 54.842 8.903 83.564 1.00 14.19 134 ILE D CA 1
ATOM 11156 C C . ILE D 1 134 ? 53.964 8.156 84.555 1.00 17.10 134 ILE D C 1
ATOM 11157 O O . ILE D 1 134 ? 53.562 8.711 85.584 1.00 13.96 134 ILE D O 1
ATOM 11173 N N . LEU D 1 135 ? 53.647 6.924 84.237 1.00 13.22 135 LEU D N 1
ATOM 11174 C CA . LEU D 1 135 ? 52.780 6.136 85.093 1.00 15.38 135 LEU D CA 1
ATOM 11175 C C . LEU D 1 135 ? 53.604 5.202 85.971 1.00 16.00 135 LEU D C 1
ATOM 11176 O O . LEU D 1 135 ? 54.690 4.767 85.577 1.00 15.89 135 LEU D O 1
ATOM 11192 N N . PRO D 1 136 ? 53.120 4.878 87.168 1.00 14.62 136 PRO D N 1
ATOM 11193 C CA . PRO D 1 136 ? 53.873 3.970 88.040 1.00 17.19 136 PRO D CA 1
ATOM 11194 C C . PRO D 1 136 ? 54.196 2.660 87.335 1.00 13.38 136 PRO D C 1
ATOM 11195 O O . PRO D 1 136 ? 53.365 2.089 86.623 1.00 14.96 136 PRO D O 1
ATOM 11206 N N . GLY D 1 137 ? 55.423 2.182 87.539 1.00 16.11 137 GLY D N 1
ATOM 11207 C CA . GLY D 1 137 ? 55.886 0.961 86.924 1.00 18.33 137 GLY D CA 1
ATOM 11208 C C . GLY D 1 137 ? 56.551 1.147 85.577 1.00 14.91 137 GLY D C 1
ATOM 11209 O O . GLY D 1 137 ? 57.215 0.223 85.096 1.00 15.39 137 GLY D O 1
ATOM 11213 N N . GLU D 1 138 ? 56.387 2.308 84.954 1.00 15.07 138 GLU D N 1
ATOM 11214 C CA . GLU D 1 138 ? 57.085 2.581 83.713 1.00 13.21 138 GLU D CA 1
ATOM 11215 C C . GLU D 1 138 ? 58.551 2.887 83.993 1.00 14.37 138 GLU D C 1
ATOM 11216 O O . GLU D 1 138 ? 58.935 3.282 85.098 1.00 15.06 138 GLU D O 1
ATOM 11228 N N . SER D 1 139 ? 59.378 2.685 82.977 1.00 11.91 139 SER D N 1
ATOM 11229 C CA . SER D 1 139 ? 60.785 3.036 83.068 1.00 9.84 139 SER D CA 1
ATOM 11230 C C . SER D 1 139 ? 60.987 4.486 82.650 1.00 12.48 139 SER D C 1
ATOM 11231 O O . SER D 1 139 ? 60.221 5.038 81.857 1.00 12.90 139 SER D O 1
ATOM 11239 N N . LEU D 1 140 ? 62.031 5.095 83.198 1.00 13.42 140 LEU D N 1
ATOM 11240 C CA . LEU D 1 140 ? 62.315 6.509 83.013 1.00 15.30 140 LEU D CA 1
ATOM 11241 C C . LEU D 1 140 ? 63.717 6.672 82.452 1.00 14.86 140 LEU D C 1
ATOM 11242 O O . LEU D 1 140 ? 64.672 6.091 82.978 1.00 15.54 140 LEU D O 1
ATOM 11258 N N . PHE D 1 141 ? 63.840 7.465 81.395 1.00 12.98 141 PHE D N 1
ATOM 11259 C CA . PHE D 1 141 ? 65.134 7.844 80.849 1.00 12.52 141 PHE D CA 1
ATOM 11260 C C . PHE D 1 141 ? 65.388 9.307 81.167 1.00 15.35 141 PHE D C 1
ATOM 11261 O O . PHE D 1 141 ? 64.549 10.164 80.869 1.00 13.32 141 PHE D O 1
ATOM 11278 N N . ILE D 1 142 ? 66.533 9.584 81.783 1.00 17.82 142 ILE D N 1
ATOM 11279 C CA . ILE D 1 142 ? 66.955 10.939 82.109 1.00 15.32 142 ILE D CA 1
ATOM 11280 C C . ILE D 1 142 ? 68.242 11.220 81.352 1.00 18.14 142 ILE D C 1
ATOM 11281 O O . ILE D 1 142 ? 69.206 10.454 81.459 1.00 17.00 142 ILE D O 1
ATOM 11297 N N . LEU D 1 143 ? 68.263 12.320 80.603 1.00 21.16 143 LEU D N 1
ATOM 11298 C CA . LEU D 1 143 ? 69.424 12.706 79.813 1.00 18.32 143 LEU D CA 1
ATOM 11299 C C . LEU D 1 143 ? 69.774 14.160 80.087 1.00 25.75 143 LEU D C 1
ATOM 11300 O O . LEU D 1 143 ? 68.886 15.000 80.258 1.00 21.70 143 LEU D O 1
ATOM 11316 N N . GLU D 1 144 ? 71.073 14.446 80.134 1.00 28.11 144 GLU D N 1
ATOM 11317 C CA . GLU D 1 144 ? 71.585 15.808 80.203 1.00 28.94 144 GLU D CA 1
ATOM 11318 C C . GLU D 1 144 ? 72.559 16.038 79.057 1.00 32.42 144 GLU D C 1
ATOM 11319 O O . GLU D 1 144 ? 73.413 15.191 78.778 1.00 27.66 144 GLU D O 1
ATOM 11331 N N . THR D 1 145 ? 72.427 17.186 78.396 1.00 28.24 145 THR D N 1
ATOM 11332 C CA . THR D 1 145 ? 73.281 17.553 77.278 1.00 32.68 145 THR D CA 1
ATOM 11333 C C . THR D 1 145 ? 73.945 18.894 77.554 1.00 36.90 145 THR D C 1
ATOM 11334 O O . THR D 1 145 ? 73.407 19.733 78.283 1.00 30.36 145 THR D O 1
ATOM 11345 N N . GLN D 1 146 ? 75.130 19.088 76.970 1.00 34.29 146 GLN D N 1
ATOM 11346 C CA . GLN D 1 146 ? 75.782 20.391 76.981 1.00 38.04 146 GLN D CA 1
ATOM 11347 C C . GLN D 1 146 ? 76.319 20.644 75.575 1.00 40.16 146 GLN D C 1
ATOM 11348 O O . GLN D 1 146 ? 77.057 19.796 75.038 1.00 43.22 146 GLN D O 1
ATOM 11362 N N . PRO D 1 147 ? 75.980 21.782 74.944 1.00 38.58 147 PRO D N 1
ATOM 11363 C CA . PRO D 1 147 ? 75.052 22.798 75.457 1.00 36.93 147 PRO D CA 1
ATOM 11364 C C . PRO D 1 147 ? 73.613 22.282 75.524 1.00 36.49 147 PRO D C 1
ATOM 11365 O O . PRO D 1 147 ? 73.318 21.208 75.000 1.00 31.74 147 PRO D O 1
ATOM 11376 N N . ALA D 1 148 ? 72.733 23.051 76.168 1.00 32.42 148 ALA D N 1
ATOM 11377 C CA . ALA D 1 148 ? 71.391 22.562 76.466 1.00 32.89 148 ALA D CA 1
ATOM 11378 C C . ALA D 1 148 ? 70.510 22.497 75.224 1.00 30.15 148 ALA D C 1
ATOM 11379 O O . ALA D 1 148 ? 69.614 21.648 75.150 1.00 27.41 148 ALA D O 1
ATOM 11386 N N . GLY D 1 149 ? 70.742 23.377 74.249 1.00 28.21 149 GLY D N 1
ATOM 11387 C CA . GLY D 1 149 ? 69.859 23.444 73.096 1.00 28.38 149 GLY D CA 1
ATOM 11388 C C . GLY D 1 149 ? 69.709 22.121 72.371 1.00 27.43 149 GLY D C 1
ATOM 11389 O O . GLY D 1 149 ? 68.661 21.851 71.778 1.00 23.78 149 GLY D O 1
ATOM 11393 N N . TYR D 1 150 ? 70.741 21.278 72.410 1.00 28.58 150 TYR D N 1
ATOM 11394 C CA . TYR D 1 150 ? 70.713 20.027 71.662 1.00 25.55 150 TYR D CA 1
ATOM 11395 C C . TYR D 1 150 ? 69.775 18.990 72.266 1.00 24.13 150 TYR D C 1
ATOM 11396 O O . TYR D 1 150 ? 69.564 17.943 71.647 1.00 20.46 150 TYR D O 1
ATOM 11414 N N . ALA D 1 151 ? 69.205 19.249 73.445 1.00 21.62 151 ALA D N 1
ATOM 11415 C CA . ALA D 1 151 ? 68.302 18.281 74.056 1.00 24.75 151 ALA D CA 1
ATOM 11416 C C . ALA D 1 151 ? 67.060 18.037 73.210 1.00 19.13 151 ALA D C 1
ATOM 11417 O O . ALA D 1 151 ? 66.433 16.980 73.343 1.00 14.12 151 ALA D O 1
ATOM 11424 N N . VAL D 1 152 ? 66.684 18.988 72.351 1.00 16.16 152 VAL D N 1
ATOM 11425 C CA . VAL D 1 152 ? 65.546 18.767 71.463 1.00 17.04 152 VAL D CA 1
ATOM 11426 C C . VAL D 1 152 ? 65.891 17.741 70.396 1.00 14.57 152 VAL D C 1
ATOM 11427 O O . VAL D 1 152 ? 65.006 17.033 69.900 1.00 14.82 152 VAL D O 1
ATOM 11440 N N . LEU D 1 153 ? 67.167 17.647 70.014 1.00 17.53 153 LEU D N 1
ATOM 11441 C CA . LEU D 1 153 ? 67.591 16.596 69.094 1.00 16.90 153 LEU D CA 1
ATOM 11442 C C . LEU D 1 153 ? 67.424 15.225 69.731 1.00 15.56 153 LEU D C 1
ATOM 11443 O O . LEU D 1 153 ? 66.899 14.295 69.107 1.00 19.35 153 LEU D O 1
ATOM 11459 N N . ALA D 1 154 ? 67.885 15.081 70.974 1.00 18.45 154 ALA D N 1
ATOM 11460 C CA . ALA D 1 154 ? 67.713 13.824 71.691 1.00 17.59 154 ALA D CA 1
ATOM 11461 C C . ALA D 1 154 ? 66.239 13.464 71.817 1.00 16.51 154 ALA D C 1
ATOM 11462 O O . ALA D 1 154 ? 65.859 12.297 71.657 1.00 15.17 154 ALA D O 1
ATOM 11469 N N . ALA D 1 155 ? 65.394 14.454 72.107 1.00 14.16 155 ALA D N 1
ATOM 11470 C CA . ALA D 1 155 ? 63.963 14.202 72.220 1.00 15.41 155 ALA D CA 1
ATOM 11471 C C . ALA D 1 155 ? 63.383 13.749 70.888 1.00 11.55 155 ALA D C 1
ATOM 11472 O O . ALA D 1 155 ? 62.660 12.747 70.816 1.00 14.42 155 ALA D O 1
ATOM 11479 N N . ASN D 1 156 ? 63.687 14.482 69.818 1.00 11.50 156 ASN D N 1
ATOM 11480 C CA . ASN D 1 156 ? 63.098 14.170 68.523 1.00 13.20 156 ASN D CA 1
ATOM 11481 C C . ASN D 1 156 ? 63.542 12.800 68.032 1.00 12.56 156 ASN D C 1
ATOM 11482 O O . ASN D 1 156 ? 62.723 12.013 67.544 1.00 14.99 156 ASN D O 1
ATOM 11493 N N . GLU D 1 157 ? 64.833 12.493 68.162 1.00 14.65 157 GLU D N 1
ATOM 11494 C CA . GLU D 1 157 ? 65.340 11.213 67.677 1.00 18.02 157 GLU D CA 1
ATOM 11495 C C . GLU D 1 157 ? 64.867 10.060 68.554 1.00 17.25 157 GLU D C 1
ATOM 11496 O O . GLU D 1 157 ? 64.571 8.970 68.050 1.00 15.96 157 GLU D O 1
ATOM 11508 N N . ALA D 1 158 ? 64.790 10.277 69.868 1.00 13.81 158 ALA D N 1
ATOM 11509 C CA . ALA D 1 158 ? 64.255 9.244 70.748 1.00 14.09 158 ALA D CA 1
ATOM 11510 C C . ALA D 1 158 ? 62.822 8.901 70.367 1.00 14.13 158 ALA D C 1
ATOM 11511 O O . ALA D 1 158 ? 62.454 7.723 70.302 1.00 12.98 158 ALA D O 1
ATOM 11518 N N . GLU D 1 159 ? 62.000 9.918 70.096 1.00 10.97 159 GLU D N 1
ATOM 11519 C CA . GLU D 1 159 ? 60.616 9.665 69.713 1.00 13.24 159 GLU D CA 1
ATOM 11520 C C . GLU D 1 159 ? 60.535 8.970 68.358 1.00 13.94 159 GLU D C 1
ATOM 11521 O O . GLU D 1 159 ? 59.669 8.114 68.147 1.00 15.19 159 GLU D O 1
ATOM 11533 N N . LYS D 1 160 ? 61.419 9.332 67.424 1.00 12.70 160 LYS D N 1
ATOM 11534 C CA . LYS D 1 160 ? 61.476 8.626 66.146 1.00 16.03 160 LYS D CA 1
ATOM 11535 C C . LYS D 1 160 ? 61.796 7.152 66.345 1.00 17.54 160 LYS D C 1
ATOM 11536 O O . LYS D 1 160 ? 61.239 6.288 65.656 1.00 16.50 160 LYS D O 1
ATOM 11555 N N . ALA D 1 161 ? 62.698 6.846 67.275 1.00 14.46 161 ALA D N 1
ATOM 11556 C CA . ALA D 1 161 ? 63.277 5.515 67.384 1.00 14.09 161 ALA D CA 1
ATOM 11557 C C . ALA D 1 161 ? 62.462 4.552 68.234 1.00 19.20 161 ALA D C 1
ATOM 11558 O O . ALA D 1 161 ? 62.635 3.336 68.096 1.00 17.03 161 ALA D O 1
ATOM 11565 N N . ALA D 1 162 ? 61.592 5.047 69.112 1.00 13.84 162 ALA D N 1
ATOM 11566 C CA . ALA D 1 162 ? 60.959 4.172 70.085 1.00 14.96 162 ALA D CA 1
ATOM 11567 C C . ALA D 1 162 ? 59.586 4.702 70.466 1.00 16.14 162 ALA D C 1
ATOM 11568 O O . ALA D 1 162 ? 59.313 5.903 70.385 1.00 14.66 162 ALA D O 1
ATOM 11575 N N . ASN D 1 163 ? 58.726 3.781 70.894 1.00 14.94 163 ASN D N 1
ATOM 11576 C CA . ASN D 1 163 ? 57.389 4.120 71.375 1.00 18.19 163 ASN D CA 1
ATOM 11577 C C . ASN D 1 163 ? 57.474 4.491 72.855 1.00 16.35 163 ASN D C 1
ATOM 11578 O O . ASN D 1 163 ? 57.092 3.739 73.753 1.00 16.69 163 ASN D O 1
ATOM 11589 N N . VAL D 1 164 ? 58.008 5.686 73.093 1.00 14.80 164 VAL D N 1
ATOM 11590 C CA . VAL D 1 164 ? 58.150 6.234 74.432 1.00 12.46 164 VAL D CA 1
ATOM 11591 C C . VAL D 1 164 ? 57.293 7.489 74.528 1.00 16.02 164 VAL D C 1
ATOM 11592 O O . VAL D 1 164 ? 56.809 8.021 73.527 1.00 12.42 164 VAL D O 1
ATOM 11605 N N . HIS D 1 165 ? 57.106 7.955 75.757 1.00 12.32 165 HIS D N 1
ATOM 11606 C CA . HIS D 1 165 ? 56.344 9.162 76.035 1.00 12.40 165 HIS D CA 1
ATOM 11607 C C . HIS D 1 165 ? 57.295 10.274 76.446 1.00 14.38 165 HIS D C 1
ATOM 11608 O O . HIS D 1 165 ? 58.178 10.066 77.286 1.00 14.01 165 HIS D O 1
ATOM 11622 N N . LEU D 1 166 ? 57.118 11.449 75.851 1.00 13.73 166 LEU D N 1
ATOM 11623 C CA . LEU D 1 166 ? 57.909 12.618 76.214 1.00 10.70 166 LEU D CA 1
ATOM 11624 C C . LEU D 1 166 ? 57.289 13.250 77.453 1.00 11.21 166 LEU D C 1
ATOM 11625 O O . LEU D 1 166 ? 56.194 13.819 77.386 1.00 12.63 166 LEU D O 1
ATOM 11641 N N . VAL D 1 167 ? 57.976 13.129 78.586 1.00 14.15 167 VAL D N 1
ATOM 11642 C CA . VAL D 1 167 ? 57.510 13.706 79.844 1.00 12.84 167 VAL D CA 1
ATOM 11643 C C . VAL D 1 167 ? 57.905 15.170 79.956 1.00 11.62 167 VAL D C 1
ATOM 11644 O O . VAL D 1 167 ? 57.089 16.022 80.320 1.00 13.62 167 VAL D O 1
ATOM 11657 N N . ASN D 1 168 ? 59.155 15.493 79.641 1.00 12.77 168 ASN D N 1
ATOM 11658 C CA . ASN D 1 168 ? 59.591 16.879 79.674 1.00 13.94 168 ASN D CA 1
ATOM 11659 C C . ASN D 1 168 ? 60.917 17.003 78.943 1.00 14.84 168 ASN D C 1
ATOM 11660 O O . ASN D 1 168 ? 61.714 16.062 78.908 1.00 14.48 168 ASN D O 1
ATOM 11671 N N . VAL D 1 169 ? 61.132 18.172 78.350 1.00 11.31 169 VAL D N 1
ATOM 11672 C CA . VAL D 1 169 ? 62.418 18.539 77.772 1.00 14.86 169 VAL D CA 1
ATOM 11673 C C . VAL D 1 169 ? 62.633 20.020 78.046 1.00 18.86 169 VAL D C 1
ATOM 11674 O O . VAL D 1 169 ? 61.724 20.833 77.845 1.00 18.37 169 VAL D O 1
ATOM 11687 N N . THR D 1 170 ? 63.827 20.367 78.518 1.00 16.52 170 THR D N 1
ATOM 11688 C CA . THR D 1 170 ? 64.191 21.754 78.798 1.00 18.71 170 THR D CA 1
ATOM 11689 C C . THR D 1 170 ? 65.476 22.059 78.040 1.00 21.81 170 THR D C 1
ATOM 11690 O O . THR D 1 170 ? 66.563 21.625 78.458 1.00 25.84 170 THR D O 1
ATOM 11701 N N . PRO D 1 171 ? 65.397 22.783 76.916 1.00 19.52 171 PRO D N 1
ATOM 11702 C CA . PRO D 1 171 ? 66.589 22.973 76.083 1.00 24.88 171 PRO D CA 1
ATOM 11703 C C . PRO D 1 171 ? 67.312 24.291 76.317 1.00 23.58 171 PRO D C 1
ATOM 11704 O O . PRO D 1 171 ? 68.061 24.742 75.445 1.00 29.30 171 PRO D O 1
ATOM 11715 N N . TYR D 1 172 ? 67.108 24.923 77.470 1.00 31.39 172 TYR D N 1
ATOM 11716 C CA . TYR D 1 172 ? 67.779 26.179 77.774 1.00 36.09 172 TYR D CA 1
ATOM 11717 C C . TYR D 1 172 ? 68.412 26.112 79.155 1.00 36.06 172 TYR D C 1
ATOM 11718 O O . TYR D 1 172 ? 67.844 25.531 80.085 1.00 37.98 172 TYR D O 1
ATOM 11736 N N . GLY D 1 173 ? 69.595 26.706 79.270 1.00 36.97 173 GLY D N 1
ATOM 11737 C CA . GLY D 1 173 ? 70.411 26.665 80.466 1.00 27.34 173 GLY D CA 1
ATOM 11738 C C . GLY D 1 173 ? 71.793 26.124 80.161 1.00 34.40 173 GLY D C 1
ATOM 11739 O O . GLY D 1 173 ? 72.196 25.972 79.003 1.00 31.28 173 GLY D O 1
ATOM 11743 N N . ALA D 1 174 ? 72.535 25.833 81.232 1.00 33.20 174 ALA D N 1
ATOM 11744 C CA . ALA D 1 174 ? 73.849 25.223 81.065 1.00 35.08 174 ALA D CA 1
ATOM 11745 C C . ALA D 1 174 ? 73.734 23.763 80.653 1.00 38.90 174 ALA D C 1
ATOM 11746 O O . ALA D 1 174 ? 74.593 23.255 79.923 1.00 44.76 174 ALA D O 1
ATOM 11753 N N . PHE D 1 175 ? 72.684 23.078 81.104 1.00 35.39 175 PHE D N 1
ATOM 11754 C CA . PHE D 1 175 ? 72.446 21.682 80.767 1.00 41.15 175 PHE D CA 1
ATOM 11755 C C . PHE D 1 175 ? 71.018 21.525 80.271 1.00 33.14 175 PHE D C 1
ATOM 11756 O O . PHE D 1 175 ? 70.080 22.026 80.901 1.00 30.49 175 PHE D O 1
ATOM 11773 N N . GLY D 1 176 ? 70.855 20.832 79.147 1.00 31.14 176 GLY D N 1
ATOM 11774 C CA . GLY D 1 176 ? 69.536 20.506 78.641 1.00 27.23 176 GLY D CA 1
ATOM 11775 C C . GLY D 1 176 ? 69.099 19.163 79.188 1.00 25.87 176 GLY D C 1
ATOM 11776 O O . GLY D 1 176 ? 69.845 18.184 79.119 1.00 30.64 176 GLY D O 1
ATOM 11780 N N . ARG D 1 177 ? 67.888 19.122 79.735 1.00 19.29 177 ARG D N 1
ATOM 11781 C CA . ARG D 1 177 ? 67.376 17.939 80.413 1.00 21.75 177 ARG D CA 1
ATOM 11782 C C . ARG D 1 177 ? 66.245 17.310 79.608 1.00 20.85 177 ARG D C 1
ATOM 11783 O O . ARG D 1 177 ? 65.413 18.012 79.026 1.00 19.15 177 ARG D O 1
ATOM 11804 N N . LEU D 1 178 ? 66.224 15.980 79.577 1.00 18.88 178 LEU D N 1
ATOM 11805 C CA . LEU D 1 178 ? 65.209 15.228 78.853 1.00 22.59 178 LEU D CA 1
ATOM 11806 C C . LEU D 1 178 ? 64.694 14.107 79.739 1.00 16.61 178 LEU D C 1
ATOM 11807 O O . LEU D 1 178 ? 65.486 13.399 80.368 1.00 20.80 178 LEU D O 1
ATOM 11823 N N . TYR D 1 179 ? 63.372 13.952 79.793 1.00 16.41 179 TYR D N 1
ATOM 11824 C CA . TYR D 1 179 ? 62.733 12.875 80.544 1.00 16.86 179 TYR D CA 1
ATOM 11825 C C . TYR D 1 179 ? 61.790 12.124 79.619 1.00 13.59 179 TYR D C 1
ATOM 11826 O O . TYR D 1 179 ? 60.886 12.727 79.034 1.00 12.98 179 TYR D O 1
ATOM 11844 N N . LEU D 1 180 ? 61.995 10.813 79.495 1.00 12.47 180 LEU D N 1
ATOM 11845 C CA . LEU D 1 180 ? 61.127 9.947 78.712 1.00 13.51 180 LEU D CA 1
ATOM 11846 C C . LEU D 1 180 ? 60.610 8.815 79.586 1.00 13.90 180 LEU D C 1
ATOM 11847 O O . LEU D 1 180 ? 61.304 8.349 80.493 1.00 15.26 180 LEU D O 1
ATOM 11863 N N . ALA D 1 181 ? 59.392 8.362 79.293 1.00 11.84 181 ALA D N 1
ATOM 11864 C CA . ALA D 1 181 ? 58.776 7.260 80.015 1.00 16.70 181 ALA D CA 1
ATOM 11865 C C . ALA D 1 181 ? 58.256 6.218 79.035 1.00 16.65 181 ALA D C 1
ATOM 11866 O O . ALA D 1 181 ? 57.819 6.543 77.928 1.00 14.99 181 ALA D O 1
ATOM 11873 N N . GLY D 1 182 ? 58.311 4.961 79.458 1.00 15.48 182 GLY D N 1
ATOM 11874 C CA . GLY D 1 182 ? 57.799 3.874 78.651 1.00 14.43 182 GLY D CA 1
ATOM 11875 C C . GLY D 1 182 ? 58.181 2.539 79.258 1.00 16.93 182 GLY D C 1
ATOM 11876 O O . GLY D 1 182 ? 58.682 2.467 80.384 1.00 13.89 182 GLY D O 1
ATOM 11880 N N . SER D 1 183 ? 57.926 1.481 78.494 1.00 16.36 183 SER D N 1
ATOM 11881 C CA . SER D 1 183 ? 58.391 0.168 78.903 1.00 15.30 183 SER D CA 1
ATOM 11882 C C . SER D 1 183 ? 59.916 0.141 78.902 1.00 13.48 183 SER D C 1
ATOM 11883 O O . SER D 1 183 ? 60.578 0.978 78.284 1.00 15.83 183 SER D O 1
ATOM 11891 N N . GLU D 1 184 ? 60.478 -0.842 79.604 1.00 15.87 184 GLU D N 1
ATOM 11892 C CA . GLU D 1 184 ? 61.931 -0.938 79.672 1.00 16.79 184 GLU D CA 1
ATOM 11893 C C . GLU D 1 184 ? 62.532 -1.097 78.282 1.00 16.91 184 GLU D C 1
ATOM 11894 O O . GLU D 1 184 ? 63.544 -0.463 77.959 1.00 16.84 184 GLU D O 1
ATOM 11906 N N . ALA D 1 185 ? 61.915 -1.928 77.441 1.00 14.59 185 ALA D N 1
ATOM 11907 C CA . ALA D 1 185 ? 62.442 -2.152 76.098 1.00 16.56 185 ALA D CA 1
ATOM 11908 C C . ALA D 1 185 ? 62.386 -0.875 75.271 1.00 15.45 185 ALA D C 1
ATOM 11909 O O . ALA D 1 185 ? 63.353 -0.519 74.586 1.00 16.10 185 ALA D O 1
ATOM 11916 N N . GLU D 1 186 ? 61.253 -0.173 75.317 1.00 16.44 186 GLU D N 1
ATOM 11917 C CA . GLU D 1 186 ? 61.122 1.068 74.559 1.00 14.60 186 GLU D CA 1
ATOM 11918 C C . GLU D 1 186 ? 62.115 2.113 75.049 1.00 14.07 186 GLU D C 1
ATOM 11919 O O . GLU D 1 186 ? 62.721 2.834 74.245 1.00 13.20 186 GLU D O 1
ATOM 11931 N N . ILE D 1 187 ? 62.290 2.211 76.368 1.00 13.24 187 ILE D N 1
ATOM 11932 C CA . ILE D 1 187 ? 63.244 3.164 76.924 1.00 13.67 187 ILE D CA 1
ATOM 11933 C C . ILE D 1 187 ? 64.670 2.774 76.553 1.00 15.10 187 ILE D C 1
ATOM 11934 O O . ILE D 1 187 ? 65.504 3.638 76.262 1.00 15.89 187 ILE D O 1
ATOM 11950 N N . ASP D 1 188 ? 64.974 1.473 76.546 1.00 14.68 188 ASP D N 1
ATOM 11951 C CA . ASP D 1 188 ? 66.289 1.030 76.093 1.00 16.84 188 ASP D CA 1
ATOM 11952 C C . ASP D 1 188 ? 66.599 1.587 74.710 1.00 15.80 188 ASP D C 1
ATOM 11953 O O . ASP D 1 188 ? 67.676 2.149 74.476 1.00 15.19 188 ASP D O 1
ATOM 11962 N N . ALA D 1 189 ? 65.655 1.442 73.777 1.00 14.29 189 ALA D N 1
ATOM 11963 C CA . ALA D 1 189 ? 65.880 1.902 72.412 1.00 14.15 189 ALA D CA 1
ATOM 11964 C C . ALA D 1 189 ? 65.904 3.422 72.339 1.00 16.05 189 ALA D C 1
ATOM 11965 O O . ALA D 1 189 ? 66.731 4.002 71.626 1.00 16.68 189 ALA D O 1
ATOM 11972 N N . ALA D 1 190 ? 64.998 4.084 73.062 1.00 15.08 190 ALA D N 1
ATOM 11973 C CA . ALA D 1 190 ? 64.987 5.543 73.076 1.00 14.12 190 ALA D CA 1
ATOM 11974 C C . ALA D 1 190 ? 66.288 6.096 73.642 1.00 14.10 190 ALA D C 1
ATOM 11975 O O . ALA D 1 190 ? 66.862 7.044 73.090 1.00 18.29 190 ALA D O 1
ATOM 11982 N N . ALA D 1 191 ? 66.770 5.516 74.742 1.00 16.49 191 ALA D N 1
ATOM 11983 C CA . ALA D 1 191 ? 68.016 5.976 75.346 1.00 15.09 191 ALA D CA 1
ATOM 11984 C C . ALA D 1 191 ? 69.168 5.896 74.354 1.00 18.50 191 ALA D C 1
ATOM 11985 O O . ALA D 1 191 ? 69.951 6.841 74.213 1.00 19.00 191 ALA D O 1
ATOM 11992 N N . GLU D 1 192 ? 69.295 4.765 73.659 1.00 16.38 192 GLU D N 1
ATOM 11993 C CA . GLU D 1 192 ? 70.391 4.611 72.711 1.00 20.49 192 GLU D CA 1
ATOM 11994 C C . GLU D 1 192 ? 70.262 5.594 71.555 1.00 20.54 192 GLU D C 1
ATOM 11995 O O . GLU D 1 192 ? 71.256 6.184 71.118 1.00 21.58 192 GLU D O 1
ATOM 12007 N N . ALA D 1 193 ? 69.044 5.776 71.039 1.00 19.00 193 ALA D N 1
ATOM 12008 C CA . ALA D 1 193 ? 68.840 6.711 69.937 1.00 19.71 193 ALA D CA 1
ATOM 12009 C C . ALA D 1 193 ? 69.161 8.138 70.361 1.00 21.21 193 ALA D C 1
ATOM 12010 O O . ALA D 1 193 ? 69.759 8.903 69.595 1.00 25.12 193 ALA D O 1
ATOM 12017 N N . ALA D 1 194 ? 68.766 8.515 71.578 1.00 19.64 194 ALA D N 1
ATOM 12018 C CA . ALA D 1 194 ? 69.057 9.856 72.072 1.00 21.89 194 ALA D CA 1
ATOM 12019 C C . ALA D 1 194 ? 70.559 10.080 72.181 1.00 24.78 194 ALA D C 1
ATOM 12020 O O . ALA D 1 194 ? 71.083 11.110 71.742 1.00 23.27 194 ALA D O 1
ATOM 12027 N N . GLU D 1 195 ? 71.271 9.113 72.762 1.00 24.08 195 GLU D N 1
ATOM 12028 C CA . GLU D 1 195 ? 72.715 9.241 72.920 1.00 24.69 195 GLU D CA 1
ATOM 12029 C C . GLU D 1 195 ? 73.427 9.201 71.573 1.00 28.45 195 GLU D C 1
ATOM 12030 O O . GLU D 1 195 ? 74.347 9.990 71.327 1.00 32.21 195 GLU D O 1
ATOM 12042 N N . ALA D 1 196 ? 73.020 8.287 70.689 1.00 23.76 196 ALA D N 1
ATOM 12043 C CA . ALA D 1 196 ? 73.633 8.218 69.367 1.00 25.45 196 ALA D CA 1
ATOM 12044 C C . ALA D 1 196 ? 73.439 9.522 68.603 1.00 29.28 196 ALA D C 1
ATOM 12045 O O . ALA D 1 196 ? 74.321 9.945 67.846 1.00 32.95 196 ALA D O 1
ATOM 12052 N N . ALA D 1 197 ? 72.290 10.174 68.788 1.00 29.18 197 ALA D N 1
ATOM 12053 C CA . ALA D 1 197 ? 72.027 11.427 68.088 1.00 26.73 197 ALA D CA 1
ATOM 12054 C C . ALA D 1 197 ? 72.966 12.528 68.565 1.00 29.25 197 ALA D C 1
ATOM 12055 O O . ALA D 1 197 ? 73.552 13.254 67.754 1.00 31.79 197 ALA D O 1
ATOM 12062 N N . ILE D 1 198 ? 73.118 12.667 69.884 1.00 30.10 198 ILE D N 1
ATOM 12063 C CA . ILE D 1 198 ? 74.004 13.690 70.431 1.00 32.41 198 ILE D CA 1
ATOM 12064 C C . ILE D 1 198 ? 75.419 13.508 69.899 1.00 38.49 198 ILE D C 1
ATOM 12065 O O . ILE D 1 198 ? 76.079 14.475 69.499 1.00 40.93 198 ILE D O 1
ATOM 12081 N N . ARG D 1 199 ? 75.906 12.268 69.879 1.00 35.15 199 ARG D N 1
ATOM 12082 C CA . ARG D 1 199 ? 77.285 12.008 69.487 1.00 34.73 199 ARG D CA 1
ATOM 12083 C C . ARG D 1 199 ? 77.492 12.072 67.980 1.00 33.54 199 ARG D C 1
ATOM 12084 O O . ARG D 1 199 ? 78.639 12.176 67.532 1.00 39.78 199 ARG D O 1
ATOM 12105 N N . SER D 1 200 ? 76.418 12.024 67.192 1.00 32.86 200 SER D N 1
ATOM 12106 C CA . SER D 1 200 ? 76.529 12.134 65.744 1.00 34.77 200 SER D CA 1
ATOM 12107 C C . SER D 1 200 ? 76.763 13.563 65.272 1.00 34.63 200 SER D C 1
ATOM 12108 O O . SER D 1 200 ? 77.073 13.763 64.093 1.00 35.97 200 SER D O 1
ATOM 12116 N N . VAL D 1 201 ? 76.628 14.548 66.154 1.00 29.78 201 VAL D N 1
ATOM 12117 C CA . VAL D 1 201 ? 76.675 15.955 65.770 1.00 42.18 201 VAL D CA 1
ATOM 12118 C C . VAL D 1 201 ? 78.129 16.405 65.724 1.00 45.18 201 VAL D C 1
ATOM 12119 O O . VAL D 1 201 ? 78.835 16.361 66.737 1.00 42.00 201 VAL D O 1
ATOM 12132 N N . SER D 1 202 ? 78.571 16.847 64.551 1.00 49.02 202 SER D N 1
ATOM 12133 C CA . SER D 1 202 ? 79.905 17.401 64.401 1.00 52.08 202 SER D CA 1
ATOM 12134 C C . SER D 1 202 ? 79.958 18.809 64.982 1.00 43.46 202 SER D C 1
ATOM 12135 O O . SER D 1 202 ? 78.938 19.489 65.126 1.00 41.96 202 SER D O 1
ATOM 12143 N N . GLY D 1 203 ? 81.164 19.246 65.317 1.00 51.00 203 GLY D N 1
ATOM 12144 C CA . GLY D 1 203 ? 81.342 20.608 65.783 1.00 54.30 203 GLY D CA 1
ATOM 12145 C C . GLY D 1 203 ? 82.648 20.766 66.540 1.00 54.43 203 GLY D C 1
ATOM 12146 O O . GLY D 1 203 ? 83.589 19.996 66.359 1.00 55.52 203 GLY D O 1
ATOM 12150 N N . VAL D 1 204 ? 82.664 21.784 67.393 1.00 51.07 204 VAL D N 1
ATOM 12151 C CA . VAL D 1 204 ? 83.862 22.201 68.104 1.00 50.52 204 VAL D CA 1
ATOM 12152 C C . VAL D 1 204 ? 83.952 21.487 69.448 1.00 53.67 204 VAL D C 1
ATOM 12153 O O . VAL D 1 204 ? 83.239 21.828 70.391 1.00 57.34 204 VAL D O 1
ATOM 12166 N N . LEU E 1 5 ? 78.222 14.060 97.751 1.00 32.67 5 LEU E N 1
ATOM 12167 C CA . LEU E 1 5 ? 77.212 14.197 98.793 1.00 28.38 5 LEU E CA 1
ATOM 12168 C C . LEU E 1 5 ? 77.330 15.555 99.474 1.00 34.88 5 LEU E C 1
ATOM 12169 O O . LEU E 1 5 ? 78.106 15.727 100.414 1.00 37.41 5 LEU E O 1
ATOM 12185 N N . ARG E 1 6 ? 76.549 16.519 98.992 1.00 29.49 6 ARG E N 1
ATOM 12186 C CA . ARG E 1 6 ? 76.585 17.871 99.535 1.00 32.31 6 ARG E CA 1
ATOM 12187 C C . ARG E 1 6 ? 75.911 17.935 100.899 1.00 33.18 6 ARG E C 1
ATOM 12188 O O . ARG E 1 6 ? 76.570 18.207 101.909 1.00 37.41 6 ARG E O 1
ATOM 12209 N N . THR E 1 7 ? 74.605 17.693 100.945 1.00 29.70 7 THR E N 1
ATOM 12210 C CA . THR E 1 7 ? 73.855 17.684 102.193 1.00 28.18 7 THR E CA 1
ATOM 12211 C C . THR E 1 7 ? 73.366 16.276 102.488 1.00 25.32 7 THR E C 1
ATOM 12212 O O . THR E 1 7 ? 72.844 15.593 101.601 1.00 31.43 7 THR E O 1
ATOM 12223 N N . TYR E 1 8 ? 73.542 15.855 103.737 1.00 26.35 8 TYR E N 1
ATOM 12224 C CA . TYR E 1 8 ? 72.907 14.647 104.253 1.00 27.93 8 TYR E CA 1
ATOM 12225 C C . TYR E 1 8 ? 72.611 14.926 105.722 1.00 26.35 8 TYR E C 1
ATOM 12226 O O . TYR E 1 8 ? 73.525 14.902 106.553 1.00 32.97 8 TYR E O 1
ATOM 12244 N N . ILE E 1 9 ? 71.348 15.199 106.035 1.00 24.02 9 ILE E N 1
ATOM 12245 C CA . ILE E 1 9 ? 70.964 15.540 107.399 1.00 25.84 9 ILE E CA 1
ATOM 12246 C C . ILE E 1 9 ? 69.682 14.806 107.759 1.00 19.07 9 ILE E C 1
ATOM 12247 O O . ILE E 1 9 ? 68.715 14.805 106.990 1.00 19.78 9 ILE E O 1
ATOM 12263 N N . PHE E 1 10 ? 69.678 14.197 108.937 1.00 19.86 10 PHE E N 1
ATOM 12264 C CA . PHE E 1 10 ? 68.538 13.465 109.465 1.00 17.36 10 PHE E CA 1
ATOM 12265 C C . PHE E 1 10 ? 67.846 14.307 110.530 1.00 19.83 10 PHE E C 1
ATOM 12266 O O . PHE E 1 10 ? 68.485 14.743 111.494 1.00 20.15 10 PHE E O 1
ATOM 12283 N N . LEU E 1 11 ? 66.549 14.538 110.352 1.00 17.26 11 LEU E N 1
ATOM 12284 C CA . LEU E 1 11 ? 65.732 15.237 111.337 1.00 19.74 11 LEU E CA 1
ATOM 12285 C C . LEU E 1 11 ? 64.898 14.204 112.083 1.00 17.42 11 LEU E C 1
ATOM 12286 O O . LEU E 1 11 ? 64.074 13.512 111.476 1.00 16.18 11 LEU E O 1
ATOM 12302 N N . ASP E 1 12 ? 65.105 14.108 113.399 1.00 16.40 12 ASP E N 1
ATOM 12303 C CA . ASP E 1 12 ? 64.463 13.045 114.167 1.00 17.72 12 ASP E CA 1
ATOM 12304 C C . ASP E 1 12 ? 62.945 13.182 114.152 1.00 16.30 12 ASP E C 1
ATOM 12305 O O . ASP E 1 12 ? 62.227 12.178 114.093 1.00 14.85 12 ASP E O 1
ATOM 12314 N N . ALA E 1 13 ? 62.437 14.411 114.193 1.00 13.81 13 ALA E N 1
ATOM 12315 C CA . ALA E 1 13 ? 60.993 14.634 114.206 1.00 12.94 13 ALA E CA 1
ATOM 12316 C C . ALA E 1 13 ? 60.713 16.014 113.638 1.00 16.30 13 ALA E C 1
ATOM 12317 O O . ALA E 1 13 ? 61.250 17.009 114.140 1.00 14.24 13 ALA E O 1
ATOM 12324 N N . LEU E 1 14 ? 59.878 16.078 112.603 1.00 14.52 14 LEU E N 1
ATOM 12325 C CA . LEU E 1 14 ? 59.524 17.358 112.005 1.00 12.42 14 LEU E CA 1
ATOM 12326 C C . LEU E 1 14 ? 58.679 18.180 112.965 1.00 13.21 14 LEU E C 1
ATOM 12327 O O . LEU E 1 14 ? 57.633 17.727 113.439 1.00 12.29 14 LEU E O 1
ATOM 12343 N N . GLN E 1 15 ? 59.128 19.400 113.236 1.00 14.05 15 GLN E N 1
ATOM 12344 C CA . GLN E 1 15 ? 58.345 20.321 114.031 1.00 13.02 15 GLN E CA 1
ATOM 12345 C C . GLN E 1 15 ? 57.134 20.805 113.231 1.00 13.85 15 GLN E C 1
ATOM 12346 O O . GLN E 1 15 ? 57.126 20.744 111.999 1.00 12.79 15 GLN E O 1
ATOM 12360 N N . PRO E 1 16 ? 56.092 21.288 113.914 1.00 13.79 16 PRO E N 1
ATOM 12361 C CA . PRO E 1 16 ? 54.820 21.535 113.206 1.00 18.57 16 PRO E CA 1
ATOM 12362 C C . PRO E 1 16 ? 54.914 22.573 112.099 1.00 16.58 16 PRO E C 1
ATOM 12363 O O . PRO E 1 16 ? 54.377 22.355 111.004 1.00 15.73 16 PRO E O 1
ATOM 12374 N N . GLN E 1 17 ? 55.561 23.712 112.351 1.00 14.42 17 GLN E N 1
ATOM 12375 C CA . GLN E 1 17 ? 55.608 24.757 111.331 1.00 12.94 17 GLN E CA 1
ATOM 12376 C C . GLN E 1 17 ? 56.429 24.320 110.125 1.00 11.84 17 GLN E C 1
ATOM 12377 O O . GLN E 1 17 ? 56.029 24.552 108.977 1.00 13.70 17 GLN E O 1
ATOM 12391 N N . LEU E 1 18 ? 57.583 23.693 110.358 1.00 14.07 18 LEU E N 1
ATOM 12392 C CA . LEU E 1 18 ? 58.388 23.217 109.240 1.00 13.04 18 LEU E CA 1
ATOM 12393 C C . LEU E 1 18 ? 57.619 22.185 108.424 1.00 14.42 18 LEU E C 1
ATOM 12394 O O . LEU E 1 18 ? 57.581 22.255 107.190 1.00 13.40 18 LEU E O 1
ATOM 12410 N N . ALA E 1 19 ? 56.991 21.220 109.103 1.00 12.20 19 ALA E N 1
ATOM 12411 C CA . ALA E 1 19 ? 56.168 20.238 108.405 1.00 13.27 19 ALA E CA 1
ATOM 12412 C C . ALA E 1 19 ? 55.039 20.915 107.639 1.00 15.80 19 ALA E C 1
ATOM 12413 O O . ALA E 1 19 ? 54.718 20.521 106.511 1.00 13.87 19 ALA E O 1
ATOM 12420 N N . THR E 1 20 ? 54.425 21.938 108.234 1.00 14.97 20 THR E N 1
ATOM 12421 C CA . THR E 1 20 ? 53.370 22.667 107.539 1.00 16.23 20 THR E CA 1
ATOM 12422 C C . THR E 1 20 ? 53.930 23.441 106.355 1.00 15.85 20 THR E C 1
ATOM 12423 O O . THR E 1 20 ? 53.303 23.495 105.289 1.00 17.48 20 THR E O 1
ATOM 12434 N N . PHE E 1 21 ? 55.110 24.043 106.515 1.00 12.93 21 PHE E N 1
ATOM 12435 C CA . PHE E 1 21 ? 55.721 24.761 105.402 1.00 16.61 21 PHE E CA 1
ATOM 12436 C C . PHE E 1 21 ? 56.037 23.818 104.250 1.00 15.64 21 PHE E C 1
ATOM 12437 O O . PHE E 1 21 ? 55.816 24.156 103.082 1.00 15.16 21 PHE E O 1
ATOM 12454 N N . ILE E 1 22 ? 56.575 22.636 104.557 1.00 13.32 22 ILE E N 1
ATOM 12455 C CA . ILE E 1 22 ? 56.802 21.639 103.515 1.00 14.64 22 ILE E CA 1
ATOM 12456 C C . ILE E 1 22 ? 55.489 21.300 102.826 1.00 15.73 22 ILE E C 1
ATOM 12457 O O . ILE E 1 22 ? 55.428 21.165 101.598 1.00 15.25 22 ILE E O 1
ATOM 12473 N N . GLY E 1 23 ? 54.417 21.157 103.605 1.00 13.60 23 GLY E N 1
ATOM 12474 C CA . GLY E 1 23 ? 53.117 20.883 103.024 1.00 17.12 23 GLY E CA 1
ATOM 12475 C C . GLY E 1 23 ? 52.674 21.946 102.038 1.00 21.88 23 GLY E C 1
ATOM 12476 O O . GLY E 1 23 ? 51.900 21.661 101.121 1.00 20.56 23 GLY E O 1
ATOM 12480 N N . LYS E 1 24 ? 53.161 23.177 102.203 1.00 19.21 24 LYS E N 1
ATOM 12481 C CA . LYS E 1 24 ? 52.767 24.289 101.344 1.00 16.24 24 LYS E CA 1
ATOM 12482 C C . LYS E 1 24 ? 53.569 24.377 100.054 1.00 20.07 24 LYS E C 1
ATOM 12483 O O . LYS E 1 24 ? 53.058 24.890 99.051 1.00 22.50 24 LYS E O 1
ATOM 12502 N N . THR E 1 25 ? 54.823 23.929 100.061 1.00 19.97 25 THR E N 1
ATOM 12503 C CA . THR E 1 25 ? 55.732 24.158 98.946 1.00 23.47 25 THR E CA 1
ATOM 12504 C C . THR E 1 25 ? 56.191 22.887 98.253 1.00 26.83 25 THR E C 1
ATOM 12505 O O . THR E 1 25 ? 56.626 22.958 97.097 1.00 20.55 25 THR E O 1
ATOM 12516 N N . ALA E 1 26 ? 56.099 21.738 98.911 1.00 18.18 26 ALA E N 1
ATOM 12517 C CA . ALA E 1 26 ? 56.627 20.509 98.350 1.00 17.30 26 ALA E CA 1
ATOM 12518 C C . ALA E 1 26 ? 55.729 19.998 97.229 1.00 17.16 26 ALA E C 1
ATOM 12519 O O . ALA E 1 26 ? 54.524 20.255 97.198 1.00 19.28 26 ALA E O 1
ATOM 12526 N N . ARG E 1 27 ? 56.338 19.265 96.298 1.00 17.30 27 ARG E N 1
ATOM 12527 C CA . ARG E 1 27 ? 55.625 18.673 95.173 1.00 18.27 27 ARG E CA 1
ATOM 12528 C C . ARG E 1 27 ? 55.582 17.152 95.254 1.00 22.34 27 ARG E C 1
ATOM 12529 O O . ARG E 1 27 ? 55.367 16.484 94.237 1.00 19.72 27 ARG E O 1
ATOM 12550 N N . GLY E 1 28 ? 55.774 16.595 96.447 1.00 19.10 28 GLY E N 1
ATOM 12551 C CA . GLY E 1 28 ? 55.712 15.162 96.651 1.00 16.80 28 GLY E CA 1
ATOM 12552 C C . GLY E 1 28 ? 54.642 14.758 97.644 1.00 20.51 28 GLY E C 1
ATOM 12553 O O . GLY E 1 28 ? 53.586 15.390 97.724 1.00 16.94 28 GLY E O 1
ATOM 12557 N N . PHE E 1 29 ? 54.909 13.700 98.407 1.00 15.89 29 PHE E N 1
ATOM 12558 C CA . PHE E 1 29 ? 53.976 13.226 99.420 1.00 18.59 29 PHE E CA 1
ATOM 12559 C C . PHE E 1 29 ? 54.140 14.077 100.671 1.00 18.72 29 PHE E C 1
ATOM 12560 O O . PHE E 1 29 ? 55.202 14.064 101.300 1.00 15.78 29 PHE E O 1
ATOM 12577 N N . LEU E 1 30 ? 53.099 14.813 101.034 1.00 17.71 30 LEU E N 1
ATOM 12578 C CA . LEU E 1 30 ? 53.239 15.791 102.098 1.00 20.04 30 LEU E CA 1
ATOM 12579 C C . LEU E 1 30 ? 53.480 15.085 103.431 1.00 19.70 30 LEU E C 1
ATOM 12580 O O . LEU E 1 30 ? 52.885 14.034 103.696 1.00 20.05 30 LEU E O 1
ATOM 12596 N N . PRO E 1 31 ? 54.365 15.620 104.283 1.00 15.44 31 PRO E N 1
ATOM 12597 C CA . PRO E 1 31 ? 54.585 15.000 105.592 1.00 13.02 31 PRO E CA 1
ATOM 12598 C C . PRO E 1 31 ? 53.657 15.576 106.646 1.00 17.86 31 PRO E C 1
ATOM 12599 O O . PRO E 1 31 ? 52.861 16.473 106.353 1.00 18.48 31 PRO E O 1
ATOM 12610 N N . VAL E 1 32 ? 53.749 15.069 107.870 1.00 16.06 32 VAL E N 1
ATOM 12611 C CA . VAL E 1 32 ? 53.016 15.645 108.995 1.00 16.89 32 VAL E CA 1
ATOM 12612 C C . VAL E 1 32 ? 53.985 15.818 110.159 1.00 16.34 32 VAL E C 1
ATOM 12613 O O . VAL E 1 32 ? 55.063 15.206 110.189 1.00 15.38 32 VAL E O 1
ATOM 12626 N N . PRO E 1 33 ? 53.632 16.659 111.129 1.00 16.13 33 PRO E N 1
ATOM 12627 C CA . PRO E 1 33 ? 54.522 16.862 112.277 1.00 15.56 33 PRO E CA 1
ATOM 12628 C C . PRO E 1 33 ? 54.837 15.553 112.983 1.00 14.60 33 PRO E C 1
ATOM 12629 O O . PRO E 1 33 ? 54.013 14.639 113.044 1.00 17.02 33 PRO E O 1
ATOM 12640 N N . GLY E 1 34 ? 56.053 15.476 113.524 1.00 15.79 34 GLY E N 1
ATOM 12641 C CA . GLY E 1 34 ? 56.485 14.329 114.287 1.00 16.79 34 GLY E CA 1
ATOM 12642 C C . GLY E 1 34 ? 57.178 13.256 113.482 1.00 14.18 34 GLY E C 1
ATOM 12643 O O . GLY E 1 34 ? 57.823 12.380 114.071 1.00 16.93 34 GLY E O 1
ATOM 12647 N N . GLN E 1 35 ? 57.072 13.294 112.159 1.00 12.37 35 GLN E N 1
ATOM 12648 C CA . GLN E 1 35 ? 57.710 12.289 111.329 1.00 14.04 35 GLN E CA 1
ATOM 12649 C C . GLN E 1 35 ? 59.205 12.546 111.223 1.00 13.40 35 GLN E C 1
ATOM 12650 O O . GLN E 1 35 ? 59.664 13.692 111.204 1.00 13.37 35 GLN E O 1
ATOM 12664 N N . ALA E 1 36 ? 59.965 11.458 111.163 1.00 14.38 36 ALA E N 1
ATOM 12665 C CA . ALA E 1 36 ? 61.382 11.555 110.861 1.00 12.58 36 ALA E CA 1
ATOM 12666 C C . ALA E 1 36 ? 61.563 11.931 109.398 1.00 12.62 36 ALA E C 1
ATOM 12667 O O . ALA E 1 36 ? 60.791 11.507 108.533 1.00 13.60 36 ALA E O 1
ATOM 12674 N N . SER E 1 37 ? 62.591 12.729 109.122 1.00 12.08 37 SER E N 1
ATOM 12675 C CA . SER E 1 37 ? 62.746 13.368 107.821 1.00 13.60 37 SER E CA 1
ATOM 12676 C C . SER E 1 37 ? 64.222 13.430 107.468 1.00 15.62 37 SER E C 1
ATOM 12677 O O . SER E 1 37 ? 65.023 13.988 108.225 1.00 16.09 37 SER E O 1
ATOM 12685 N N . LEU E 1 38 ? 64.576 12.861 106.320 1.00 13.29 38 LEU E N 1
ATOM 12686 C CA . LEU E 1 38 ? 65.944 12.841 105.827 1.00 16.09 38 LEU E CA 1
ATOM 12687 C C . LEU E 1 38 ? 66.032 13.690 104.568 1.00 16.20 38 LEU E C 1
ATOM 12688 O O . LEU E 1 38 ? 65.207 13.544 103.661 1.00 15.16 38 LEU E O 1
ATOM 12704 N N . TRP E 1 39 ? 67.041 14.556 104.507 1.00 15.30 39 TRP E N 1
ATOM 12705 C CA . TRP E 1 39 ? 67.251 15.445 103.372 1.00 18.02 39 TRP E CA 1
ATOM 12706 C C . TRP E 1 39 ? 68.607 15.151 102.751 1.00 16.14 39 TRP E C 1
ATOM 12707 O O . TRP E 1 39 ? 69.621 15.104 103.456 1.00 22.03 39 TRP E O 1
ATOM 12728 N N . VAL E 1 40 ? 68.621 14.952 101.437 1.00 18.29 40 VAL E N 1
ATOM 12729 C CA . VAL E 1 40 ? 69.830 14.582 100.711 1.00 23.15 40 VAL E CA 1
ATOM 12730 C C . VAL E 1 40 ? 69.989 15.534 99.538 1.00 20.53 40 VAL E C 1
ATOM 12731 O O . VAL E 1 40 ? 69.092 15.642 98.693 1.00 21.45 40 VAL E O 1
ATOM 12744 N N . GLU E 1 41 ? 71.127 16.220 99.486 1.00 26.32 41 GLU E N 1
ATOM 12745 C CA . GLU E 1 41 ? 71.490 17.080 98.371 1.00 27.74 41 GLU E CA 1
ATOM 12746 C C . GLU E 1 41 ? 72.757 16.525 97.741 1.00 23.34 41 GLU E C 1
ATOM 12747 O O . GLU E 1 41 ? 73.702 16.170 98.455 1.00 28.03 41 GLU E O 1
ATOM 12759 N N . ILE E 1 42 ? 72.778 16.446 96.411 1.00 31.20 42 ILE E N 1
ATOM 12760 C CA . ILE E 1 42 ? 73.877 15.813 95.696 1.00 30.25 42 ILE E CA 1
ATOM 12761 C C . ILE E 1 42 ? 74.287 16.668 94.507 1.00 35.34 42 ILE E C 1
ATOM 12762 O O . ILE E 1 42 ? 73.514 17.479 93.991 1.00 32.80 42 ILE E O 1
ATOM 12778 N N . ALA E 1 43 ? 75.529 16.463 94.074 1.00 36.76 43 ALA E N 1
ATOM 12779 C CA . ALA E 1 43 ? 76.012 16.957 92.797 1.00 40.33 43 ALA E CA 1
ATOM 12780 C C . ALA E 1 43 ? 76.683 15.784 92.089 1.00 37.40 43 ALA E C 1
ATOM 12781 O O . ALA E 1 43 ? 77.513 15.089 92.702 1.00 33.95 43 ALA E O 1
ATOM 12788 N N . PRO E 1 44 ? 76.353 15.510 90.813 1.00 38.78 44 PRO E N 1
ATOM 12789 C CA . PRO E 1 44 ? 75.414 16.236 89.951 1.00 36.90 44 PRO E CA 1
ATOM 12790 C C . PRO E 1 44 ? 73.969 16.074 90.399 1.00 35.95 44 PRO E C 1
ATOM 12791 O O . PRO E 1 44 ? 73.573 14.995 90.841 1.00 37.16 44 PRO E O 1
ATOM 12802 N N . GLY E 1 45 ? 73.191 17.148 90.280 1.00 43.30 45 GLY E N 1
ATOM 12803 C CA . GLY E 1 45 ? 71.829 17.120 90.784 1.00 44.55 45 GLY E CA 1
ATOM 12804 C C . GLY E 1 45 ? 70.959 16.106 90.068 1.00 36.47 45 GLY E C 1
ATOM 12805 O O . GLY E 1 45 ? 70.226 15.343 90.702 1.00 36.93 45 GLY E O 1
ATOM 12809 N N . ILE E 1 46 ? 71.032 16.082 88.735 1.00 35.66 46 ILE E N 1
ATOM 12810 C CA . ILE E 1 46 ? 70.098 15.291 87.935 1.00 40.27 46 ILE E CA 1
ATOM 12811 C C . ILE E 1 46 ? 70.023 13.854 88.427 1.00 38.67 46 ILE E C 1
ATOM 12812 O O . ILE E 1 46 ? 68.990 13.188 88.275 1.00 35.26 46 ILE E O 1
ATOM 12828 N N . ALA E 1 47 ? 71.100 13.352 89.017 1.00 34.02 47 ALA E N 1
ATOM 12829 C CA . ALA E 1 47 ? 71.119 11.995 89.544 1.00 31.07 47 ALA E CA 1
ATOM 12830 C C . ALA E 1 47 ? 70.217 11.813 90.758 1.00 29.43 47 ALA E C 1
ATOM 12831 O O . ALA E 1 47 ? 70.245 10.719 91.332 1.00 28.79 47 ALA E O 1
ATOM 12838 N N . ILE E 1 48 ? 69.422 12.799 91.184 1.00 29.54 48 ILE E N 1
ATOM 12839 C CA . ILE E 1 48 ? 68.610 12.612 92.382 1.00 26.95 48 ILE E CA 1
ATOM 12840 C C . ILE E 1 48 ? 67.543 11.552 92.147 1.00 21.77 48 ILE E C 1
ATOM 12841 O O . ILE E 1 48 ? 67.153 10.840 93.079 1.00 16.25 48 ILE E O 1
ATOM 12857 N N . ASN E 1 49 ? 67.053 11.422 90.910 1.00 17.59 49 ASN E N 1
ATOM 12858 C CA . ASN E 1 49 ? 66.032 10.419 90.627 1.00 17.68 49 ASN E CA 1
ATOM 12859 C C . ASN E 1 49 ? 66.529 9.012 90.932 1.00 16.30 49 ASN E C 1
ATOM 12860 O O . ASN E 1 49 ? 65.746 8.156 91.359 1.00 17.90 49 ASN E O 1
ATOM 12871 N N . ARG E 1 50 ? 67.819 8.750 90.715 1.00 18.30 50 ARG E N 1
ATOM 12872 C CA . ARG E 1 50 ? 68.366 7.432 91.020 1.00 16.85 50 ARG E CA 1
ATOM 12873 C C . ARG E 1 50 ? 68.458 7.220 92.525 1.00 19.15 50 ARG E C 1
ATOM 12874 O O . ARG E 1 50 ? 68.241 6.107 93.018 1.00 18.18 50 ARG E O 1
ATOM 12895 N N . VAL E 1 51 ? 68.770 8.286 93.263 1.00 17.72 51 VAL E N 1
ATOM 12896 C CA . VAL E 1 51 ? 68.792 8.228 94.721 1.00 22.42 51 VAL E CA 1
ATOM 12897 C C . VAL E 1 51 ? 67.393 7.956 95.258 1.00 19.01 51 VAL E C 1
ATOM 12898 O O . VAL E 1 51 ? 67.190 7.091 96.119 1.00 17.15 51 VAL E O 1
ATOM 12911 N N . THR E 1 52 ? 66.412 8.710 94.765 1.00 13.28 52 THR E N 1
ATOM 12912 C CA . THR E 1 52 ? 65.031 8.538 95.198 1.00 14.00 52 THR E CA 1
ATOM 12913 C C . THR E 1 52 ? 64.552 7.115 94.943 1.00 15.22 52 THR E C 1
ATOM 12914 O O . THR E 1 52 ? 63.988 6.464 95.831 1.00 12.74 52 THR E O 1
ATOM 12925 N N . ASP E 1 53 ? 64.768 6.618 93.725 1.00 14.56 53 ASP E N 1
ATOM 12926 C CA . ASP E 1 53 ? 64.343 5.264 93.390 1.00 12.32 53 ASP E CA 1
ATOM 12927 C C . ASP E 1 53 ? 64.939 4.240 94.349 1.00 14.18 53 ASP E C 1
ATOM 12928 O O . ASP E 1 53 ? 64.237 3.339 94.822 1.00 14.26 53 ASP E O 1
ATOM 12937 N N . ALA E 1 54 ? 66.233 4.362 94.653 1.00 14.84 54 ALA E N 1
ATOM 12938 C CA . ALA E 1 54 ? 66.873 3.397 95.543 1.00 15.16 54 ALA E CA 1
ATOM 12939 C C . ALA E 1 54 ? 66.219 3.396 96.919 1.00 16.83 54 ALA E C 1
ATOM 12940 O O . ALA E 1 54 ? 66.000 2.332 97.509 1.00 16.75 54 ALA E O 1
ATOM 12947 N N . ALA E 1 55 ? 65.891 4.577 97.447 1.00 15.34 55 ALA E N 1
ATOM 12948 C CA . ALA E 1 55 ? 65.271 4.642 98.767 1.00 14.03 55 ALA E CA 1
ATOM 12949 C C . ALA E 1 55 ? 63.858 4.070 98.747 1.00 13.31 55 ALA E C 1
ATOM 12950 O O . ALA E 1 55 ? 63.469 3.330 99.656 1.00 13.11 55 ALA E O 1
ATOM 12957 N N . LEU E 1 56 ? 63.075 4.396 97.716 1.00 11.96 56 LEU E N 1
ATOM 12958 C CA . LEU E 1 56 ? 61.686 3.949 97.673 1.00 9.85 56 LEU E CA 1
ATOM 12959 C C . LEU E 1 56 ? 61.580 2.451 97.423 1.00 14.28 56 LEU E C 1
ATOM 12960 O O . LEU E 1 56 ? 60.644 1.810 97.913 1.00 18.13 56 LEU E O 1
ATOM 12976 N N . LYS E 1 57 ? 62.516 1.880 96.664 1.00 13.90 57 LYS E N 1
ATOM 12977 C CA . LYS E 1 57 ? 62.473 0.447 96.398 1.00 17.61 57 LYS E CA 1
ATOM 12978 C C . LYS E 1 57 ? 62.893 -0.360 97.618 1.00 17.20 57 LYS E C 1
ATOM 12979 O O . LYS E 1 57 ? 62.485 -1.517 97.762 1.00 18.78 57 LYS E O 1
ATOM 12998 N N . ALA E 1 58 ? 63.691 0.232 98.505 1.00 15.77 58 ALA E N 1
ATOM 12999 C CA . ALA E 1 58 ? 64.260 -0.489 99.635 1.00 14.69 58 ALA E CA 1
ATOM 13000 C C . ALA E 1 58 ? 63.492 -0.302 100.934 1.00 18.60 58 ALA E C 1
ATOM 13001 O O . ALA E 1 58 ? 63.643 -1.129 101.840 1.00 18.14 58 ALA E O 1
ATOM 13008 N N . THR E 1 59 ? 62.682 0.753 101.054 1.00 18.65 59 THR E N 1
ATOM 13009 C CA . THR E 1 59 ? 62.030 1.092 102.313 1.00 16.78 59 THR E CA 1
ATOM 13010 C C . THR E 1 59 ? 60.610 1.573 102.043 1.00 16.74 59 THR E C 1
ATOM 13011 O O . THR E 1 59 ? 60.166 1.666 100.894 1.00 19.72 59 THR E O 1
ATOM 13022 N N . LYS E 1 60 ? 59.902 1.900 103.126 1.00 13.85 60 LYS E N 1
ATOM 13023 C CA . LYS E 1 60 ? 58.532 2.387 103.065 1.00 17.48 60 LYS E CA 1
ATOM 13024 C C . LYS E 1 60 ? 58.443 3.906 103.169 1.00 16.33 60 LYS E C 1
ATOM 13025 O O . LYS E 1 60 ? 57.344 4.439 103.347 1.00 16.27 60 LYS E O 1
ATOM 13044 N N . VAL E 1 61 ? 59.571 4.614 103.070 1.00 14.92 61 VAL E N 1
ATOM 13045 C CA . VAL E 1 61 ? 59.527 6.063 103.210 1.00 14.31 61 VAL E CA 1
ATOM 13046 C C . VAL E 1 61 ? 58.713 6.668 102.070 1.00 13.92 61 VAL E C 1
ATOM 13047 O O . VAL E 1 61 ? 58.562 6.087 100.988 1.00 13.28 61 VAL E O 1
ATOM 13060 N N . GLN E 1 62 ? 58.180 7.854 102.327 1.00 13.97 62 GLN E N 1
ATOM 13061 C CA . GLN E 1 62 ? 57.485 8.637 101.327 1.00 13.54 62 GLN E CA 1
ATOM 13062 C C . GLN E 1 62 ? 58.278 9.902 101.031 1.00 15.55 62 GLN E C 1
ATOM 13063 O O . GLN E 1 62 ? 58.845 10.499 101.952 1.00 12.57 62 GLN E O 1
ATOM 13077 N N . PRO E 1 63 ? 58.359 10.326 99.769 1.00 13.87 63 PRO E N 1
ATOM 13078 C CA . PRO E 1 63 ? 59.168 11.506 99.449 1.00 14.91 63 PRO E CA 1
ATOM 13079 C C . PRO E 1 63 ? 58.339 12.774 99.367 1.00 19.37 63 PRO E C 1
ATOM 13080 O O . PRO E 1 63 ? 57.418 12.870 98.549 1.00 19.10 63 PRO E O 1
ATOM 13091 N N . ALA E 1 64 ? 58.655 13.756 100.209 1.00 15.76 64 ALA E N 1
ATOM 13092 C CA . ALA E 1 64 ? 57.977 15.041 100.113 1.00 14.43 64 ALA E CA 1
ATOM 13093 C C . ALA E 1 64 ? 58.583 15.915 99.024 1.00 12.34 64 ALA E C 1
ATOM 13094 O O . ALA E 1 64 ? 57.864 16.689 98.390 1.00 17.09 64 ALA E O 1
ATOM 13101 N N . VAL E 1 65 ? 59.881 15.781 98.768 1.00 13.84 65 VAL E N 1
ATOM 13102 C CA . VAL E 1 65 ? 60.615 16.735 97.945 1.00 15.32 65 VAL E CA 1
ATOM 13103 C C . VAL E 1 65 ? 61.540 15.987 96.999 1.00 17.18 65 VAL E C 1
ATOM 13104 O O . VAL E 1 65 ? 62.293 15.106 97.424 1.00 15.69 65 VAL E O 1
ATOM 13117 N N . GLN E 1 66 ? 61.491 16.344 95.719 1.00 15.57 66 GLN E N 1
ATOM 13118 C CA . GLN E 1 66 ? 62.579 16.051 94.791 1.00 17.33 66 GLN E CA 1
ATOM 13119 C C . GLN E 1 66 ? 62.712 17.261 93.882 1.00 19.26 66 GLN E C 1
ATOM 13120 O O . GLN E 1 66 ? 61.858 17.484 93.020 1.00 23.84 66 GLN E O 1
ATOM 13134 N N . VAL E 1 67 ? 63.773 18.037 94.081 1.00 22.52 67 VAL E N 1
ATOM 13135 C CA . VAL E 1 67 ? 63.993 19.283 93.358 1.00 27.68 67 VAL E CA 1
ATOM 13136 C C . VAL E 1 67 ? 65.221 19.112 92.480 1.00 35.54 67 VAL E C 1
ATOM 13137 O O . VAL E 1 67 ? 66.311 18.801 92.975 1.00 33.05 67 VAL E O 1
ATOM 13150 N N . VAL E 1 68 ? 65.038 19.308 91.179 1.00 44.88 68 VAL E N 1
ATOM 13151 C CA . VAL E 1 68 ? 66.136 19.387 90.225 1.00 56.03 68 VAL E CA 1
ATOM 13152 C C . VAL E 1 68 ? 66.353 20.874 89.971 1.00 57.12 68 VAL E C 1
ATOM 13153 O O . VAL E 1 68 ? 65.606 21.505 89.217 1.00 57.70 68 VAL E O 1
ATOM 13166 N N . GLU E 1 69 ? 67.372 21.445 90.613 1.00 55.41 69 GLU E N 1
ATOM 13167 C CA . GLU E 1 69 ? 67.524 22.894 90.649 1.00 67.23 69 GLU E CA 1
ATOM 13168 C C . GLU E 1 69 ? 68.286 23.405 89.431 1.00 70.24 69 GLU E C 1
ATOM 13169 O O . GLU E 1 69 ? 67.673 23.864 88.462 1.00 59.54 69 GLU E O 1
ATOM 13181 N N . ARG E 1 70 ? 69.616 23.332 89.465 1.00 65.87 70 ARG E N 1
ATOM 13182 C CA . ARG E 1 70 ? 70.432 23.772 88.339 1.00 55.98 70 ARG E CA 1
ATOM 13183 C C . ARG E 1 70 ? 71.732 22.982 88.284 1.00 52.02 70 ARG E C 1
ATOM 13184 O O . ARG E 1 70 ? 72.072 22.406 87.246 1.00 51.39 70 ARG E O 1
ATOM 13205 N N . ALA E 1 71 ? 72.468 22.962 89.395 1.00 46.88 71 ALA E N 1
ATOM 13206 C CA . ALA E 1 71 ? 73.632 22.104 89.543 1.00 49.72 71 ALA E CA 1
ATOM 13207 C C . ALA E 1 71 ? 73.470 21.074 90.648 1.00 50.12 71 ALA E C 1
ATOM 13208 O O . ALA E 1 71 ? 74.252 20.116 90.697 1.00 42.91 71 ALA E O 1
ATOM 13215 N N . TYR E 1 72 ? 72.483 21.235 91.525 1.00 52.62 72 TYR E N 1
ATOM 13216 C CA . TYR E 1 72 ? 72.276 20.356 92.662 1.00 47.08 72 TYR E CA 1
ATOM 13217 C C . TYR E 1 72 ? 70.873 19.764 92.614 1.00 42.27 72 TYR E C 1
ATOM 13218 O O . TYR E 1 72 ? 69.964 20.308 91.980 1.00 39.21 72 TYR E O 1
ATOM 13236 N N . GLY E 1 73 ? 70.716 18.636 93.285 1.00 38.87 73 GLY E N 1
ATOM 13237 C CA . GLY E 1 73 ? 69.414 18.003 93.425 1.00 34.70 73 GLY E CA 1
ATOM 13238 C C . GLY E 1 73 ? 69.148 17.679 94.877 1.00 24.48 73 GLY E C 1
ATOM 13239 O O . GLY E 1 73 ? 70.059 17.316 95.618 1.00 28.39 73 GLY E O 1
ATOM 13243 N N . LEU E 1 74 ? 67.885 17.810 95.277 1.00 22.38 74 LEU E N 1
ATOM 13244 C CA . LEU E 1 74 ? 67.496 17.690 96.677 1.00 22.55 74 LEU E CA 1
ATOM 13245 C C . LEU E 1 74 ? 66.350 16.702 96.819 1.00 14.68 74 LEU E C 1
ATOM 13246 O O . LEU E 1 74 ? 65.358 16.788 96.090 1.00 17.70 74 LEU E O 1
ATOM 13262 N N . LEU E 1 75 ? 66.475 15.786 97.777 1.00 15.52 75 LEU E N 1
ATOM 13263 C CA . LEU E 1 75 ? 65.422 14.834 98.098 1.00 15.56 75 LEU E CA 1
ATOM 13264 C C . LEU E 1 75 ? 65.087 14.909 99.580 1.00 10.55 75 LEU E C 1
ATOM 13265 O O . LEU E 1 75 ? 65.981 15.056 100.419 1.00 15.17 75 LEU E O 1
ATOM 13281 N N . GLU E 1 76 ? 63.795 14.818 99.892 1.00 13.61 76 GLU E N 1
ATOM 13282 C CA . GLU E 1 76 ? 63.328 14.542 101.243 1.00 12.27 76 GLU E CA 1
ATOM 13283 C C . GLU E 1 76 ? 62.541 13.242 101.240 1.00 13.65 76 GLU E C 1
ATOM 13284 O O . GLU E 1 76 ? 61.704 13.014 100.360 1.00 12.71 76 GLU E O 1
ATOM 13296 N N . VAL E 1 77 ? 62.817 12.393 102.225 1.00 11.76 77 VAL E N 1
ATOM 13297 C CA . VAL E 1 77 ? 62.002 11.220 102.503 1.00 12.06 77 VAL E CA 1
ATOM 13298 C C . VAL E 1 77 ? 61.663 11.228 103.986 1.00 12.57 77 VAL E C 1
ATOM 13299 O O . VAL E 1 77 ? 62.433 11.721 104.817 1.00 13.36 77 VAL E O 1
ATOM 13312 N N . HIS E 1 78 ? 60.489 10.696 104.315 1.00 9.41 78 HIS E N 1
ATOM 13313 C CA . HIS E 1 78 ? 60.021 10.733 105.692 1.00 12.27 78 HIS E CA 1
ATOM 13314 C C . HIS E 1 78 ? 59.217 9.484 106.010 1.00 12.93 78 HIS E C 1
ATOM 13315 O O . HIS E 1 78 ? 58.773 8.750 105.122 1.00 15.00 78 HIS E O 1
ATOM 13329 N N . HIS E 1 79 ? 59.042 9.262 107.307 1.00 13.10 79 HIS E N 1
ATOM 13330 C CA . HIS E 1 79 ? 58.246 8.177 107.857 1.00 14.03 79 HIS E CA 1
ATOM 13331 C C . HIS E 1 79 ? 58.146 8.422 109.353 1.00 14.41 79 HIS E C 1
ATOM 13332 O O . HIS E 1 79 ? 59.046 9.020 109.949 1.00 16.06 79 HIS E O 1
ATOM 13346 N N . PHE E 1 80 ? 57.047 7.970 109.955 1.00 17.08 80 PHE E N 1
ATOM 13347 C CA . PHE E 1 80 ? 56.938 8.075 111.407 1.00 18.57 80 PHE E CA 1
ATOM 13348 C C . PHE E 1 80 ? 57.975 7.209 112.106 1.00 19.98 80 PHE E C 1
ATOM 13349 O O . PHE E 1 80 ? 58.450 7.565 113.190 1.00 20.82 80 PHE E O 1
ATOM 13366 N N . ASP E 1 81 ? 58.341 6.083 111.501 1.00 19.77 81 ASP E N 1
ATOM 13367 C CA . ASP E 1 81 ? 59.343 5.183 112.058 1.00 19.71 81 ASP E CA 1
ATOM 13368 C C . ASP E 1 81 ? 60.727 5.707 111.697 1.00 18.52 81 ASP E C 1
ATOM 13369 O O . ASP E 1 81 ? 61.114 5.699 110.524 1.00 22.92 81 ASP E O 1
ATOM 13378 N N . GLN E 1 82 ? 61.474 6.170 112.703 1.00 17.63 82 GLN E N 1
ATOM 13379 C CA . GLN E 1 82 ? 62.841 6.622 112.461 1.00 19.16 82 GLN E CA 1
ATOM 13380 C C . GLN E 1 82 ? 63.673 5.542 111.784 1.00 20.75 82 GLN E C 1
ATOM 13381 O O . GLN E 1 82 ? 64.584 5.852 111.007 1.00 20.11 82 GLN E O 1
ATOM 13395 N N . GLY E 1 83 ? 63.373 4.272 112.058 1.00 20.60 83 GLY E N 1
ATOM 13396 C CA . GLY E 1 83 ? 64.158 3.195 111.479 1.00 21.89 83 GLY E CA 1
ATOM 13397 C C . GLY E 1 83 ? 64.036 3.121 109.970 1.00 19.37 83 GLY E C 1
ATOM 13398 O O . GLY E 1 83 ? 65.024 2.874 109.273 1.00 17.88 83 GLY E O 1
ATOM 13402 N N . GLU E 1 84 ? 62.822 3.314 109.444 1.00 19.80 84 GLU E N 1
ATOM 13403 C CA . GLU E 1 84 ? 62.635 3.312 107.996 1.00 16.57 84 GLU E CA 1
ATOM 13404 C C . GLU E 1 84 ? 63.439 4.425 107.341 1.00 14.78 84 GLU E C 1
ATOM 13405 O O . GLU E 1 84 ? 64.014 4.238 106.263 1.00 15.08 84 GLU E O 1
ATOM 13417 N N . VAL E 1 85 ? 63.486 5.597 107.978 1.00 13.96 85 VAL E N 1
ATOM 13418 C CA . VAL E 1 85 ? 64.201 6.730 107.403 1.00 14.12 85 VAL E CA 1
ATOM 13419 C C . VAL E 1 85 ? 65.706 6.494 107.453 1.00 15.67 85 VAL E C 1
ATOM 13420 O O . VAL E 1 85 ? 66.428 6.801 106.499 1.00 14.66 85 VAL E O 1
ATOM 13433 N N . LEU E 1 86 ? 66.206 5.957 108.569 1.00 17.48 86 LEU E N 1
ATOM 13434 C CA . LEU E 1 86 ? 67.627 5.643 108.651 1.00 17.95 86 LEU E CA 1
ATOM 13435 C C . LEU E 1 86 ? 67.991 4.536 107.671 1.00 16.54 86 LEU E C 1
ATOM 13436 O O . LEU E 1 86 ? 69.078 4.552 107.080 1.00 16.74 86 LEU E O 1
ATOM 13452 N N . ALA E 1 87 ? 67.089 3.572 107.483 1.00 14.87 87 ALA E N 1
ATOM 13453 C CA . ALA E 1 87 ? 67.307 2.537 106.480 1.00 14.86 87 ALA E CA 1
ATOM 13454 C C . ALA E 1 87 ? 67.381 3.139 105.084 1.00 16.34 87 ALA E C 1
ATOM 13455 O O . ALA E 1 87 ? 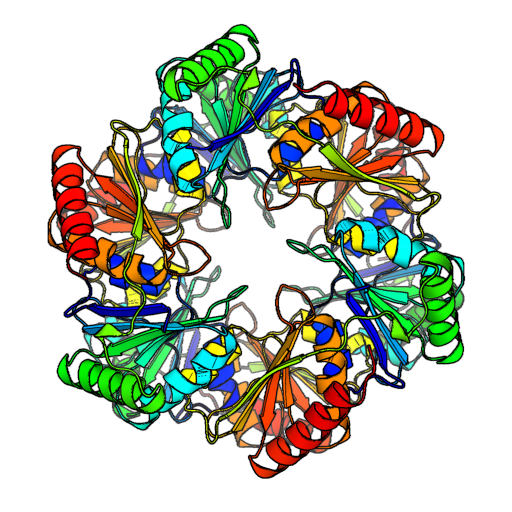68.211 2.730 104.265 1.00 15.06 87 ALA E O 1
ATOM 13462 N N . ALA E 1 88 ? 66.513 4.109 104.791 1.00 13.77 88 ALA E N 1
ATOM 13463 C CA . ALA E 1 88 ? 66.572 4.781 103.498 1.00 14.67 88 ALA E CA 1
ATOM 13464 C C . ALA E 1 88 ? 67.877 5.547 103.348 1.00 13.64 88 ALA E C 1
ATOM 13465 O O . ALA E 1 88 ? 68.469 5.575 102.264 1.00 14.73 88 ALA E O 1
ATOM 13472 N N . GLY E 1 89 ? 68.347 6.167 104.430 1.00 16.80 89 GLY E N 1
ATOM 13473 C CA . GLY E 1 89 ? 69.596 6.907 104.360 1.00 19.36 89 GLY E CA 1
ATOM 13474 C C . GLY E 1 89 ? 70.778 6.019 104.022 1.00 17.74 89 GLY E C 1
ATOM 13475 O O . GLY E 1 89 ? 71.583 6.340 103.144 1.00 15.75 89 GLY E O 1
ATOM 13479 N N . SER E 1 90 ? 70.907 4.891 104.724 1.00 17.08 90 SER E N 1
ATOM 13480 C CA . SER E 1 90 ? 72.001 3.970 104.430 1.00 17.89 90 SER E CA 1
ATOM 13481 C C . SER E 1 90 ? 71.889 3.427 103.012 1.00 14.14 90 SER E C 1
ATOM 13482 O O . SER E 1 90 ? 72.903 3.232 102.334 1.00 18.93 90 SER E O 1
ATOM 13490 N N . THR E 1 91 ? 70.662 3.169 102.551 1.00 16.08 91 THR E N 1
ATOM 13491 C CA . THR E 1 91 ? 70.463 2.749 101.168 1.00 16.05 91 THR E CA 1
ATOM 13492 C C . THR E 1 91 ? 70.980 3.807 100.204 1.00 15.49 91 THR E C 1
ATOM 13493 O O . THR E 1 91 ? 71.641 3.488 99.208 1.00 15.73 91 THR E O 1
ATOM 13504 N N . ILE E 1 92 ? 70.689 5.076 100.491 1.00 14.21 92 ILE E N 1
ATOM 13505 C CA . ILE E 1 92 ? 71.151 6.170 99.643 1.00 15.42 92 ILE E CA 1
ATOM 13506 C C . ILE E 1 92 ? 72.670 6.257 99.674 1.00 17.55 92 ILE E C 1
ATOM 13507 O O . ILE E 1 92 ? 73.328 6.351 98.631 1.00 21.26 92 ILE E O 1
ATOM 13523 N N . LEU E 1 93 ? 73.251 6.229 100.875 1.00 17.16 93 LEU E N 1
ATOM 13524 C CA . LEU E 1 93 ? 74.700 6.337 100.999 1.00 21.39 93 LEU E CA 1
ATOM 13525 C C . LEU E 1 93 ? 75.401 5.200 100.264 1.00 20.81 93 LEU E C 1
ATOM 13526 O O . LEU E 1 93 ? 76.403 5.423 99.574 1.00 24.93 93 LEU E O 1
ATOM 13542 N N . ASP E 1 94 ? 74.887 3.975 100.394 1.00 21.22 94 ASP E N 1
ATOM 13543 C CA . ASP E 1 94 ? 75.483 2.846 99.686 1.00 23.12 94 ASP E CA 1
ATOM 13544 C C . ASP E 1 94 ? 75.343 3.005 98.179 1.00 22.65 94 ASP E C 1
ATOM 13545 O O . ASP E 1 94 ? 76.277 2.701 97.427 1.00 25.57 94 ASP E O 1
ATOM 13554 N N . LYS E 1 95 ? 74.181 3.471 97.717 1.00 21.13 95 LYS E N 1
ATOM 13555 C CA . LYS E 1 95 ? 74.001 3.719 96.292 1.00 22.92 95 LYS E CA 1
ATOM 13556 C C . LYS E 1 95 ? 74.980 4.775 95.796 1.00 24.91 95 LYS E C 1
ATOM 13557 O O . LYS E 1 95 ? 75.579 4.626 94.725 1.00 25.41 95 LYS E O 1
ATOM 13576 N N . LEU E 1 96 ? 75.158 5.850 96.566 1.00 21.78 96 LEU E N 1
ATOM 13577 C CA . LEU E 1 96 ? 76.134 6.875 96.222 1.00 28.40 96 LEU E CA 1
ATOM 13578 C C . LEU E 1 96 ? 77.566 6.420 96.458 1.00 32.09 96 LEU E C 1
ATOM 13579 O O . LEU E 1 96 ? 78.495 7.099 96.007 1.00 32.20 96 LEU E O 1
ATOM 13595 N N . GLU E 1 97 ? 77.764 5.297 97.148 1.00 30.23 97 GLU E N 1
ATOM 13596 C CA . GLU E 1 97 ? 79.101 4.803 97.463 1.00 29.91 97 GLU E CA 1
ATOM 13597 C C . GLU E 1 97 ? 79.887 5.844 98.255 1.00 34.82 97 GLU E C 1
ATOM 13598 O O . GLU E 1 97 ? 81.064 6.102 97.992 1.00 41.36 97 GLU E O 1
ATOM 13610 N N . VAL E 1 98 ? 79.215 6.456 99.231 1.00 33.44 98 VAL E N 1
ATOM 13611 C CA . VAL E 1 98 ? 79.825 7.404 100.152 1.00 33.58 98 VAL E CA 1
ATOM 13612 C C . VAL E 1 98 ? 79.316 7.082 101.550 1.00 35.87 98 VAL E C 1
ATOM 13613 O O . VAL E 1 98 ? 78.291 6.422 101.725 1.00 33.38 98 VAL E O 1
ATOM 13626 N N . ARG E 1 99 ? 80.048 7.555 102.550 1.00 40.56 99 ARG E N 1
ATOM 13627 C CA . ARG E 1 99 ? 79.608 7.449 103.931 1.00 37.53 99 ARG E CA 1
ATOM 13628 C C . ARG E 1 99 ? 79.036 8.780 104.401 1.00 34.64 99 ARG E C 1
ATOM 13629 O O . ARG E 1 99 ? 79.291 9.837 103.818 1.00 32.10 99 ARG E O 1
ATOM 13650 N N . GLU E 1 100 ? 78.244 8.709 105.471 1.00 32.93 100 GLU E N 1
ATOM 13651 C CA . GLU E 1 100 ? 77.601 9.903 106.005 1.00 35.61 100 GLU E CA 1
ATOM 13652 C C . GLU E 1 100 ? 78.622 11.002 106.272 1.00 38.31 100 GLU E C 1
ATOM 13653 O O . GLU E 1 100 ? 78.455 12.144 105.831 1.00 34.63 100 GLU E O 1
ATOM 13665 N N . GLU E 1 101 ? 79.697 10.668 106.989 1.00 43.64 101 GLU E N 1
ATOM 13666 C CA . GLU E 1 101 ? 80.715 11.661 107.313 1.00 40.55 101 GLU E CA 1
ATOM 13667 C C . GLU E 1 101 ? 81.344 12.261 106.064 1.00 41.50 101 GLU E C 1
ATOM 13668 O O . GLU E 1 101 ? 81.911 13.357 106.135 1.00 48.12 101 GLU E O 1
ATOM 13680 N N . GLY E 1 102 ? 81.258 11.576 104.926 1.00 39.40 102 GLY E N 1
ATOM 13681 C CA . GLY E 1 102 ? 81.728 12.133 103.673 1.00 30.74 102 GLY E CA 1
ATOM 13682 C C . GLY E 1 102 ? 80.929 13.310 103.165 1.00 34.37 102 GLY E C 1
ATOM 13683 O O . GLY E 1 102 ? 81.309 13.906 102.153 1.00 31.82 102 GLY E O 1
ATOM 13687 N N . ARG E 1 103 ? 79.831 13.656 103.832 1.00 38.25 103 ARG E N 1
ATOM 13688 C CA . ARG E 1 103 ? 79.056 14.828 103.459 1.00 37.59 103 ARG E CA 1
ATOM 13689 C C . ARG E 1 103 ? 79.873 16.096 103.673 1.00 39.39 103 ARG E C 1
ATOM 13690 O O . ARG E 1 103 ? 80.801 16.136 104.486 1.00 43.04 103 ARG E O 1
ATOM 13711 N N . LEU E 1 104 ? 79.521 17.139 102.928 1.00 36.52 104 LEU E N 1
ATOM 13712 C CA . LEU E 1 104 ? 80.109 18.452 103.156 1.00 43.83 104 LEU E CA 1
ATOM 13713 C C . LEU E 1 104 ? 79.671 18.989 104.514 1.00 44.98 104 LEU E C 1
ATOM 13714 O O . LEU E 1 104 ? 78.478 19.006 104.831 1.00 45.72 104 LEU E O 1
ATOM 13730 N N . LYS E 1 105 ? 80.635 19.418 105.318 1.00 47.55 105 LYS E N 1
ATOM 13731 C CA . LYS E 1 105 ? 80.315 20.019 106.607 1.00 44.37 105 LYS E CA 1
ATOM 13732 C C . LYS E 1 105 ? 79.685 21.390 106.382 1.00 45.78 105 LYS E C 1
ATOM 13733 O O . LYS E 1 105 ? 80.272 22.227 105.685 1.00 45.34 105 LYS E O 1
ATOM 13752 N N . PRO E 1 106 ? 78.509 21.665 106.943 1.00 43.95 106 PRO E N 1
ATOM 13753 C CA . PRO E 1 106 ? 77.857 22.950 106.680 1.00 44.84 106 PRO E CA 1
ATOM 13754 C C . PRO E 1 106 ? 78.500 24.092 107.449 1.00 43.37 106 PRO E C 1
ATOM 13755 O O . PRO E 1 106 ? 79.114 23.908 108.502 1.00 38.55 106 PRO E O 1
ATOM 13766 N N . GLN E 1 107 ? 78.339 25.292 106.900 1.00 39.57 107 GLN E N 1
ATOM 13767 C CA . GLN E 1 107 ? 78.877 26.506 107.493 1.00 46.86 107 GLN E CA 1
ATOM 13768 C C . GLN E 1 107 ? 77.802 27.580 107.523 1.00 44.80 107 GLN E C 1
ATOM 13769 O O . GLN E 1 107 ? 77.052 27.747 106.556 1.00 34.61 107 GLN E O 1
ATOM 13783 N N . VAL E 1 108 ? 77.727 28.300 108.640 1.00 43.34 108 VAL E N 1
ATOM 13784 C CA . VAL E 1 108 ? 76.898 29.496 108.722 1.00 35.60 108 VAL E CA 1
ATOM 13785 C C . VAL E 1 108 ? 77.556 30.571 107.870 1.00 36.07 108 VAL E C 1
ATOM 13786 O O . VAL E 1 108 ? 78.570 31.157 108.264 1.00 39.80 108 VAL E O 1
ATOM 13799 N N . MET E 1 109 ? 76.995 30.824 106.688 1.00 35.08 109 MET E N 1
ATOM 13800 C CA . MET E 1 109 ? 77.555 31.833 105.797 1.00 36.29 109 MET E CA 1
ATOM 13801 C C . MET E 1 109 ? 77.194 33.238 106.261 1.00 43.00 109 MET E C 1
ATOM 13802 O O . MET E 1 109 ? 78.059 34.116 106.341 1.00 52.41 109 MET E O 1
ATOM 13816 N N . THR E 1 110 ? 75.922 33.463 106.573 1.00 40.06 110 THR E N 1
ATOM 13817 C CA . THR E 1 110 ? 75.452 34.766 107.015 1.00 37.53 110 THR E CA 1
ATOM 13818 C C . THR E 1 110 ? 74.356 34.564 108.047 1.00 30.31 110 THR E C 1
ATOM 13819 O O . THR E 1 110 ? 73.521 33.667 107.909 1.00 30.15 110 THR E O 1
ATOM 13830 N N . HIS E 1 111 ? 74.367 35.403 109.077 1.00 29.69 111 HIS E N 1
ATOM 13831 C CA . HIS E 1 111 ? 73.351 35.355 110.117 1.00 24.35 111 HIS E CA 1
ATOM 13832 C C . HIS E 1 111 ? 73.092 36.775 110.588 1.00 29.89 111 HIS E C 1
ATOM 13833 O O . HIS E 1 111 ? 74.033 37.496 110.937 1.00 29.16 111 HIS E O 1
ATOM 13847 N N . GLN E 1 112 ? 71.824 37.174 110.585 1.00 22.15 112 GLN E N 1
ATOM 13848 C CA . GLN E 1 112 ? 71.439 38.533 110.931 1.00 21.98 112 GLN E CA 1
ATOM 13849 C C . GLN E 1 112 ? 70.157 38.507 111.742 1.00 21.04 112 GLN E C 1
ATOM 13850 O O . GLN E 1 112 ? 69.275 37.678 111.500 1.00 18.08 112 GLN E O 1
ATOM 13864 N N . ILE E 1 113 ? 70.060 39.420 112.702 1.00 20.36 113 ILE E N 1
ATOM 13865 C CA . ILE E 1 113 ? 68.822 39.687 113.421 1.00 18.80 113 ILE E CA 1
ATOM 13866 C C . ILE E 1 113 ? 68.463 41.143 113.169 1.00 23.86 113 ILE E C 1
ATOM 13867 O O . ILE E 1 113 ? 69.242 42.045 113.502 1.00 22.99 113 ILE E O 1
ATOM 13883 N N . ILE E 1 114 ? 67.301 41.370 112.568 1.00 24.48 114 ILE E N 1
ATOM 13884 C CA . ILE E 1 114 ? 66.771 42.712 112.368 1.00 22.40 114 ILE E CA 1
ATOM 13885 C C . ILE E 1 114 ? 65.692 42.925 113.420 1.00 22.27 114 ILE E C 1
ATOM 13886 O O . ILE E 1 114 ? 64.636 42.284 113.384 1.00 18.29 114 ILE E O 1
ATOM 13902 N N . ARG E 1 115 ? 65.956 43.814 114.370 1.00 22.28 115 ARG E N 1
ATOM 13903 C CA . ARG E 1 115 ? 65.005 44.077 115.437 1.00 22.69 115 ARG E CA 1
ATOM 13904 C C . ARG E 1 115 ? 63.898 45.002 114.956 1.00 17.14 115 ARG E C 1
ATOM 13905 O O . ARG E 1 115 ? 64.139 45.935 114.186 1.00 19.42 115 ARG E O 1
ATOM 13926 N N . ALA E 1 116 ? 62.680 44.732 115.420 1.00 19.44 116 ALA E N 1
ATOM 13927 C CA . ALA E 1 116 ? 61.543 45.636 115.256 1.00 19.05 116 ALA E CA 1
ATOM 13928 C C . ALA E 1 116 ? 61.395 46.086 113.803 1.00 18.02 116 ALA E C 1
ATOM 13929 O O . ALA E 1 116 ? 61.504 47.267 113.469 1.00 17.90 116 ALA E O 1
ATOM 13936 N N . VAL E 1 117 ? 61.124 45.112 112.934 1.00 14.96 117 VAL E N 1
ATOM 13937 C CA . VAL E 1 117 ? 61.044 45.384 111.505 1.00 11.47 117 VAL E CA 1
ATOM 13938 C C . VAL E 1 117 ? 59.868 46.309 111.220 1.00 13.55 117 VAL E C 1
ATOM 13939 O O . VAL E 1 117 ? 58.779 46.160 111.793 1.00 15.39 117 VAL E O 1
ATOM 13952 N N . GLU E 1 118 ? 60.089 47.274 110.329 1.00 15.63 118 GLU E N 1
ATOM 13953 C CA . GLU E 1 118 ? 59.061 48.244 109.977 1.00 14.58 118 GLU E CA 1
ATOM 13954 C C . GLU E 1 118 ? 57.986 47.608 109.104 1.00 12.03 118 GLU E C 1
ATOM 13955 O O . GLU E 1 118 ? 58.236 46.656 108.361 1.00 14.78 118 GLU E O 1
ATOM 13967 N N . ALA E 1 119 ? 56.778 48.171 109.182 1.00 12.60 119 ALA E N 1
ATOM 13968 C CA . ALA E 1 119 ? 55.659 47.640 108.412 1.00 14.98 119 ALA E CA 1
ATOM 13969 C C . ALA E 1 119 ? 55.972 47.608 106.919 1.00 16.02 119 ALA E C 1
ATOM 13970 O O . ALA E 1 119 ? 55.610 46.653 106.222 1.00 13.41 119 ALA E O 1
ATOM 13977 N N . TYR E 1 120 ? 56.643 48.644 106.406 1.00 15.52 120 TYR E N 1
ATOM 13978 C CA . TYR E 1 120 ? 56.979 48.671 104.984 1.00 16.97 120 TYR E CA 1
ATOM 13979 C C . TYR E 1 120 ? 57.901 47.526 104.596 1.00 20.95 120 TYR E C 1
ATOM 13980 O O . TYR E 1 120 ? 57.896 47.089 103.440 1.00 18.34 120 TYR E O 1
ATOM 13998 N N . GLN E 1 121 ? 58.736 47.062 105.518 1.00 16.56 121 GLN E N 1
ATOM 13999 C CA . GLN E 1 121 ? 59.620 45.955 105.195 1.00 16.29 121 GLN E CA 1
ATOM 14000 C C . GLN E 1 121 ? 58.922 44.615 105.364 1.00 14.40 121 GLN E C 1
ATOM 14001 O O . GLN E 1 121 ? 59.209 43.679 104.610 1.00 15.89 121 GLN E O 1
ATOM 14015 N N . THR E 1 122 ? 57.996 44.499 106.321 1.00 16.11 122 THR E N 1
ATOM 14016 C CA . THR E 1 122 ? 57.285 43.234 106.476 1.00 16.95 122 THR E CA 1
ATOM 14017 C C . THR E 1 122 ? 56.392 42.943 105.274 1.00 19.83 122 THR E C 1
ATOM 14018 O O . THR E 1 122 ? 56.171 41.773 104.947 1.00 17.05 122 THR E O 1
ATOM 14029 N N . GLN E 1 123 ? 55.878 43.975 104.596 1.00 18.80 123 GLN E N 1
ATOM 14030 C CA . GLN E 1 123 ? 55.060 43.723 103.410 1.00 22.80 123 GLN E CA 1
ATOM 14031 C C . GLN E 1 123 ? 55.871 43.025 102.325 1.00 19.74 123 GLN E C 1
ATOM 14032 O O . GLN E 1 123 ? 55.394 42.066 101.706 1.00 23.17 123 GLN E O 1
ATOM 14046 N N . ILE E 1 124 ? 57.104 43.480 102.081 1.00 18.80 124 ILE E N 1
ATOM 14047 C CA . ILE E 1 124 ? 57.896 42.900 101.000 1.00 22.72 124 ILE E CA 1
ATOM 14048 C C . ILE E 1 124 ? 58.381 41.510 101.385 1.00 21.46 124 ILE E C 1
ATOM 14049 O O . ILE E 1 124 ? 58.380 40.588 100.560 1.00 22.91 124 ILE E O 1
ATOM 14065 N N . ILE E 1 125 ? 58.822 41.337 102.633 1.00 20.00 125 ILE E N 1
ATOM 14066 C CA . ILE E 1 125 ? 59.213 40.008 103.101 1.00 18.21 125 ILE E CA 1
ATOM 14067 C C . ILE E 1 125 ? 58.066 39.029 102.901 1.00 20.51 125 ILE E C 1
ATOM 14068 O O . ILE E 1 125 ? 58.246 37.931 102.362 1.00 20.13 125 ILE E O 1
ATOM 14084 N N . ASN E 1 126 ? 56.868 39.416 103.337 1.00 14.91 126 ASN E N 1
ATOM 14085 C CA . ASN E 1 126 ? 55.726 38.515 103.267 1.00 19.05 126 ASN E CA 1
ATOM 14086 C C . ASN E 1 126 ? 55.362 38.186 101.824 1.00 24.42 126 ASN E C 1
ATOM 14087 O O . ASN E 1 126 ? 54.981 37.051 101.519 1.00 23.08 126 ASN E O 1
ATOM 14098 N N . ARG E 1 127 ? 55.479 39.158 100.914 1.00 24.39 127 ARG E N 1
ATOM 14099 C CA . ARG E 1 127 ? 55.155 38.877 99.519 1.00 24.45 127 ARG E CA 1
ATOM 14100 C C . ARG E 1 127 ? 56.157 37.929 98.871 1.00 27.18 127 ARG E C 1
ATOM 14101 O O . ARG E 1 127 ? 55.836 37.316 97.847 1.00 34.30 127 ARG E O 1
ATOM 14122 N N . ASN E 1 128 ? 57.355 37.790 99.440 1.00 22.61 128 ASN E N 1
ATOM 14123 C CA . ASN E 1 128 ? 58.354 36.850 98.952 1.00 24.66 128 ASN E CA 1
ATOM 14124 C C . ASN E 1 128 ? 58.455 35.605 99.828 1.00 23.65 128 ASN E C 1
ATOM 14125 O O . ASN E 1 128 ? 59.495 34.937 99.823 1.00 29.21 128 ASN E O 1
ATOM 14136 N N . SER E 1 129 ? 57.397 35.273 100.567 1.00 21.00 129 SER E N 1
ATOM 14137 C CA . SER E 1 129 ? 57.443 34.199 101.549 1.00 21.60 129 SER E CA 1
ATOM 14138 C C . SER E 1 129 ? 56.110 33.464 101.568 1.00 20.39 129 SER E C 1
ATOM 14139 O O . SER E 1 129 ? 55.057 34.048 101.301 1.00 21.66 129 SER E O 1
ATOM 14147 N N . GLN E 1 130 ? 56.163 32.170 101.896 1.00 21.48 130 GLN E N 1
ATOM 14148 C CA . GLN E 1 130 ? 54.974 31.330 101.935 1.00 18.60 130 GLN E CA 1
ATOM 14149 C C . GLN E 1 130 ? 54.676 30.742 103.309 1.00 19.89 130 GLN E C 1
ATOM 14150 O O . GLN E 1 130 ? 53.703 29.992 103.445 1.00 20.82 130 GLN E O 1
ATOM 14164 N N . GLY E 1 131 ? 55.465 31.055 104.325 1.00 19.94 131 GLY E N 1
ATOM 14165 C CA . GLY E 1 131 ? 55.221 30.572 105.669 1.00 16.96 131 GLY E CA 1
ATOM 14166 C C . GLY E 1 131 ? 54.372 31.526 106.478 1.00 19.14 131 GLY E C 1
ATOM 14167 O O . GLY E 1 131 ? 53.519 32.245 105.947 1.00 17.04 131 GLY E O 1
ATOM 14171 N N . MET E 1 132 ? 54.605 31.530 107.786 1.00 12.08 132 MET E N 1
ATOM 14172 C CA . MET E 1 132 ? 53.964 32.506 108.652 1.00 15.52 132 MET E CA 1
ATOM 14173 C C . MET E 1 132 ? 54.261 33.913 108.151 1.00 13.76 132 MET E C 1
ATOM 14174 O O . MET E 1 132 ? 55.280 34.164 107.500 1.00 15.00 132 MET E O 1
ATOM 14188 N N . MET E 1 133 ? 53.356 34.837 108.447 1.00 18.66 133 MET E N 1
ATOM 14189 C CA . MET E 1 133 ? 53.617 36.239 108.168 1.00 16.43 133 MET E CA 1
ATOM 14190 C C . MET E 1 133 ? 54.419 36.834 109.314 1.00 13.96 133 MET E C 1
ATOM 14191 O O . MET E 1 133 ? 54.181 36.524 110.485 1.00 19.01 133 MET E O 1
ATOM 14205 N N . ILE E 1 134 ? 55.386 37.673 108.976 1.00 14.28 134 ILE E N 1
ATOM 14206 C CA . ILE E 1 134 ? 56.058 38.498 109.970 1.00 14.03 134 ILE E CA 1
ATOM 14207 C C . ILE E 1 134 ? 55.234 39.762 110.151 1.00 15.65 134 ILE E C 1
ATOM 14208 O O . ILE E 1 134 ? 54.865 40.420 109.170 1.00 15.71 134 ILE E O 1
ATOM 14224 N N . LEU E 1 135 ? 54.923 40.084 111.396 1.00 15.04 135 LEU E N 1
ATOM 14225 C CA . LEU E 1 135 ? 54.125 41.260 111.690 1.00 14.91 135 LEU E CA 1
ATOM 14226 C C . LEU E 1 135 ? 55.026 42.443 112.017 1.00 15.32 135 LEU E C 1
ATOM 14227 O O . LEU E 1 135 ? 56.142 42.262 112.516 1.00 14.66 135 LEU E O 1
ATOM 14243 N N . PRO E 1 136 ? 54.575 43.666 111.747 1.00 13.17 136 PRO E N 1
ATOM 14244 C CA . PRO E 1 136 ? 55.399 44.835 112.068 1.00 16.10 136 PRO E CA 1
ATOM 14245 C C . PRO E 1 136 ? 55.810 44.846 113.534 1.00 14.28 136 PRO E C 1
ATOM 14246 O O . PRO E 1 136 ? 55.019 44.530 114.426 1.00 14.82 136 PRO E O 1
ATOM 14257 N N . GLY E 1 137 ? 57.066 45.214 113.779 1.00 17.19 137 GLY E N 1
ATOM 14258 C CA . GLY E 1 137 ? 57.598 45.283 115.120 1.00 17.16 137 GLY E CA 1
ATOM 14259 C C . GLY E 1 137 ? 58.238 44.005 115.611 1.00 19.60 137 GLY E C 1
ATOM 14260 O O . GLY E 1 137 ? 58.955 44.036 116.619 1.00 15.70 137 GLY E O 1
ATOM 14264 N N . GLU E 1 138 ? 58.000 42.886 114.940 1.00 17.70 138 GLU E N 1
ATOM 14265 C CA . GLU E 1 138 ? 58.672 41.651 115.294 1.00 18.11 138 GLU E CA 1
ATOM 14266 C C . GLU E 1 138 ? 60.117 41.686 114.812 1.00 15.71 138 GLU E C 1
ATOM 14267 O O . GLU E 1 138 ? 60.474 42.417 113.884 1.00 16.96 138 GLU E O 1
ATOM 14279 N N . SER E 1 139 ? 60.958 40.901 115.476 1.00 15.66 139 SER E N 1
ATOM 14280 C CA . SER E 1 139 ? 62.331 40.735 115.033 1.00 15.06 139 SER E CA 1
ATOM 14281 C C . SER E 1 139 ? 62.404 39.657 113.961 1.00 13.91 139 SER E C 1
ATOM 14282 O O . SER E 1 139 ? 61.580 38.738 113.914 1.00 14.72 139 SER E O 1
ATOM 14290 N N . LEU E 1 140 ? 63.411 39.773 113.102 1.00 15.46 140 LEU E N 1
ATOM 14291 C CA . LEU E 1 140 ? 63.586 38.878 111.970 1.00 15.20 140 LEU E CA 1
ATOM 14292 C C . LEU E 1 140 ? 64.972 38.261 112.032 1.00 16.21 140 LEU E C 1
ATOM 14293 O O . LEU E 1 140 ? 65.969 38.981 112.144 1.00 18.42 140 LEU E O 1
ATOM 14309 N N . PHE E 1 141 ? 65.033 36.935 111.951 1.00 14.49 141 PHE E N 1
ATOM 14310 C CA . PHE E 1 141 ? 66.292 36.216 111.829 1.00 13.64 141 PHE E CA 1
ATOM 14311 C C . PHE E 1 141 ? 66.481 35.799 110.378 1.00 15.63 141 PHE E C 1
ATOM 14312 O O . PHE E 1 141 ? 65.575 35.218 109.775 1.00 14.05 141 PHE E O 1
ATOM 14329 N N . ILE E 1 142 ? 67.653 36.100 109.825 1.00 14.22 142 ILE E N 1
ATOM 14330 C CA . ILE E 1 142 ? 68.010 35.729 108.460 1.00 16.09 142 ILE E CA 1
ATOM 14331 C C . ILE E 1 142 ? 69.267 34.877 108.532 1.00 20.85 142 ILE E C 1
ATOM 14332 O O . ILE E 1 142 ? 70.289 35.315 109.076 1.00 17.40 142 ILE E O 1
ATOM 14348 N N . LEU E 1 143 ? 69.199 33.669 107.979 1.00 19.57 143 LEU E N 1
ATOM 14349 C CA . LEU E 1 143 ? 70.315 32.736 108.011 1.00 22.36 143 LEU E CA 1
ATOM 14350 C C . LEU E 1 143 ? 70.610 32.233 106.609 1.00 23.74 143 LEU E C 1
ATOM 14351 O O . LEU E 1 143 ? 69.690 31.951 105.837 1.00 20.64 143 LEU E O 1
ATOM 14367 N N . GLU E 1 144 ? 71.899 32.117 106.294 1.00 24.22 144 GLU E N 1
ATOM 14368 C CA . GLU E 1 144 ? 72.360 31.481 105.069 1.00 28.30 144 GLU E CA 1
ATOM 14369 C C . GLU E 1 144 ? 73.282 30.327 105.429 1.00 30.65 144 GLU E C 1
ATOM 14370 O O . GLU E 1 144 ? 74.189 30.487 106.254 1.00 27.50 144 GLU E O 1
ATOM 14382 N N . THR E 1 145 ? 73.046 29.170 104.817 1.00 30.61 145 THR E N 1
ATOM 14383 C CA . THR E 1 145 ? 73.865 27.989 105.030 1.00 31.51 145 THR E CA 1
ATOM 14384 C C . THR E 1 145 ? 74.532 27.582 103.725 1.00 33.49 145 THR E C 1
ATOM 14385 O O . THR E 1 145 ? 74.035 27.876 102.634 1.00 26.79 145 THR E O 1
ATOM 14396 N N . GLN E 1 146 ? 75.670 26.911 103.850 1.00 36.77 146 GLN E N 1
ATOM 14397 C CA . GLN E 1 146 ? 76.316 26.270 102.714 1.00 36.62 146 GLN E CA 1
ATOM 14398 C C . GLN E 1 146 ? 76.822 24.907 103.168 1.00 41.03 146 GLN E C 1
ATOM 14399 O O . GLN E 1 146 ? 77.653 24.838 104.084 1.00 39.67 146 GLN E O 1
ATOM 14413 N N . PRO E 1 147 ? 76.350 23.795 102.575 1.00 39.75 147 PRO E N 1
ATOM 14414 C CA . PRO E 1 147 ? 75.369 23.700 101.485 1.00 33.47 147 PRO E CA 1
ATOM 14415 C C . PRO E 1 147 ? 73.964 24.153 101.888 1.00 33.89 147 PRO E C 1
ATOM 14416 O O . PRO E 1 147 ? 73.694 24.384 103.068 1.00 31.75 147 PRO E O 1
ATOM 14427 N N . ALA E 1 148 ? 73.079 24.258 100.896 1.00 26.42 148 ALA E N 1
ATOM 14428 C CA . ALA E 1 148 ? 71.749 24.815 101.115 1.00 31.37 148 ALA E CA 1
ATOM 14429 C C . ALA E 1 148 ? 70.800 23.835 101.795 1.00 28.21 148 ALA E C 1
ATOM 14430 O O . ALA E 1 148 ? 69.903 24.263 102.530 1.00 25.04 148 ALA E O 1
ATOM 14437 N N . GLY E 1 149 ? 70.965 22.534 101.558 1.00 24.67 149 GLY E N 1
ATOM 14438 C CA . GLY E 1 149 ? 70.033 21.569 102.115 1.00 27.97 149 GLY E CA 1
ATOM 14439 C C . GLY E 1 149 ? 69.926 21.635 103.625 1.00 21.35 149 GLY E C 1
ATOM 14440 O O . GLY E 1 149 ? 68.859 21.375 104.187 1.00 18.41 149 GLY E O 1
ATOM 14444 N N . TYR E 1 150 ? 71.020 21.988 104.303 1.00 22.58 150 TYR E N 1
ATOM 14445 C CA . TYR E 1 150 ? 71.040 22.006 105.760 1.00 24.04 150 TYR E CA 1
ATOM 14446 C C . TYR E 1 150 ? 70.150 23.087 106.357 1.00 20.30 150 TYR E C 1
ATOM 14447 O O . TYR E 1 150 ? 69.968 23.104 107.579 1.00 20.45 150 TYR E O 1
ATOM 14465 N N . ALA E 1 151 ? 69.596 23.982 105.537 1.00 21.49 151 ALA E N 1
ATOM 14466 C CA . ALA E 1 151 ? 68.716 25.020 106.061 1.00 20.11 151 ALA E CA 1
ATOM 14467 C C . ALA E 1 151 ? 67.531 24.429 106.816 1.00 17.27 151 ALA E C 1
ATOM 14468 O O . ALA E 1 151 ? 67.043 25.040 107.772 1.00 15.21 151 ALA E O 1
ATOM 14475 N N . VAL E 1 152 ? 67.049 23.251 106.406 1.00 17.28 152 VAL E N 1
ATOM 14476 C CA . VAL E 1 152 ? 65.926 22.636 107.113 1.00 12.63 152 VAL E CA 1
ATOM 14477 C C . VAL E 1 152 ? 66.334 22.230 108.523 1.00 11.40 152 VAL E C 1
ATOM 14478 O O . VAL E 1 152 ? 65.500 22.212 109.437 1.00 11.22 152 VAL E O 1
ATOM 14491 N N . LEU E 1 153 ? 67.607 21.890 108.731 1.00 15.01 153 LEU E N 1
ATOM 14492 C CA . LEU E 1 153 ? 68.068 21.588 110.082 1.00 16.23 153 LEU E CA 1
ATOM 14493 C C . LEU E 1 153 ? 68.021 22.830 110.957 1.00 12.64 153 LEU E C 1
ATOM 14494 O O . LEU E 1 153 ? 67.570 22.773 112.106 1.00 14.54 153 LEU E O 1
ATOM 14510 N N . ALA E 1 154 ? 68.491 23.961 110.428 1.00 15.38 154 ALA E N 1
ATOM 14511 C CA . ALA E 1 154 ? 68.389 25.219 111.157 1.00 17.32 154 ALA E CA 1
ATOM 14512 C C . ALA E 1 154 ? 66.939 25.539 111.490 1.00 14.42 154 ALA E C 1
ATOM 14513 O O . ALA E 1 154 ? 66.624 25.937 112.616 1.00 14.51 154 ALA E O 1
ATOM 14520 N N . ALA E 1 155 ? 66.039 25.369 110.521 1.00 13.14 155 ALA E N 1
ATOM 14521 C CA . ALA E 1 155 ? 64.627 25.649 110.760 1.00 13.17 155 ALA E CA 1
ATOM 14522 C C . ALA E 1 155 ? 64.063 24.735 111.840 1.00 12.90 155 ALA E C 1
ATOM 14523 O O . ALA E 1 155 ? 63.377 25.192 112.760 1.00 13.34 155 ALA E O 1
ATOM 14530 N N . ASN E 1 156 ? 64.338 23.432 111.741 1.00 12.43 156 ASN E N 1
ATOM 14531 C CA . ASN E 1 156 ? 63.725 22.487 112.667 1.00 11.05 156 ASN E CA 1
ATOM 14532 C C . ASN E 1 156 ? 64.226 22.707 114.089 1.00 13.61 156 ASN E C 1
ATOM 14533 O O . ASN E 1 156 ? 63.435 22.702 115.038 1.00 13.86 156 ASN E O 1
ATOM 14544 N N . GLU E 1 157 ? 65.533 22.910 114.255 1.00 13.56 157 GLU E N 1
ATOM 14545 C CA . GLU E 1 157 ? 66.093 23.076 115.592 1.00 17.35 157 GLU E CA 1
ATOM 14546 C C . GLU E 1 157 ? 65.713 24.425 116.188 1.00 16.63 157 GLU E C 1
ATOM 14547 O O . GLU E 1 157 ? 65.491 24.535 117.400 1.00 18.20 157 GLU E O 1
ATOM 14559 N N . ALA E 1 158 ? 65.632 25.465 115.358 1.00 12.71 158 ALA E N 1
ATOM 14560 C CA . ALA E 1 158 ? 65.175 26.759 115.852 1.00 14.46 158 ALA E CA 1
ATOM 14561 C C . ALA E 1 158 ? 63.751 26.669 116.382 1.00 14.38 158 ALA E C 1
ATOM 14562 O O . ALA E 1 158 ? 63.441 27.200 117.453 1.00 14.65 158 ALA E O 1
ATOM 14569 N N . GLU E 1 159 ? 62.868 25.997 115.643 1.00 16.50 159 GLU E N 1
ATOM 14570 C CA . GLU E 1 159 ? 61.492 25.842 116.103 1.00 12.89 159 GLU E CA 1
ATOM 14571 C C . GLU E 1 159 ? 61.433 25.005 117.375 1.00 15.21 159 GLU E C 1
ATOM 14572 O O . GLU E 1 159 ? 60.609 25.265 118.259 1.00 17.82 159 GLU E O 1
ATOM 14584 N N . LYS E 1 160 ? 62.300 23.995 117.485 1.00 16.33 160 LYS E N 1
ATOM 14585 C CA . LYS E 1 160 ? 62.401 23.228 118.723 1.00 18.87 160 LYS E CA 1
ATOM 14586 C C . LYS E 1 160 ? 62.691 24.134 119.910 1.00 15.90 160 LYS E C 1
ATOM 14587 O O . LYS E 1 160 ? 62.119 23.959 120.992 1.00 20.10 160 LYS E O 1
ATOM 14606 N N . ALA E 1 161 ? 63.585 25.101 119.728 1.00 17.69 161 ALA E N 1
ATOM 14607 C CA . ALA E 1 161 ? 64.197 25.806 120.847 1.00 21.77 161 ALA E CA 1
ATOM 14608 C C . ALA E 1 161 ? 63.466 27.076 121.255 1.00 24.46 161 ALA E C 1
ATOM 14609 O O . ALA E 1 161 ? 63.642 27.530 122.392 1.00 21.22 161 ALA E O 1
ATOM 14616 N N . ALA E 1 162 ? 62.662 27.668 120.374 1.00 16.19 162 ALA E N 1
ATOM 14617 C CA . ALA E 1 162 ? 62.088 28.977 120.651 1.00 17.87 162 ALA E CA 1
ATOM 14618 C C . ALA E 1 162 ? 60.682 29.064 120.081 1.00 21.43 162 ALA E C 1
ATOM 14619 O O . ALA E 1 162 ? 60.323 28.359 119.135 1.00 18.56 162 ALA E O 1
ATOM 14626 N N . ASN E 1 163 ? 59.888 29.958 120.676 1.00 18.28 163 ASN E N 1
ATOM 14627 C CA . ASN E 1 163 ? 58.535 30.246 120.204 1.00 20.81 163 ASN E CA 1
ATOM 14628 C C . ASN E 1 163 ? 58.632 31.336 119.141 1.00 23.40 163 ASN E C 1
ATOM 14629 O O . ASN E 1 163 ? 58.381 32.519 119.382 1.00 21.54 163 ASN E O 1
ATOM 14640 N N . VAL E 1 164 ? 59.015 30.915 117.938 1.00 15.76 164 VAL E N 1
ATOM 14641 C CA . VAL E 1 164 ? 59.157 31.827 116.813 1.00 13.60 164 VAL E CA 1
ATOM 14642 C C . VAL E 1 164 ? 58.270 31.346 115.674 1.00 16.03 164 VAL E C 1
ATOM 14643 O O . VAL E 1 164 ? 57.630 30.293 115.770 1.00 15.64 164 VAL E O 1
ATOM 14656 N N . HIS E 1 165 ? 58.225 32.120 114.597 1.00 12.66 165 HIS E N 1
ATOM 14657 C CA . HIS E 1 165 ? 57.393 31.820 113.442 1.00 16.60 165 HIS E CA 1
ATOM 14658 C C . HIS E 1 165 ? 58.282 31.576 112.235 1.00 13.67 165 HIS E C 1
ATOM 14659 O O . HIS E 1 165 ? 59.174 32.380 111.941 1.00 13.69 165 HIS E O 1
ATOM 14673 N N . LEU E 1 166 ? 58.041 30.463 111.544 1.00 14.50 166 LEU E N 1
ATOM 14674 C CA . LEU E 1 166 ? 58.764 30.140 110.321 1.00 13.91 166 LEU E CA 1
ATOM 14675 C C . LEU E 1 166 ? 58.161 30.942 109.175 1.00 14.45 166 LEU E C 1
ATOM 14676 O O . LEU E 1 166 ? 57.043 30.660 108.734 1.00 14.83 166 LEU E O 1
ATOM 14692 N N . VAL E 1 167 ? 58.896 31.950 108.705 1.00 13.38 167 VAL E N 1
ATOM 14693 C CA . VAL E 1 167 ? 58.411 32.799 107.621 1.00 14.89 167 VAL E CA 1
ATOM 14694 C C . VAL E 1 167 ? 58.675 32.143 106.275 1.00 15.41 167 VAL E C 1
ATOM 14695 O O . VAL E 1 167 ? 57.800 32.107 105.403 1.00 16.74 167 VAL E O 1
ATOM 14708 N N . ASN E 1 168 ? 59.882 31.621 106.084 1.00 16.64 168 ASN E N 1
ATOM 14709 C CA . ASN E 1 168 ? 60.235 30.972 104.832 1.00 16.37 168 ASN E CA 1
ATOM 14710 C C . ASN E 1 168 ? 61.545 30.225 105.018 1.00 17.82 168 ASN E C 1
ATOM 14711 O O . ASN E 1 168 ? 62.416 30.651 105.781 1.00 14.96 168 ASN E O 1
ATOM 14722 N N . VAL E 1 169 ? 61.670 29.104 104.317 1.00 16.55 169 VAL E N 1
ATOM 14723 C CA . VAL E 1 169 ? 62.926 28.372 104.233 1.00 18.09 169 VAL E CA 1
ATOM 14724 C C . VAL E 1 169 ? 63.071 27.857 102.808 1.00 15.52 169 VAL E C 1
ATOM 14725 O O . VAL E 1 169 ? 62.111 27.350 102.220 1.00 20.86 169 VAL E O 1
ATOM 14738 N N . THR E 1 170 ? 64.269 28.006 102.251 1.00 18.09 170 THR E N 1
ATOM 14739 C CA . THR E 1 170 ? 64.571 27.563 100.889 1.00 20.08 170 THR E CA 1
ATOM 14740 C C . THR E 1 170 ? 65.831 26.711 100.940 1.00 22.51 170 THR E C 1
ATOM 14741 O O . THR E 1 170 ? 66.951 27.253 100.956 1.00 23.03 170 THR E O 1
ATOM 14752 N N . PRO E 1 171 ? 65.697 25.379 100.976 1.00 20.30 171 PRO E N 1
ATOM 14753 C CA . PRO E 1 171 ? 66.874 24.524 101.166 1.00 21.26 171 PRO E CA 1
ATOM 14754 C C . PRO E 1 171 ? 67.461 23.994 99.868 1.00 27.32 171 PRO E C 1
ATOM 14755 O O . PRO E 1 171 ? 68.086 22.930 99.863 1.00 23.21 171 PRO E O 1
ATOM 14766 N N . TYR E 1 172 ? 67.269 24.715 98.765 1.00 30.78 172 TYR E N 1
ATOM 14767 C CA . TYR E 1 172 ? 67.872 24.335 97.496 1.00 34.53 172 TYR E CA 1
ATOM 14768 C C . TYR E 1 172 ? 68.461 25.567 96.828 1.00 36.44 172 TYR E C 1
ATOM 14769 O O . TYR E 1 172 ? 67.854 26.642 96.838 1.00 35.38 172 TYR E O 1
ATOM 14787 N N . GLY E 1 173 ? 69.654 25.398 96.254 1.00 38.05 173 GLY E N 1
ATOM 14788 C CA . GLY E 1 173 ? 70.441 26.454 95.662 1.00 29.84 173 GLY E CA 1
ATOM 14789 C C . GLY E 1 173 ? 71.866 26.395 96.165 1.00 37.52 173 GLY E C 1
ATOM 14790 O O . GLY E 1 173 ? 72.282 25.440 96.828 1.00 39.15 173 GLY E O 1
ATOM 14794 N N . ALA E 1 174 ? 72.638 27.437 95.845 1.00 39.42 174 ALA E N 1
ATOM 14795 C CA . ALA E 1 174 ? 74.012 27.509 96.332 1.00 38.21 174 ALA E CA 1
ATOM 14796 C C . ALA E 1 174 ? 74.047 27.771 97.832 1.00 37.35 174 ALA E C 1
ATOM 14797 O O . ALA E 1 174 ? 74.866 27.188 98.553 1.00 37.04 174 ALA E O 1
ATOM 14804 N N . PHE E 1 175 ? 73.171 28.647 98.314 1.00 38.59 175 PHE E N 1
ATOM 14805 C CA . PHE E 1 175 ? 73.032 28.936 99.733 1.00 40.04 175 PHE E CA 1
ATOM 14806 C C . PHE E 1 175 ? 71.591 28.680 100.144 1.00 31.13 175 PHE E C 1
ATOM 14807 O O . PHE E 1 175 ? 70.661 29.096 99.446 1.00 30.17 175 PHE E O 1
ATOM 14824 N N . GLY E 1 176 ? 71.410 27.992 101.267 1.00 30.07 176 GLY E N 1
ATOM 14825 C CA . GLY E 1 176 ? 70.089 27.808 101.838 1.00 25.20 176 GLY E CA 1
ATOM 14826 C C . GLY E 1 176 ? 69.751 28.994 102.724 1.00 24.54 176 GLY E C 1
ATOM 14827 O O . GLY E 1 176 ? 70.591 29.483 103.472 1.00 28.45 176 GLY E O 1
ATOM 14831 N N . ARG E 1 177 ? 68.510 29.454 102.624 1.00 22.66 177 ARG E N 1
ATOM 14832 C CA . ARG E 1 177 ? 68.088 30.680 103.286 1.00 25.27 177 ARG E CA 1
ATOM 14833 C C . ARG E 1 177 ? 66.898 30.417 104.197 1.00 22.56 177 ARG E C 1
ATOM 14834 O O . ARG E 1 177 ? 65.947 29.725 103.819 1.00 20.78 177 ARG E O 1
ATOM 14855 N N . LEU E 1 178 ? 66.960 30.983 105.401 1.00 17.48 178 LEU E N 1
ATOM 14856 C CA . LEU E 1 178 ? 65.936 30.801 106.419 1.00 17.90 178 LEU E CA 1
ATOM 14857 C C . LEU E 1 178 ? 65.517 32.156 106.969 1.00 17.72 178 LEU E C 1
ATOM 14858 O O . LEU E 1 178 ? 66.364 33.015 107.227 1.00 18.48 178 LEU E O 1
ATOM 14874 N N . TYR E 1 179 ? 64.209 32.333 107.155 1.00 14.20 179 TYR E N 1
ATOM 14875 C CA . TYR E 1 179 ? 63.643 33.555 107.718 1.00 14.70 179 TYR E CA 1
ATOM 14876 C C . TYR E 1 179 ? 62.703 33.187 108.858 1.00 14.78 179 TYR E C 1
ATOM 14877 O O . TYR E 1 179 ? 61.721 32.467 108.649 1.00 12.64 179 TYR E O 1
ATOM 14895 N N . LEU E 1 180 ? 63.003 33.681 110.059 1.00 13.70 180 LEU E N 1
ATOM 14896 C CA . LEU E 1 180 ? 62.176 33.466 111.236 1.00 13.24 180 LEU E CA 1
ATOM 14897 C C . LEU E 1 180 ? 61.764 34.811 111.815 1.00 11.87 180 LEU E C 1
ATOM 14898 O O . LEU E 1 180 ? 62.502 35.796 111.714 1.00 13.24 180 LEU E O 1
ATOM 14914 N N . ALA E 1 181 ? 60.579 34.846 112.422 1.00 10.73 181 ALA E N 1
ATOM 14915 C CA . ALA E 1 181 ? 60.071 36.059 113.047 1.00 13.77 181 ALA E CA 1
ATOM 14916 C C . ALA E 1 181 ? 59.581 35.762 114.457 1.00 12.29 181 ALA E C 1
ATOM 14917 O O . ALA E 1 181 ? 59.110 34.663 114.758 1.00 13.91 181 ALA E O 1
ATOM 14924 N N . GLY E 1 182 ? 59.703 36.762 115.320 1.00 13.28 182 GLY E N 1
ATOM 14925 C CA . GLY E 1 182 ? 59.209 36.644 116.674 1.00 13.74 182 GLY E CA 1
ATOM 14926 C C . GLY E 1 182 ? 59.748 37.779 117.519 1.00 14.20 182 GLY E C 1
ATOM 14927 O O . GLY E 1 182 ? 60.353 38.722 117.007 1.00 13.77 182 GLY E O 1
ATOM 14931 N N . SER E 1 183 ? 59.517 37.669 118.822 1.00 16.37 183 SER E N 1
ATOM 14932 C CA . SER E 1 183 ? 60.065 38.654 119.737 1.00 19.26 183 SER E CA 1
ATOM 14933 C C . SER E 1 183 ? 61.590 38.577 119.733 1.00 19.90 183 SER E C 1
ATOM 14934 O O . SER E 1 183 ? 62.190 37.591 119.296 1.00 16.47 183 SER E O 1
ATOM 14942 N N . GLU E 1 184 ? 62.220 39.643 120.229 1.00 14.13 184 GLU E N 1
ATOM 14943 C CA . GLU E 1 184 ? 63.674 39.735 120.163 1.00 16.04 184 GLU E CA 1
ATOM 14944 C C . GLU E 1 184 ? 64.335 38.567 120.884 1.00 16.34 184 GLU E C 1
ATOM 14945 O O . GLU E 1 184 ? 65.216 37.901 120.330 1.00 17.03 184 GLU E O 1
ATOM 14957 N N . ALA E 1 185 ? 63.929 38.308 122.129 1.00 16.97 185 ALA E N 1
ATOM 14958 C CA . ALA E 1 185 ? 64.582 37.264 122.914 1.00 16.95 185 ALA E CA 1
ATOM 14959 C C . ALA E 1 185 ? 64.348 35.887 122.307 1.00 18.16 185 ALA E C 1
ATOM 14960 O O . ALA E 1 185 ? 65.274 35.069 122.238 1.00 16.08 185 ALA E O 1
ATOM 14967 N N . GLU E 1 186 ? 63.118 35.607 121.872 1.00 18.06 186 GLU E N 1
ATOM 14968 C CA . GLU E 1 186 ? 62.838 34.322 121.238 1.00 14.99 186 GLU E CA 1
ATOM 14969 C C . GLU E 1 186 ? 63.644 34.165 119.955 1.00 17.76 186 GLU E C 1
ATOM 14970 O O . GLU E 1 186 ? 64.145 33.076 119.656 1.00 14.17 186 GLU E O 1
ATOM 14982 N N . ILE E 1 187 ? 63.786 35.245 119.184 1.00 12.87 187 ILE E N 1
ATOM 14983 C CA . ILE E 1 187 ? 64.592 35.179 117.970 1.00 12.10 187 ILE E CA 1
ATOM 14984 C C . ILE E 1 187 ? 66.057 34.947 118.316 1.00 15.02 187 ILE E C 1
ATOM 14985 O O . ILE E 1 187 ? 66.761 34.205 117.623 1.00 14.69 187 ILE E O 1
ATOM 15001 N N . ASP E 1 188 ? 66.544 35.573 119.389 1.00 14.38 188 ASP E N 1
ATOM 15002 C CA . ASP E 1 188 ? 67.896 35.278 119.846 1.00 13.79 188 ASP E CA 1
ATOM 15003 C C . ASP E 1 188 ? 68.057 33.792 120.134 1.00 12.67 188 ASP E C 1
ATOM 15004 O O . ASP E 1 188 ? 69.064 33.184 119.754 1.00 12.98 188 ASP E O 1
ATOM 15013 N N . ALA E 1 189 ? 67.072 33.189 120.803 1.00 15.33 189 ALA E N 1
ATOM 15014 C CA . ALA E 1 189 ? 67.157 31.769 121.127 1.00 14.95 189 ALA E CA 1
ATOM 15015 C C . ALA E 1 189 ? 67.069 30.912 119.870 1.00 15.55 189 ALA E C 1
ATOM 15016 O O . ALA E 1 189 ? 67.772 29.903 119.749 1.00 16.24 189 ALA E O 1
ATOM 15023 N N . ALA E 1 190 ? 66.214 31.301 118.923 1.00 15.79 190 ALA E N 1
ATOM 15024 C CA . ALA E 1 190 ? 66.098 30.552 117.676 1.00 16.37 190 ALA E CA 1
ATOM 15025 C C . ALA E 1 190 ? 67.395 30.617 116.879 1.00 14.49 190 ALA E C 1
ATOM 15026 O O . ALA E 1 190 ? 67.873 29.600 116.361 1.00 16.58 190 ALA E O 1
ATOM 15033 N N . ALA E 1 191 ? 67.979 31.813 116.767 1.00 16.19 191 ALA E N 1
ATOM 15034 C CA . ALA E 1 191 ? 69.233 31.960 116.036 1.00 15.98 191 ALA E CA 1
ATOM 15035 C C . ALA E 1 191 ? 70.339 31.126 116.667 1.00 17.56 191 ALA E C 1
ATOM 15036 O O . ALA E 1 191 ? 71.114 30.469 115.961 1.00 17.22 191 ALA E O 1
ATOM 15043 N N . GLU E 1 192 ? 70.434 31.148 117.998 1.00 15.06 192 GLU E N 1
ATOM 15044 C CA . GLU E 1 192 ? 71.442 30.353 118.690 1.00 16.45 192 GLU E CA 1
ATOM 15045 C C . GLU E 1 192 ? 71.301 28.875 118.346 1.00 15.05 192 GLU E C 1
ATOM 15046 O O . GLU E 1 192 ? 72.278 28.216 117.970 1.00 17.46 192 GLU E O 1
ATOM 15058 N N . ALA E 1 193 ? 70.085 28.338 118.467 1.00 16.19 193 ALA E N 1
ATOM 15059 C CA . ALA E 1 193 ? 69.866 26.921 118.190 1.00 17.87 193 ALA E CA 1
ATOM 15060 C C . ALA E 1 193 ? 70.131 26.597 116.727 1.00 19.78 193 ALA E C 1
ATOM 15061 O O . ALA E 1 193 ? 70.733 25.564 116.410 1.00 18.18 193 ALA E O 1
ATOM 15068 N N . ALA E 1 194 ? 69.687 27.469 115.820 1.00 15.37 194 ALA E N 1
ATOM 15069 C CA . ALA E 1 194 ? 69.909 27.242 114.397 1.00 17.44 194 ALA E CA 1
ATOM 15070 C C . ALA E 1 194 ? 71.396 27.221 114.069 1.00 22.24 194 ALA E C 1
ATOM 15071 O O . ALA E 1 194 ? 71.874 26.340 113.345 1.00 19.71 194 ALA E O 1
ATOM 15078 N N . GLU E 1 195 ? 72.145 28.195 114.589 1.00 18.60 195 GLU E N 1
ATOM 15079 C CA . GLU E 1 195 ? 73.571 28.273 114.291 1.00 17.74 195 GLU E CA 1
ATOM 15080 C C . GLU E 1 195 ? 74.331 27.137 114.959 1.00 23.31 195 GLU E C 1
ATOM 15081 O O . GLU E 1 195 ? 75.248 26.559 114.362 1.00 26.64 195 GLU E O 1
ATOM 15093 N N . ALA E 1 196 ? 73.957 26.797 116.192 1.00 22.13 196 ALA E N 1
ATOM 15094 C CA . ALA E 1 196 ? 74.595 25.680 116.879 1.00 26.31 196 ALA E CA 1
ATOM 15095 C C . ALA E 1 196 ? 74.368 24.377 116.126 1.00 26.83 196 ALA E C 1
ATOM 15096 O O . ALA E 1 196 ? 75.301 23.585 115.944 1.00 30.84 196 ALA E O 1
ATOM 15103 N N . ALA E 1 197 ? 73.134 24.138 115.677 1.00 22.52 197 ALA E N 1
ATOM 15104 C CA . ALA E 1 197 ? 72.841 22.917 114.934 1.00 22.78 197 ALA E CA 1
ATOM 15105 C C . ALA E 1 197 ? 73.718 22.806 113.695 1.00 25.06 197 ALA E C 1
ATOM 15106 O O . ALA E 1 197 ? 74.253 21.732 113.396 1.00 25.16 197 ALA E O 1
ATOM 15113 N N . ILE E 1 198 ? 73.881 23.908 112.962 1.00 23.82 198 ILE E N 1
ATOM 15114 C CA . ILE E 1 198 ? 74.724 23.889 111.771 1.00 27.70 198 ILE E CA 1
ATOM 15115 C C . ILE E 1 198 ? 76.156 23.521 112.138 1.00 34.46 198 ILE E C 1
ATOM 15116 O O . ILE E 1 198 ? 76.806 22.728 111.446 1.00 33.06 198 ILE E O 1
ATOM 15132 N N . ARG E 1 199 ? 76.670 24.083 113.234 1.00 33.06 199 ARG E N 1
ATOM 15133 C CA . ARG E 1 199 ? 78.050 23.817 113.624 1.00 34.15 199 ARG E CA 1
ATOM 15134 C C . ARG E 1 199 ? 78.237 22.414 114.185 1.00 35.94 199 ARG E C 1
ATOM 15135 O O . ARG E 1 199 ? 79.360 21.898 114.164 1.00 40.02 199 ARG E O 1
ATOM 15156 N N . SER E 1 200 ? 77.172 21.784 114.682 1.00 32.96 200 SER E N 1
ATOM 15157 C CA . SER E 1 200 ? 77.274 20.440 115.235 1.00 31.86 200 SER E CA 1
ATOM 15158 C C . SER E 1 200 ? 77.372 19.362 114.164 1.00 37.05 200 SER E C 1
ATOM 15159 O O . SER E 1 200 ? 77.650 18.205 114.498 1.00 41.18 200 SER E O 1
ATOM 15167 N N . VAL E 1 201 ? 77.156 19.707 112.900 1.00 31.82 201 VAL E N 1
ATOM 15168 C CA . VAL E 1 201 ? 77.153 18.722 111.826 1.00 33.82 201 VAL E CA 1
ATOM 15169 C C . VAL E 1 201 ? 78.588 18.409 111.429 1.00 40.56 201 VAL E C 1
ATOM 15170 O O . VAL E 1 201 ? 79.375 19.313 111.128 1.00 39.96 201 VAL E O 1
ATOM 15183 N N . SER E 1 202 ? 78.928 17.124 111.423 1.00 45.69 202 SER E N 1
ATOM 15184 C CA . SER E 1 202 ? 80.228 16.684 110.947 1.00 45.08 202 SER E CA 1
ATOM 15185 C C . SER E 1 202 ? 80.234 16.608 109.423 1.00 41.16 202 SER E C 1
ATOM 15186 O O . SER E 1 202 ? 79.189 16.614 108.768 1.00 43.81 202 SER E O 1
ATOM 15194 N N . GLY E 1 203 ? 81.434 16.534 108.861 1.00 46.20 203 GLY E N 1
ATOM 15195 C CA . GLY E 1 203 ? 81.582 16.469 107.419 1.00 46.28 203 GLY E CA 1
ATOM 15196 C C . GLY E 1 203 ? 82.991 16.864 107.012 1.00 49.58 203 GLY E C 1
ATOM 15197 O O . GLY E 1 203 ? 83.898 16.916 107.841 1.00 60.46 203 GLY E O 1
ATOM 15201 N N . VAL E 1 204 ? 83.143 17.141 105.721 1.00 44.15 204 VAL E N 1
ATOM 15202 C CA . VAL E 1 204 ? 84.433 17.543 105.173 1.00 50.18 204 VAL E CA 1
ATOM 15203 C C . VAL E 1 204 ? 84.433 19.041 104.888 1.00 55.58 204 VAL E C 1
ATOM 15204 O O . VAL E 1 204 ? 83.484 19.575 104.314 1.00 55.83 204 VAL E O 1
ATOM 15217 N N . LEU F 1 5 ? 78.982 48.509 97.596 1.00 33.68 5 LEU F N 1
ATOM 15218 C CA . LEU F 1 5 ? 78.005 49.343 96.906 1.00 31.90 5 LEU F CA 1
ATOM 15219 C C . LEU F 1 5 ? 78.168 49.216 95.394 1.00 33.25 5 LEU F C 1
ATOM 15220 O O . LEU F 1 5 ? 79.129 49.728 94.817 1.00 35.88 5 LEU F O 1
ATOM 15236 N N . ARG F 1 6 ? 77.222 48.528 94.757 1.00 34.17 6 ARG F N 1
ATOM 15237 C CA . ARG F 1 6 ? 77.253 48.333 93.310 1.00 40.13 6 ARG F CA 1
ATOM 15238 C C . ARG F 1 6 ? 76.572 49.488 92.581 1.00 34.65 6 ARG F C 1
ATOM 15239 O O . ARG F 1 6 ? 77.183 50.138 91.726 1.00 33.68 6 ARG F O 1
ATOM 15260 N N . THR F 1 7 ? 75.307 49.747 92.904 1.00 29.74 7 THR F N 1
ATOM 15261 C CA . THR F 1 7 ? 74.542 50.820 92.290 1.00 31.36 7 THR F CA 1
ATOM 15262 C C . THR F 1 7 ? 74.091 51.804 93.356 1.00 33.39 7 THR F C 1
ATOM 15263 O O . THR F 1 7 ? 73.617 51.409 94.424 1.00 25.99 7 THR F O 1
ATOM 15274 N N . TYR F 1 8 ? 74.249 53.089 93.053 1.00 29.59 8 TYR F N 1
ATOM 15275 C CA . TYR F 1 8 ? 73.669 54.153 93.868 1.00 34.57 8 TYR F CA 1
ATOM 15276 C C . TYR F 1 8 ? 73.284 55.257 92.891 1.00 33.41 8 TYR F C 1
ATOM 15277 O O . TYR F 1 8 ? 74.140 56.044 92.476 1.00 33.59 8 TYR F O 1
ATOM 15295 N N . ILE F 1 9 ? 72.011 55.295 92.511 1.00 33.39 9 ILE F N 1
ATOM 15296 C CA . ILE F 1 9 ? 71.529 56.266 91.540 1.00 32.65 9 ILE F CA 1
ATOM 15297 C C . ILE F 1 9 ? 70.258 56.904 92.076 1.00 32.86 9 ILE F C 1
ATOM 15298 O O . ILE F 1 9 ? 69.312 56.205 92.456 1.00 25.92 9 ILE F O 1
ATOM 15314 N N . PHE F 1 10 ? 70.243 58.231 92.103 1.00 30.04 10 PHE F N 1
ATOM 15315 C CA . PHE F 1 10 ? 69.102 59.010 92.557 1.00 26.84 10 PHE F CA 1
ATOM 15316 C C . PHE F 1 10 ? 68.350 59.527 91.338 1.00 32.44 10 PHE F C 1
ATOM 15317 O O . PHE F 1 10 ? 68.920 60.252 90.515 1.00 27.91 10 PHE F O 1
ATOM 15334 N N . LEU F 1 11 ? 67.083 59.144 91.217 1.00 24.93 11 LEU F N 1
ATOM 15335 C CA . LEU F 1 11 ? 66.217 59.627 90.150 1.00 26.31 11 LEU F CA 1
ATOM 15336 C C . LEU F 1 11 ? 65.400 60.784 90.713 1.00 29.14 11 LEU F C 1
ATOM 15337 O O . LEU F 1 11 ? 64.551 60.585 91.589 1.00 26.62 11 LEU F O 1
ATOM 15353 N N . ASP F 1 12 ? 65.668 61.994 90.218 1.00 23.75 12 ASP F N 1
ATOM 15354 C CA . ASP F 1 12 ? 65.010 63.179 90.757 1.00 29.73 12 ASP F CA 1
ATOM 15355 C C . ASP F 1 12 ? 63.494 63.048 90.697 1.00 26.69 12 ASP F C 1
ATOM 15356 O O . ASP F 1 12 ? 62.789 63.475 91.618 1.00 24.86 12 ASP F O 1
ATOM 15365 N N . ALA F 1 13 ? 62.974 62.458 89.624 1.00 21.88 13 ALA F N 1
ATOM 15366 C CA . ALA F 1 13 ? 61.532 62.293 89.473 1.00 20.62 13 ALA F CA 1
ATOM 15367 C C . ALA F 1 13 ? 61.284 61.120 88.542 1.00 20.50 13 ALA F C 1
ATOM 15368 O O . ALA F 1 13 ? 61.767 61.123 87.406 1.00 16.80 13 ALA F O 1
ATOM 15375 N N . LEU F 1 14 ? 60.542 60.125 89.018 1.00 17.31 14 LEU F N 1
ATOM 15376 C CA . LEU F 1 14 ? 60.224 58.974 88.185 1.00 14.63 14 LEU F CA 1
ATOM 15377 C C . LEU F 1 14 ? 59.365 59.401 87.006 1.00 10.52 14 LEU F C 1
ATOM 15378 O O . LEU F 1 14 ? 58.337 60.061 87.177 1.00 14.71 14 LEU F O 1
ATOM 15394 N N . GLN F 1 15 ? 59.785 59.015 85.803 1.00 16.00 15 GLN F N 1
ATOM 15395 C CA . GLN F 1 15 ? 58.980 59.265 84.627 1.00 16.45 15 GLN F CA 1
ATOM 15396 C C . GLN F 1 15 ? 57.759 58.344 84.622 1.00 15.68 15 GLN F C 1
ATOM 15397 O O . GLN F 1 15 ? 57.768 57.283 85.252 1.00 14.80 15 GLN F O 1
ATOM 15411 N N . PRO F 1 16 ? 56.693 58.734 83.913 1.00 14.16 16 PRO F N 1
ATOM 15412 C CA . PRO F 1 16 ? 55.414 58.012 84.069 1.00 12.71 16 PRO F CA 1
ATOM 15413 C C . PRO F 1 16 ? 55.484 56.526 83.755 1.00 10.89 16 PRO F C 1
ATOM 15414 O O . PRO F 1 16 ? 54.986 55.713 84.540 1.00 12.54 16 PRO F O 1
ATOM 15425 N N . GLN F 1 17 ? 56.074 56.140 82.622 1.00 12.89 17 GLN F N 1
ATOM 15426 C CA . GLN F 1 17 ? 56.051 54.729 82.240 1.00 11.49 17 GLN F CA 1
ATOM 15427 C C . GLN F 1 17 ? 56.908 53.885 83.170 1.00 10.69 17 GLN F C 1
ATOM 15428 O O . GLN F 1 17 ? 56.536 52.755 83.512 1.00 12.70 17 GLN F O 1
ATOM 15442 N N . LEU F 1 18 ? 58.066 54.403 83.580 1.00 12.71 18 LEU F N 1
ATOM 15443 C CA . LEU F 1 18 ? 58.913 53.651 84.497 1.00 12.41 18 LEU F CA 1
ATOM 15444 C C . LEU F 1 18 ? 58.231 53.482 85.847 1.00 12.57 18 LEU F C 1
ATOM 15445 O O . LEU F 1 18 ? 58.246 52.388 86.422 1.00 11.18 18 LEU F O 1
ATOM 15461 N N . ALA F 1 19 ? 57.626 54.552 86.368 1.00 12.17 19 ALA F N 1
ATOM 15462 C CA . ALA F 1 19 ? 56.857 54.429 87.601 1.00 10.78 19 ALA F CA 1
ATOM 15463 C C . ALA F 1 19 ? 55.728 53.422 87.439 1.00 10.65 19 ALA F C 1
ATOM 15464 O O . ALA F 1 19 ? 55.490 52.595 88.328 1.00 12.15 19 ALA F O 1
ATOM 15471 N N . THR F 1 20 ? 55.029 53.472 86.302 1.00 12.07 20 THR F N 1
ATOM 15472 C CA . THR F 1 20 ? 53.953 52.521 86.046 1.00 13.38 20 THR F CA 1
ATOM 15473 C C . THR F 1 20 ? 54.488 51.098 85.963 1.00 12.05 20 THR F C 1
ATOM 15474 O O . THR F 1 20 ? 53.879 50.166 86.503 1.00 12.91 20 THR F O 1
ATOM 15485 N N . PHE F 1 21 ? 55.625 50.907 85.292 1.00 11.23 21 PHE F N 1
ATOM 15486 C CA . PHE F 1 21 ? 56.192 49.568 85.182 1.00 11.59 21 PHE F CA 1
ATOM 15487 C C . PHE F 1 21 ? 56.559 49.020 86.555 1.00 13.90 21 PHE F C 1
ATOM 15488 O O . PHE F 1 21 ? 56.309 47.846 86.851 1.00 13.89 21 PHE F O 1
ATOM 15505 N N . ILE F 1 22 ? 57.156 49.855 87.405 1.00 10.98 22 ILE F N 1
ATOM 15506 C CA . ILE F 1 22 ? 57.419 49.445 88.781 1.00 13.90 22 ILE F CA 1
ATOM 15507 C C . ILE F 1 22 ? 56.115 49.073 89.475 1.00 13.66 22 ILE F C 1
ATOM 15508 O O . ILE F 1 22 ? 56.034 48.062 90.181 1.00 14.50 22 ILE F O 1
ATOM 15524 N N . GLY F 1 23 ? 55.079 49.892 89.300 1.00 12.68 23 GLY F N 1
ATOM 15525 C CA . GLY F 1 23 ? 53.797 49.577 89.904 1.00 14.41 23 GLY F CA 1
ATOM 15526 C C . GLY F 1 23 ? 53.255 48.240 89.445 1.00 15.44 23 GLY F C 1
ATOM 15527 O O . GLY F 1 23 ? 52.533 47.569 90.185 1.00 17.67 23 GLY F O 1
ATOM 15531 N N . LYS F 1 24 ? 53.601 47.834 88.222 1.00 12.98 24 LYS F N 1
ATOM 15532 C CA . LYS F 1 24 ? 53.127 46.572 87.668 1.00 17.63 24 LYS F CA 1
ATOM 15533 C C . LYS F 1 24 ? 53.871 45.368 88.228 1.00 15.90 24 LYS F C 1
ATOM 15534 O O . LYS F 1 24 ? 53.311 44.268 88.273 1.00 20.09 24 LYS F O 1
ATOM 15553 N N . THR F 1 25 ? 55.120 45.544 88.644 1.00 15.74 25 THR F N 1
ATOM 15554 C CA . THR F 1 25 ? 56.013 44.422 88.899 1.00 21.31 25 THR F CA 1
ATOM 15555 C C . THR F 1 25 ? 56.599 44.394 90.300 1.00 24.29 25 THR F C 1
ATOM 15556 O O . THR F 1 25 ? 56.958 43.316 90.780 1.00 25.05 25 THR F O 1
ATOM 15567 N N . ALA F 1 26 ? 56.707 45.536 90.967 1.00 19.69 26 ALA F N 1
ATOM 15568 C CA . ALA F 1 26 ? 57.316 45.574 92.286 1.00 16.48 26 ALA F CA 1
ATOM 15569 C C . ALA F 1 26 ? 56.432 44.871 93.310 1.00 18.56 26 ALA F C 1
ATOM 15570 O O . ALA F 1 26 ? 55.211 44.791 93.159 1.00 17.45 26 ALA F O 1
ATOM 15577 N N . ARG F 1 27 ? 57.070 44.350 94.361 1.00 22.62 27 ARG F N 1
ATOM 15578 C CA . ARG F 1 27 ? 56.378 43.673 95.452 1.00 21.60 27 ARG F CA 1
ATOM 15579 C C . ARG F 1 27 ? 56.404 44.489 96.742 1.00 17.76 27 ARG F C 1
ATOM 15580 O O . ARG F 1 27 ? 56.354 43.927 97.838 1.00 22.78 27 ARG F O 1
ATOM 15601 N N . GLY F 1 28 ? 56.472 45.811 96.629 1.00 20.57 28 GLY F N 1
ATOM 15602 C CA . GLY F 1 28 ? 56.502 46.686 97.779 1.00 17.78 28 GLY F CA 1
ATOM 15603 C C . GLY F 1 28 ? 55.462 47.786 97.667 1.00 17.42 28 GLY F C 1
ATOM 15604 O O . GLY F 1 28 ? 54.377 47.601 97.111 1.00 15.80 28 GLY F O 1
ATOM 15608 N N . PHE F 1 29 ? 55.811 48.942 98.226 1.00 17.54 29 PHE F N 1
ATOM 15609 C CA . PHE F 1 29 ? 54.935 50.109 98.215 1.00 18.16 29 PHE F CA 1
ATOM 15610 C C . PHE F 1 29 ? 55.049 50.775 96.850 1.00 18.31 29 PHE F C 1
ATOM 15611 O O . PHE F 1 29 ? 56.112 51.290 96.492 1.00 15.45 29 PHE F O 1
ATOM 15628 N N . LEU F 1 30 ? 53.964 50.772 96.087 1.00 15.96 30 LEU F N 1
ATOM 15629 C CA . LEU F 1 30 ? 54.047 51.222 94.709 1.00 16.35 30 LEU F CA 1
ATOM 15630 C C . LEU F 1 30 ? 54.340 52.721 94.661 1.00 14.75 30 LEU F C 1
ATOM 15631 O O . LEU F 1 30 ? 53.752 53.494 95.426 1.00 15.93 30 LEU F O 1
ATOM 15647 N N . PRO F 1 31 ? 55.250 53.161 93.789 1.00 11.81 31 PRO F N 1
ATOM 15648 C CA . PRO F 1 31 ? 55.477 54.601 93.630 1.00 12.49 31 PRO F CA 1
ATOM 15649 C C . PRO F 1 31 ? 54.496 55.220 92.649 1.00 15.85 31 PRO F C 1
ATOM 15650 O O . PRO F 1 31 ? 53.651 54.519 92.083 1.00 16.37 31 PRO F O 1
ATOM 15661 N N . VAL F 1 32 ? 54.589 56.529 92.445 1.00 15.01 32 VAL F N 1
ATOM 15662 C CA . VAL F 1 32 ? 53.832 57.189 91.384 1.00 15.11 32 VAL F CA 1
ATOM 15663 C C . VAL F 1 32 ? 54.781 58.111 90.630 1.00 15.64 32 VAL F C 1
ATOM 15664 O O . VAL F 1 32 ? 55.881 58.424 91.111 1.00 15.80 32 VAL F O 1
ATOM 15677 N N . PRO F 1 33 ? 54.399 58.542 89.430 1.00 15.27 33 PRO F N 1
ATOM 15678 C CA . PRO F 1 33 ? 55.283 59.424 88.663 1.00 15.42 33 PRO F CA 1
ATOM 15679 C C . PRO F 1 33 ? 55.562 60.722 89.405 1.00 13.65 33 PRO F C 1
ATOM 15680 O O . PRO F 1 33 ? 54.719 61.239 90.142 1.00 17.88 33 PRO F O 1
ATOM 15691 N N . GLY F 1 34 ? 56.770 61.239 89.206 1.00 15.80 34 GLY F N 1
ATOM 15692 C CA . GLY F 1 34 ? 57.188 62.480 89.810 1.00 18.89 34 GLY F CA 1
ATOM 15693 C C . GLY F 1 34 ? 57.887 62.331 91.142 1.00 23.02 34 GLY F C 1
ATOM 15694 O O . GLY F 1 34 ? 58.535 63.280 91.596 1.00 18.48 34 GLY F O 1
ATOM 15698 N N . GLN F 1 35 ? 57.769 61.174 91.785 1.00 16.24 35 GLN F N 1
ATOM 15699 C CA . GLN F 1 35 ? 58.444 60.954 93.052 1.00 16.24 35 GLN F CA 1
ATOM 15700 C C . GLN F 1 35 ? 59.935 60.743 92.840 1.00 17.33 35 GLN F C 1
ATOM 15701 O O . GLN F 1 35 ? 60.373 60.175 91.834 1.00 16.32 35 GLN F O 1
ATOM 15715 N N . ALA F 1 36 ? 60.717 61.211 93.806 1.00 19.85 36 ALA F N 1
ATOM 15716 C CA . ALA F 1 36 ? 62.132 60.889 93.835 1.00 16.25 36 ALA F CA 1
ATOM 15717 C C . ALA F 1 36 ? 62.307 59.410 94.132 1.00 19.24 36 ALA F C 1
ATOM 15718 O O . ALA F 1 36 ? 61.568 58.828 94.931 1.00 17.41 36 ALA F O 1
ATOM 15725 N N . SER F 1 37 ? 63.286 58.797 93.478 1.00 19.42 37 SER F N 1
ATOM 15726 C CA . SER F 1 37 ? 63.479 57.357 93.565 1.00 18.10 37 SER F CA 1
ATOM 15727 C C . SER F 1 37 ? 64.968 57.076 93.641 1.00 21.89 37 SER F C 1
ATOM 15728 O O . SER F 1 37 ? 65.720 57.448 92.734 1.00 20.31 37 SER F O 1
ATOM 15736 N N . LEU F 1 38 ? 65.385 56.427 94.721 1.00 16.59 38 LEU F N 1
ATOM 15737 C CA . LEU F 1 38 ? 66.764 56.008 94.911 1.00 22.33 38 LEU F CA 1
ATOM 15738 C C . LEU F 1 38 ? 66.832 54.499 94.767 1.00 19.20 38 LEU F C 1
ATOM 15739 O O . LEU F 1 38 ? 66.015 53.779 95.350 1.00 24.35 38 LEU F O 1
ATOM 15755 N N . TRP F 1 39 ? 67.801 54.024 93.994 1.00 25.44 39 TRP F N 1
ATOM 15756 C CA . TRP F 1 39 ? 68.023 52.599 93.800 1.00 23.32 39 TRP F CA 1
ATOM 15757 C C . TRP F 1 39 ? 69.407 52.245 94.318 1.00 28.51 39 TRP F C 1
ATOM 15758 O O . TRP F 1 39 ? 70.395 52.895 93.959 1.00 28.05 39 TRP F O 1
ATOM 15779 N N . VAL F 1 40 ? 69.470 51.224 95.167 1.00 27.60 40 VAL F N 1
ATOM 15780 C CA . VAL F 1 40 ? 70.710 50.807 95.807 1.00 33.75 40 VAL F CA 1
ATOM 15781 C C . VAL F 1 40 ? 70.905 49.327 95.525 1.00 24.14 40 VAL F C 1
ATOM 15782 O O . VAL F 1 40 ? 70.056 48.505 95.892 1.00 25.29 40 VAL F O 1
ATOM 15795 N N . GLU F 1 41 ? 72.012 48.990 94.871 1.00 31.58 41 GLU F N 1
ATOM 15796 C CA . GLU F 1 41 ? 72.405 47.610 94.637 1.00 31.27 41 GLU F CA 1
ATOM 15797 C C . GLU F 1 41 ? 73.670 47.321 95.431 1.00 34.37 41 GLU F C 1
ATOM 15798 O O . GLU F 1 41 ? 74.605 48.128 95.435 1.00 29.92 41 GLU F O 1
ATOM 15810 N N . ILE F 1 42 ? 73.696 46.171 96.108 1.00 36.33 42 ILE F N 1
ATOM 15811 C CA . ILE F 1 42 ? 74.789 45.830 97.009 1.00 39.82 42 ILE F CA 1
ATOM 15812 C C . ILE F 1 42 ? 75.146 44.360 96.853 1.00 38.60 42 ILE F C 1
ATOM 15813 O O . ILE F 1 42 ? 74.357 43.547 96.367 1.00 36.69 42 ILE F O 1
ATOM 15829 N N . ALA F 1 43 ? 76.361 44.029 97.289 1.00 35.21 43 ALA F N 1
ATOM 15830 C CA . ALA F 1 43 ? 76.800 42.653 97.437 1.00 37.70 43 ALA F CA 1
ATOM 15831 C C . ALA F 1 43 ? 77.396 42.517 98.833 1.00 32.58 43 ALA F C 1
ATOM 15832 O O . ALA F 1 43 ? 78.204 43.369 99.241 1.00 34.89 43 ALA F O 1
ATOM 15839 N N . PRO F 1 44 ? 77.033 41.476 99.603 1.00 32.03 44 PRO F N 1
ATOM 15840 C CA . PRO F 1 44 ? 76.121 40.382 99.256 1.00 31.34 44 PRO F CA 1
ATOM 15841 C C . PRO F 1 44 ? 74.657 40.807 99.288 1.00 37.52 44 PRO F C 1
ATOM 15842 O O . PRO F 1 44 ? 74.304 41.754 99.992 1.00 40.31 44 PRO F O 1
ATOM 15853 N N . GLY F 1 45 ? 73.816 40.099 98.536 1.00 37.01 45 GLY F N 1
ATOM 15854 C CA . GLY F 1 45 ? 72.416 40.481 98.448 1.00 39.54 45 GLY F CA 1
ATOM 15855 C C . GLY F 1 45 ? 71.682 40.350 99.768 1.00 34.74 45 GLY F C 1
ATOM 15856 O O . GLY F 1 45 ? 70.803 41.157 100.081 1.00 39.09 45 GLY F O 1
ATOM 15860 N N . ILE F 1 46 ? 72.032 39.337 100.564 1.00 29.53 46 ILE F N 1
ATOM 15861 C CA . ILE F 1 46 ? 71.287 39.055 101.786 1.00 35.38 46 ILE F CA 1
ATOM 15862 C C . ILE F 1 46 ? 71.372 40.210 102.775 1.00 31.64 46 ILE F C 1
ATOM 15863 O O . ILE F 1 46 ? 70.517 40.335 103.657 1.00 30.17 46 ILE F O 1
ATOM 15879 N N . ALA F 1 47 ? 72.388 41.062 102.652 1.00 28.44 47 ALA F N 1
ATOM 15880 C CA . ALA F 1 47 ? 72.499 42.237 103.507 1.00 37.11 47 ALA F CA 1
ATOM 15881 C C . ALA F 1 47 ? 71.478 43.314 103.167 1.00 37.49 47 ALA F C 1
ATOM 15882 O O . ALA F 1 47 ? 71.440 44.340 103.856 1.00 31.04 47 ALA F O 1
ATOM 15889 N N . ILE F 1 48 ? 70.655 43.110 102.136 1.00 36.73 48 ILE F N 1
ATOM 15890 C CA . ILE F 1 48 ? 69.741 44.159 101.694 1.00 30.71 48 ILE F CA 1
ATOM 15891 C C . ILE F 1 48 ? 68.690 44.439 102.762 1.00 25.24 48 ILE F C 1
ATOM 15892 O O . ILE F 1 48 ? 68.300 45.593 102.979 1.00 23.87 48 ILE F O 1
ATOM 15908 N N . ASN F 1 49 ? 68.212 43.396 103.444 1.00 26.91 49 ASN F N 1
ATOM 15909 C CA . ASN F 1 49 ? 67.242 43.601 104.514 1.00 26.11 49 ASN F CA 1
ATOM 15910 C C . ASN F 1 49 ? 67.799 44.525 105.588 1.00 25.95 49 ASN F C 1
ATOM 15911 O O . ASN F 1 49 ? 67.064 45.340 106.158 1.00 23.14 49 ASN F O 1
ATOM 15922 N N . ARG F 1 50 ? 69.099 44.421 105.873 1.00 26.00 50 ARG F N 1
ATOM 15923 C CA . ARG F 1 50 ? 69.705 45.306 106.863 1.00 28.50 50 ARG F CA 1
ATOM 15924 C C . ARG F 1 50 ? 69.817 46.735 106.342 1.00 22.94 50 ARG F C 1
ATOM 15925 O O . ARG F 1 50 ? 69.673 47.686 107.118 1.00 25.62 50 ARG F O 1
ATOM 15946 N N . VAL F 1 51 ? 70.062 46.911 105.039 1.00 27.06 51 VAL F N 1
ATOM 15947 C CA . VAL F 1 51 ? 70.107 48.256 104.470 1.00 25.93 51 VAL F CA 1
ATOM 15948 C C . VAL F 1 51 ? 68.706 48.848 104.400 1.00 23.64 51 VAL F C 1
ATOM 15949 O O . VAL F 1 51 ? 68.500 50.029 104.704 1.00 23.79 51 VAL F O 1
ATOM 15962 N N . THR F 1 52 ? 67.723 48.044 103.992 1.00 22.51 52 THR F N 1
ATOM 15963 C CA . THR F 1 52 ? 66.340 48.512 103.974 1.00 23.24 52 THR F CA 1
ATOM 15964 C C . THR F 1 52 ? 65.922 49.013 105.349 1.00 20.11 52 THR F C 1
ATOM 15965 O O . THR F 1 52 ? 65.360 50.106 105.486 1.00 18.12 52 THR F O 1
ATOM 15976 N N . ASP F 1 53 ? 66.196 48.220 106.384 1.00 20.60 53 ASP F N 1
ATOM 15977 C CA . ASP F 1 53 ? 65.803 48.591 107.738 1.00 20.93 53 ASP F CA 1
ATOM 15978 C C . ASP F 1 53 ? 66.441 49.911 108.158 1.00 20.57 53 ASP F C 1
ATOM 15979 O O . ASP F 1 53 ? 65.790 50.747 108.794 1.00 19.05 53 ASP F O 1
ATOM 15988 N N . ALA F 1 54 ? 67.711 50.120 107.808 1.00 18.71 54 ALA F N 1
ATOM 15989 C CA . ALA F 1 54 ? 68.378 51.372 108.156 1.00 23.48 54 ALA F CA 1
ATOM 15990 C C . ALA F 1 54 ? 67.685 52.558 107.498 1.00 19.64 54 ALA F C 1
ATOM 15991 O O . ALA F 1 54 ? 67.423 53.579 108.144 1.00 22.78 54 ALA F O 1
ATOM 15998 N N . ALA F 1 55 ? 67.374 52.436 106.205 1.00 19.69 55 ALA F N 1
ATOM 15999 C CA . ALA F 1 55 ? 66.726 53.529 105.491 1.00 19.62 55 ALA F CA 1
ATOM 16000 C C . ALA F 1 55 ? 65.345 53.825 106.062 1.00 18.21 55 ALA F C 1
ATOM 16001 O O . ALA F 1 55 ? 64.969 54.992 106.224 1.00 16.91 55 ALA F O 1
ATOM 16008 N N . LEU F 1 56 ? 64.573 52.783 106.373 1.00 16.32 56 LEU F N 1
ATOM 16009 C CA . LEU F 1 56 ? 63.206 52.992 106.841 1.00 16.73 56 LEU F CA 1
ATOM 16010 C C . LEU F 1 56 ? 63.179 53.529 108.268 1.00 17.37 56 LEU F C 1
ATOM 16011 O O . LEU F 1 56 ? 62.313 54.342 108.614 1.00 21.96 56 LEU F O 1
ATOM 16027 N N . LYS F 1 57 ? 64.109 53.085 109.114 1.00 18.67 57 LYS F N 1
ATOM 16028 C CA . LYS F 1 57 ? 64.148 53.576 110.487 1.00 22.28 57 LYS F CA 1
ATOM 16029 C C . LYS F 1 57 ? 64.582 55.033 110.561 1.00 20.16 57 LYS F C 1
ATOM 16030 O O . LYS F 1 57 ? 64.249 55.718 111.534 1.00 21.88 57 LYS F O 1
ATOM 16049 N N . ALA F 1 58 ? 65.304 55.522 109.554 1.00 23.85 58 ALA F N 1
ATOM 16050 C CA . ALA F 1 58 ? 65.869 56.862 109.586 1.00 22.49 58 ALA F CA 1
ATOM 16051 C C . ALA F 1 58 ? 65.026 57.900 108.859 1.00 25.85 58 ALA F C 1
ATOM 16052 O O . ALA F 1 58 ? 65.176 59.095 109.137 1.00 22.77 58 ALA F O 1
ATOM 16059 N N . THR F 1 59 ? 64.155 57.486 107.937 1.00 21.99 59 THR F N 1
ATOM 16060 C CA . THR F 1 59 ? 63.450 58.421 107.071 1.00 19.39 59 THR F CA 1
ATOM 16061 C C . THR F 1 59 ? 62.017 57.948 106.864 1.00 22.58 59 THR F C 1
ATOM 16062 O O . THR F 1 59 ? 61.601 56.899 107.364 1.00 19.16 59 THR F O 1
ATOM 16073 N N . LYS F 1 60 ? 61.264 58.732 106.094 1.00 21.38 60 LYS F N 1
ATOM 16074 C CA . LYS F 1 60 ? 59.879 58.429 105.772 1.00 16.82 60 LYS F CA 1
ATOM 16075 C C . LYS F 1 60 ? 59.724 57.779 104.403 1.00 13.76 60 LYS F C 1
ATOM 16076 O O . LYS F 1 60 ? 58.601 57.694 103.898 1.00 16.52 60 LYS F O 1
ATOM 16095 N N . VAL F 1 61 ? 60.817 57.321 103.789 1.00 14.28 61 VAL F N 1
ATOM 16096 C CA . VAL F 1 61 ? 60.725 56.755 102.449 1.00 13.65 61 VAL F CA 1
ATOM 16097 C C . VAL F 1 61 ? 59.932 55.457 102.493 1.00 16.82 61 VAL F C 1
ATOM 16098 O O . VAL F 1 61 ? 59.867 54.771 103.522 1.00 13.71 61 VAL F O 1
ATOM 16111 N N . GLN F 1 62 ? 59.325 55.115 101.353 1.00 13.71 62 GLN F N 1
ATOM 16112 C CA . GLN F 1 62 ? 58.633 53.853 101.172 1.00 12.80 62 GLN F CA 1
ATOM 16113 C C . GLN F 1 62 ? 59.400 52.987 100.182 1.00 12.75 62 GLN F C 1
ATOM 16114 O O . GLN F 1 62 ? 59.891 53.502 99.169 1.00 14.17 62 GLN F O 1
ATOM 16128 N N . PRO F 1 63 ? 59.527 51.683 100.436 1.00 12.79 63 PRO F N 1
ATOM 16129 C CA . PRO F 1 63 ? 60.275 50.831 99.509 1.00 12.63 63 PRO F CA 1
ATOM 16130 C C . PRO F 1 63 ? 59.381 50.200 98.460 1.00 13.88 63 PRO F C 1
ATOM 16131 O O . PRO F 1 63 ? 58.440 49.479 98.803 1.00 12.50 63 PRO F O 1
ATOM 16142 N N . ALA F 1 64 ? 59.651 50.466 97.181 1.00 14.04 64 ALA F N 1
ATOM 16143 C CA . ALA F 1 64 ? 58.914 49.778 96.132 1.00 14.52 64 ALA F CA 1
ATOM 16144 C C . ALA F 1 64 ? 59.473 48.387 95.889 1.00 15.03 64 ALA F C 1
ATOM 16145 O O . ALA F 1 64 ? 58.719 47.473 95.547 1.00 15.34 64 ALA F O 1
ATOM 16152 N N . VAL F 1 65 ? 60.775 48.207 96.085 1.00 15.06 65 VAL F N 1
ATOM 16153 C CA . VAL F 1 65 ? 61.473 47.006 95.647 1.00 15.20 65 VAL F CA 1
ATOM 16154 C C . VAL F 1 65 ? 62.442 46.573 96.734 1.00 16.18 65 VAL F C 1
ATOM 16155 O O . VAL F 1 65 ? 63.213 47.389 97.248 1.00 18.01 65 VAL F O 1
ATOM 16168 N N . GLN F 1 66 ? 62.403 45.291 97.079 1.00 20.52 66 GLN F N 1
ATOM 16169 C CA . GLN F 1 66 ? 63.519 44.633 97.749 1.00 24.15 66 GLN F CA 1
ATOM 16170 C C . GLN F 1 66 ? 63.620 43.241 97.153 1.00 27.36 66 GLN F C 1
ATOM 16171 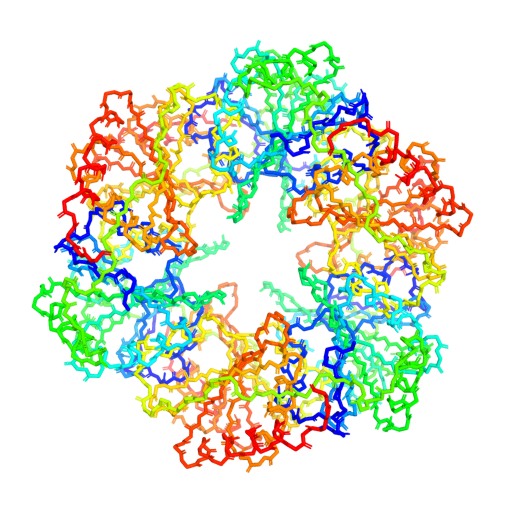O O . GLN F 1 66 ? 62.759 42.392 97.403 1.00 22.71 66 GLN F O 1
ATOM 16185 N N . VAL F 1 67 ? 64.655 43.016 96.352 1.00 25.16 67 VAL F N 1
ATOM 16186 C CA . VAL F 1 67 ? 64.905 41.723 95.734 1.00 35.61 67 VAL F CA 1
ATOM 16187 C C . VAL F 1 67 ? 66.238 41.213 96.252 1.00 32.26 67 VAL F C 1
ATOM 16188 O O . VAL F 1 67 ? 67.270 41.881 96.099 1.00 32.07 67 VAL F O 1
ATOM 16201 N N . VAL F 1 68 ? 66.210 40.046 96.885 1.00 37.97 68 VAL F N 1
ATOM 16202 C CA . VAL F 1 68 ? 67.420 39.293 97.186 1.00 47.86 68 VAL F CA 1
ATOM 16203 C C . VAL F 1 68 ? 67.606 38.299 96.047 1.00 45.22 68 VAL F C 1
ATOM 16204 O O . VAL F 1 68 ? 66.790 37.392 95.861 1.00 36.90 68 VAL F O 1
ATOM 16217 N N . GLU F 1 69 ? 68.670 38.482 95.275 1.00 38.14 69 GLU F N 1
ATOM 16218 C CA . GLU F 1 69 ? 68.975 37.635 94.135 1.00 61.01 69 GLU F CA 1
ATOM 16219 C C . GLU F 1 69 ? 70.235 36.833 94.440 1.00 61.07 69 GLU F C 1
ATOM 16220 O O . GLU F 1 69 ? 70.971 37.114 95.392 1.00 52.76 69 GLU F O 1
ATOM 16232 N N . ARG F 1 70 ? 70.466 35.807 93.622 1.00 69.71 70 ARG F N 1
ATOM 16233 C CA . ARG F 1 70 ? 71.426 34.762 93.960 1.00 58.54 70 ARG F CA 1
ATOM 16234 C C . ARG F 1 70 ? 72.782 35.304 94.400 1.00 55.53 70 ARG F C 1
ATOM 16235 O O . ARG F 1 70 ? 73.489 34.639 95.164 1.00 59.81 70 ARG F O 1
ATOM 16256 N N . ALA F 1 71 ? 73.166 36.494 93.942 1.00 61.48 71 ALA F N 1
ATOM 16257 C CA . ALA F 1 71 ? 74.370 37.145 94.450 1.00 60.21 71 ALA F CA 1
ATOM 16258 C C . ALA F 1 71 ? 74.096 38.528 95.015 1.00 55.07 71 ALA F C 1
ATOM 16259 O O . ALA F 1 71 ? 74.510 38.826 96.142 1.00 47.54 71 ALA F O 1
ATOM 16266 N N . TYR F 1 72 ? 73.405 39.382 94.269 1.00 49.70 72 TYR F N 1
ATOM 16267 C CA . TYR F 1 72 ? 73.263 40.785 94.621 1.00 44.26 72 TYR F CA 1
ATOM 16268 C C . TYR F 1 72 ? 71.910 41.057 95.268 1.00 43.80 72 TYR F C 1
ATOM 16269 O O . TYR F 1 72 ? 71.009 40.215 95.286 1.00 44.54 72 TYR F O 1
ATOM 16287 N N . GLY F 1 73 ? 71.786 42.256 95.810 1.00 41.17 73 GLY F N 1
ATOM 16288 C CA . GLY F 1 73 ? 70.527 42.719 96.370 1.00 33.27 73 GLY F CA 1
ATOM 16289 C C . GLY F 1 73 ? 70.226 44.115 95.876 1.00 32.36 73 GLY F C 1
ATOM 16290 O O . GLY F 1 73 ? 71.130 44.930 95.697 1.00 24.46 73 GLY F O 1
ATOM 16294 N N . LEU F 1 74 ? 68.943 44.380 95.647 1.00 27.85 74 LEU F N 1
ATOM 16295 C CA . LEU F 1 74 ? 68.495 45.649 95.096 1.00 28.40 74 LEU F CA 1
ATOM 16296 C C . LEU F 1 74 ? 67.384 46.216 95.965 1.00 22.94 74 LEU F C 1
ATOM 16297 O O . LEU F 1 74 ? 66.469 45.495 96.372 1.00 21.20 74 LEU F O 1
ATOM 16313 N N . LEU F 1 75 ? 67.471 47.512 96.240 1.00 25.52 75 LEU F N 1
ATOM 16314 C CA . LEU F 1 75 ? 66.450 48.223 96.992 1.00 20.29 75 LEU F CA 1
ATOM 16315 C C . LEU F 1 75 ? 66.050 49.474 96.233 1.00 23.06 75 LEU F C 1
ATOM 16316 O O . LEU F 1 75 ? 66.901 50.169 95.671 1.00 20.25 75 LEU F O 1
ATOM 16332 N N . GLU F 1 76 ? 64.750 49.749 96.209 1.00 16.42 76 GLU F N 1
ATOM 16333 C CA . GLU F 1 76 ? 64.229 51.035 95.774 1.00 20.13 76 GLU F CA 1
ATOM 16334 C C . GLU F 1 76 ? 63.511 51.672 96.948 1.00 17.71 76 GLU F C 1
ATOM 16335 O O . GLU F 1 76 ? 62.709 51.012 97.618 1.00 15.35 76 GLU F O 1
ATOM 16347 N N . VAL F 1 77 ? 63.815 52.940 97.207 1.00 17.62 77 VAL F N 1
ATOM 16348 C CA . VAL F 1 77 ? 63.048 53.755 98.135 1.00 17.81 77 VAL F CA 1
ATOM 16349 C C . VAL F 1 77 ? 62.682 55.044 97.421 1.00 16.49 77 VAL F C 1
ATOM 16350 O O . VAL F 1 77 ? 63.439 55.548 96.585 1.00 17.23 77 VAL F O 1
ATOM 16363 N N . HIS F 1 78 ? 61.508 55.575 97.747 1.00 16.12 78 HIS F N 1
ATOM 16364 C CA . HIS F 1 78 ? 61.002 56.760 97.073 1.00 18.10 78 HIS F CA 1
ATOM 16365 C C . HIS F 1 78 ? 60.230 57.613 98.067 1.00 19.43 78 HIS F C 1
ATOM 16366 O O . HIS F 1 78 ? 59.912 57.183 99.178 1.00 14.36 78 HIS F O 1
ATOM 16381 N N . HIS F 1 79 ? 59.931 58.836 97.645 1.00 16.33 79 HIS F N 1
ATOM 16382 C CA . HIS F 1 79 ? 59.150 59.779 98.431 1.00 20.31 79 HIS F CA 1
ATOM 16383 C C . HIS F 1 79 ? 58.858 60.983 97.551 1.00 21.06 79 HIS F C 1
ATOM 16384 O O . HIS F 1 79 ? 59.648 61.315 96.664 1.00 20.90 79 HIS F O 1
ATOM 16398 N N . PHE F 1 80 ? 57.713 61.624 97.798 1.00 23.55 80 PHE F N 1
ATOM 16399 C CA . PHE F 1 80 ? 57.382 62.843 97.064 1.00 26.06 80 PHE F CA 1
ATOM 16400 C C . PHE F 1 80 ? 58.465 63.900 97.239 1.00 25.93 80 PHE F C 1
ATOM 16401 O O . PHE F 1 80 ? 58.790 64.632 96.299 1.00 29.79 80 PHE F O 1
ATOM 16418 N N . ASP F 1 81 ? 59.034 63.993 98.435 1.00 26.35 81 ASP F N 1
ATOM 16419 C CA . ASP F 1 81 ? 60.050 64.987 98.751 1.00 32.80 81 ASP F CA 1
ATOM 16420 C C . ASP F 1 81 ? 61.432 64.406 98.474 1.00 25.69 81 ASP F C 1
ATOM 16421 O O . ASP F 1 81 ? 61.808 63.384 99.056 1.00 29.11 81 ASP F O 1
ATOM 16430 N N . GLN F 1 82 ? 62.186 65.063 97.588 1.00 26.33 82 GLN F N 1
ATOM 16431 C CA . GLN F 1 82 ? 63.549 64.626 97.301 1.00 25.06 82 GLN F CA 1
ATOM 16432 C C . GLN F 1 82 ? 64.372 64.507 98.575 1.00 29.37 82 GLN F C 1
ATOM 16433 O O . GLN F 1 82 ? 65.223 63.618 98.693 1.00 25.59 82 GLN F O 1
ATOM 16447 N N . GLY F 1 83 ? 64.148 65.409 99.534 1.00 28.05 83 GLY F N 1
ATOM 16448 C CA . GLY F 1 83 ? 64.957 65.406 100.741 1.00 31.02 83 GLY F CA 1
ATOM 16449 C C . GLY F 1 83 ? 64.869 64.094 101.496 1.00 24.17 83 GLY F C 1
ATOM 16450 O O . GLY F 1 83 ? 65.884 63.539 101.924 1.00 22.32 83 GLY F O 1
ATOM 16454 N N . GLU F 1 84 ? 63.649 63.579 101.665 1.00 24.95 84 GLU F N 1
ATOM 16455 C CA . GLU F 1 84 ? 63.464 62.290 102.324 1.00 24.91 84 GLU F CA 1
ATOM 16456 C C . GLU F 1 84 ? 64.298 61.209 101.654 1.00 24.44 84 GLU F C 1
ATOM 16457 O O . GLU F 1 84 ? 65.021 60.459 102.318 1.00 22.08 84 GLU F O 1
ATOM 16469 N N . VAL F 1 85 ? 64.203 61.111 100.327 1.00 26.19 85 VAL F N 1
ATOM 16470 C CA . VAL F 1 85 ? 64.966 60.102 99.601 1.00 23.96 85 VAL F CA 1
ATOM 16471 C C . VAL F 1 85 ? 66.459 60.370 99.726 1.00 22.72 85 VAL F C 1
ATOM 16472 O O . VAL F 1 85 ? 67.257 59.443 99.907 1.00 21.89 85 VAL F O 1
ATOM 16485 N N . LEU F 1 86 ? 66.866 61.636 99.611 1.00 22.12 86 LEU F N 1
ATOM 16486 C CA . LEU F 1 86 ? 68.271 61.973 99.802 1.00 24.48 86 LEU F CA 1
ATOM 16487 C C . LEU F 1 86 ? 68.716 61.656 101.223 1.00 23.59 86 LEU F C 1
ATOM 16488 O O . LEU F 1 86 ? 69.823 61.147 101.438 1.00 23.20 86 LEU F O 1
ATOM 16504 N N . ALA F 1 87 ? 67.860 61.937 102.206 1.00 22.00 87 ALA F N 1
ATOM 16505 C CA . ALA F 1 87 ? 68.165 61.558 103.582 1.00 25.16 87 ALA F CA 1
ATOM 16506 C C . ALA F 1 87 ? 68.339 60.051 103.712 1.00 26.74 87 ALA F C 1
ATOM 16507 O O . ALA F 1 87 ? 69.231 59.581 104.428 1.00 30.73 87 ALA F O 1
ATOM 16514 N N . ALA F 1 88 ? 67.500 59.273 103.023 1.00 28.49 88 ALA F N 1
ATOM 16515 C CA . ALA F 1 88 ? 67.639 57.822 103.078 1.00 27.02 88 ALA F CA 1
ATOM 16516 C C . ALA F 1 88 ? 68.945 57.375 102.437 1.00 27.58 88 ALA F C 1
ATOM 16517 O O . ALA F 1 88 ? 69.619 56.475 102.950 1.00 29.44 88 ALA F O 1
ATOM 16524 N N . GLY F 1 89 ? 69.320 57.990 101.314 1.00 29.58 89 GLY F N 1
ATOM 16525 C CA . GLY F 1 89 ? 70.603 57.673 100.708 1.00 28.83 89 GLY F CA 1
ATOM 16526 C C . GLY F 1 89 ? 71.766 58.058 101.601 1.00 34.33 89 GLY F C 1
ATOM 16527 O O . GLY F 1 89 ? 72.693 57.272 101.811 1.00 28.75 89 GLY F O 1
ATOM 16531 N N . SER F 1 90 ? 71.729 59.278 102.143 1.00 34.40 90 SER F N 1
ATOM 16532 C CA . SER F 1 90 ? 72.757 59.706 103.086 1.00 34.53 90 SER F CA 1
ATOM 16533 C C . SER F 1 90 ? 72.901 58.708 104.226 1.00 33.15 90 SER F C 1
ATOM 16534 O O . SER F 1 90 ? 74.016 58.429 104.683 1.00 37.41 90 SER F O 1
ATOM 16542 N N . THR F 1 91 ? 71.781 58.154 104.697 1.00 34.39 91 THR F N 1
ATOM 16543 C CA . THR F 1 91 ? 71.833 57.151 105.755 1.00 33.47 91 THR F CA 1
ATOM 16544 C C . THR F 1 91 ? 72.410 55.837 105.242 1.00 37.47 91 THR F C 1
ATOM 16545 O O . THR F 1 91 ? 73.182 55.175 105.944 1.00 33.30 91 THR F O 1
ATOM 16556 N N . ILE F 1 92 ? 72.036 55.437 104.026 1.00 37.32 92 ILE F N 1
ATOM 16557 C CA . ILE F 1 92 ? 72.544 54.188 103.469 1.00 38.53 92 ILE F CA 1
ATOM 16558 C C . ILE F 1 92 ? 74.045 54.287 103.227 1.00 37.96 92 ILE F C 1
ATOM 16559 O O . ILE F 1 92 ? 74.792 53.331 103.465 1.00 35.05 92 ILE F O 1
ATOM 16575 N N . LEU F 1 93 ? 74.512 55.442 102.748 1.00 39.51 93 LEU F N 1
ATOM 16576 C CA . LEU F 1 93 ? 75.940 55.617 102.513 1.00 44.10 93 LEU F CA 1
ATOM 16577 C C . LEU F 1 93 ? 76.716 55.616 103.824 1.00 46.75 93 LEU F C 1
ATOM 16578 O O . LEU F 1 93 ? 77.817 55.057 103.900 1.00 52.63 93 LEU F O 1
ATOM 16594 N N . ASP F 1 94 ? 76.157 56.230 104.868 1.00 49.16 94 ASP F N 1
ATOM 16595 C CA . ASP F 1 94 ? 76.802 56.203 106.177 1.00 44.76 94 ASP F CA 1
ATOM 16596 C C . ASP F 1 94 ? 76.832 54.788 106.743 1.00 49.33 94 ASP F C 1
ATOM 16597 O O . ASP F 1 94 ? 77.832 54.371 107.337 1.00 57.21 94 ASP F O 1
ATOM 16606 N N . LYS F 1 95 ? 75.742 54.036 106.565 1.00 49.24 95 LYS F N 1
ATOM 16607 C CA . LYS F 1 95 ? 75.695 52.659 107.048 1.00 46.59 95 LYS F CA 1
ATOM 16608 C C . LYS F 1 95 ? 76.707 51.778 106.327 1.00 47.95 95 LYS F C 1
ATOM 16609 O O . LYS F 1 95 ? 77.175 50.783 106.891 1.00 49.54 95 LYS F O 1
ATOM 16628 N N . LEU F 1 96 ? 77.054 52.122 105.088 1.00 50.48 96 LEU F N 1
ATOM 16629 C CA . LEU F 1 96 ? 77.964 51.321 104.282 1.00 58.89 96 LEU F CA 1
ATOM 16630 C C . LEU F 1 96 ? 79.406 51.807 104.349 1.00 56.43 96 LEU F C 1
ATOM 16631 O O . LEU F 1 96 ? 80.289 51.154 103.786 1.00 46.90 96 LEU F O 1
ATOM 16647 N N . GLU F 1 97 ? 79.669 52.925 105.026 1.00 57.12 97 GLU F N 1
ATOM 16648 C CA . GLU F 1 97 ? 81.026 53.458 105.148 1.00 56.67 97 GLU F CA 1
ATOM 16649 C C . GLU F 1 97 ? 81.582 53.845 103.780 1.00 54.13 97 GLU F C 1
ATOM 16650 O O . GLU F 1 97 ? 82.771 53.680 103.502 1.00 57.37 97 GLU F O 1
ATOM 16662 N N . VAL F 1 98 ? 80.710 54.369 102.919 1.00 53.03 98 VAL F N 1
ATOM 16663 C CA . VAL F 1 98 ? 81.046 54.649 101.530 1.00 51.99 98 VAL F CA 1
ATOM 16664 C C . VAL F 1 98 ? 80.365 55.948 101.119 1.00 49.87 98 VAL F C 1
ATOM 16665 O O . VAL F 1 98 ? 79.336 56.336 101.678 1.00 47.79 98 VAL F O 1
ATOM 16678 N N . ARG F 1 99 ? 80.957 56.629 100.143 1.00 50.42 99 ARG F N 1
ATOM 16679 C CA . ARG F 1 99 ? 80.375 57.829 99.561 1.00 46.51 99 ARG F CA 1
ATOM 16680 C C . ARG F 1 99 ? 79.621 57.489 98.281 1.00 47.65 99 ARG F C 1
ATOM 16681 O O . ARG F 1 99 ? 79.683 56.372 97.763 1.00 50.28 99 ARG F O 1
ATOM 16702 N N . GLU F 1 100 ? 78.910 58.488 97.759 1.00 53.26 100 GLU F N 1
ATOM 16703 C CA . GLU F 1 100 ? 78.173 58.296 96.516 1.00 55.02 100 GLU F CA 1
ATOM 16704 C C . GLU F 1 100 ? 79.095 57.837 95.392 1.00 55.90 100 GLU F C 1
ATOM 16705 O O . GLU F 1 100 ? 78.751 56.925 94.632 1.00 54.73 100 GLU F O 1
ATOM 16717 N N . GLU F 1 101 ? 80.275 58.448 95.276 1.00 53.24 101 GLU F N 1
ATOM 16718 C CA . GLU F 1 101 ? 81.218 58.083 94.225 1.00 50.70 101 GLU F CA 1
ATOM 16719 C C . GLU F 1 101 ? 81.951 56.777 94.508 1.00 52.76 101 GLU F C 1
ATOM 16720 O O . GLU F 1 101 ? 82.720 56.324 93.653 1.00 52.08 101 GLU F O 1
ATOM 16732 N N . GLY F 1 102 ? 81.745 56.167 95.675 1.00 44.95 102 GLY F N 1
ATOM 16733 C CA . GLY F 1 102 ? 82.253 54.827 95.908 1.00 45.99 102 GLY F CA 1
ATOM 16734 C C . GLY F 1 102 ? 81.501 53.747 95.161 1.00 43.54 102 GLY F C 1
ATOM 16735 O O . GLY F 1 102 ? 81.964 52.602 95.124 1.00 38.00 102 GLY F O 1
ATOM 16739 N N . ARG F 1 103 ? 80.354 54.088 94.578 1.00 43.43 103 ARG F N 1
ATOM 16740 C CA . ARG F 1 103 ? 79.599 53.159 93.754 1.00 44.09 103 ARG F CA 1
ATOM 16741 C C . ARG F 1 103 ? 80.413 52.749 92.531 1.00 46.91 103 ARG F C 1
ATOM 16742 O O . ARG F 1 103 ? 81.367 53.421 92.129 1.00 47.78 103 ARG F O 1
ATOM 16763 N N . LEU F 1 104 ? 80.017 51.631 91.928 1.00 40.44 104 LEU F N 1
ATOM 16764 C CA . LEU F 1 104 ? 80.623 51.208 90.673 1.00 42.09 104 LEU F CA 1
ATOM 16765 C C . LEU F 1 104 ? 80.145 52.104 89.538 1.00 45.16 104 LEU F C 1
ATOM 16766 O O . LEU F 1 104 ? 78.939 52.277 89.334 1.00 41.33 104 LEU F O 1
ATOM 16782 N N . LYS F 1 105 ? 81.088 52.680 88.806 1.00 47.37 105 LYS F N 1
ATOM 16783 C CA . LYS F 1 105 ? 80.746 53.482 87.637 1.00 50.63 105 LYS F CA 1
ATOM 16784 C C . LYS F 1 105 ? 80.164 52.575 86.560 1.00 47.75 105 LYS F C 1
ATOM 16785 O O . LYS F 1 105 ? 80.857 51.659 86.097 1.00 46.68 105 LYS F O 1
ATOM 16804 N N . PRO F 1 106 ? 78.921 52.781 86.129 1.00 45.84 106 PRO F N 1
ATOM 16805 C CA . PRO F 1 106 ? 78.313 51.848 85.176 1.00 46.20 106 PRO F CA 1
ATOM 16806 C C . PRO F 1 106 ? 78.878 52.016 83.774 1.00 43.15 106 PRO F C 1
ATOM 16807 O O . PRO F 1 106 ? 79.418 53.060 83.403 1.00 36.92 106 PRO F O 1
ATOM 16818 N N . GLN F 1 107 ? 78.736 50.952 82.986 1.00 47.27 107 GLN F N 1
ATOM 16819 C CA . GLN F 1 107 ? 79.183 50.944 81.603 1.00 50.03 107 GLN F CA 1
ATOM 16820 C C . GLN F 1 107 ? 78.125 50.277 80.736 1.00 47.51 107 GLN F C 1
ATOM 16821 O O . GLN F 1 107 ? 77.346 49.443 81.206 1.00 41.35 107 GLN F O 1
ATOM 16835 N N . VAL F 1 108 ? 78.101 50.666 79.463 1.00 49.72 108 VAL F N 1
ATOM 16836 C CA . VAL F 1 108 ? 77.146 50.134 78.498 1.00 40.34 108 VAL F CA 1
ATOM 16837 C C . VAL F 1 108 ? 77.784 48.898 77.872 1.00 41.85 108 VAL F C 1
ATOM 16838 O O . VAL F 1 108 ? 78.659 49.002 77.011 1.00 50.23 108 VAL F O 1
ATOM 16851 N N . MET F 1 109 ? 77.345 47.719 78.315 1.00 42.97 109 MET F N 1
ATOM 16852 C CA . MET F 1 109 ? 77.851 46.475 77.743 1.00 44.66 109 MET F CA 1
ATOM 16853 C C . MET F 1 109 ? 77.273 46.240 76.354 1.00 43.75 109 MET F C 1
ATOM 16854 O O . MET F 1 109 ? 78.004 45.918 75.410 1.00 47.20 109 MET F O 1
ATOM 16868 N N . THR F 1 110 ? 75.959 46.400 76.213 1.00 42.54 110 THR F N 1
ATOM 16869 C CA . THR F 1 110 ? 75.257 46.131 74.967 1.00 42.87 110 THR F CA 1
ATOM 16870 C C . THR F 1 110 ? 74.331 47.291 74.646 1.00 43.17 110 THR F C 1
ATOM 16871 O O . THR F 1 110 ? 73.740 47.897 75.544 1.00 50.02 110 THR F O 1
ATOM 16882 N N . HIS F 1 111 ? 74.211 47.592 73.357 1.00 39.05 111 HIS F N 1
ATOM 16883 C CA . HIS F 1 111 ? 73.228 48.554 72.877 1.00 41.77 111 HIS F CA 1
ATOM 16884 C C . HIS F 1 111 ? 72.917 48.204 71.433 1.00 43.71 111 HIS F C 1
ATOM 16885 O O . HIS F 1 111 ? 73.804 48.251 70.576 1.00 44.94 111 HIS F O 1
ATOM 16899 N N . GLN F 1 112 ? 71.668 47.835 71.174 1.00 34.87 112 GLN F N 1
ATOM 16900 C CA . GLN F 1 112 ? 71.237 47.419 69.850 1.00 32.90 112 GLN F CA 1
ATOM 16901 C C . GLN F 1 112 ? 69.923 48.096 69.509 1.00 31.22 112 GLN F C 1
ATOM 16902 O O . GLN F 1 112 ? 69.035 48.215 70.358 1.00 29.90 112 GLN F O 1
ATOM 16916 N N . ILE F 1 113 ? 69.809 48.546 68.266 1.00 26.52 113 ILE F N 1
ATOM 16917 C CA . ILE F 1 113 ? 68.539 48.970 67.696 1.00 19.70 113 ILE F CA 1
ATOM 16918 C C . ILE F 1 113 ? 68.171 47.975 66.610 1.00 25.06 113 ILE F C 1
ATOM 16919 O O . ILE F 1 113 ? 68.964 47.722 65.695 1.00 23.54 113 ILE F O 1
ATOM 16935 N N . ILE F 1 114 ? 66.980 47.402 66.718 1.00 17.76 114 ILE F N 1
ATOM 16936 C CA . ILE F 1 114 ? 66.434 46.518 65.698 1.00 21.69 114 ILE F CA 1
ATOM 16937 C C . ILE F 1 114 ? 65.290 47.269 65.036 1.00 21.31 114 ILE F C 1
ATOM 16938 O O . ILE F 1 114 ? 64.267 47.552 65.671 1.00 17.10 114 ILE F O 1
ATOM 16954 N N . ARG F 1 115 ? 65.466 47.605 63.763 1.00 20.94 115 ARG F N 1
ATOM 16955 C CA . ARG F 1 115 ? 64.476 48.387 63.044 1.00 20.95 115 ARG F CA 1
ATOM 16956 C C . ARG F 1 115 ? 63.320 47.508 62.583 1.00 21.18 115 ARG F C 1
ATOM 16957 O O . ARG F 1 115 ? 63.499 46.333 62.245 1.00 18.03 115 ARG F O 1
ATOM 16978 N N . ALA F 1 116 ? 62.126 48.094 62.578 1.00 17.31 116 ALA F N 1
ATOM 16979 C CA . ALA F 1 116 ? 60.939 47.499 61.964 1.00 20.51 116 ALA F CA 1
ATOM 16980 C C . ALA F 1 116 ? 60.781 46.031 62.358 1.00 18.58 116 ALA F C 1
ATOM 16981 O O . ALA F 1 116 ? 60.844 45.120 61.531 1.00 17.99 116 ALA F O 1
ATOM 16988 N N . VAL F 1 117 ? 60.552 45.814 63.654 1.00 17.03 117 VAL F N 1
ATOM 16989 C CA . VAL F 1 117 ? 60.466 44.457 64.174 1.00 15.90 117 VAL F CA 1
ATOM 16990 C C . VAL F 1 117 ? 59.258 43.748 63.578 1.00 17.14 117 VAL F C 1
ATOM 16991 O O . VAL F 1 117 ? 58.157 44.308 63.492 1.00 17.87 117 VAL F O 1
ATOM 17004 N N . GLU F 1 118 ? 59.466 42.499 63.166 1.00 15.21 118 GLU F N 1
ATOM 17005 C CA . GLU F 1 118 ? 58.412 41.705 62.553 1.00 19.16 118 GLU F CA 1
ATOM 17006 C C . GLU F 1 118 ? 57.371 41.290 63.585 1.00 15.62 118 GLU F C 1
ATOM 17007 O O . GLU F 1 118 ? 57.670 41.117 64.768 1.00 14.54 118 GLU F O 1
ATOM 17019 N N . ALA F 1 119 ? 56.135 41.109 63.110 1.00 18.14 119 ALA F N 1
ATOM 17020 C CA . ALA F 1 119 ? 55.035 40.743 63.999 1.00 17.69 119 ALA F CA 1
ATOM 17021 C C . ALA F 1 119 ? 55.347 39.480 64.790 1.00 15.10 119 ALA F C 1
ATOM 17022 O O . ALA F 1 119 ? 55.074 39.412 65.994 1.00 15.95 119 ALA F O 1
ATOM 17029 N N . TYR F 1 120 ? 55.907 38.461 64.132 1.00 14.35 120 TYR F N 1
ATOM 17030 C CA . TYR F 1 120 ? 56.225 37.223 64.837 1.00 12.22 120 TYR F CA 1
ATOM 17031 C C . TYR F 1 120 ? 57.118 37.491 66.038 1.00 15.30 120 TYR F C 1
ATOM 17032 O O . TYR F 1 120 ? 56.946 36.884 67.101 1.00 16.18 120 TYR F O 1
ATOM 17050 N N . GLN F 1 121 ? 58.087 38.390 65.883 1.00 14.63 121 GLN F N 1
ATOM 17051 C CA . GLN F 1 121 ? 59.018 38.667 66.966 1.00 15.75 121 GLN F CA 1
ATOM 17052 C C . GLN F 1 121 ? 58.402 39.550 68.044 1.00 12.32 121 GLN F C 1
ATOM 17053 O O . GLN F 1 121 ? 58.718 39.374 69.226 1.00 16.30 121 GLN F O 1
ATOM 17067 N N . THR F 1 122 ? 57.526 40.492 67.678 1.00 15.14 122 THR F N 1
ATOM 17068 C CA . THR F 1 122 ? 56.895 41.317 68.705 1.00 15.00 122 THR F CA 1
ATOM 17069 C C . THR F 1 122 ? 56.026 40.475 69.626 1.00 19.08 122 THR F C 1
ATOM 17070 O O . THR F 1 122 ? 55.881 40.802 70.810 1.00 17.33 122 THR F O 1
ATOM 17081 N N . GLN F 1 123 ? 55.446 39.391 69.110 1.00 17.87 123 GLN F N 1
ATOM 17082 C CA . GLN F 1 123 ? 54.680 38.494 69.966 1.00 19.75 123 GLN F CA 1
ATOM 17083 C C . GLN F 1 123 ? 55.541 37.954 71.098 1.00 19.75 123 GLN F C 1
ATOM 17084 O O . GLN F 1 123 ? 55.181 38.057 72.275 1.00 21.90 123 GLN F O 1
ATOM 17098 N N . ILE F 1 124 ? 56.668 37.325 70.757 1.00 17.60 124 ILE F N 1
ATOM 17099 C CA . ILE F 1 124 ? 57.459 36.657 71.785 1.00 21.10 124 ILE F CA 1
ATOM 17100 C C . ILE F 1 124 ? 58.003 37.676 72.772 1.00 21.79 124 ILE F C 1
ATOM 17101 O O . ILE F 1 124 ? 58.030 37.434 73.984 1.00 21.45 124 ILE F O 1
ATOM 17117 N N . ILE F 1 125 ? 58.447 38.831 72.272 1.00 16.97 125 ILE F N 1
ATOM 17118 C CA . ILE F 1 125 ? 58.877 39.902 73.165 1.00 17.69 125 ILE F CA 1
ATOM 17119 C C . ILE F 1 125 ? 57.754 40.260 74.129 1.00 16.29 125 ILE F C 1
ATOM 17120 O O . ILE F 1 125 ? 57.962 40.372 75.342 1.00 16.83 125 ILE F O 1
ATOM 17136 N N . ASN F 1 126 ? 56.543 40.438 73.601 1.00 13.33 126 ASN F N 1
ATOM 17137 C CA . ASN F 1 126 ? 55.430 40.876 74.436 1.00 15.10 126 ASN F CA 1
ATOM 17138 C C . ASN F 1 126 ? 55.048 39.816 75.463 1.00 20.52 126 ASN F C 1
ATOM 17139 O O . ASN F 1 126 ? 54.755 40.144 76.617 1.00 19.52 126 ASN F O 1
ATOM 17150 N N . ARG F 1 127 ? 55.041 38.541 75.070 1.00 21.20 127 ARG F N 1
ATOM 17151 C CA . ARG F 1 127 ? 54.728 37.490 76.032 1.00 22.70 127 ARG F CA 1
ATOM 17152 C C . ARG F 1 127 ? 55.775 37.381 77.132 1.00 23.65 127 ARG F C 1
ATOM 17153 O O . ARG F 1 127 ? 55.499 36.780 78.176 1.00 30.91 127 ARG F O 1
ATOM 17174 N N . ASN F 1 128 ? 56.966 37.945 76.926 1.00 22.53 128 ASN F N 1
ATOM 17175 C CA . ASN F 1 128 ? 58.004 37.992 77.945 1.00 21.48 128 ASN F CA 1
ATOM 17176 C C . ASN F 1 128 ? 58.147 39.380 78.560 1.00 25.46 128 ASN F C 1
ATOM 17177 O O . ASN F 1 128 ? 59.179 39.677 79.169 1.00 27.36 128 ASN F O 1
ATOM 17188 N N . SER F 1 129 ? 57.133 40.232 78.414 1.00 20.50 129 SER F N 1
ATOM 17189 C CA . SER F 1 129 ? 57.199 41.614 78.862 1.00 18.74 129 SER F CA 1
ATOM 17190 C C . SER F 1 129 ? 55.926 41.978 79.609 1.00 19.60 129 SER F C 1
ATOM 17191 O O . SER F 1 129 ? 54.858 41.414 79.360 1.00 22.77 129 SER F O 1
ATOM 17199 N N . GLN F 1 130 ? 56.052 42.936 80.531 1.00 19.94 130 GLN F N 1
ATOM 17200 C CA . GLN F 1 130 ? 54.922 43.418 81.310 1.00 19.73 130 GLN F CA 1
ATOM 17201 C C . GLN F 1 130 ? 54.643 44.902 81.119 1.00 18.60 130 GLN F C 1
ATOM 17202 O O . GLN F 1 130 ? 53.664 45.408 81.680 1.00 18.57 130 GLN F O 1
ATOM 17216 N N . GLY F 1 131 ? 55.456 45.609 80.346 1.00 14.63 131 GLY F N 1
ATOM 17217 C CA . GLY F 1 131 ? 55.252 47.020 80.084 1.00 13.56 131 GLY F CA 1
ATOM 17218 C C . GLY F 1 131 ? 54.397 47.265 78.861 1.00 11.96 131 GLY F C 1
ATOM 17219 O O . GLY F 1 131 ? 53.483 46.498 78.544 1.00 14.27 131 GLY F O 1
ATOM 17223 N N . MET F 1 132 ? 54.686 48.365 78.171 1.00 12.14 132 MET F N 1
ATOM 17224 C CA . MET F 1 132 ? 54.016 48.648 76.913 1.00 14.21 132 MET F CA 1
ATOM 17225 C C . MET F 1 132 ? 54.253 47.509 75.933 1.00 13.88 132 MET F C 1
ATOM 17226 O O . MET F 1 132 ? 55.285 46.835 75.969 1.00 13.27 132 MET F O 1
ATOM 17240 N N . MET F 1 133 ? 53.283 47.295 75.055 1.00 16.41 133 MET F N 1
ATOM 17241 C CA . MET F 1 133 ? 53.451 46.346 73.968 1.00 17.32 133 MET F CA 1
ATOM 17242 C C . MET F 1 133 ? 54.238 47.006 72.845 1.00 14.83 133 MET F C 1
ATOM 17243 O O . MET F 1 133 ? 53.968 48.153 72.477 1.00 17.76 133 MET F O 1
ATOM 17257 N N . ILE F 1 134 ? 55.226 46.294 72.316 1.00 13.29 134 ILE F N 1
ATOM 17258 C CA . ILE F 1 134 ? 55.867 46.708 71.074 1.00 14.87 134 ILE F CA 1
ATOM 17259 C C . ILE F 1 134 ? 54.990 46.247 69.920 1.00 14.97 134 ILE F C 1
ATOM 17260 O O . ILE F 1 134 ? 54.552 45.091 69.882 1.00 14.46 134 ILE F O 1
ATOM 17276 N N . LEU F 1 135 ? 54.720 47.145 68.998 1.00 14.80 135 LEU F N 1
ATOM 17277 C CA . LEU F 1 135 ? 53.844 46.817 67.888 1.00 14.68 135 LEU F CA 1
ATOM 17278 C C . LEU F 1 135 ? 54.662 46.488 66.647 1.00 15.41 135 LEU F C 1
ATOM 17279 O O . LEU F 1 135 ? 55.776 46.994 66.478 1.00 13.69 135 LEU F O 1
ATOM 17295 N N . PRO F 1 136 ? 54.148 45.635 65.763 1.00 14.91 136 PRO F N 1
ATOM 17296 C CA . PRO F 1 136 ? 54.887 45.320 64.537 1.00 17.28 136 PRO F CA 1
ATOM 17297 C C . PRO F 1 136 ? 55.264 46.586 63.781 1.00 17.40 136 PRO F C 1
ATOM 17298 O O . PRO F 1 136 ? 54.478 47.531 63.678 1.00 18.49 136 PRO F O 1
ATOM 17309 N N . GLY F 1 137 ? 56.484 46.600 63.251 1.00 17.74 137 GLY F N 1
ATOM 17310 C CA . GLY F 1 137 ? 56.978 47.723 62.494 1.00 17.13 137 GLY F CA 1
ATOM 17311 C C . GLY F 1 137 ? 57.707 48.763 63.314 1.00 18.08 137 GLY F C 1
ATOM 17312 O O . GLY F 1 137 ? 58.412 49.601 62.741 1.00 20.47 137 GLY F O 1
ATOM 17316 N N . GLU F 1 138 ? 57.555 48.739 64.634 1.00 17.17 138 GLU F N 1
ATOM 17317 C CA . GLU F 1 138 ? 58.282 49.664 65.482 1.00 17.21 138 GLU F CA 1
ATOM 17318 C C . GLU F 1 138 ? 59.724 49.206 65.648 1.00 16.63 138 GLU F C 1
ATOM 17319 O O . GLU F 1 138 ? 60.060 48.032 65.467 1.00 16.91 138 GLU F O 1
ATOM 17331 N N . SER F 1 139 ? 60.582 50.159 65.990 1.00 14.06 139 SER F N 1
ATOM 17332 C CA . SER F 1 139 ? 61.973 49.868 66.286 1.00 15.08 139 SER F CA 1
ATOM 17333 C C . SER F 1 139 ? 62.117 49.483 67.750 1.00 14.57 139 SER F C 1
ATOM 17334 O O . SER F 1 139 ? 61.353 49.931 68.608 1.00 15.85 139 SER F O 1
ATOM 17342 N N . LEU F 1 140 ? 63.100 48.634 68.023 1.00 17.81 140 LEU F N 1
ATOM 17343 C CA . LEU F 1 140 ? 63.343 48.100 69.354 1.00 16.65 140 LEU F CA 1
ATOM 17344 C C . LEU F 1 140 ? 64.749 48.479 69.791 1.00 22.51 140 LEU F C 1
ATOM 17345 O O . LEU F 1 140 ? 65.719 48.214 69.073 1.00 18.65 140 LEU F O 1
ATOM 17361 N N . PHE F 1 141 ? 64.855 49.109 70.954 1.00 19.64 141 PHE F N 1
ATOM 17362 C CA . PHE F 1 141 ? 66.144 49.406 71.560 1.00 23.19 141 PHE F CA 1
ATOM 17363 C C . PHE F 1 141 ? 66.389 48.425 72.695 1.00 24.19 141 PHE F C 1
ATOM 17364 O O . PHE F 1 141 ? 65.522 48.232 73.554 1.00 20.04 141 PHE F O 1
ATOM 17381 N N . ILE F 1 142 ? 67.559 47.796 72.683 1.00 26.28 142 ILE F N 1
ATOM 17382 C CA . ILE F 1 142 ? 67.948 46.831 73.700 1.00 24.58 142 ILE F CA 1
ATOM 17383 C C . ILE F 1 142 ? 69.262 47.305 74.300 1.00 28.97 142 ILE F C 1
ATOM 17384 O O . ILE F 1 142 ? 70.274 47.404 73.595 1.00 27.33 142 ILE F O 1
ATOM 17400 N N . LEU F 1 143 ? 69.244 47.601 75.595 1.00 29.46 143 LEU F N 1
ATOM 17401 C CA . LEU F 1 143 ? 70.412 48.087 76.313 1.00 30.86 143 LEU F CA 1
ATOM 17402 C C . LEU F 1 143 ? 70.717 47.155 77.474 1.00 35.03 143 LEU F C 1
ATOM 17403 O O . LEU F 1 143 ? 69.802 46.633 78.118 1.00 35.76 143 LEU F O 1
ATOM 17419 N N . GLU F 1 144 ? 72.006 46.945 77.735 1.00 39.69 144 GLU F N 1
ATOM 17420 C CA . GLU F 1 144 ? 72.456 46.249 78.932 1.00 43.21 144 GLU F CA 1
ATOM 17421 C C . GLU F 1 144 ? 73.420 47.140 79.698 1.00 44.28 144 GLU F C 1
ATOM 17422 O O . GLU F 1 144 ? 74.332 47.727 79.108 1.00 41.01 144 GLU F O 1
ATOM 17434 N N . THR F 1 145 ? 73.215 47.234 81.009 1.00 41.94 145 THR F N 1
ATOM 17435 C CA . THR F 1 145 ? 74.082 47.996 81.891 1.00 39.36 145 THR F CA 1
ATOM 17436 C C . THR F 1 145 ? 74.732 47.060 82.899 1.00 38.81 145 THR F C 1
ATOM 17437 O O . THR F 1 145 ? 74.195 45.995 83.217 1.00 33.83 145 THR F O 1
ATOM 17448 N N . GLN F 1 146 ? 75.900 47.462 83.392 1.00 43.97 146 GLN F N 1
ATOM 17449 C CA . GLN F 1 146 ? 76.521 46.785 84.522 1.00 49.44 146 GLN F CA 1
ATOM 17450 C C . GLN F 1 146 ? 77.154 47.830 85.433 1.00 47.22 146 GLN F C 1
ATOM 17451 O O . GLN F 1 146 ? 77.979 48.627 84.967 1.00 39.17 146 GLN F O 1
ATOM 17465 N N . PRO F 1 147 ? 76.800 47.876 86.731 1.00 49.29 147 PRO F N 1
ATOM 17466 C CA . PRO F 1 147 ? 75.800 47.066 87.440 1.00 44.94 147 PRO F CA 1
ATOM 17467 C C . PRO F 1 147 ? 74.393 47.175 86.852 1.00 42.14 147 PRO F C 1
ATOM 17468 O O . PRO F 1 147 ? 74.096 48.118 86.116 1.00 30.64 147 PRO F O 1
ATOM 17479 N N . ALA F 1 148 ? 73.538 46.206 87.187 1.00 35.34 148 ALA F N 1
ATOM 17480 C CA . ALA F 1 148 ? 72.214 46.135 86.580 1.00 38.35 148 ALA F CA 1
ATOM 17481 C C . ALA F 1 148 ? 71.288 47.232 87.090 1.00 34.84 148 ALA F C 1
ATOM 17482 O O . ALA F 1 148 ? 70.406 47.685 86.352 1.00 34.14 148 ALA F O 1
ATOM 17489 N N . GLY F 1 149 ? 71.465 47.667 88.338 1.00 30.73 149 GLY F N 1
ATOM 17490 C CA . GLY F 1 149 ? 70.546 48.635 88.912 1.00 28.12 149 GLY F CA 1
ATOM 17491 C C . GLY F 1 149 ? 70.454 49.923 88.120 1.00 32.38 149 GLY F C 1
ATOM 17492 O O . GLY F 1 149 ? 69.398 50.559 88.084 1.00 28.44 149 GLY F O 1
ATOM 17496 N N . TYR F 1 150 ? 71.546 50.324 87.467 1.00 25.51 150 TYR F N 1
ATOM 17497 C CA . TYR F 1 150 ? 71.554 51.568 86.706 1.00 29.44 150 TYR F CA 1
ATOM 17498 C C . TYR F 1 150 ? 70.626 51.530 85.502 1.00 28.21 150 TYR F C 1
ATOM 17499 O O . TYR F 1 150 ? 70.398 52.577 84.885 1.00 29.34 150 TYR F O 1
ATOM 17517 N N . ALA F 1 151 ? 70.089 50.360 85.157 1.00 17.30 151 ALA F N 1
ATOM 17518 C CA . ALA F 1 151 ? 69.169 50.263 84.030 1.00 28.51 151 ALA F CA 1
ATOM 17519 C C . ALA F 1 151 ? 67.956 51.165 84.211 1.00 23.47 151 ALA F C 1
ATOM 17520 O O . ALA F 1 151 ? 67.364 51.609 83.222 1.00 27.28 151 ALA F O 1
ATOM 17527 N N . VAL F 1 152 ? 67.566 51.446 85.458 1.00 26.75 152 VAL F N 1
ATOM 17528 C CA . VAL F 1 152 ? 66.413 52.314 85.682 1.00 19.77 152 VAL F CA 1
ATOM 17529 C C . VAL F 1 152 ? 66.754 53.752 85.329 1.00 18.92 152 VAL F C 1
ATOM 17530 O O . VAL F 1 152 ? 65.872 54.527 84.938 1.00 19.67 152 VAL F O 1
ATOM 17543 N N . LEU F 1 153 ? 68.022 54.144 85.469 1.00 23.85 153 LEU F N 1
ATOM 17544 C CA . LEU F 1 153 ? 68.439 55.464 85.008 1.00 27.53 153 LEU F CA 1
ATOM 17545 C C . LEU F 1 153 ? 68.329 55.558 83.494 1.00 19.15 153 LEU F C 1
ATOM 17546 O O . LEU F 1 153 ? 67.791 56.534 82.957 1.00 23.97 153 LEU F O 1
ATOM 17562 N N . ALA F 1 154 ? 68.837 54.547 82.788 1.00 23.00 154 ALA F N 1
ATOM 17563 C CA . ALA F 1 154 ? 68.682 54.498 81.339 1.00 26.44 154 ALA F CA 1
ATOM 17564 C C . ALA F 1 154 ? 67.215 54.601 80.944 1.00 22.72 154 ALA F C 1
ATOM 17565 O O . ALA F 1 154 ? 66.864 55.316 79.999 1.00 20.56 154 ALA F O 1
ATOM 17572 N N . ALA F 1 155 ? 66.341 53.897 81.666 1.00 19.70 155 ALA F N 1
ATOM 17573 C CA . ALA F 1 155 ? 64.915 53.942 81.363 1.00 17.51 155 ALA F CA 1
ATOM 17574 C C . ALA F 1 155 ? 64.337 55.322 81.649 1.00 17.02 155 ALA F C 1
ATOM 17575 O O . ALA F 1 155 ? 63.580 55.871 80.840 1.00 17.85 155 ALA F O 1
ATOM 17582 N N . ASN F 1 156 ? 64.681 55.900 82.803 1.00 16.32 156 ASN F N 1
ATOM 17583 C CA . ASN F 1 156 ? 64.095 57.178 83.189 1.00 17.57 156 ASN F CA 1
ATOM 17584 C C . ASN F 1 156 ? 64.554 58.295 82.259 1.00 17.14 156 ASN F C 1
ATOM 17585 O O . ASN F 1 156 ? 63.751 59.146 81.859 1.00 21.34 156 ASN F O 1
ATOM 17596 N N . GLU F 1 157 ? 65.838 58.311 81.902 1.00 18.56 157 GLU F N 1
ATOM 17597 C CA . GLU F 1 157 ? 66.358 59.377 81.053 1.00 23.10 157 GLU F CA 1
ATOM 17598 C C . GLU F 1 157 ? 65.974 59.183 79.590 1.00 21.22 157 GLU F C 1
ATOM 17599 O O . GLU F 1 157 ? 65.741 60.168 78.880 1.00 24.08 157 GLU F O 1
ATOM 17611 N N . ALA F 1 158 ? 65.908 57.936 79.121 1.00 20.08 158 ALA F N 1
ATOM 17612 C CA . ALA F 1 158 ? 65.392 57.682 77.781 1.00 21.69 158 ALA F CA 1
ATOM 17613 C C . ALA F 1 158 ? 63.959 58.179 77.651 1.00 21.30 158 ALA F C 1
ATOM 17614 O O . ALA F 1 158 ? 63.593 58.794 76.643 1.00 21.40 158 ALA F O 1
ATOM 17621 N N . GLU F 1 159 ? 63.134 57.926 78.670 1.00 18.96 159 GLU F N 1
ATOM 17622 C CA . GLU F 1 159 ? 61.753 58.390 78.640 1.00 19.79 159 GLU F CA 1
ATOM 17623 C C . GLU F 1 159 ? 61.672 59.910 78.725 1.00 19.25 159 GLU F C 1
ATOM 17624 O O . GLU F 1 159 ? 60.776 60.514 78.124 1.00 21.83 159 GLU F O 1
ATOM 17636 N N . LYS F 1 160 ? 62.593 60.542 79.460 1.00 21.70 160 LYS F N 1
ATOM 17637 C CA . LYS F 1 160 ? 62.643 62.001 79.507 1.00 23.11 160 LYS F CA 1
ATOM 17638 C C . LYS F 1 160 ? 62.938 62.586 78.133 1.00 21.99 160 LYS F C 1
ATOM 17639 O O . LYS F 1 160 ? 62.357 63.606 77.741 1.00 20.76 160 LYS F O 1
ATOM 17658 N N . ALA F 1 161 ? 63.844 61.954 77.391 1.00 22.32 161 ALA F N 1
ATOM 17659 C CA . ALA F 1 161 ? 64.392 62.532 76.174 1.00 21.86 161 ALA F CA 1
ATOM 17660 C C . ALA F 1 161 ? 63.592 62.205 74.922 1.00 24.87 161 ALA F C 1
ATOM 17661 O O . ALA F 1 161 ? 63.703 62.935 73.931 1.00 20.31 161 ALA F O 1
ATOM 17668 N N . ALA F 1 162 ? 62.799 61.137 74.929 1.00 22.29 162 ALA F N 1
ATOM 17669 C CA . ALA F 1 162 ? 62.182 60.658 73.703 1.00 25.64 162 ALA F CA 1
ATOM 17670 C C . ALA F 1 162 ? 60.783 60.131 73.978 1.00 25.55 162 ALA F C 1
ATOM 17671 O O . ALA F 1 162 ? 60.477 59.671 75.081 1.00 23.06 162 ALA F O 1
ATOM 17678 N N . ASN F 1 163 ? 59.940 60.199 72.947 1.00 22.21 163 ASN F N 1
ATOM 17679 C CA . ASN F 1 163 ? 58.591 59.641 72.995 1.00 21.81 163 ASN F CA 1
ATOM 17680 C C . ASN F 1 163 ? 58.673 58.176 72.580 1.00 18.41 163 ASN F C 1
ATOM 17681 O O . ASN F 1 163 ? 58.355 57.791 71.453 1.00 22.46 163 ASN F O 1
ATOM 17692 N N . VAL F 1 164 ? 59.126 57.348 73.518 1.00 20.43 164 VAL F N 1
ATOM 17693 C CA . VAL F 1 164 ? 59.257 55.916 73.300 1.00 14.62 164 VAL F CA 1
ATOM 17694 C C . VAL F 1 164 ? 58.431 55.192 74.355 1.00 17.75 164 VAL F C 1
ATOM 17695 O O . VAL F 1 164 ? 57.958 55.784 75.325 1.00 15.57 164 VAL F O 1
ATOM 17708 N N . HIS F 1 165 ? 58.255 53.894 74.143 1.00 14.86 165 HIS F N 1
ATOM 17709 C CA . HIS F 1 165 ? 57.475 53.046 75.033 1.00 15.84 165 HIS F CA 1
ATOM 17710 C C . HIS F 1 165 ? 58.401 52.113 75.800 1.00 15.60 165 HIS F C 1
ATOM 17711 O O . HIS F 1 165 ? 59.252 51.443 75.203 1.00 14.65 165 HIS F O 1
ATOM 17725 N N . LEU F 1 166 ? 58.235 52.071 77.120 1.00 12.17 166 LEU F N 1
ATOM 17726 C CA . LEU F 1 166 ? 58.975 51.136 77.961 1.00 12.89 166 LEU F CA 1
ATOM 17727 C C . LEU F 1 166 ? 58.321 49.765 77.844 1.00 11.50 166 LEU F C 1
ATOM 17728 O O . LEU F 1 166 ? 57.192 49.568 78.303 1.00 12.41 166 LEU F O 1
ATOM 17744 N N . VAL F 1 167 ? 59.014 48.823 77.212 1.00 12.70 167 VAL F N 1
ATOM 17745 C CA . VAL F 1 167 ? 58.487 47.470 77.047 1.00 11.78 167 VAL F CA 1
ATOM 17746 C C . VAL F 1 167 ? 58.813 46.603 78.255 1.00 11.34 167 VAL F C 1
ATOM 17747 O O . VAL F 1 167 ? 57.955 45.879 78.765 1.00 14.21 167 VAL F O 1
ATOM 17760 N N . ASN F 1 168 ? 60.051 46.666 78.734 1.00 15.76 168 ASN F N 1
ATOM 17761 C CA . ASN F 1 168 ? 60.431 45.924 79.927 1.00 17.25 168 ASN F CA 1
ATOM 17762 C C . ASN F 1 168 ? 61.769 46.443 80.425 1.00 18.68 168 ASN F C 1
ATOM 17763 O O . ASN F 1 168 ? 62.586 46.939 79.645 1.00 19.15 168 ASN F O 1
ATOM 17774 N N . VAL F 1 169 ? 61.975 46.335 81.734 1.00 18.46 169 VAL F N 1
ATOM 17775 C CA . VAL F 1 169 ? 63.263 46.643 82.345 1.00 18.26 169 VAL F CA 1
ATOM 17776 C C . VAL F 1 169 ? 63.465 45.687 83.510 1.00 22.94 169 VAL F C 1
ATOM 17777 O O . VAL F 1 169 ? 62.528 45.396 84.259 1.00 22.36 169 VAL F O 1
ATOM 17790 N N . THR F 1 170 ? 64.685 45.183 83.646 1.00 27.14 170 THR F N 1
ATOM 17791 C CA . THR F 1 170 ? 65.052 44.292 84.746 1.00 26.97 170 THR F CA 1
ATOM 17792 C C . THR F 1 170 ? 66.319 44.845 85.384 1.00 33.13 170 THR F C 1
ATOM 17793 O O . THR F 1 170 ? 67.411 44.714 84.794 1.00 28.42 170 THR F O 1
ATOM 17804 N N . PRO F 1 171 ? 66.230 45.470 86.565 1.00 30.69 171 PRO F N 1
ATOM 17805 C CA . PRO F 1 171 ? 67.402 46.155 87.125 1.00 32.50 171 PRO F CA 1
ATOM 17806 C C . PRO F 1 171 ? 68.216 45.307 88.090 1.00 35.90 171 PRO F C 1
ATOM 17807 O O . PRO F 1 171 ? 68.985 45.847 88.892 1.00 34.00 171 PRO F O 1
ATOM 17818 N N . TYR F 1 172 ? 68.061 43.987 88.031 1.00 36.67 172 TYR F N 1
ATOM 17819 C CA . TYR F 1 172 ? 68.835 43.084 88.869 1.00 46.13 172 TYR F CA 1
ATOM 17820 C C . TYR F 1 172 ? 69.494 42.020 88.000 1.00 43.72 172 TYR F C 1
ATOM 17821 O O . TYR F 1 172 ? 69.186 41.871 86.814 1.00 44.61 172 TYR F O 1
ATOM 17839 N N . GLY F 1 173 ? 70.417 41.285 88.609 1.00 45.53 173 GLY F N 1
ATOM 17840 C CA . GLY F 1 173 ? 71.229 40.315 87.903 1.00 36.54 173 GLY F CA 1
ATOM 17841 C C . GLY F 1 173 ? 72.618 40.851 87.619 1.00 42.42 173 GLY F C 1
ATOM 17842 O O . GLY F 1 173 ? 73.044 41.891 88.129 1.00 41.55 173 GLY F O 1
ATOM 17846 N N . ALA F 1 174 ? 73.341 40.107 86.778 1.00 37.49 174 ALA F N 1
ATOM 17847 C CA . ALA F 1 174 ? 74.665 40.553 86.362 1.00 37.44 174 ALA F CA 1
ATOM 17848 C C . ALA F 1 174 ? 74.576 41.737 85.408 1.00 46.27 174 ALA F C 1
ATOM 17849 O O . ALA F 1 174 ? 75.451 42.611 85.420 1.00 45.80 174 ALA F O 1
ATOM 17856 N N . PHE F 1 175 ? 73.534 41.782 84.583 1.00 43.40 175 PHE F N 1
ATOM 17857 C CA . PHE F 1 175 ? 73.308 42.876 83.652 1.00 43.47 175 PHE F CA 1
ATOM 17858 C C . PHE F 1 175 ? 71.872 43.353 83.783 1.00 40.68 175 PHE F C 1
ATOM 17859 O O . PHE F 1 175 ? 70.946 42.542 83.886 1.00 33.03 175 PHE F O 1
ATOM 17876 N N . GLY F 1 176 ? 71.692 44.670 83.785 1.00 35.10 176 GLY F N 1
ATOM 17877 C CA . GLY F 1 176 ? 70.366 45.249 83.718 1.00 33.67 176 GLY F CA 1
ATOM 17878 C C . GLY F 1 176 ? 69.942 45.366 82.264 1.00 37.25 176 GLY F C 1
ATOM 17879 O O . GLY F 1 176 ? 70.718 45.788 81.412 1.00 36.98 176 GLY F O 1
ATOM 17883 N N . ARG F 1 177 ? 68.704 44.973 81.989 1.00 30.48 177 ARG F N 1
ATOM 17884 C CA . ARG F 1 177 ? 68.193 44.903 80.627 1.00 35.25 177 ARG F CA 1
ATOM 17885 C C . ARG F 1 177 ? 67.088 45.931 80.438 1.00 30.57 177 ARG F C 1
ATOM 17886 O O . ARG F 1 177 ? 66.201 46.058 81.288 1.00 27.51 177 ARG F O 1
ATOM 17907 N N . LEU F 1 178 ? 67.149 46.663 79.327 1.00 25.03 178 LEU F N 1
ATOM 17908 C CA . LEU F 1 178 ? 66.154 47.676 78.995 1.00 21.08 178 LEU F CA 1
ATOM 17909 C C . LEU F 1 178 ? 65.671 47.445 77.573 1.00 23.98 178 LEU F C 1
ATOM 17910 O O . LEU F 1 178 ? 66.481 47.418 76.640 1.00 22.04 178 LEU F O 1
ATOM 17926 N N . TYR F 1 179 ? 64.359 47.282 77.411 1.00 21.41 179 TYR F N 1
ATOM 17927 C CA . TYR F 1 179 ? 63.721 47.151 76.106 1.00 20.38 179 TYR F CA 1
ATOM 17928 C C . TYR F 1 179 ? 62.795 48.341 75.892 1.00 18.88 179 TYR F C 1
ATOM 17929 O O . TYR F 1 179 ? 61.855 48.545 76.668 1.00 15.98 179 TYR F O 1
ATOM 17947 N N . LEU F 1 180 ? 63.060 49.120 74.844 1.00 14.76 180 LEU F N 1
ATOM 17948 C CA . LEU F 1 180 ? 62.223 50.249 74.469 1.00 14.05 180 LEU F CA 1
ATOM 17949 C C . LEU F 1 180 ? 61.715 50.059 73.048 1.00 14.12 180 LEU F C 1
ATOM 17950 O O . LEU F 1 180 ? 62.360 49.402 72.227 1.00 15.43 180 LEU F O 1
ATOM 17966 N N . ALA F 1 181 ? 60.559 50.652 72.763 1.00 12.47 181 ALA F N 1
ATOM 17967 C CA . ALA F 1 181 ? 59.968 50.577 71.436 1.00 12.00 181 ALA F CA 1
ATOM 17968 C C . ALA F 1 181 ? 59.450 51.947 71.021 1.00 13.69 181 ALA F C 1
ATOM 17969 O O . ALA F 1 181 ? 59.048 52.762 71.855 1.00 15.15 181 ALA F O 1
ATOM 17976 N N . GLY F 1 182 ? 59.468 52.189 69.716 1.00 15.26 182 GLY F N 1
ATOM 17977 C CA . GLY F 1 182 ? 58.986 53.445 69.185 1.00 16.65 182 GLY F CA 1
ATOM 17978 C C . GLY F 1 182 ? 59.388 53.586 67.732 1.00 18.73 182 GLY F C 1
ATOM 17979 O O . GLY F 1 182 ? 59.879 52.640 67.111 1.00 15.20 182 GLY F O 1
ATOM 17983 N N . SER F 1 183 ? 59.160 54.783 67.200 1.00 23.41 183 SER F N 1
ATOM 17984 C CA . SER F 1 183 ? 59.582 55.068 65.840 1.00 20.31 183 SER F CA 1
ATOM 17985 C C . SER F 1 183 ? 61.104 55.077 65.763 1.00 21.55 183 SER F C 1
ATOM 17986 O O . SER F 1 183 ? 61.805 55.138 66.775 1.00 18.77 183 SER F O 1
ATOM 17994 N N . GLU F 1 184 ? 61.618 55.000 64.535 1.00 23.86 184 GLU F N 1
ATOM 17995 C CA . GLU F 1 184 ? 63.064 55.026 64.347 1.00 29.17 184 GLU F CA 1
ATOM 17996 C C . GLU F 1 184 ? 63.672 56.289 64.947 1.00 25.67 184 GLU F C 1
ATOM 17997 O O . GLU F 1 184 ? 64.698 56.229 65.634 1.00 22.31 184 GLU F O 1
ATOM 18009 N N . ALA F 1 185 ? 63.045 57.441 64.705 1.00 24.62 185 ALA F N 1
ATOM 18010 C CA . ALA F 1 185 ? 63.587 58.703 65.198 1.00 24.01 185 ALA F CA 1
ATOM 18011 C C . ALA F 1 185 ? 63.521 58.775 66.719 1.00 23.82 185 ALA F C 1
ATOM 18012 O O . ALA F 1 185 ? 64.500 59.148 67.377 1.00 21.02 185 ALA F O 1
ATOM 18019 N N . GLU F 1 186 ? 62.371 58.421 67.297 1.00 22.77 186 GLU F N 1
ATOM 18020 C CA . GLU F 1 186 ? 62.241 58.432 68.751 1.00 23.04 186 GLU F CA 1
ATOM 18021 C C . GLU F 1 186 ? 63.236 57.478 69.398 1.00 22.05 186 GLU F C 1
ATOM 18022 O O . GLU F 1 186 ? 63.883 57.824 70.393 1.00 20.42 186 GLU F O 1
ATOM 18034 N N . ILE F 1 187 ? 63.377 56.271 68.845 1.00 19.88 187 ILE F N 1
ATOM 18035 C CA . ILE F 1 187 ? 64.288 55.289 69.427 1.00 20.59 187 ILE F CA 1
ATOM 18036 C C . ILE F 1 187 ? 65.728 55.776 69.339 1.00 23.88 187 ILE F C 1
ATOM 18037 O O . ILE F 1 187 ? 66.529 55.552 70.254 1.00 24.80 187 ILE F O 1
ATOM 18053 N N . ASP F 1 188 ? 66.087 56.434 68.235 1.00 27.01 188 ASP F N 1
ATOM 18054 C CA . ASP F 1 188 ? 67.431 56.988 68.121 1.00 27.61 188 ASP F CA 1
ATOM 18055 C C . ASP F 1 188 ? 67.709 57.963 69.258 1.00 25.52 188 ASP F C 1
ATOM 18056 O O . ASP F 1 188 ? 68.752 57.887 69.917 1.00 25.72 188 ASP F O 1
ATOM 18065 N N . ALA F 1 189 ? 66.773 58.881 69.512 1.00 25.31 189 ALA F N 1
ATOM 18066 C CA . ALA F 1 189 ? 66.947 59.834 70.602 1.00 22.66 189 ALA F CA 1
ATOM 18067 C C . ALA F 1 189 ? 66.962 59.129 71.953 1.00 26.47 189 ALA F C 1
ATOM 18068 O O . ALA F 1 189 ? 67.769 59.466 72.827 1.00 27.05 189 ALA F O 1
ATOM 18075 N N . ALA F 1 190 ? 66.076 58.147 72.144 1.00 23.70 190 ALA F N 1
ATOM 18076 C CA . ALA F 1 190 ? 66.038 57.425 73.413 1.00 26.42 190 ALA F CA 1
ATOM 18077 C C . ALA F 1 190 ? 67.341 56.677 73.658 1.00 27.57 190 ALA F C 1
ATOM 18078 O O . ALA F 1 190 ? 67.865 56.676 74.777 1.00 24.76 190 ALA F O 1
ATOM 18085 N N . ALA F 1 191 ? 67.878 56.029 72.622 1.00 26.26 191 ALA F N 1
ATOM 18086 C CA . ALA F 1 191 ? 69.126 55.290 72.775 1.00 28.22 191 ALA F CA 1
ATOM 18087 C C . ALA F 1 191 ? 70.268 56.222 73.159 1.00 28.77 191 ALA F C 1
ATOM 18088 O O . ALA F 1 191 ? 71.026 55.943 74.095 1.00 31.83 191 ALA F O 1
ATOM 18095 N N . GLU F 1 192 ? 70.402 57.344 72.449 1.00 30.84 192 GLU F N 1
ATOM 18096 C CA . GLU F 1 192 ? 71.471 58.289 72.752 1.00 35.90 192 GLU F CA 1
ATOM 18097 C C . GLU F 1 192 ? 71.327 58.839 74.166 1.00 37.90 192 GLU F C 1
ATOM 18098 O O . GLU F 1 192 ? 72.307 58.925 74.915 1.00 35.50 192 GLU F O 1
ATOM 18110 N N . ALA F 1 193 ? 70.106 59.219 74.550 1.00 34.33 193 ALA F N 1
ATOM 18111 C CA . ALA F 1 193 ? 69.881 59.730 75.898 1.00 34.89 193 ALA F CA 1
ATOM 18112 C C . ALA F 1 193 ? 70.182 58.668 76.946 1.00 31.38 193 ALA F C 1
ATOM 18113 O O . ALA F 1 193 ? 70.783 58.964 77.986 1.00 33.77 193 ALA F O 1
ATOM 18120 N N . ALA F 1 194 ? 69.771 57.424 76.694 1.00 31.25 194 ALA F N 1
ATOM 18121 C CA . ALA F 1 194 ? 70.051 56.345 77.636 1.00 35.42 194 ALA F CA 1
ATOM 18122 C C . ALA F 1 194 ? 71.551 56.145 77.803 1.00 34.03 194 ALA F C 1
ATOM 18123 O O . ALA F 1 194 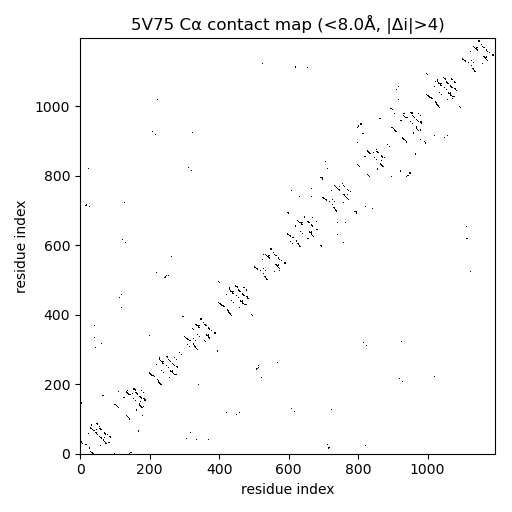? 72.070 56.131 78.926 1.00 36.27 194 ALA F O 1
ATOM 18130 N N . GLU F 1 195 ? 72.266 55.988 76.688 1.00 33.44 195 GLU F N 1
ATOM 18131 C CA . GLU F 1 195 ? 73.707 55.777 76.750 1.00 36.14 195 GLU F CA 1
ATOM 18132 C C . GLU F 1 195 ? 74.409 56.958 77.409 1.00 34.76 195 GLU F C 1
ATOM 18133 O O . GLU F 1 195 ? 75.314 56.772 78.231 1.00 34.99 195 GLU F O 1
ATOM 18145 N N . ALA F 1 196 ? 74.000 58.183 77.070 1.00 36.06 196 ALA F N 1
ATOM 18146 C CA . ALA F 1 196 ? 74.596 59.360 77.695 1.00 34.10 196 ALA F CA 1
ATOM 18147 C C . ALA F 1 196 ? 74.361 59.362 79.201 1.00 37.69 196 ALA F C 1
ATOM 18148 O O . ALA F 1 196 ? 75.270 59.677 79.978 1.00 34.70 196 ALA F O 1
ATOM 18155 N N . ALA F 1 197 ? 73.146 59.016 79.632 1.00 34.15 197 ALA F N 1
ATOM 18156 C CA . ALA F 1 197 ? 72.850 58.972 81.060 1.00 40.02 197 ALA F CA 1
ATOM 18157 C C . ALA F 1 197 ? 73.817 58.049 81.792 1.00 35.39 197 ALA F C 1
ATOM 18158 O O . ALA F 1 197 ? 74.397 58.424 82.817 1.00 37.95 197 ALA F O 1
ATOM 18165 N N . ILE F 1 198 ? 74.008 56.833 81.276 1.00 31.90 198 ILE F N 1
ATOM 18166 C CA . ILE F 1 198 ? 74.923 55.894 81.918 1.00 34.32 198 ILE F CA 1
ATOM 18167 C C . ILE F 1 198 ? 76.347 56.436 81.891 1.00 40.73 198 ILE F C 1
ATOM 18168 O O . ILE F 1 198 ? 77.111 56.260 82.848 1.00 37.19 198 ILE F O 1
ATOM 18184 N N . ARG F 1 199 ? 76.730 57.102 80.797 1.00 38.71 199 ARG F N 1
ATOM 18185 C CA . ARG F 1 199 ? 78.073 57.668 80.720 1.00 41.94 199 ARG F CA 1
ATOM 18186 C C . ARG F 1 199 ? 78.272 58.787 81.735 1.00 42.28 199 ARG F C 1
ATOM 18187 O O . ARG F 1 199 ? 79.392 58.991 82.217 1.00 46.75 199 ARG F O 1
ATOM 18208 N N . SER F 1 200 ? 77.209 59.513 82.075 1.00 45.04 200 SER F N 1
ATOM 18209 C CA . SER F 1 200 ? 77.309 60.655 82.975 1.00 41.57 200 SER F CA 1
ATOM 18210 C C . SER F 1 200 ? 77.427 60.256 84.441 1.00 38.98 200 SER F C 1
ATOM 18211 O O . SER F 1 200 ? 77.545 61.141 85.294 1.00 39.54 200 SER F O 1
ATOM 18219 N N . VAL F 1 201 ? 77.402 58.964 84.755 1.00 38.49 201 VAL F N 1
ATOM 18220 C CA . VAL F 1 201 ? 77.455 58.500 86.136 1.00 41.96 201 VAL F CA 1
ATOM 18221 C C . VAL F 1 201 ? 78.911 58.362 86.558 1.00 41.18 201 VAL F C 1
ATOM 18222 O O . VAL F 1 201 ? 79.708 57.707 85.875 1.00 33.85 201 VAL F O 1
ATOM 18235 N N . SER F 1 202 ? 79.255 58.976 87.687 1.00 49.51 202 SER F N 1
ATOM 18236 C CA . SER F 1 202 ? 80.584 58.844 88.257 1.00 45.12 202 SER F CA 1
ATOM 18237 C C . SER F 1 202 ? 80.668 57.583 89.114 1.00 44.10 202 SER F C 1
ATOM 18238 O O . SER F 1 202 ? 79.667 56.918 89.394 1.00 44.41 202 SER F O 1
ATOM 18246 N N . GLY F 1 203 ? 81.887 57.257 89.534 1.00 46.29 203 GLY F N 1
ATOM 18247 C CA . GLY F 1 203 ? 82.106 56.112 90.395 1.00 48.83 203 GLY F CA 1
ATOM 18248 C C . GLY F 1 203 ? 83.370 55.347 90.063 1.00 53.46 203 GLY F C 1
ATOM 18249 O O . GLY F 1 203 ? 84.066 55.669 89.096 1.00 52.71 203 GLY F O 1
ATOM 18253 N N . VAL F 1 204 ? 83.675 54.330 90.861 1.00 55.54 204 VAL F N 1
ATOM 18254 C CA . VAL F 1 204 ? 84.832 53.482 90.612 1.00 48.53 204 VAL F CA 1
ATOM 18255 C C . VAL F 1 204 ? 84.620 52.709 89.317 1.00 45.98 204 VAL F C 1
ATOM 18256 O O . VAL F 1 204 ? 84.092 51.598 89.326 1.00 48.74 204 VAL F O 1
#

B-factor: mean 29.37, std 14.86, range [8.39, 152.13]

Foldseek 3Di:
DADWDKDQWFAAQLLVQLVQDFDWDGDHTQKIKIKDKDPAAVCCVVLVVQLVVFAVWTWSHWDRDPGMTMTMTIDNDRVRVVRSVVSSCVVVVHDPVPYDQKDWPDWDKAFQAAQVVQVVLQVVWDWDGAHGRWMKIKIKMPPLQLQSVLVRQLVVFFPWTWGHWDSHDRITMTIIIHHPVSVVRSSVRSVVRSVVD/DADWDKAQWFAAQLLVQLVVDFDWDRDHTQKIKIKDKDPQAVCVVVLVVQLVVFAPWTWSHWDRDPGMTMTMTIDNDVVSVVRSRVSSCVVVVHDQQPYDQKDWPDWDKAFQAAQVVQVVLQVVWDWDGAHGGKIKIKTKIPPLQCQSVLVRQLVVFAPWTWGHWDSHDRITMTIIIGHPVRVVRSSVRSVCRRNPGHD/DAWADWDKDQWFAAQLQVQLVQDFDWDGDHTQKIKIKTKGPAAVCVVVLVVQLVVFAVWTWSHWDRDPGMTMTMTIDNDVVSVVRSVVSSCVVVVHDQLSHDQKDWDDWDKAAQAAQVVQVVLQVVWDWDGAHGGWIKIKTKMPPLQCQSVLVRQLVVFFPWTWGHWDSDDRITMTIITGHPVSVVRSSVRSNVRSVPRD/DADWDKDQWFAAQLLVQLVQDFPWDRDHTQKIKIKDKDWAQVCQVVLVVQLVVQAVWTWRHWDHDPTMIMTMTIDNDVVSVVSSSVSNCVVVVHDNQAHDQKDWPDKDKAAQAAQVVQVVLQVVWDGDRAHGRWIKIKTKMAPLQCQSVLVRQLVVFFVWTWGHWARDDRITMTMIIGHPVRVVRSRVRSNVRSNVDHHD/DADWDKDQWFAAQLLVQLVVPFPWDRDHTGKIKIKDKDFQAVCVVVLVVQLVVFAVWTWRHWDNDPGMIMTMTIDNDSVSVVRSSVSSCVVVVHDQQQYAQKAWPDKDKAAQAAQVVQVVLLVVWDGDGAHGRWIKIKTKMAPLQCQSVLVRQLVVFADWTWGHWASDDRITMTMIIGHPVRVVRSRVRSNVSSNPRHHD/DADWDKDQWFAAQLLVQLVQDFPWDRDHTGKIKIKDKDWAAVCQVVLVVQLVVFAVWTWRHWDRDPTMIMTMTIDNDSVRVVRSSVRSCVVVVHDQQQYAQKAWPDKDKDFQAAQVVQVVLQVVWDGDRAHGGKIKIKTKMPVLQCQSQLVRQLVVFFDWTWGHWDSHDRIIITIIIGHPVRVVRSRVRSNVSSVPRHHD